Protein 5HMN (pdb70)

Structure (mmCIF, N/CA/C/O backbone):
data_5HMN
#
_entry.id   5HMN
#
_cell.length_a   58.270
_cell.length_b   62.756
_cell.length_c   253.612
_cell.angle_alpha   90.00
_cell.angle_beta   90.00
_cell.angle_gamma   90.00
#
_symmetry.space_group_name_H-M   'P 21 21 21'
#
loop_
_entity.id
_entity.type
_entity.pdbx_description
1 polymer AAC3-I
2 non-polymer 'COENZYME A'
3 non-polymer 'TETRAETHYLENE GLYCOL'
4 water water
#
loop_
_atom_site.group_PDB
_atom_site.id
_atom_site.type_symbol
_atom_site.label_atom_id
_atom_site.label_alt_id
_atom_site.label_comp_id
_atom_site.label_asym_id
_atom_site.label_entity_id
_atom_site.label_seq_id
_atom_site.pdbx_PDB_ins_code
_atom_site.Cartn_x
_atom_site.Cartn_y
_atom_site.Cartn_z
_atom_site.occupancy
_atom_site.B_iso_or_equiv
_atom_site.auth_seq_id
_atom_site.auth_comp_id
_atom_site.auth_asym_id
_atom_site.auth_atom_id
_atom_site.pdbx_PDB_model_num
ATOM 1 N N . SER A 1 4 ? 16.051 15.993 -75.027 1.00 68.80 2 SER A N 1
ATOM 2 C CA . SER A 1 4 ? 15.601 14.624 -74.801 1.00 74.58 2 SER A CA 1
ATOM 3 C C . SER A 1 4 ? 14.155 14.617 -74.291 1.00 59.82 2 SER A C 1
ATOM 4 O O . SER A 1 4 ? 13.291 15.249 -74.897 1.00 73.57 2 SER A O 1
ATOM 7 N N . LEU A 1 5 ? 13.887 13.927 -73.186 1.00 61.72 3 LEU A N 1
ATOM 8 C CA . LEU A 1 5 ? 12.500 13.745 -72.742 1.00 48.86 3 LEU A CA 1
ATOM 9 C C . LEU A 1 5 ? 12.021 14.864 -71.813 1.00 51.88 3 LEU A C 1
ATOM 10 O O . LEU A 1 5 ? 12.685 15.216 -70.841 1.00 62.47 3 LEU A O 1
ATOM 15 N N . ASP A 1 6 ? 10.853 15.417 -72.128 1.00 38.37 4 ASP A N 1
ATOM 16 C CA . ASP A 1 6 ? 10.240 16.452 -71.307 1.00 41.77 4 ASP A CA 1
ATOM 17 C C . ASP A 1 6 ? 8.745 16.203 -71.158 1.00 30.36 4 ASP A C 1
ATOM 18 O O . ASP A 1 6 ? 8.006 16.235 -72.142 1.00 34.29 4 ASP A O 1
ATOM 23 N N . VAL A 1 7 ? 8.306 15.944 -69.929 1.00 30.49 5 VAL A N 1
ATOM 24 C CA . VAL A 1 7 ? 6.883 15.786 -69.641 1.00 28.37 5 VAL A CA 1
ATOM 25 C C . VAL A 1 7 ? 6.317 17.124 -69.196 1.00 38.41 5 VAL A C 1
ATOM 26 O O . VAL A 1 7 ? 6.730 17.674 -68.178 1.00 35.28 5 VAL A O 1
ATOM 30 N N . HIS A 1 8 ? 5.369 17.643 -69.964 1.00 25.85 6 HIS A N 1
ATOM 31 C CA . HIS A 1 8 ? 4.908 19.013 -69.789 1.00 29.59 6 HIS A CA 1
ATOM 32 C C . HIS A 1 8 ? 3.389 19.090 -69.609 1.00 38.18 6 HIS A C 1
ATOM 33 O O . HIS A 1 8 ? 2.633 18.632 -70.459 1.00 28.56 6 HIS A O 1
ATOM 40 N N . GLN A 1 9 ? 2.937 19.667 -68.498 1.00 25.68 7 GLN A N 1
ATOM 41 C CA . GLN A 1 9 ? 1.504 19.866 -68.308 1.00 28.92 7 GLN A CA 1
ATOM 42 C C . GLN A 1 9 ? 1.022 21.040 -69.154 1.00 30.94 7 GLN A C 1
ATOM 43 O O . GLN A 1 9 ? 1.586 22.131 -69.091 1.00 30.77 7 GLN A O 1
ATOM 49 N N . LEU A 1 10 ? -0.021 20.815 -69.944 1.00 24.04 8 LEU A N 1
ATOM 50 C CA . LEU A 1 10 ? -0.526 21.850 -70.836 1.00 25.46 8 LEU A CA 1
ATOM 51 C C . LEU A 1 10 ? -1.320 22.915 -70.076 1.00 35.65 8 LEU A C 1
ATOM 52 O O . LEU A 1 10 ? -2.158 22.601 -69.232 1.00 31.22 8 LEU A O 1
ATOM 57 N N . SER A 1 11 ? -1.037 24.175 -70.380 1.00 25.92 9 SER A N 1
ATOM 58 C CA . SER A 1 11 ? -1.766 25.298 -69.804 1.00 27.00 9 SER A CA 1
ATOM 59 C C . SER A 1 11 ? -2.846 25.742 -70.792 1.00 27.63 9 SER A C 1
ATOM 60 O O . SER A 1 11 ? -2.824 25.334 -71.956 1.00 24.50 9 SER A O 1
ATOM 63 N N . PRO A 1 12 ? -3.790 26.585 -70.342 1.00 24.60 10 PRO A N 1
ATOM 64 C CA . PRO A 1 12 ? -4.786 27.152 -71.263 1.00 25.34 10 PRO A CA 1
ATOM 65 C C . PRO A 1 12 ? -4.188 27.928 -72.439 1.00 33.32 10 PRO A C 1
ATOM 66 O O . PRO A 1 12 ? -4.888 28.161 -73.424 1.00 32.89 10 PRO A O 1
ATOM 70 N N . ASN A 1 13 ? -2.927 28.342 -72.327 1.00 27.81 11 ASN A N 1
ATOM 71 C CA . ASN A 1 13 ? -2.253 29.060 -73.402 1.00 29.78 11 ASN A CA 1
ATOM 72 C C . ASN A 1 13 ? -1.661 28.114 -74.456 1.00 33.57 11 ASN A C 1
ATOM 73 O O . ASN A 1 13 ? -1.041 28.556 -75.428 1.00 36.40 11 ASN A O 1
ATOM 78 N N . GLU A 1 14 ? -1.852 26.816 -74.262 1.00 27.43 12 GLU A N 1
ATOM 79 C CA . GLU A 1 14 ? -1.222 25.825 -75.132 1.00 25.66 12 GLU A CA 1
ATOM 80 C C . GLU A 1 14 ? -2.223 24.913 -75.816 1.00 31.59 12 GLU A C 1
ATOM 81 O O . GLU A 1 14 ? -1.970 23.718 -75.963 1.00 27.94 12 GLU A O 1
ATOM 87 N N . VAL A 1 15 ? -3.343 25.481 -76.259 1.00 29.28 13 VAL A N 1
ATOM 88 C CA . VAL A 1 15 ? -4.377 24.708 -76.950 1.00 28.73 13 VAL A CA 1
ATOM 89 C C . VAL A 1 15 ? -3.825 24.066 -78.228 1.00 34.24 13 VAL A C 1
ATOM 90 O O . VAL A 1 15 ? -4.209 22.950 -78.593 1.00 27.58 13 VAL A O 1
ATOM 94 N N . ALA A 1 16 ? -2.907 24.766 -78.892 1.00 27.92 14 ALA A N 1
ATOM 95 C CA . ALA A 1 16 ? -2.259 24.236 -80.088 1.00 28.35 14 ALA A CA 1
ATOM 96 C C . ALA A 1 16 ? -1.539 22.914 -79.812 1.00 33.76 14 ALA A C 1
ATOM 97 O O . ALA A 1 16 ? -1.517 22.021 -80.661 1.00 29.51 14 ALA A O 1
ATOM 99 N N . LEU A 1 17 ? -0.947 22.791 -78.627 1.00 25.71 15 LEU A N 1
ATOM 100 C CA . LEU A 1 17 ? -0.290 21.544 -78.225 1.00 27.02 15 LEU A CA 1
ATOM 101 C C . LEU A 1 17 ? -1.306 20.440 -77.987 1.00 32.74 15 LEU A C 1
ATOM 102 O O . LEU A 1 17 ? -1.053 19.281 -78.304 1.00 29.71 15 LEU A O 1
ATOM 107 N N . MET A 1 18 ? -2.451 20.808 -77.417 1.00 26.83 16 MET A N 1
ATOM 108 C CA . MET A 1 18 ? -3.530 19.858 -77.148 1.00 28.00 16 MET A CA 1
ATOM 109 C C . MET A 1 18 ? -4.034 19.214 -78.442 1.00 28.08 16 MET A C 1
ATOM 110 O O . MET A 1 18 ? -4.354 18.024 -78.478 1.00 28.34 16 MET A O 1
ATOM 115 N N . GLU A 1 19 ? -4.100 20.009 -79.505 1.00 28.02 17 GLU A N 1
ATOM 116 C CA . GLU A 1 19 ? -4.592 19.520 -80.787 1.00 29.85 17 GLU A CA 1
ATOM 117 C C . GLU A 1 19 ? -3.607 18.536 -81.423 1.00 33.39 17 GLU A C 1
ATOM 118 O O . GLU A 1 19 ? -4.015 17.575 -82.077 1.00 34.62 17 GLU A O 1
ATOM 124 N N . THR A 1 20 ? -2.315 18.782 -81.229 1.00 27.78 18 THR A N 1
ATOM 125 C CA . THR A 1 20 ? -1.283 17.858 -81.690 1.00 24.54 18 THR A CA 1
ATOM 126 C C . THR A 1 20 ? -1.335 16.550 -80.894 1.00 24.05 18 THR A C 1
ATOM 127 O O . THR A 1 20 ? -1.155 15.459 -81.448 1.00 28.05 18 THR A O 1
ATOM 131 N N . LEU A 1 21 ? -1.570 16.667 -79.593 1.00 23.47 19 LEU A N 1
ATOM 132 C CA . LEU A 1 21 ? -1.715 15.499 -78.727 1.00 25.91 19 LEU A CA 1
ATOM 133 C C . LEU A 1 21 ? -2.897 14.623 -79.165 1.00 34.54 19 LEU A C 1
ATOM 134 O O . LEU A 1 21 ? -2.831 13.384 -79.099 1.00 26.57 19 LEU A O 1
ATOM 139 N N . LEU A 1 22 ? -3.969 15.262 -79.619 1.00 26.24 20 LEU A N 1
ATOM 140 C CA . LEU A 1 22 ? -5.138 14.531 -80.119 1.00 29.37 20 LEU A CA 1
ATOM 141 C C . LEU A 1 22 ? -4.789 13.660 -81.322 1.00 29.87 20 LEU A C 1
ATOM 142 O O . LEU A 1 22 ? -5.306 12.546 -81.458 1.00 28.36 20 LEU A O 1
ATOM 147 N N . ALA A 1 23 ? -3.913 14.166 -82.189 1.00 26.24 21 ALA A N 1
ATOM 148 C CA . ALA A 1 23 ? -3.432 13.394 -83.334 1.00 28.16 21 ALA A CA 1
ATOM 149 C C . ALA A 1 23 ? -2.578 12.217 -82.875 1.00 43.48 21 ALA A C 1
ATOM 150 O O . ALA A 1 23 ? -2.594 11.150 -83.490 1.00 32.22 21 ALA A O 1
ATOM 152 N N . THR A 1 24 ? -1.838 12.417 -81.790 1.00 36.41 22 THR A N 1
ATOM 153 C CA . THR A 1 24 ? -1.036 11.348 -81.191 1.00 33.55 22 THR A CA 1
ATOM 154 C C . THR A 1 24 ? -1.929 10.247 -80.616 1.00 35.50 22 THR A C 1
ATOM 155 O O . THR A 1 24 ? -1.636 9.055 -80.765 1.00 32.77 22 THR A O 1
ATOM 159 N N . PHE A 1 25 ? -3.010 10.651 -79.951 1.00 23.13 23 PHE A N 1
ATOM 160 C CA . PHE A 1 25 ? -3.996 9.704 -79.429 1.00 23.03 23 PHE A CA 1
ATOM 161 C C . PHE A 1 25 ? -4.635 8.918 -80.570 1.00 30.88 23 PHE A C 1
ATOM 162 O O . PHE A 1 25 ? -4.772 7.691 -80.497 1.00 29.28 23 PHE A O 1
ATOM 170 N N . GLY A 1 26 ? -5.031 9.633 -81.616 1.00 28.90 24 GLY A N 1
ATOM 171 C CA . GLY A 1 26 ? -5.668 9.022 -82.771 1.00 31.32 24 GLY A CA 1
ATOM 172 C C . GLY A 1 26 ? -4.833 7.939 -83.417 1.00 34.38 24 GLY A C 1
ATOM 173 O O . GLY A 1 26 ? -5.344 6.878 -83.781 1.00 34.59 24 GLY A O 1
ATOM 174 N N . GLU A 1 27 ? -3.541 8.205 -83.569 1.00 33.18 25 GLU A N 1
ATOM 175 C CA . GLU A 1 27 ? -2.636 7.240 -84.181 1.00 33.93 25 GLU A CA 1
ATOM 176 C C . GLU A 1 27 ? -2.433 6.027 -83.285 1.00 44.61 25 GLU A C 1
ATOM 177 O O . GLU A 1 27 ? -2.477 4.895 -83.751 1.00 37.32 25 GLU A O 1
ATOM 183 N N . ALA A 1 28 ? -2.214 6.271 -81.994 1.00 31.32 26 ALA A N 1
ATOM 184 C CA . ALA A 1 28 ? -1.896 5.193 -81.061 1.00 38.12 26 ALA A CA 1
ATOM 185 C C . ALA A 1 28 ? -3.095 4.293 -80.799 1.00 36.86 26 ALA A C 1
ATOM 186 O O . ALA A 1 28 ? -2.937 3.109 -80.522 1.00 37.59 26 ALA A O 1
ATOM 188 N N . PHE A 1 29 ? -4.294 4.864 -80.871 1.00 25.11 27 PHE A N 1
ATOM 189 C CA . PHE A 1 29 ? -5.517 4.104 -80.648 1.00 31.24 27 PHE A CA 1
ATOM 190 C C . PHE A 1 29 ? -6.112 3.575 -81.954 1.00 43.57 27 PHE A C 1
ATOM 191 O O . PHE A 1 29 ? -7.149 2.913 -81.942 1.00 39.53 27 PHE A O 1
ATOM 199 N N . ASN A 1 30 ? -5.445 3.871 -83.069 1.00 40.79 28 ASN A N 1
ATOM 200 C CA . ASN A 1 30 ? -5.937 3.519 -84.401 1.00 32.70 28 ASN A CA 1
ATOM 201 C C . ASN A 1 30 ? -7.367 4.005 -84.619 1.00 42.62 28 ASN A C 1
ATOM 202 O O . ASN A 1 30 ? -8.219 3.273 -85.118 1.00 41.66 28 ASN A O 1
ATOM 207 N N . ASP A 1 31 ? -7.621 5.249 -84.229 1.00 36.44 29 ASP A N 1
ATOM 208 C CA . ASP A 1 31 ? -8.946 5.840 -84.367 1.00 44.94 29 ASP A CA 1
ATOM 209 C C . ASP A 1 31 ? -8.825 7.337 -84.636 1.00 40.90 29 ASP A C 1
ATOM 210 O O . ASP A 1 31 ? -9.114 8.163 -83.770 1.00 34.46 29 ASP A O 1
ATOM 215 N N . MET A 1 32 ? -8.401 7.680 -85.845 1.00 44.34 30 MET A N 1
ATOM 216 C CA . MET A 1 32 ? -8.188 9.078 -86.201 1.00 37.68 30 MET A CA 1
ATOM 217 C C . MET A 1 32 ? -9.482 9.883 -86.243 1.00 37.98 30 MET A C 1
ATOM 218 O O . MET A 1 32 ? -9.478 11.082 -85.956 1.00 38.57 30 MET A O 1
ATOM 223 N N . GLU A 1 33 ? -10.596 9.269 -86.597 1.00 38.70 31 GLU A N 1
ATOM 224 C CA . GLU A 1 33 ? -11.773 10.095 -86.777 1.00 46.44 31 GLU A CA 1
ATOM 225 C C . GLU A 1 33 ? -12.394 10.480 -85.427 1.00 44.58 31 GLU A C 1
ATOM 226 O O . GLU A 1 33 ? -12.878 11.595 -85.283 1.00 40.13 31 GLU A O 1
ATOM 232 N N . THR A 1 34 ? -12.354 9.588 -84.442 1.00 36.10 32 THR A N 1
ATOM 233 C CA . THR A 1 34 ? -12.824 9.967 -83.103 1.00 36.22 32 THR A CA 1
ATOM 234 C C . THR A 1 34 ? -12.003 11.120 -82.523 1.00 30.52 32 THR A C 1
ATOM 235 O O . THR A 1 34 ? -12.558 12.061 -81.943 1.00 32.70 32 THR A O 1
ATOM 239 N N . TYR A 1 35 ? -10.687 11.071 -82.705 1.00 29.21 33 TYR A N 1
ATOM 240 C CA . TYR A 1 35 ? -9.808 12.040 -82.055 1.00 32.94 33 TYR A CA 1
ATOM 241 C C . TYR A 1 35 ? -9.475 13.278 -82.890 1.00 34.42 33 TYR A C 1
ATOM 242 O O . TYR A 1 35 ? -9.075 14.304 -82.335 1.00 33.81 33 TYR A O 1
ATOM 251 N N . THR A 1 36 ? -9.632 13.192 -84.210 1.00 25.62 34 THR A N 1
ATOM 252 C CA . THR A 1 36 ? -9.274 14.316 -85.081 1.00 37.90 34 THR A CA 1
ATOM 253 C C . THR A 1 36 ? -10.367 14.695 -86.081 1.00 42.31 34 THR A C 1
ATOM 254 O O . THR A 1 36 ? -10.259 15.714 -86.765 1.00 41.83 34 THR A O 1
ATOM 258 N N . GLY A 1 37 ? -11.410 13.879 -86.170 1.00 35.71 35 GLY A N 1
ATOM 259 C CA . GLY A 1 37 ? -12.469 14.105 -87.139 1.00 38.50 35 GLY A CA 1
ATOM 260 C C . GLY A 1 37 ? -13.325 15.321 -86.834 1.00 53.71 35 GLY A C 1
ATOM 261 O O . GLY A 1 37 ? -13.685 16.075 -87.737 1.00 42.16 35 GLY A O 1
ATOM 262 N N . ASN A 1 38 ? -13.655 15.517 -85.560 1.00 37.87 36 ASN A N 1
ATOM 263 C CA . ASN A 1 38 ? -14.496 16.648 -85.170 1.00 34.03 36 ASN A CA 1
ATOM 264 C C . ASN A 1 38 ? -13.937 17.364 -83.950 1.00 40.49 36 ASN A C 1
ATOM 265 O O . ASN A 1 38 ? -14.542 17.355 -82.872 1.00 31.50 36 ASN A O 1
ATOM 270 N N . ARG A 1 39 ? -12.772 17.982 -84.126 1.00 31.00 37 ARG A N 1
ATOM 271 C CA . ARG A 1 39 ? -12.086 18.644 -83.028 1.00 35.97 37 ARG A CA 1
ATOM 272 C C . ARG A 1 39 ? -12.892 19.831 -82.513 1.00 26.06 37 ARG A C 1
ATOM 273 O O . ARG A 1 39 ? -13.557 20.522 -83.282 1.00 33.88 37 ARG A O 1
ATOM 281 N N . PRO A 1 40 ? -12.838 20.065 -81.197 1.00 30.18 38 PRO A N 1
ATOM 282 C CA . PRO A 1 40 ? -13.587 21.156 -80.570 1.00 31.85 38 PRO A CA 1
ATOM 283 C C . PRO A 1 40 ? -13.118 22.531 -81.034 1.00 31.20 38 PRO A C 1
ATOM 284 O O . PRO A 1 40 ? -11.992 22.666 -81.514 1.00 32.69 38 PRO A O 1
ATOM 288 N N . ARG A 1 41 ? -13.982 23.530 -80.892 1.00 32.87 39 ARG A N 1
ATOM 289 C CA . ARG A 1 41 ? -13.582 24.921 -81.036 1.00 33.65 39 ARG A CA 1
ATOM 290 C C . ARG A 1 41 ? -12.455 25.213 -80.048 1.00 35.65 39 ARG A C 1
ATOM 291 O O . ARG A 1 41 ? -12.413 24.639 -78.962 1.00 28.66 39 ARG A O 1
ATOM 299 N N . GLY A 1 42 ? -11.542 26.101 -80.419 1.00 34.77 40 GLY A N 1
ATOM 300 C CA . GLY A 1 42 ? -10.434 26.436 -79.546 1.00 41.59 40 GLY A CA 1
ATOM 301 C C . GLY A 1 42 ? -10.893 26.974 -78.205 1.00 30.80 40 GLY A C 1
ATOM 302 O O . GLY A 1 42 ? -10.261 26.722 -77.181 1.00 31.91 40 GLY A O 1
ATOM 303 N N . ALA A 1 43 ? -11.993 27.728 -78.219 1.00 32.20 41 ALA A N 1
ATOM 304 C CA . ALA A 1 43 ? -12.528 28.340 -77.009 1.00 30.71 41 ALA A CA 1
ATOM 305 C C . ALA A 1 43 ? -12.980 27.293 -76.005 1.00 27.97 41 ALA A C 1
ATOM 306 O O . ALA A 1 43 ? -12.786 27.458 -74.805 1.00 28.41 41 ALA A O 1
ATOM 308 N N . TYR A 1 44 ? -13.607 26.231 -76.507 1.00 34.31 42 TYR A N 1
ATOM 309 C CA . TYR A 1 44 ? -14.006 25.088 -75.684 1.00 24.89 42 TYR A CA 1
ATOM 310 C C . TYR A 1 44 ? -12.770 24.424 -75.072 1.00 29.56 42 TYR A C 1
ATOM 311 O O . TYR A 1 44 ? -12.763 24.057 -73.899 1.00 24.97 42 TYR A O 1
ATOM 320 N N . SER A 1 45 ? -11.730 24.259 -75.883 1.00 26.05 43 SER A N 1
ATOM 321 C CA . SER A 1 45 ? -10.509 23.594 -75.437 1.00 22.06 43 SER A CA 1
ATOM 322 C C . SER A 1 45 ? -9.774 24.412 -74.388 1.00 22.68 43 SER A C 1
ATOM 323 O O . SER A 1 45 ? -9.234 23.863 -73.432 1.00 23.41 43 SER A O 1
ATOM 326 N N . ARG A 1 46 ? -9.761 25.732 -74.567 1.00 25.84 44 ARG A N 1
ATOM 327 C CA . ARG A 1 46 ? -9.140 26.614 -73.584 1.00 25.42 44 ARG A CA 1
ATOM 328 C C . ARG A 1 46 ? -9.885 26.571 -72.247 1.00 28.35 44 ARG A C 1
ATOM 329 O O . ARG A 1 46 ? -9.256 26.546 -71.187 1.00 24.89 44 ARG A O 1
ATOM 337 N N . ARG A 1 47 ? -11.212 26.561 -72.294 1.00 25.03 45 ARG A N 1
ATOM 338 C CA A ARG A 1 47 ? -12.009 26.518 -71.067 0.50 24.57 45 ARG A CA 1
ATOM 339 C CA B ARG A 1 47 ? -12.028 26.507 -71.079 0.50 24.56 45 ARG A CA 1
ATOM 340 C C . ARG A 1 47 ? -11.850 25.194 -70.323 1.00 24.85 45 ARG A C 1
ATOM 341 O O . ARG A 1 47 ? -11.907 25.154 -69.087 1.00 24.27 45 ARG A O 1
ATOM 356 N N . LEU A 1 48 ? -11.651 24.112 -71.067 1.00 25.49 46 LEU A N 1
ATOM 357 C CA . LEU A 1 48 ? -11.405 22.814 -70.442 1.00 21.29 46 LEU A CA 1
ATOM 358 C C . LEU A 1 48 ? -10.052 22.828 -69.720 1.00 22.06 46 LEU A C 1
ATOM 359 O O . LEU A 1 48 ? -9.927 22.347 -68.585 1.00 19.04 46 LEU A O 1
ATOM 364 N N . LEU A 1 49 ? -9.039 23.382 -70.382 1.00 18.94 47 LEU A N 1
ATOM 365 C CA . LEU 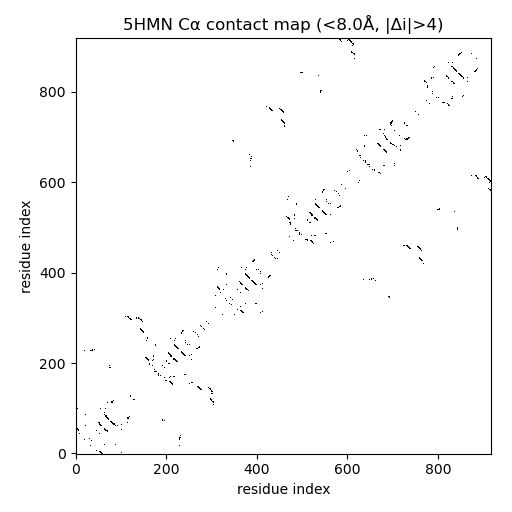A 1 49 ? -7.706 23.478 -69.791 1.00 24.03 47 LEU A CA 1
ATOM 366 C C . LEU A 1 49 ? -7.685 24.455 -68.612 1.00 21.54 47 LEU A C 1
ATOM 367 O O . LEU A 1 49 ? -6.844 24.340 -67.711 1.00 27.01 47 LEU A O 1
ATOM 372 N N . GLU A 1 50 ? -8.614 25.400 -68.619 1.00 22.90 48 GLU A N 1
ATOM 373 C CA . GLU A 1 50 ? -8.757 26.365 -67.524 1.00 25.62 48 GLU A CA 1
ATOM 374 C C . GLU A 1 50 ? -9.414 25.743 -66.297 1.00 27.02 48 GLU A C 1
ATOM 375 O O . GLU A 1 50 ? -9.276 26.248 -65.182 1.00 28.63 48 GLU A O 1
ATOM 381 N N . SER A 1 51 ? -10.143 24.646 -66.497 1.00 25.99 49 SER A N 1
ATOM 382 C CA . SER A 1 51 ? -10.929 24.071 -65.411 1.00 26.65 49 SER A CA 1
ATOM 383 C C . SER A 1 51 ? -10.037 23.461 -64.333 1.00 26.97 49 SER A C 1
ATOM 384 O O . SER A 1 51 ? -8.916 23.046 -64.603 1.00 35.01 49 SER A O 1
ATOM 387 N N . ASP A 1 52 ? -10.551 23.415 -63.109 1.00 29.00 50 ASP A N 1
ATOM 388 C CA . ASP A 1 52 ? -9.821 22.859 -61.974 1.00 42.00 50 ASP A CA 1
ATOM 389 C C . ASP A 1 52 ? -9.573 21.346 -62.046 1.00 36.31 50 ASP A C 1
ATOM 390 O O . ASP A 1 52 ? -8.606 20.854 -61.471 1.00 44.92 50 ASP A O 1
ATOM 395 N N . TYR A 1 53 ? -10.432 20.617 -62.751 1.00 31.26 51 TYR A N 1
ATOM 396 C CA . TYR A 1 53 ? -10.389 19.155 -62.692 1.00 32.80 51 TYR A CA 1
ATOM 397 C C . TYR A 1 53 ? -9.638 18.490 -63.848 1.00 33.44 51 TYR A C 1
ATOM 398 O O . TYR A 1 53 ? -9.236 17.333 -63.739 1.00 34.14 51 TYR A O 1
ATOM 407 N N . PHE A 1 54 ? -9.441 19.207 -64.953 1.00 23.36 52 PHE A N 1
ATOM 408 C CA . PHE A 1 54 ? -8.818 18.586 -66.131 1.00 19.14 52 PHE A CA 1
ATOM 409 C C . PHE A 1 54 ? -7.307 18.699 -66.098 1.00 25.67 52 PHE A C 1
ATOM 410 O O . PHE A 1 54 ? -6.750 19.750 -65.792 1.00 26.17 52 PHE A O 1
ATOM 418 N N . ILE A 1 55 ? -6.645 17.596 -66.425 1.00 24.89 53 ILE A N 1
ATOM 419 C CA . ILE A 1 55 ? -5.193 17.546 -66.466 1.00 22.01 53 ILE A CA 1
ATOM 420 C C . ILE A 1 55 ? -4.761 16.941 -67.786 1.00 27.72 53 ILE A C 1
ATOM 421 O O . ILE A 1 55 ? -5.161 15.827 -68.117 1.00 27.22 53 ILE A O 1
ATOM 426 N N . ALA A 1 56 ? -3.960 17.674 -68.548 1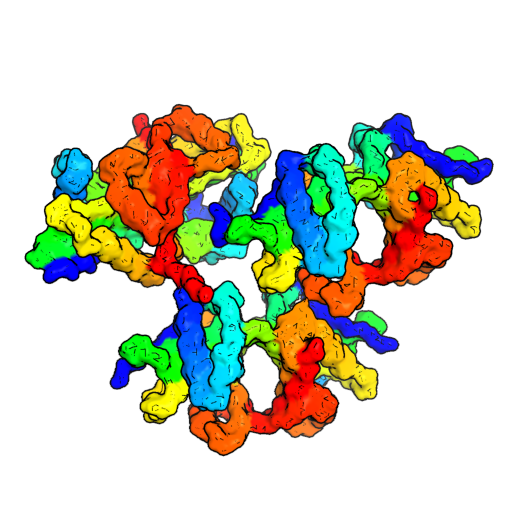.00 21.17 54 ALA A N 1
ATOM 427 C CA . ALA A 1 56 ? -3.406 17.140 -69.791 1.00 23.13 54 ALA A CA 1
ATOM 428 C C . ALA A 1 56 ? -1.891 17.212 -69.763 1.00 22.27 54 ALA A C 1
ATOM 429 O O . ALA A 1 56 ? -1.326 18.283 -69.539 1.00 26.72 54 ALA A O 1
ATOM 431 N N . LEU A 1 57 ? -1.236 16.065 -69.985 1.00 20.86 55 LEU A N 1
ATOM 432 C CA . LEU A 1 57 ? 0.217 15.989 -70.000 1.00 20.86 55 LEU A CA 1
ATOM 433 C C . LEU A 1 57 ? 0.711 15.596 -71.381 1.00 27.68 55 LEU A C 1
ATOM 434 O O . LEU A 1 57 ? 0.136 14.718 -72.025 1.00 23.89 55 LEU A O 1
ATOM 439 N N . ALA A 1 58 ? 1.786 16.238 -71.822 1.00 22.24 56 ALA A N 1
ATOM 440 C CA . ALA A 1 58 ? 2.416 15.896 -73.093 1.00 26.19 56 ALA A CA 1
ATOM 441 C C . ALA A 1 58 ? 3.884 15.530 -72.898 1.00 24.04 56 ALA A C 1
ATOM 442 O O . ALA A 1 58 ? 4.625 16.220 -72.195 1.00 37.54 56 ALA A O 1
ATOM 444 N N . ALA A 1 59 ? 4.296 14.430 -73.511 1.00 24.69 57 ALA A N 1
ATOM 445 C CA . ALA A 1 59 ? 5.701 14.039 -73.501 1.00 30.39 57 ALA A CA 1
ATOM 446 C C . ALA A 1 59 ? 6.368 14.495 -74.790 1.00 32.30 57 ALA A C 1
ATOM 447 O O . ALA A 1 59 ? 5.924 14.138 -75.884 1.00 34.57 57 ALA A O 1
ATOM 449 N N . LEU A 1 60 ? 7.432 15.281 -74.661 1.00 26.43 58 LEU A N 1
ATOM 450 C CA . LEU A 1 60 ? 8.113 15.832 -75.825 1.00 27.32 58 LEU A CA 1
ATOM 451 C C . LEU A 1 60 ? 9.551 15.346 -75.949 1.00 36.47 58 LEU A C 1
ATOM 452 O O . LEU A 1 60 ? 10.300 15.340 -74.971 1.00 38.16 58 LEU A O 1
ATOM 457 N N . GLU A 1 61 ? 9.923 14.951 -77.165 1.00 31.38 59 GLU A N 1
ATOM 458 C CA . GLU A 1 61 ? 11.303 14.617 -77.500 1.00 33.69 59 GLU A CA 1
ATOM 459 C C . GLU A 1 61 ? 11.814 15.554 -78.584 1.00 35.60 59 GLU A C 1
ATOM 460 O O . GLU A 1 61 ? 11.322 15.526 -79.712 1.00 32.19 59 GLU A O 1
ATOM 466 N N . TYR A 1 62 ? 12.792 16.385 -78.226 1.00 39.84 60 TYR A N 1
ATOM 467 C CA . TYR A 1 62 ? 13.367 17.374 -79.135 1.00 49.02 60 TYR A CA 1
ATOM 468 C C . TYR A 1 62 ? 12.308 18.269 -79.784 1.00 48.07 60 TYR A C 1
ATOM 469 O O . TYR A 1 62 ? 12.447 18.668 -80.939 1.00 50.86 60 TYR A O 1
ATOM 478 N N . GLY A 1 63 ? 11.256 18.581 -79.036 1.00 42.41 61 GLY A N 1
ATOM 479 C CA . GLY A 1 63 ? 10.212 19.464 -79.523 1.00 44.14 61 GLY A CA 1
ATOM 480 C C . GLY A 1 63 ? 9.079 18.732 -80.217 1.00 48.30 61 GLY A C 1
ATOM 481 O O . GLY A 1 63 ? 8.123 19.352 -80.687 1.00 40.89 61 GLY A O 1
ATOM 482 N N . GLU A 1 64 ? 9.187 17.410 -80.298 1.00 34.15 62 GLU A N 1
ATOM 483 C CA . GLU A 1 64 ? 8.134 16.608 -80.907 1.00 30.20 62 GLU A CA 1
ATOM 484 C C . GLU A 1 64 ? 7.288 15.903 -79.846 1.00 28.16 62 GLU A C 1
ATOM 485 O O . GLU A 1 64 ? 7.823 15.267 -78.940 1.00 30.18 62 GLU A O 1
ATOM 491 N N . ILE A 1 65 ? 5.969 16.010 -79.963 1.00 26.70 63 ILE A N 1
ATOM 492 C CA . ILE A 1 65 ? 5.071 15.299 -79.053 1.00 25.67 63 ILE A CA 1
ATOM 493 C C . ILE A 1 65 ? 5.029 13.822 -79.416 1.00 27.14 63 ILE A C 1
ATOM 494 O O . ILE A 1 65 ? 4.644 13.465 -80.528 1.00 32.28 63 ILE A O 1
ATOM 499 N N . VAL A 1 66 ? 5.439 12.967 -78.479 1.00 28.45 64 VAL A N 1
ATOM 500 C CA . VAL A 1 66 ? 5.547 11.529 -78.730 1.00 31.03 64 VAL A CA 1
ATOM 501 C C . VAL A 1 66 ? 4.671 10.722 -77.771 1.00 29.74 64 VAL A C 1
ATOM 502 O O . VAL A 1 66 ? 4.657 9.487 -77.798 1.00 29.71 64 VAL A O 1
ATOM 506 N N . GLY A 1 67 ? 3.938 11.421 -76.921 1.00 28.71 65 GLY A N 1
ATOM 507 C CA . GLY A 1 67 ? 3.063 10.752 -75.978 1.00 27.39 65 GLY A CA 1
ATOM 508 C C . GLY A 1 67 ? 2.264 11.735 -75.163 1.00 25.84 65 GLY A C 1
ATOM 509 O O . GLY A 1 67 ? 2.550 12.937 -75.162 1.00 23.42 65 GLY A O 1
ATOM 510 N N . GLY A 1 68 ? 1.261 11.231 -74.452 1.00 22.08 66 GLY A N 1
ATOM 511 C CA . GLY A 1 68 ? 0.477 12.093 -73.601 1.00 25.54 66 GLY A CA 1
ATOM 512 C C . GLY A 1 68 ? -0.511 11.389 -72.697 1.00 20.26 66 GLY A C 1
ATOM 513 O O . GLY A 1 68 ? -0.692 10.180 -72.761 1.00 20.72 66 GLY A O 1
ATOM 514 N N . LEU A 1 69 ? -1.154 12.177 -71.846 1.00 19.52 67 LEU A N 1
ATOM 515 C CA . LEU A 1 69 ? -2.072 11.664 -70.851 1.00 22.58 67 LEU A CA 1
ATOM 516 C C . LEU A 1 69 ? -3.174 12.695 -70.611 1.00 25.80 67 LEU A C 1
ATOM 517 O O . LEU A 1 69 ? -2.901 13.893 -70.492 1.00 23.59 67 LEU A O 1
ATOM 522 N N . ALA A 1 70 ? -4.415 12.232 -70.558 1.00 20.67 68 ALA A N 1
ATOM 523 C CA . ALA A 1 70 ? -5.532 13.092 -70.161 1.00 22.75 68 ALA A CA 1
ATOM 524 C C . ALA A 1 70 ? -6.200 12.493 -68.939 1.00 26.81 68 ALA A C 1
ATOM 525 O O . ALA A 1 70 ? -6.553 11.311 -68.934 1.00 24.58 68 ALA A O 1
ATOM 527 N N . ALA A 1 71 ? -6.352 13.301 -67.889 1.00 18.84 69 ALA A N 1
ATOM 528 C CA . ALA A 1 71 ? -6.947 12.809 -66.658 1.00 18.47 69 ALA A CA 1
ATOM 529 C C . ALA A 1 71 ? -7.928 13.808 -66.069 1.00 25.15 69 ALA A C 1
ATOM 530 O O . ALA A 1 71 ? -7.924 14.982 -66.421 1.00 22.37 69 ALA A O 1
ATOM 532 N N . TYR A 1 72 ? -8.774 13.318 -65.174 1.00 20.57 70 TYR A N 1
ATOM 533 C CA . TYR A 1 72 ? -9.740 14.154 -64.463 1.00 21.60 70 TYR A CA 1
ATOM 534 C C . TYR A 1 72 ? -9.568 13.984 -62.966 1.00 24.17 70 TYR A C 1
ATOM 535 O O . TYR A 1 72 ? -9.581 12.859 -62.465 1.00 24.02 70 TYR A O 1
ATOM 544 N N . GLU A 1 73 ? -9.425 15.093 -62.243 1.00 22.45 71 GLU A N 1
ATOM 545 C CA . GLU A 1 73 ? -9.425 15.024 -60.789 1.00 23.26 71 GLU A CA 1
ATOM 546 C C . GLU A 1 73 ? -10.855 14.995 -60.261 1.00 23.87 71 GLU A C 1
ATOM 547 O O . GLU A 1 73 ? -11.642 15.900 -60.542 1.00 25.61 71 GLU A O 1
ATOM 553 N N . LEU A 1 74 ? -11.201 13.950 -59.512 1.00 20.63 72 LEU A N 1
ATOM 554 C CA . LEU A 1 74 ? -12.546 13.854 -58.948 1.00 29.54 72 LEU A CA 1
ATOM 555 C C . LEU A 1 74 ? -12.531 14.184 -57.461 1.00 28.08 72 LEU A C 1
ATOM 556 O O . LEU A 1 74 ? -12.102 13.371 -56.640 1.00 24.75 72 LEU A O 1
ATOM 561 N N . LYS A 1 75 ? -13.000 15.377 -57.118 1.00 20.08 73 LYS A N 1
ATOM 562 C CA . LYS A 1 75 ? -13.128 15.772 -55.717 1.00 25.35 73 LYS A CA 1
ATOM 563 C C . LYS A 1 75 ? -14.239 14.971 -55.062 1.00 25.47 73 LYS A C 1
ATOM 564 O O . LYS A 1 75 ? -15.392 15.029 -55.506 1.00 22.67 73 LYS A O 1
ATOM 570 N N . LYS A 1 76 ? -13.898 14.249 -53.999 1.00 23.88 74 LYS A N 1
ATOM 571 C CA . LYS A 1 76 ? -14.828 13.304 -53.391 1.00 22.81 74 LYS A CA 1
ATOM 572 C C . LYS A 1 76 ? -15.817 13.995 -52.464 1.00 22.24 74 LYS A C 1
ATOM 573 O O . LYS A 1 76 ? -15.575 15.093 -51.970 1.00 23.17 74 LYS A O 1
ATOM 579 N N . PHE A 1 77 ? -16.937 13.332 -52.228 1.00 24.30 75 PHE A N 1
ATOM 580 C CA . PHE A 1 77 ? -18.037 13.930 -51.499 1.00 24.39 75 PHE A CA 1
ATOM 581 C C . PHE A 1 77 ? -18.133 13.368 -50.087 1.00 25.31 75 PHE A C 1
ATOM 582 O O . PHE A 1 77 ? -18.646 14.031 -49.181 1.00 26.15 75 PHE A O 1
ATOM 590 N N . GLU A 1 78 ? -17.619 12.156 -49.894 1.00 21.66 76 GLU A N 1
ATOM 591 C CA . GLU A 1 78 ? -17.744 11.480 -48.603 1.00 24.60 76 GLU A CA 1
ATOM 592 C C . GLU A 1 78 ? -16.708 11.987 -47.608 1.00 30.22 76 GLU A C 1
ATOM 593 O O . GLU A 1 78 ? -16.925 11.950 -46.392 1.00 27.59 76 GLU A O 1
ATOM 599 N N . GLN A 1 79 ? -15.576 12.443 -48.137 1.00 23.52 77 GLN A N 1
ATOM 600 C CA . GLN A 1 79 ? -14.479 12.975 -47.333 1.00 27.79 77 GLN A CA 1
ATOM 601 C C . GLN A 1 79 ? -13.782 14.082 -48.111 1.00 26.77 77 GLN A C 1
ATOM 602 O O . GLN A 1 79 ? -13.909 14.178 -49.337 1.00 25.35 77 GLN A O 1
ATOM 608 N N . GLU A 1 80 ? -13.031 14.917 -47.408 1.00 25.63 78 GLU A N 1
ATOM 609 C CA . GLU A 1 80 ? -12.209 15.909 -48.080 1.00 25.20 78 GLU A CA 1
ATOM 610 C C . GLU A 1 80 ? -10.989 15.237 -48.692 1.00 33.15 78 GLU A C 1
ATOM 611 O O . GLU A 1 80 ? -9.922 15.169 -48.075 1.00 31.43 78 GLU A O 1
ATOM 617 N N . ARG A 1 81 ? -11.159 14.724 -49.907 1.00 26.08 79 ARG A N 1
ATOM 618 C CA . ARG A 1 81 ? -10.088 14.037 -50.609 1.00 23.13 79 ARG A CA 1
ATOM 619 C C . ARG A 1 81 ? -10.423 13.978 -52.089 1.00 23.68 79 ARG A C 1
ATOM 620 O O . ARG A 1 81 ? -11.548 14.281 -52.489 1.00 25.45 79 ARG A O 1
ATOM 628 N N . SER A 1 82 ? -9.449 13.597 -52.913 1.00 24.11 80 SER A N 1
ATOM 629 C CA . SER A 1 82 ? -9.676 13.551 -54.349 1.00 22.73 80 SER A CA 1
ATOM 630 C C . SER A 1 82 ? -8.974 12.366 -54.990 1.00 31.51 80 SER A C 1
ATOM 631 O O . SER A 1 82 ? -7.970 11.862 -54.477 1.00 26.56 80 SER A O 1
ATOM 634 N N . GLU A 1 83 ? -9.529 11.910 -56.106 1.00 22.45 81 GLU A N 1
ATOM 635 C CA . GLU A 1 83 ? -8.976 10.788 -56.850 1.00 20.41 81 GLU A CA 1
ATOM 636 C C . GLU A 1 83 ? -8.751 11.216 -58.292 1.00 26.12 81 GLU A C 1
ATOM 637 O O . GLU A 1 83 ? -9.569 11.933 -58.869 1.00 29.31 81 GLU A O 1
ATOM 643 N N . ILE A 1 84 ? -7.647 10.778 -58.882 1.00 21.99 82 ILE A N 1
ATOM 644 C CA . ILE A 1 84 ? -7.351 11.175 -60.261 1.00 20.54 82 ILE A CA 1
ATOM 645 C C . ILE A 1 84 ? -7.645 10.020 -61.206 1.00 25.97 82 ILE A C 1
ATOM 646 O O . ILE A 1 84 ? -7.082 8.933 -61.080 1.00 24.94 82 ILE A O 1
ATOM 651 N N . TYR A 1 85 ? -8.538 10.260 -62.161 1.00 19.14 83 TYR A N 1
ATOM 652 C CA . TYR A 1 85 ? -8.891 9.245 -63.138 1.00 27.52 83 TYR A CA 1
ATOM 653 C C . TYR A 1 85 ? -8.196 9.506 -64.467 1.00 25.89 83 TYR A C 1
ATOM 654 O O . TYR A 1 85 ? -8.480 10.490 -65.141 1.00 25.14 83 TYR A O 1
ATOM 663 N N . ILE A 1 86 ? -7.271 8.624 -64.831 1.00 22.10 84 ILE A N 1
ATOM 664 C CA . ILE A 1 86 ? -6.662 8.667 -66.155 1.00 21.26 84 ILE A CA 1
ATOM 665 C C . ILE A 1 86 ? -7.660 8.170 -67.186 1.00 20.85 84 ILE A C 1
ATOM 666 O O . ILE A 1 86 ? -8.107 7.024 -67.122 1.00 24.40 84 ILE A O 1
ATOM 671 N N . TYR A 1 87 ? -8.023 9.033 -68.130 1.00 21.08 85 TYR A N 1
ATOM 672 C CA . TYR A 1 87 ? -8.979 8.643 -69.151 1.00 23.78 85 TYR A CA 1
ATOM 673 C C . TYR A 1 87 ? -8.244 8.046 -70.335 1.00 28.98 85 TYR A C 1
ATOM 674 O O . TYR A 1 87 ? -8.539 6.941 -70.739 1.00 26.95 85 TYR A O 1
ATOM 683 N N . ASP A 1 88 ? -7.280 8.775 -70.885 1.00 26.62 86 ASP A N 1
ATOM 684 C CA . ASP A 1 88 ? -6.501 8.283 -72.024 1.00 23.80 86 ASP A CA 1
ATOM 685 C C . ASP A 1 88 ? -5.009 8.413 -71.759 1.00 31.50 86 ASP A C 1
ATOM 686 O O . ASP A 1 88 ? -4.560 9.418 -71.217 1.00 24.47 86 ASP A O 1
ATOM 691 N N . LEU A 1 89 ? -4.248 7.403 -72.164 1.00 21.88 87 LEU A N 1
ATOM 692 C CA . LEU A 1 89 ? -2.792 7.436 -72.071 1.00 27.70 87 LEU A CA 1
ATOM 693 C C . LEU A 1 89 ? -2.202 6.721 -73.276 1.00 29.98 87 LEU A C 1
ATOM 694 O O . LEU A 1 89 ? -2.540 5.564 -73.544 1.00 25.38 87 LEU A O 1
ATOM 699 N N . ALA A 1 90 ? -1.322 7.398 -74.002 1.00 23.12 88 ALA A N 1
ATOM 700 C CA . ALA A 1 90 ? -0.746 6.816 -75.216 1.00 30.50 88 ALA A CA 1
ATOM 701 C C . ALA A 1 90 ? 0.679 7.281 -75.470 1.00 29.41 88 ALA A C 1
ATOM 702 O O . ALA A 1 90 ? 1.042 8.411 -75.156 1.00 26.36 88 ALA A O 1
ATOM 704 N N . VAL A 1 91 ? 1.477 6.394 -76.052 1.00 29.28 89 VAL A N 1
ATOM 705 C CA . VAL A 1 91 ? 2.831 6.713 -76.483 1.00 24.65 89 VAL A CA 1
ATOM 706 C C . VAL A 1 91 ? 2.996 6.294 -77.944 1.00 39.24 89 VAL A C 1
ATOM 707 O O . VAL A 1 91 ? 2.539 5.213 -78.342 1.00 25.36 89 VAL A O 1
ATOM 711 N N . ALA A 1 92 ? 3.626 7.159 -78.737 1.00 26.11 90 ALA A N 1
ATOM 712 C CA . ALA A 1 92 ? 3.861 6.888 -80.149 1.00 27.99 90 ALA A CA 1
ATOM 713 C C . ALA A 1 92 ? 4.598 5.568 -80.323 1.00 27.51 90 ALA A C 1
ATOM 714 O O . ALA A 1 92 ? 5.553 5.276 -79.607 1.00 35.44 90 ALA A O 1
ATOM 716 N N . LYS A 1 93 ? 4.122 4.782 -81.275 1.00 36.73 91 LYS A N 1
ATOM 717 C CA . LYS A 1 93 ? 4.628 3.439 -81.537 1.00 39.33 91 LYS A CA 1
ATOM 718 C C . LYS A 1 93 ? 6.146 3.360 -81.633 1.00 38.10 91 LYS A C 1
ATOM 719 O O . LYS A 1 93 ? 6.767 2.497 -81.017 1.00 35.74 91 LYS A O 1
ATOM 725 N N . ALA A 1 94 ? 6.746 4.272 -82.391 1.00 33.55 92 ALA A N 1
ATOM 726 C CA . ALA A 1 94 ? 8.190 4.259 -82.591 1.00 33.99 92 ALA A CA 1
ATOM 727 C C . ALA A 1 94 ? 8.966 4.653 -81.338 1.00 43.99 92 ALA A C 1
ATOM 728 O O . ALA A 1 94 ? 10.187 4.500 -81.290 1.00 38.50 92 ALA A O 1
ATOM 730 N N . HIS A 1 95 ? 8.264 5.162 -80.327 1.00 30.78 93 HIS A N 1
ATOM 731 C CA . HIS A 1 95 ? 8.924 5.663 -79.121 1.00 34.71 93 HIS A CA 1
ATOM 732 C C . HIS A 1 95 ? 8.569 4.850 -77.874 1.00 40.88 93 HIS A C 1
ATOM 733 O O . HIS A 1 95 ? 8.749 5.312 -76.751 1.00 33.76 93 HIS A O 1
ATOM 740 N N . ARG A 1 96 ? 8.077 3.633 -78.072 1.00 40.58 94 ARG A N 1
ATOM 741 C CA . ARG A 1 96 ? 7.660 2.809 -76.942 1.00 47.62 94 ARG A CA 1
ATOM 742 C C . ARG A 1 96 ? 8.834 2.028 -76.349 1.00 40.77 94 ARG A C 1
ATOM 743 O O . ARG A 1 96 ? 9.883 1.918 -76.975 1.00 36.34 94 ARG A O 1
ATOM 751 N N . ARG A 1 97 ? 8.641 1.511 -75.135 1.00 35.95 95 ARG A N 1
ATOM 752 C CA . ARG A 1 97 ? 9.663 0.774 -74.390 1.00 34.09 95 ARG A CA 1
ATOM 753 C C . ARG A 1 97 ? 10.896 1.632 -74.112 1.00 41.91 95 ARG A C 1
ATOM 754 O O . ARG A 1 97 ? 12.023 1.147 -74.155 1.00 43.04 95 ARG A O 1
ATOM 762 N N . ARG A 1 98 ? 10.676 2.911 -73.831 1.00 29.90 96 ARG A N 1
ATOM 763 C CA . ARG A 1 98 ? 11.765 3.811 -73.466 1.00 37.35 96 ARG A CA 1
ATOM 764 C C . ARG A 1 98 ? 11.457 4.562 -72.172 1.00 30.92 96 ARG A C 1
ATOM 765 O O . ARG A 1 98 ? 12.157 5.508 -71.815 1.00 40.11 96 ARG A O 1
ATOM 773 N N . GLY A 1 99 ? 10.400 4.144 -71.482 1.00 32.86 97 GLY A N 1
ATOM 774 C CA . GLY A 1 99 ? 10.057 4.715 -70.189 1.00 35.91 97 GLY A CA 1
ATOM 775 C C . GLY A 1 99 ? 9.202 5.969 -70.241 1.00 36.22 97 GLY A C 1
ATOM 776 O O . GLY A 1 99 ? 9.033 6.652 -69.227 1.00 30.25 97 GLY A O 1
ATOM 777 N N . ILE A 1 100 ? 8.654 6.273 -71.414 1.00 31.11 98 ILE A N 1
ATOM 778 C CA . ILE A 1 100 ? 7.857 7.485 -71.588 1.00 29.91 98 ILE A CA 1
ATOM 779 C C . ILE A 1 100 ? 6.550 7.423 -70.801 1.00 24.81 98 ILE A C 1
ATOM 780 O O . ILE A 1 100 ? 6.205 8.368 -70.089 1.00 29.82 98 ILE A O 1
ATOM 785 N N . ALA A 1 101 ? 5.825 6.311 -70.913 1.00 25.51 99 ALA A N 1
ATOM 786 C CA . ALA A 1 101 ? 4.564 6.169 -70.191 1.00 30.73 99 ALA A CA 1
ATOM 787 C C . ALA A 1 101 ? 4.804 6.217 -68.689 1.00 33.21 99 ALA A C 1
ATOM 788 O O . ALA A 1 101 ? 4.028 6.807 -67.945 1.00 26.26 99 ALA A O 1
ATOM 790 N N . THR A 1 102 ? 5.883 5.583 -68.242 1.00 26.88 100 THR A N 1
ATOM 791 C CA . THR A 1 102 ? 6.237 5.609 -66.828 1.00 26.46 100 THR A CA 1
ATOM 792 C C . THR A 1 102 ? 6.517 7.042 -66.375 1.00 39.82 100 THR A C 1
ATOM 793 O O . THR A 1 102 ? 6.155 7.431 -65.267 1.00 29.86 100 THR A O 1
ATOM 797 N N . ALA A 1 103 ? 7.158 7.824 -67.240 1.00 28.44 101 ALA A N 1
ATOM 798 C CA . ALA A 1 103 ? 7.469 9.217 -66.923 1.00 25.95 101 ALA A CA 1
ATOM 799 C C . ALA A 1 103 ? 6.207 10.068 -66.832 1.00 24.64 101 ALA A C 1
ATOM 800 O O . ALA A 1 103 ? 6.134 11.015 -66.040 1.00 26.88 101 ALA A O 1
ATOM 802 N N . LEU A 1 104 ? 5.205 9.734 -67.643 1.00 25.03 102 LEU A N 1
ATOM 803 C CA . LEU A 1 104 ? 3.940 10.468 -67.627 1.00 26.52 102 LEU A CA 1
ATOM 804 C C . LEU A 1 104 ? 3.186 10.203 -66.324 1.00 21.74 102 LEU A C 1
ATOM 805 O O . LEU A 1 104 ? 2.604 11.102 -65.725 1.00 22.43 102 LEU A O 1
ATOM 810 N N . ILE A 1 105 ? 3.201 8.951 -65.888 1.00 23.16 103 ILE A N 1
ATOM 811 C CA A ILE A 1 105 ? 2.510 8.588 -64.661 0.50 24.77 103 ILE A CA 1
ATOM 812 C CA B ILE A 1 105 ? 2.539 8.550 -64.650 0.50 24.13 103 ILE A CA 1
ATOM 813 C C . ILE A 1 105 ? 3.244 9.131 -63.431 1.00 28.23 103 ILE A C 1
ATOM 814 O O . ILE A 1 105 ? 2.608 9.557 -62.463 1.00 27.82 103 ILE A O 1
ATOM 823 N N . GLU A 1 106 ? 4.573 9.139 -63.477 1.00 30.07 104 GLU A N 1
ATOM 824 C CA . GLU A 1 106 ? 5.359 9.705 -62.385 1.00 29.27 104 GLU A CA 1
ATOM 825 C C . GLU A 1 106 ? 5.086 11.200 -62.242 1.00 30.42 104 GLU A C 1
ATOM 826 O O . GLU A 1 106 ? 5.000 11.725 -61.135 1.00 28.09 104 GLU A O 1
ATOM 832 N N . LYS A 1 107 ? 4.956 11.884 -63.372 1.00 26.93 105 LYS A N 1
ATOM 833 C CA . LYS A 1 107 ? 4.618 13.301 -63.367 1.00 27.33 105 LYS A CA 1
ATOM 834 C C . LYS A 1 107 ? 3.226 13.525 -62.767 1.00 25.22 105 LYS A C 1
ATOM 835 O O . LYS A 1 107 ? 3.004 14.466 -62.001 1.00 25.97 105 LYS A O 1
ATOM 841 N N . LEU A 1 108 ? 2.288 12.644 -63.112 1.00 26.21 106 LEU A N 1
ATOM 842 C CA . LEU A 1 108 ? 0.923 12.749 -62.611 1.00 26.53 106 LEU A CA 1
ATOM 843 C C . LEU A 1 108 ? 0.879 12.500 -61.102 1.00 24.43 106 LEU A C 1
ATOM 844 O O . LEU A 1 108 ? 0.051 13.079 -60.391 1.00 28.66 106 LEU A O 1
ATOM 849 N N . LYS A 1 109 ? 1.764 11.636 -60.622 1.00 25.72 107 LYS A N 1
ATOM 850 C CA . LYS A 1 109 ? 1.891 11.387 -59.185 1.00 25.86 107 LYS A CA 1
ATOM 851 C C . LYS A 1 109 ? 2.345 12.642 -58.445 1.00 27.70 107 LYS A C 1
ATOM 852 O O . LYS A 1 109 ? 1.867 12.933 -57.351 1.00 28.92 107 LYS A O 1
ATOM 858 N N . GLU A 1 110 ? 3.291 13.367 -59.036 1.00 31.73 108 GLU A N 1
ATOM 859 C CA . GLU A 1 110 ? 3.759 14.620 -58.451 1.00 30.84 108 GLU A CA 1
ATOM 860 C C . GLU A 1 110 ? 2.645 15.656 -58.409 1.00 29.78 108 GLU A C 1
ATOM 861 O O . GLU A 1 110 ? 2.448 16.316 -57.389 1.00 32.51 108 GLU A O 1
ATOM 867 N N . LEU A 1 111 ? 1.925 15.800 -59.518 1.00 28.52 109 LEU A N 1
ATOM 868 C CA . LEU A 1 111 ? 0.799 16.736 -59.584 1.00 30.24 109 LEU A CA 1
ATOM 869 C C . LEU A 1 111 ? -0.298 16.342 -58.604 1.00 30.29 109 LEU A C 1
ATOM 870 O O . LEU A 1 111 ? -0.922 17.200 -57.974 1.00 35.49 109 LEU A O 1
ATOM 875 N N . GLY A 1 112 ? -0.532 15.040 -58.483 1.00 27.17 110 GLY A N 1
ATOM 876 C CA . GLY A 1 112 ? -1.516 14.525 -57.550 1.00 26.71 110 GLY A CA 1
ATOM 877 C C . GLY A 1 112 ? -1.172 14.835 -56.102 1.00 29.25 110 GLY A C 1
ATOM 878 O O . GLY A 1 112 ? -2.028 15.287 -55.336 1.00 34.24 110 GLY A O 1
ATOM 879 N N . ALA A 1 113 ? 0.081 14.594 -55.727 1.00 28.98 111 ALA A N 1
ATOM 880 C CA . ALA A 1 113 ? 0.533 14.878 -54.366 1.00 34.16 111 ALA A CA 1
ATOM 881 C C . ALA A 1 113 ? 0.380 16.361 -54.048 1.00 41.09 111 ALA A C 1
ATOM 882 O O . ALA A 1 113 ? 0.001 16.734 -52.939 1.00 36.10 111 ALA A O 1
ATOM 884 N N . ALA A 1 114 ? 0.671 17.200 -55.035 1.00 35.87 112 ALA A N 1
ATOM 885 C CA . ALA A 1 114 ? 0.540 18.642 -54.882 1.00 41.78 112 ALA A CA 1
ATOM 886 C C . ALA A 1 114 ? -0.918 19.040 -54.686 1.00 34.20 112 ALA A C 1
ATOM 887 O O . ALA A 1 114 ? -1.231 19.903 -53.869 1.00 38.56 112 ALA A O 1
ATOM 889 N N . ARG A 1 115 ? -1.809 18.393 -55.430 1.00 33.85 113 ARG A N 1
ATOM 890 C CA . ARG A 1 115 ? -3.240 18.678 -55.346 1.00 50.70 113 ARG A CA 1
ATOM 891 C C . ARG A 1 115 ? -3.874 18.046 -54.114 1.00 39.12 113 ARG A C 1
ATOM 892 O O . ARG A 1 115 ? -4.993 18.390 -53.733 1.00 47.59 113 ARG A O 1
ATOM 900 N N . GLY A 1 116 ? -3.161 17.114 -53.497 1.00 47.74 114 GLY A N 1
ATOM 901 C CA . GLY A 1 116 ? -3.676 16.442 -52.319 1.00 41.72 114 GLY A CA 1
ATOM 902 C C . GLY A 1 116 ? -4.442 15.172 -52.627 1.00 40.46 114 GLY A C 1
ATOM 903 O O . GLY A 1 116 ? -5.036 14.576 -51.730 1.00 40.79 114 GLY A O 1
ATOM 904 N N . ALA A 1 117 ? -4.432 14.757 -53.896 1.00 31.97 115 ALA A N 1
ATOM 905 C CA . ALA A 1 117 ? -5.054 13.492 -54.293 1.00 25.66 115 ALA A CA 1
ATOM 906 C C . ALA A 1 117 ? -4.324 12.316 -53.655 1.00 28.87 115 ALA A C 1
ATOM 907 O O . ALA A 1 117 ? -3.110 12.372 -53.466 1.00 39.27 115 ALA A O 1
ATOM 909 N N . TYR A 1 118 ? -5.047 11.241 -53.343 1.00 25.15 116 TYR A N 1
ATOM 910 C CA . TYR A 1 118 ? -4.425 10.128 -52.627 1.00 35.61 116 TYR A CA 1
ATOM 911 C C . TYR A 1 118 ? -4.256 8.895 -53.516 1.00 36.46 116 TYR A C 1
ATOM 912 O O . TYR A 1 118 ? -3.480 7.996 -53.208 1.00 30.97 116 TYR A O 1
ATOM 921 N N . VAL A 1 119 ? -4.963 8.865 -54.633 1.00 27.11 117 VAL A N 1
ATOM 922 C CA . VAL A 1 119 ? -4.884 7.716 -55.519 1.00 27.44 117 VAL A CA 1
ATOM 923 C C . VAL A 1 119 ? -5.117 8.126 -56.971 1.00 37.07 117 VAL A C 1
ATOM 924 O O . VAL A 1 119 ? -5.826 9.095 -57.261 1.00 26.69 117 VAL A O 1
ATOM 928 N N . ILE A 1 120 ? -4.472 7.400 -57.873 1.00 24.00 118 ILE A N 1
ATOM 929 C CA . ILE A 1 120 ? -4.714 7.513 -59.301 1.00 21.37 118 ILE A CA 1
ATOM 930 C C . ILE A 1 120 ? -5.270 6.188 -59.785 1.00 28.91 118 ILE A C 1
ATOM 931 O O . ILE A 1 120 ? -4.731 5.128 -59.451 1.00 31.86 118 ILE A O 1
ATOM 936 N N . PHE A 1 121 ? -6.356 6.219 -60.557 1.00 27.19 119 PHE A N 1
ATOM 937 C CA . PHE A 1 121 ? -6.848 4.966 -61.115 1.00 32.90 119 PHE A CA 1
ATOM 938 C C . PHE A 1 121 ? -7.095 5.054 -62.622 1.00 31.77 119 PHE A C 1
ATOM 939 O O . PHE A 1 121 ? -7.259 6.138 -63.189 1.00 22.25 119 PHE A O 1
ATOM 947 N N . VAL A 1 122 ? -7.052 3.895 -63.271 1.00 25.48 120 VAL A N 1
ATOM 948 C CA . VAL A 1 122 ? -7.141 3.819 -64.722 1.00 25.69 120 VAL A CA 1
ATOM 949 C C . VAL A 1 122 ? -7.752 2.473 -65.112 1.00 39.78 120 VAL A C 1
ATOM 950 O O . VAL A 1 122 ? -7.590 1.483 -64.394 1.00 31.35 120 VAL A O 1
ATOM 954 N N . GLN A 1 123 ? -8.651 2.433 -66.057 1.00 38.40 121 GLN A N 1
ATOM 955 C CA A GLN A 1 123 ? -9.077 1.231 -66.746 0.50 37.69 121 GLN A CA 1
ATOM 956 C CA B GLN A 1 123 ? -9.065 1.169 -66.692 0.50 35.55 121 GLN A CA 1
ATOM 957 C C . GLN A 1 123 ? -8.188 0.600 -67.918 1.00 41.51 121 GLN A C 1
ATOM 958 O O . GLN A 1 123 ? -7.573 1.255 -68.823 1.00 38.20 121 GLN A O 1
ATOM 969 N N . ALA A 1 124 ? -8.297 -0.676 -68.010 1.00 34.45 122 ALA A N 1
ATOM 970 C CA . ALA A 1 124 ? -7.647 -1.359 -69.115 1.00 34.78 122 ALA A CA 1
ATOM 971 C C . ALA A 1 124 ? -8.573 -2.439 -69.652 1.00 34.18 122 ALA A C 1
ATOM 972 O O . ALA A 1 124 ? -9.275 -3.091 -68.883 1.00 34.48 122 ALA A O 1
ATOM 974 N N . ASP A 1 125 ? -8.579 -2.624 -70.969 1.00 45.51 123 ASP A N 1
ATOM 975 C CA . ASP A 1 125 ? -9.419 -3.648 -71.584 1.00 52.07 123 ASP A CA 1
ATOM 976 C C . ASP A 1 125 ? -8.770 -5.024 -71.456 1.00 49.62 123 ASP A C 1
ATOM 977 O O . ASP A 1 125 ? -7.586 -5.127 -71.137 1.00 53.96 123 ASP A O 1
ATOM 982 N N . THR A 1 126 ? -9.455 -6.082 -71.772 1.00 45.03 124 THR A N 1
ATOM 983 C CA . THR A 1 126 ? -8.811 -7.372 -71.629 1.00 56.91 124 THR A CA 1
ATOM 984 C C . THR A 1 126 ? -8.157 -7.972 -72.876 1.00 75.26 124 THR A C 1
ATOM 985 O O . THR A 1 126 ? -7.506 -8.996 -72.802 1.00 61.95 124 THR A O 1
ATOM 989 N N . ALA A 1 127 ? -8.293 -7.286 -73.992 1.00 56.25 125 ALA A N 1
ATOM 990 C CA . ALA A 1 127 ? -7.809 -7.734 -75.276 1.00 68.92 125 ALA A CA 1
ATOM 991 C C . ALA A 1 127 ? -6.321 -7.851 -75.356 1.00 65.93 125 ALA A C 1
ATOM 992 O O . ALA A 1 127 ? -5.588 -7.350 -74.541 1.00 60.66 125 ALA A O 1
ATOM 994 N N . ILE A 1 128 ? -5.888 -8.569 -76.359 1.00 66.22 126 ILE A N 1
ATOM 995 C CA . ILE A 1 128 ? -4.497 -8.841 -76.582 1.00 62.41 126 ILE A CA 1
ATOM 996 C C . ILE A 1 128 ? -3.729 -7.589 -76.835 1.00 71.99 126 ILE A C 1
ATOM 997 O O . ILE A 1 128 ? -2.593 -7.519 -76.508 1.00 57.96 126 ILE A O 1
ATOM 1002 N N . GLU A 1 129 ? -4.339 -6.598 -77.455 1.00 74.39 127 GLU A N 1
ATOM 1003 C CA . GLU A 1 129 ? -3.536 -5.406 -77.743 1.00 77.58 127 GLU A CA 1
ATOM 1004 C C . GLU A 1 129 ? -3.238 -4.538 -76.536 1.00 68.37 127 GLU A C 1
ATOM 1005 O O . GLU A 1 129 ? -2.453 -3.585 -76.623 1.00 64.80 127 GLU A O 1
ATOM 1011 N N . ASP A 1 130 ? -3.839 -4.889 -75.411 1.00 64.83 128 ASP A N 1
ATOM 1012 C CA . ASP A 1 130 ? -3.769 -4.052 -74.231 1.00 59.83 128 ASP A CA 1
ATOM 1013 C C . ASP A 1 130 ? -2.766 -4.596 -73.236 1.00 40.78 128 ASP A C 1
ATOM 1014 O O . ASP A 1 130 ? -2.575 -4.023 -72.165 1.00 37.67 128 ASP A O 1
ATOM 1019 N N . GLU A 1 131 ? -2.123 -5.703 -73.605 1.00 47.29 129 GLU A N 1
ATOM 1020 C CA . GLU A 1 131 ? -1.142 -6.361 -72.740 1.00 46.51 129 GLU A CA 1
ATOM 1021 C C . GLU A 1 131 ? 0.028 -5.467 -72.309 1.00 40.53 129 GLU A C 1
ATOM 1022 O O . GLU A 1 131 ? 0.417 -5.495 -71.145 1.00 38.63 129 GLU A O 1
ATOM 1028 N N . PRO A 1 132 ? 0.597 -4.666 -73.230 1.00 44.57 130 PRO A N 1
ATOM 1029 C CA . PRO A 1 132 ? 1.624 -3.733 -72.761 1.00 40.40 130 PRO A CA 1
ATOM 1030 C C . PRO A 1 132 ? 1.106 -2.756 -71.709 1.00 37.93 130 PRO A C 1
ATOM 1031 O O . PRO A 1 132 ? 1.837 -2.445 -70.768 1.00 35.78 130 PRO A O 1
ATOM 1035 N N . ALA A 1 133 ? -0.136 -2.296 -71.860 1.00 35.86 131 ALA A N 1
ATOM 1036 C CA . ALA A 1 133 ? -0.747 -1.397 -70.883 1.00 39.09 131 ALA A CA 1
ATOM 1037 C C . ALA A 1 133 ? -1.000 -2.121 -69.562 1.00 31.20 131 ALA A C 1
ATOM 1038 O O . ALA A 1 133 ? -0.708 -1.599 -68.487 1.00 32.81 131 ALA A O 1
ATOM 1040 N N . ILE A 1 134 ? -1.561 -3.316 -69.653 1.00 32.39 132 ILE A N 1
ATOM 1041 C CA . ILE A 1 134 ? -1.787 -4.145 -68.476 1.00 31.68 132 ILE A CA 1
ATOM 1042 C C . ILE A 1 134 ? -0.477 -4.419 -67.742 1.00 31.78 132 ILE A C 1
ATOM 1043 O O . ILE A 1 134 ? -0.419 -4.322 -66.520 1.00 33.47 132 ILE A O 1
ATOM 1048 N N . ALA A 1 135 ? 0.576 -4.731 -68.492 1.00 33.80 133 ALA A N 1
ATOM 1049 C CA . ALA A 1 135 ? 1.889 -4.980 -67.897 1.00 44.41 133 ALA A CA 1
ATOM 1050 C C . ALA A 1 135 ? 2.418 -3.738 -67.175 1.00 33.09 133 ALA A C 1
ATOM 1051 O O . ALA A 1 135 ? 3.023 -3.836 -66.107 1.00 39.42 133 ALA A O 1
ATOM 1053 N N . LEU A 1 136 ? 2.184 -2.575 -67.767 1.00 32.07 134 LEU A N 1
ATOM 1054 C CA . LEU A 1 136 ? 2.594 -1.303 -67.176 1.00 30.87 134 LEU A CA 1
ATOM 1055 C C . LEU A 1 136 ? 1.857 -1.013 -65.872 1.00 28.70 134 LEU A C 1
ATOM 1056 O O . LEU A 1 136 ? 2.476 -0.740 -64.840 1.00 33.31 134 LEU A O 1
ATOM 1061 N N . TYR A 1 137 ? 0.531 -1.084 -65.924 1.00 30.05 135 TYR A N 1
ATOM 1062 C CA . TYR A 1 137 ? -0.304 -0.746 -64.779 1.00 28.86 135 TYR A CA 1
ATOM 1063 C C . TYR A 1 137 ? -0.141 -1.742 -63.634 1.00 32.67 135 TYR A C 1
ATOM 1064 O O . TYR A 1 137 ? -0.252 -1.373 -62.472 1.00 33.79 135 TYR A O 1
ATOM 1073 N N . SER A 1 138 ? 0.126 -3.004 -63.966 1.00 28.01 136 SER A N 1
ATOM 1074 C CA . SER A 1 138 ? 0.235 -4.052 -62.955 1.00 29.10 136 SER A CA 1
ATOM 1075 C C . SER A 1 138 ? 1.415 -3.841 -62.006 1.00 41.26 136 SER A C 1
ATOM 1076 O O . SER A 1 138 ? 1.376 -4.272 -60.849 1.00 42.76 136 SER A O 1
ATOM 1079 N N . LYS A 1 139 ? 2.464 -3.186 -62.488 1.00 30.72 137 LYS A N 1
ATOM 1080 C CA . LYS A 1 139 ? 3.612 -2.907 -61.638 1.00 32.44 137 LYS A CA 1
ATOM 1081 C C . LYS A 1 139 ? 3.427 -1.626 -60.823 1.00 31.04 137 LYS A C 1
ATOM 1082 O O . LYS A 1 139 ? 4.107 -1.416 -59.819 1.00 34.30 137 LYS A O 1
ATOM 1088 N N . LEU A 1 140 ? 2.505 -0.774 -61.252 1.00 29.47 138 LEU A N 1
ATOM 1089 C CA . LEU A 1 140 ? 2.322 0.518 -60.607 1.00 31.07 138 LEU A CA 1
ATOM 1090 C C . LEU A 1 140 ? 1.149 0.526 -59.632 1.00 39.09 138 LEU A C 1
ATOM 1091 O O . LEU A 1 140 ? 1.128 1.309 -58.684 1.00 31.93 138 LEU A O 1
ATOM 1096 N N . GLY A 1 141 ? 0.172 -0.342 -59.860 1.00 26.38 139 GLY A N 1
ATOM 1097 C CA . GLY A 1 141 ? -1.034 -0.318 -59.049 1.00 33.11 139 GLY A CA 1
ATOM 1098 C C . GLY A 1 141 ? -1.607 -1.682 -58.731 1.00 35.70 139 GLY A C 1
ATOM 1099 O O . GLY A 1 141 ? -1.106 -2.704 -59.202 1.00 35.47 139 GLY A O 1
ATOM 1100 N N . VAL A 1 142 ? -2.663 -1.694 -57.920 1.00 30.61 140 VAL A N 1
ATOM 1101 C CA . VAL A 1 142 ? -3.336 -2.937 -57.543 1.00 27.78 140 VAL A CA 1
ATOM 1102 C C . VAL A 1 142 ? -4.413 -3.266 -58.566 1.00 35.33 140 VAL A C 1
ATOM 1103 O O . VAL A 1 142 ? -5.242 -2.417 -58.890 1.00 27.94 140 VAL A O 1
ATOM 1107 N N . ARG A 1 143 ? -4.398 -4.498 -59.062 1.00 30.57 141 ARG A N 1
ATOM 1108 C CA . ARG A 1 143 ? -5.274 -4.921 -60.153 1.00 33.87 141 ARG A CA 1
ATOM 1109 C C . ARG A 1 143 ? -6.609 -5.450 -59.640 1.00 48.60 141 ARG A C 1
ATOM 1110 O O . ARG A 1 143 ? -6.666 -6.176 -58.645 1.00 37.58 141 ARG A O 1
ATOM 1118 N N . GLU A 1 144 ? -7.683 -5.082 -60.329 1.00 41.70 142 GLU A N 1
ATOM 1119 C CA . GLU A 1 144 ? -9.020 -5.527 -59.960 1.00 43.99 142 GLU A CA 1
ATOM 1120 C C . GLU A 1 144 ? -9.886 -5.761 -61.196 1.00 45.06 142 GLU A C 1
ATOM 1121 O O . GLU A 1 144 ? -9.925 -4.929 -62.102 1.00 38.69 142 GLU A O 1
ATOM 1127 N N . GLU A 1 145 ? -10.588 -6.891 -61.230 1.00 37.69 143 GLU A N 1
ATOM 1128 C CA . GLU A 1 145 ? -11.491 -7.181 -62.342 1.00 36.77 143 GLU A CA 1
ATOM 1129 C C . GLU A 1 145 ? -12.855 -6.525 -62.126 1.00 33.90 143 GLU A C 1
ATOM 1130 O O . GLU A 1 145 ? -13.488 -6.707 -61.086 1.00 41.77 143 GLU A O 1
ATOM 1136 N N . VAL A 1 146 ? -13.299 -5.763 -63.120 1.00 34.75 144 VAL A N 1
ATOM 1137 C CA . VAL A 1 146 ? -14.464 -4.897 -62.983 1.00 32.87 144 VAL A CA 1
ATOM 1138 C C . VAL A 1 146 ? -15.393 -5.039 -64.184 1.00 33.81 144 VAL A C 1
ATOM 1139 O O . VAL A 1 146 ? -14.943 -5.308 -65.303 1.00 34.05 144 VAL A O 1
ATOM 1143 N N . LEU A 1 147 ? -16.694 -4.888 -63.949 1.00 36.40 145 LEU A N 1
ATOM 1144 C CA . LEU A 1 147 ? -17.652 -4.820 -65.043 1.00 30.84 145 LEU A CA 1
ATOM 1145 C C . LEU A 1 147 ? -17.995 -3.374 -65.334 1.00 39.94 145 LEU A C 1
ATOM 1146 O O . LEU A 1 147 ? -18.364 -2.618 -64.442 1.00 30.68 145 LEU A O 1
ATOM 1151 N N . HIS A 1 148 ? -17.883 -2.963 -66.571 1.00 31.70 146 HIS A N 1
ATOM 1152 C CA . HIS A 1 148 ? -18.156 -1.617 -66.986 1.00 32.10 146 HIS A CA 1
ATOM 1153 C C . HIS A 1 148 ? -19.380 -1.560 -67.894 1.00 38.39 146 HIS A C 1
ATOM 1154 O O . HIS A 1 148 ? -19.468 -2.318 -68.825 1.00 34.81 146 HIS A O 1
ATOM 1161 N N . PHE A 1 149 ? -20.305 -0.658 -67.606 1.00 30.54 147 PHE A N 1
ATOM 1162 C CA . PHE A 1 149 ? -21.569 -0.561 -68.339 1.00 29.77 147 PHE A CA 1
ATOM 1163 C C . PHE A 1 149 ? -21.776 0.793 -69.022 1.00 38.70 147 PHE A C 1
ATOM 1164 O O . PHE A 1 149 ? -21.721 1.839 -68.377 1.00 33.80 147 PHE A O 1
ATOM 1172 N N . ASP A 1 150 ? -22.029 0.764 -70.326 1.00 30.71 148 ASP A N 1
ATOM 1173 C CA . ASP A 1 150 ? -22.375 1.970 -71.076 1.00 31.48 148 ASP A CA 1
ATOM 1174 C C . ASP A 1 150 ? -23.871 2.131 -71.228 1.00 42.19 148 ASP A C 1
ATOM 1175 O O . ASP A 1 150 ? -24.510 1.332 -71.900 1.00 33.97 148 ASP A O 1
ATOM 1180 N N . ILE A 1 151 ? -24.422 3.166 -70.642 1.00 30.81 149 ILE A N 1
ATOM 1181 C CA . ILE A 1 151 ? -25.823 3.450 -70.702 1.00 30.22 149 ILE A CA 1
ATOM 1182 C C . ILE A 1 151 ? -26.080 4.678 -71.581 1.00 29.15 149 ILE A C 1
ATOM 1183 O O . ILE A 1 151 ? -25.646 5.752 -71.303 1.00 29.69 149 ILE A O 1
ATOM 1188 N N . PRO A 1 152 ? -26.835 4.420 -72.711 1.00 31.91 150 PRO A N 1
ATOM 1189 C CA . PRO A 1 152 ? -27.098 5.570 -73.575 1.00 28.89 150 PRO A CA 1
ATOM 1190 C C . PRO A 1 152 ? -28.066 6.620 -73.033 1.00 40.69 150 PRO A C 1
ATOM 1191 O O . PRO A 1 152 ? -28.962 6.336 -72.329 1.00 40.83 150 PRO A O 1
ATOM 1195 N N . VAL A 1 153 ? -27.810 7.863 -73.374 1.00 40.10 151 VAL A N 1
ATOM 1196 C CA . VAL A 1 153 ? -28.595 8.983 -72.912 1.00 44.31 151 VAL A CA 1
ATOM 1197 C C . VAL A 1 153 ? -29.855 9.182 -73.732 1.00 59.21 151 VAL A C 1
ATOM 1198 O O . VAL A 1 153 ? -30.924 9.345 -73.180 1.00 68.06 151 VAL A O 1
ATOM 1202 N N . SER A 1 154 ? -29.735 9.187 -75.042 1.00 66.04 152 SER A N 1
ATOM 1203 C CA . SER A 1 154 ? -30.916 9.365 -75.872 1.00 81.75 152 SER A CA 1
ATOM 1204 C C . SER A 1 154 ? -31.122 8.237 -76.865 1.00 86.83 152 SER A C 1
ATOM 1205 O O . SER A 1 154 ? -31.216 7.075 -76.497 1.00 85.45 152 SER A O 1
ATOM 1208 N N . GLN B 1 1 ? -47.037 15.063 -53.130 1.00 90.35 -1 GLN B N 1
ATOM 1209 C CA . GLN B 1 1 ? -45.831 14.554 -53.748 1.00 90.68 -1 GLN B CA 1
ATOM 1210 C C . GLN B 1 1 ? -44.969 13.727 -52.793 1.00 79.89 -1 GLN B C 1
ATOM 1211 O O . GLN B 1 1 ? -44.071 13.053 -53.226 1.00 71.17 -1 GLN B O 1
ATOM 1217 N N . SER B 1 2 ? -45.254 13.757 -51.507 1.00 68.87 0 SER B N 1
ATOM 1218 C CA . SER B 1 2 ? -44.419 12.969 -50.605 1.00 52.23 0 SER B CA 1
ATOM 1219 C C . SER B 1 2 ? -44.926 11.534 -50.606 1.00 45.06 0 SER B C 1
ATOM 1220 O O . SER B 1 2 ? -44.225 10.624 -50.170 1.00 62.33 0 SER B O 1
ATOM 1223 N N . MET B 1 3 ? -46.135 11.337 -51.113 1.00 44.13 1 MET B N 1
ATOM 1224 C CA . MET B 1 3 ? -46.764 10.022 -51.133 1.00 47.62 1 MET B CA 1
ATOM 1225 C C . MET B 1 3 ? -46.394 9.230 -52.386 1.00 45.18 1 MET B C 1
ATOM 1226 O O . MET B 1 3 ? -47.005 8.204 -52.692 1.00 59.71 1 MET B O 1
ATOM 1231 N N . SER B 1 4 ? -45.386 9.713 -53.100 1.00 41.42 2 SER B N 1
ATOM 1232 C CA . SER B 1 4 ? -44.906 9.053 -54.306 1.00 54.65 2 SER B CA 1
ATOM 1233 C C . SER B 1 4 ? -43.408 9.288 -54.474 1.00 49.85 2 SER B C 1
ATOM 1234 O O . SER B 1 4 ? -42.885 10.322 -54.057 1.00 55.12 2 SER B O 1
ATOM 1237 N N . LEU B 1 5 ? -42.723 8.321 -55.078 1.00 47.34 3 LEU B N 1
ATOM 1238 C CA . LEU B 1 5 ? -41.277 8.401 -55.265 1.00 43.29 3 LEU B CA 1
ATOM 1239 C C . LEU B 1 5 ? -40.897 9.591 -56.139 1.00 36.63 3 LEU B C 1
ATOM 1240 O O . LEU B 1 5 ? -41.464 9.794 -57.213 1.00 34.31 3 LEU B O 1
ATOM 1245 N N . ASP B 1 6 ? -39.944 10.384 -55.664 1.00 32.78 4 ASP B N 1
ATOM 1246 C CA . ASP B 1 6 ? -39.466 11.530 -56.422 1.00 36.98 4 ASP B CA 1
ATOM 1247 C C . ASP B 1 6 ? -37.950 11.667 -56.327 1.00 31.44 4 ASP B C 1
ATOM 1248 O O . ASP B 1 6 ? -37.360 11.488 -55.261 1.00 31.91 4 ASP B O 1
ATOM 1253 N N . VAL B 1 7 ? -37.322 11.979 -57.456 1.00 26.17 5 VAL B N 1
ATOM 1254 C CA . VAL B 1 7 ? -35.880 12.175 -57.502 1.00 27.00 5 VAL B CA 1
ATOM 1255 C C . VAL B 1 7 ? -35.571 13.616 -57.897 1.00 25.52 5 VAL B C 1
ATOM 1256 O O . VAL B 1 7 ? -36.142 14.138 -58.854 1.00 28.19 5 VAL B O 1
ATOM 1260 N N . HIS B 1 8 ? -34.679 14.266 -57.158 1.00 22.32 6 HIS B N 1
ATOM 1261 C CA . HIS B 1 8 ? -34.269 15.614 -57.530 1.00 25.08 6 HIS B CA 1
ATOM 1262 C C . HIS B 1 8 ? -32.776 15.793 -57.323 1.00 26.30 6 HIS B C 1
ATOM 1263 O O . HIS B 1 8 ? -32.142 15.059 -56.555 1.00 22.10 6 HIS B O 1
ATOM 1270 N N . GLN B 1 9 ? -32.213 16.764 -58.031 1.00 27.70 7 GLN B N 1
ATOM 1271 C CA . GLN B 1 9 ? -30.808 17.094 -57.894 1.00 24.35 7 GLN B CA 1
ATOM 1272 C C . GLN B 1 9 ? -30.612 18.085 -56.758 1.00 23.63 7 GLN B C 1
ATOM 1273 O O . GLN B 1 9 ? -31.334 19.089 -56.658 1.00 23.54 7 GLN B O 1
ATOM 1279 N N . LEU B 1 10 ? -29.632 17.800 -55.907 1.00 19.93 8 LEU B N 1
ATOM 1280 C CA . LEU B 1 10 ? -29.340 18.637 -54.751 1.00 22.04 8 LEU B CA 1
ATOM 1281 C C . LEU B 1 10 ? -28.739 19.967 -55.186 1.00 26.10 8 LEU B C 1
ATOM 1282 O O . LEU B 1 10 ? -27.824 20.005 -56.012 1.00 25.71 8 LEU B O 1
ATOM 1287 N N . SER B 1 11 ? -29.268 21.050 -54.627 1.00 26.57 9 SER B N 1
ATOM 1288 C CA . SER B 1 11 ? -28.736 22.392 -54.858 1.00 29.28 9 SER B CA 1
ATOM 1289 C C . SER B 1 11 ? -27.659 22.685 -53.805 1.00 28.20 9 SER B C 1
ATOM 1290 O O . SER B 1 11 ? -27.539 21.942 -52.828 1.00 27.52 9 SER B O 1
ATOM 1293 N N . PRO B 1 12 ? -26.867 23.758 -53.996 1.00 27.56 10 PRO B N 1
ATOM 1294 C CA . PRO B 1 12 ? -25.848 24.116 -52.999 1.00 22.75 10 PRO B CA 1
ATOM 1295 C C . PRO B 1 12 ? -26.420 24.400 -51.604 1.00 29.47 10 PRO B C 1
ATOM 1296 O O . PRO B 1 12 ? -25.689 24.339 -50.614 1.00 32.23 10 PRO B O 1
ATOM 1300 N N . ASN B 1 13 ? -27.706 24.714 -51.527 1.00 28.25 11 ASN B N 1
ATOM 1301 C CA . ASN B 1 13 ? -28.350 24.972 -50.242 1.00 26.48 11 ASN B CA 1
ATOM 1302 C C . ASN B 1 13 ? -28.774 23.685 -49.527 1.00 29.21 11 ASN B C 1
ATOM 1303 O O . ASN B 1 13 ? -29.346 23.728 -48.444 1.00 29.32 11 ASN B O 1
ATOM 1308 N N . GLU B 1 14 ? -28.493 22.538 -50.130 1.00 22.03 12 GLU B N 1
ATOM 1309 C CA . GLU B 1 14 ? -28.942 21.268 -49.552 1.00 29.23 12 GLU B CA 1
ATOM 1310 C C . GLU B 1 14 ? -27.787 20.433 -49.005 1.00 30.19 12 GLU B C 1
ATOM 1311 O O . GLU B 1 14 ? -27.715 19.228 -49.247 1.00 27.75 12 GLU B O 1
ATOM 1317 N N . VAL B 1 15 ? -26.886 21.070 -48.260 1.00 29.50 13 VAL B N 1
ATOM 1318 C CA . VAL B 1 15 ? -25.756 20.354 -47.664 1.00 29.79 13 VAL B CA 1
ATOM 1319 C C . VAL B 1 15 ? -26.242 19.375 -46.595 1.00 39.25 13 VAL B C 1
ATOM 1320 O O . VAL B 1 15 ? -25.702 18.275 -46.451 1.00 27.94 13 VAL B O 1
ATOM 1324 N N . ALA B 1 16 ? -27.281 19.770 -45.859 1.00 27.60 14 ALA B N 1
ATOM 1325 C CA . ALA B 1 16 ? -27.847 18.904 -44.829 1.00 28.26 14 ALA B CA 1
ATOM 1326 C C . ALA B 1 16 ? -28.385 17.611 -45.442 1.00 30.12 14 ALA B C 1
ATOM 1327 O O . ALA B 1 16 ? -28.212 16.530 -44.882 1.00 28.30 14 ALA B O 1
ATOM 1329 N N . LEU B 1 17 ? -29.037 17.720 -46.595 1.00 26.05 15 LEU B N 1
ATOM 1330 C CA . LEU B 1 17 ? -29.533 16.535 -47.289 1.00 24.75 15 LEU B CA 1
ATOM 1331 C C . LEU B 1 17 ? -28.365 15.691 -47.804 1.00 25.88 15 LEU B C 1
ATOM 1332 O O . LEU B 1 17 ? -28.427 14.461 -47.809 1.00 26.77 15 LEU B O 1
ATOM 1337 N N . MET B 1 18 ? -27.295 16.358 -48.220 1.00 25.76 16 MET B N 1
ATOM 1338 C CA . MET B 1 18 ? -26.107 15.670 -48.714 1.00 29.22 16 MET B CA 1
ATOM 1339 C C . MET B 1 18 ? -25.497 14.790 -47.624 1.00 33.01 16 MET B C 1
ATOM 1340 O O . MET B 1 18 ? -25.061 13.669 -47.888 1.00 30.85 16 MET B O 1
ATOM 1345 N N . GLU B 1 19 ? -25.479 15.297 -46.394 1.00 29.29 17 GLU B N 1
ATOM 1346 C CA . GLU B 1 19 ? -24.891 14.552 -45.284 1.00 28.03 17 GLU B CA 1
ATOM 1347 C C . GLU B 1 19 ? -25.749 13.352 -44.912 1.00 30.62 17 GLU B C 1
ATOM 1348 O O . GLU B 1 19 ? -25.231 12.292 -44.546 1.00 31.28 17 GLU B O 1
ATOM 1354 N N . THR B 1 20 ? -27.065 13.515 -45.018 1.00 25.82 18 THR B N 1
ATOM 1355 C CA . THR B 1 20 ? -27.985 12.411 -44.776 1.00 29.25 18 THR B CA 1
ATOM 1356 C C . THR B 1 20 ? -27.807 11.363 -45.867 1.00 29.22 18 THR B C 1
ATOM 1357 O O . THR B 1 20 ? -27.901 10.160 -45.619 1.00 38.32 18 THR B O 1
ATOM 1361 N N . LEU B 1 21 ? -27.545 11.831 -47.078 1.00 27.83 19 LEU B N 1
ATOM 1362 C CA . LEU B 1 21 ? -27.289 10.946 -48.208 1.00 24.85 19 LEU B CA 1
ATOM 1363 C C . LEU B 1 21 ? -26.019 10.109 -47.998 1.00 34.80 19 LEU B C 1
ATOM 1364 O O . LEU B 1 21 ? -25.954 8.951 -48.417 1.00 33.36 19 LEU B O 1
ATOM 1369 N N . LEU B 1 22 ? -25.019 10.692 -47.344 1.00 29.21 20 LEU B N 1
ATOM 1370 C CA . LEU B 1 22 ? -23.789 9.968 -47.020 1.00 24.28 20 LEU B CA 1
ATOM 1371 C C . LEU B 1 22 ? -24.065 8.782 -46.095 1.00 28.26 20 LEU B C 1
ATOM 1372 O O . LEU B 1 22 ? -23.428 7.730 -46.205 1.00 30.12 20 LEU B O 1
ATOM 1377 N N . ALA B 1 23 ? -25.009 8.960 -45.181 1.00 30.46 21 ALA B N 1
ATOM 1378 C CA . ALA B 1 23 ? -25.423 7.883 -44.285 1.00 38.30 21 ALA B CA 1
ATOM 1379 C C . ALA B 1 23 ? -26.131 6.774 -45.056 1.00 44.43 21 ALA B C 1
ATOM 1380 O O . ALA B 1 23 ? -26.035 5.595 -44.705 1.00 34.67 21 ALA B O 1
ATOM 1382 N N . THR B 1 24 ? -26.857 7.164 -46.101 1.00 25.55 22 THR B N 1
ATOM 1383 C CA . THR B 1 24 ? -27.520 6.211 -46.985 1.00 41.01 22 THR B CA 1
ATOM 1384 C C . THR B 1 24 ? -26.502 5.360 -47.744 1.00 27.64 22 THR B C 1
ATOM 1385 O O . THR B 1 24 ? -26.660 4.144 -47.861 1.00 34.04 22 THR B O 1
ATOM 1389 N N . PHE B 1 25 ? -25.466 6.009 -48.266 1.00 27.88 23 PHE B N 1
ATOM 1390 C CA . PHE B 1 25 ? -24.367 5.318 -48.938 1.00 28.98 23 PHE B CA 1
ATOM 1391 C C . PHE B 1 25 ? -23.670 4.348 -47.992 1.00 28.37 23 PHE B C 1
ATOM 1392 O O . PHE B 1 25 ? -23.427 3.191 -48.338 1.00 31.86 23 PHE B O 1
ATOM 1400 N N . GLY B 1 26 ? -23.348 4.832 -46.797 1.00 32.71 24 GLY B N 1
ATOM 1401 C CA . GLY B 1 26 ? -22.670 4.024 -45.790 1.00 29.33 24 GLY B CA 1
ATOM 1402 C C . GLY B 1 26 ? -23.395 2.744 -45.431 1.00 33.44 24 GLY B C 1
ATOM 1403 O O . GLY B 1 26 ? -22.782 1.677 -45.336 1.00 40.44 24 GLY B O 1
ATOM 1404 N N . GLU B 1 27 ? -24.706 2.841 -45.228 1.00 33.15 25 GLU B N 1
ATOM 1405 C CA . GLU B 1 27 ? -25.501 1.677 -44.849 1.00 36.85 25 GLU B CA 1
ATOM 1406 C C . GLU B 1 27 ? -25.675 0.711 -46.017 1.00 39.82 25 GLU B C 1
ATOM 1407 O O . GLU B 1 27 ? -25.586 -0.502 -45.847 1.00 39.03 25 GLU B O 1
ATOM 1413 N N . ALA B 1 28 ? -25.921 1.256 -47.204 1.00 33.46 26 ALA B N 1
ATOM 1414 C CA . ALA B 1 28 ? -26.138 0.433 -48.391 1.00 50.13 26 ALA B CA 1
ATOM 1415 C C . ALA B 1 28 ? -24.873 -0.309 -48.814 1.00 34.62 26 ALA B C 1
ATOM 1416 O O . ALA B 1 28 ? -24.939 -1.425 -49.323 1.00 38.41 26 ALA B O 1
ATOM 1418 N N . PHE B 1 29 ? -23.718 0.317 -48.607 1.00 33.06 27 PHE B N 1
ATOM 1419 C CA . PHE B 1 29 ? -22.453 -0.270 -49.023 1.00 40.65 27 PHE B CA 1
ATOM 1420 C C . PHE B 1 29 ? -21.801 -1.018 -47.867 1.00 47.84 27 PHE B C 1
ATOM 1421 O O . PHE B 1 29 ? -20.712 -1.569 -48.015 1.00 54.74 27 PHE B O 1
ATOM 1429 N N . ASN B 1 30 ? -22.479 -1.026 -46.722 1.00 41.13 28 ASN B N 1
ATOM 1430 C CA . ASN B 1 30 ? -21.953 -1.611 -45.494 1.00 41.72 28 ASN B CA 1
ATOM 1431 C C . ASN B 1 30 ? -20.573 -1.057 -45.153 1.00 52.85 28 ASN B C 1
ATOM 1432 O O . ASN B 1 30 ? -19.635 -1.811 -44.901 1.00 51.63 28 ASN B O 1
ATOM 1437 N N . ASP B 1 31 ? -20.457 0.268 -45.158 1.00 47.03 29 ASP B N 1
ATOM 1438 C CA . ASP B 1 31 ? -19.190 0.929 -44.875 1.00 46.51 29 ASP B CA 1
ATOM 1439 C C . ASP B 1 31 ? -19.435 2.313 -44.298 1.00 46.00 29 ASP B C 1
ATOM 1440 O O . ASP B 1 31 ? -19.225 3.326 -44.968 1.00 38.89 29 ASP B O 1
ATOM 1445 N N . MET B 1 32 ? -19.872 2.348 -43.044 1.00 36.76 30 MET B N 1
ATOM 1446 C CA . MET B 1 32 ? -20.278 3.592 -42.398 1.00 34.96 30 MET B CA 1
ATOM 1447 C C . MET B 1 32 ? -19.108 4.517 -42.088 1.00 38.71 30 MET B C 1
ATOM 1448 O O . MET B 1 32 ? -19.266 5.734 -42.052 1.00 36.41 30 MET B O 1
ATOM 1453 N N . GLU B 1 33 ? -17.931 3.949 -41.857 1.00 37.91 31 GLU B N 1
ATOM 1454 C CA . GLU B 1 33 ? -16.792 4.771 -41.458 1.00 49.07 31 GLU B CA 1
ATOM 1455 C C . GLU B 1 33 ? -16.200 5.531 -42.646 1.00 47.12 31 GLU B C 1
ATOM 1456 O O . GLU B 1 33 ? -15.670 6.626 -42.489 1.00 42.65 31 GLU B O 1
ATOM 1462 N N . THR B 1 34 ? -16.296 4.951 -43.835 1.00 39.94 32 THR B N 1
ATOM 1463 C CA . THR B 1 34 ? -15.830 5.629 -45.040 1.00 43.46 32 THR B CA 1
ATOM 1464 C C . THR B 1 34 ? -16.713 6.831 -45.372 1.00 36.09 32 THR B C 1
ATOM 1465 O O . THR B 1 34 ? -16.220 7.916 -45.688 1.00 35.44 32 THR B O 1
ATOM 1469 N N . TYR B 1 35 ? -18.024 6.639 -45.282 1.00 28.97 33 TYR B N 1
ATOM 1470 C CA . TYR B 1 35 ? -18.961 7.664 -45.733 1.00 28.56 33 TYR B CA 1
ATOM 1471 C C . TYR B 1 35 ? -19.428 8.609 -44.627 1.00 37.86 33 TYR B C 1
ATOM 1472 O O . TYR B 1 35 ? -19.919 9.702 -44.910 1.00 32.12 33 TYR B O 1
ATOM 1481 N N . THR B 1 36 ? -19.267 8.211 -43.367 1.00 30.82 34 THR B N 1
ATOM 1482 C CA . THR B 1 36 ? -19.728 9.071 -42.272 1.00 41.94 34 THR B CA 1
ATOM 1483 C C . THR B 1 36 ? -18.672 9.304 -41.197 1.00 41.06 34 THR B C 1
ATOM 1484 O O . THR B 1 36 ? -18.848 10.160 -40.329 1.00 41.77 34 THR B O 1
ATOM 1488 N N . GLY B 1 37 ? -17.582 8.546 -41.258 1.00 38.82 35 GLY B N 1
ATOM 1489 C CA . GLY B 1 37 ? -16.555 8.607 -40.233 1.00 41.96 35 GLY B CA 1
ATOM 1490 C C . GLY B 1 37 ? -15.720 9.871 -40.275 1.00 50.84 35 GLY B C 1
ATOM 1491 O O . GLY B 1 37 ? -15.174 10.293 -39.254 1.00 42.14 35 GLY B O 1
ATOM 1492 N N . ASN B 1 38 ? -15.611 10.472 -41.457 1.00 36.16 36 ASN B N 1
ATOM 1493 C CA . ASN B 1 38 ? -14.846 11.708 -41.620 1.00 29.93 36 ASN B CA 1
ATOM 1494 C C . ASN B 1 38 ? -15.498 12.647 -42.631 1.00 31.13 36 ASN B C 1
ATOM 1495 O O . ASN B 1 38 ? -14.921 12.957 -43.679 1.00 32.89 36 ASN B O 1
ATOM 1500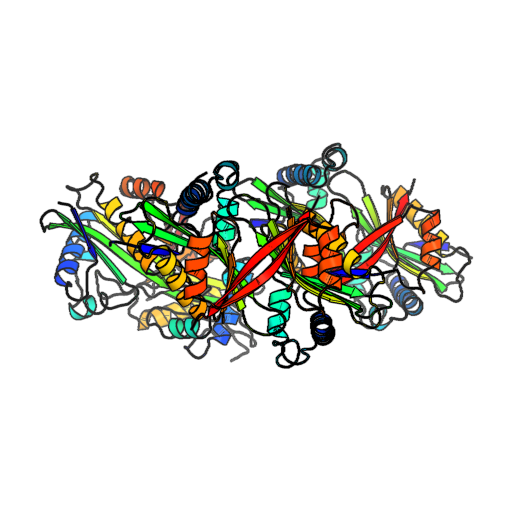 N N . ARG B 1 39 ? -16.704 13.099 -42.312 1.00 32.48 37 ARG B N 1
ATOM 1501 C CA . ARG B 1 39 ? -17.455 13.974 -43.204 1.00 34.17 37 ARG B CA 1
ATOM 1502 C C . ARG B 1 39 ? -16.755 15.317 -43.402 1.00 30.83 37 ARG B C 1
ATOM 1503 O O . ARG B 1 39 ? -16.183 15.872 -42.468 1.00 35.13 37 ARG B O 1
ATOM 1511 N N . PRO B 1 40 ? -16.811 15.848 -44.625 1.00 30.51 38 PRO B N 1
ATOM 1512 C CA . PRO B 1 40 ? -16.210 17.148 -44.933 1.00 37.51 38 PRO B CA 1
ATOM 1513 C C . PRO B 1 40 ? -16.923 18.292 -44.224 1.00 30.99 38 PRO B C 1
ATOM 1514 O O . PRO B 1 40 ? -18.073 18.136 -43.817 1.00 27.42 38 PRO B O 1
ATOM 1518 N N . ARG B 1 41 ? -16.246 19.424 -44.089 1.00 28.38 39 ARG B N 1
ATOM 1519 C CA . ARG B 1 41 ? -16.863 20.621 -43.541 1.00 43.08 39 ARG B CA 1
ATOM 1520 C C . ARG B 1 41 ? -17.986 21.077 -44.456 1.00 30.58 39 ARG B C 1
ATOM 1521 O O . ARG B 1 41 ? -18.012 20.720 -45.636 1.00 33.79 39 ARG B O 1
ATOM 1529 N N . GLY B 1 42 ? -18.907 21.862 -43.913 1.00 31.93 40 GLY B N 1
ATOM 1530 C CA . GLY B 1 42 ? -20.043 22.344 -44.677 1.00 47.77 40 GLY B CA 1
ATOM 1531 C C . GLY B 1 42 ? -19.632 23.158 -45.886 1.00 38.30 40 GLY B C 1
ATOM 1532 O O . GLY B 1 42 ? -20.275 23.081 -46.932 1.00 31.38 40 GLY B O 1
ATOM 1533 N N . ALA B 1 43 ? -18.554 23.925 -45.745 1.00 33.21 41 ALA B N 1
ATOM 1534 C CA . ALA B 1 43 ? -18.088 24.809 -46.808 1.00 38.01 41 ALA B CA 1
ATOM 1535 C C . ALA B 1 43 ? -17.533 24.019 -47.989 1.00 38.13 41 ALA B C 1
ATOM 1536 O O . ALA B 1 43 ? -17.671 24.433 -49.139 1.00 32.02 41 ALA B O 1
ATOM 1538 N N . TYR B 1 44 ? -16.896 22.891 -47.696 1.00 28.82 42 TYR B N 1
ATOM 1539 C CA . TYR B 1 44 ? -16.370 22.007 -48.733 1.00 27.65 42 TYR B CA 1
ATOM 1540 C C . TYR B 1 44 ? -17.517 21.389 -49.529 1.00 29.43 42 TYR B C 1
ATOM 1541 O O . TYR B 1 44 ? -17.470 21.329 -50.761 1.00 29.05 42 TYR B O 1
ATOM 1550 N N . SER B 1 45 ? -18.540 20.925 -48.816 1.00 30.35 43 SER B N 1
ATOM 1551 C CA . SER B 1 45 ? -19.694 20.288 -49.445 1.00 27.06 43 SER B CA 1
ATOM 1552 C C . SER B 1 45 ? -20.468 21.263 -50.331 1.00 28.99 43 SER B C 1
ATOM 1553 O O . SER B 1 45 ? -20.920 20.902 -51.410 1.00 28.69 43 SER B O 1
ATOM 1556 N N . ARG B 1 46 ? -20.628 22.498 -49.865 1.00 23.43 44 ARG B N 1
ATOM 1557 C CA . ARG B 1 46 ? -21.326 23.505 -50.655 1.00 24.27 44 ARG B CA 1
ATOM 1558 C C . ARG B 1 46 ? -20.549 23.830 -51.931 1.00 26.60 44 ARG B C 1
ATOM 1559 O O . ARG B 1 46 ? -21.139 23.975 -53.008 1.00 29.59 44 ARG B O 1
ATOM 1567 N N . ARG B 1 47 ? -19.226 23.931 -51.810 1.00 25.59 45 ARG B N 1
ATOM 1568 C CA . ARG B 1 47 ? -18.365 24.209 -52.960 1.00 27.61 45 ARG B CA 1
ATOM 1569 C C . ARG B 1 47 ? -18.459 23.109 -54.020 1.00 27.50 45 ARG B C 1
ATOM 1570 O O . ARG B 1 47 ? -18.442 23.372 -55.229 1.00 24.39 45 ARG B O 1
ATOM 1578 N N . LEU B 1 48 ? -18.551 21.869 -53.565 1.00 27.65 46 LEU B N 1
ATOM 1579 C CA . LEU B 1 48 ? -18.687 20.746 -54.483 1.00 21.38 46 LEU B CA 1
ATOM 1580 C C . LEU B 1 48 ? -20.040 20.799 -55.188 1.00 27.14 46 LEU B C 1
ATOM 1581 O O . LEU B 1 48 ? -20.138 20.579 -56.399 1.00 25.90 46 LEU B O 1
ATOM 1586 N N . LEU B 1 49 ? -21.084 21.112 -54.429 1.00 23.04 47 LEU B N 1
ATOM 1587 C CA . LEU B 1 49 ? -22.422 21.222 -54.993 1.00 24.55 47 LEU B CA 1
ATOM 1588 C C . LEU B 1 49 ? -22.537 22.402 -55.951 1.00 23.05 47 LEU B C 1
ATOM 1589 O O . LEU B 1 49 ? -23.374 22.389 -56.864 1.00 27.70 47 LEU B O 1
ATOM 1594 N N . GLU B 1 50 ? -21.699 23.414 -55.738 1.00 23.19 48 GLU B N 1
ATOM 1595 C CA . GLU B 1 50 ? -21.652 24.586 -56.610 1.00 25.43 48 GLU B CA 1
ATOM 1596 C C . GLU B 1 50 ? -20.917 24.304 -57.914 1.00 39.45 48 GLU B C 1
ATOM 1597 O O . GLU B 1 50 ? -21.089 25.030 -58.886 1.00 30.70 48 GLU B O 1
ATOM 1603 N N . SER B 1 51 ? -20.105 23.248 -57.931 1.00 26.43 49 SER B N 1
ATOM 1604 C CA . SER B 1 51 ? -19.230 22.986 -59.069 1.00 33.20 49 SER B CA 1
ATOM 1605 C C . SER B 1 51 ? -20.029 22.602 -60.304 1.00 27.27 49 SER B C 1
ATOM 1606 O O . SER B 1 51 ? -21.176 22.161 -60.208 1.00 38.19 49 SER B O 1
ATOM 1609 N N . ASP B 1 52 ? -19.404 22.744 -61.465 1.00 31.83 50 ASP B N 1
ATOM 1610 C CA . ASP B 1 52 ? -20.056 22.460 -62.735 1.00 31.55 50 ASP B CA 1
ATOM 1611 C C . ASP B 1 52 ? -20.234 20.976 -63.048 1.00 30.22 50 ASP B C 1
ATOM 1612 O O . ASP B 1 52 ? -21.200 20.596 -63.712 1.00 41.00 50 ASP B O 1
ATOM 1617 N N . TYR B 1 53 ? -19.259 20.156 -62.671 1.00 29.30 51 TYR B N 1
ATOM 1618 C CA . TYR B 1 53 ? -19.291 18.739 -63.030 1.00 28.68 51 TYR B CA 1
ATOM 1619 C C . TYR B 1 53 ? -19.838 17.754 -62.012 1.00 27.81 51 TYR B C 1
ATOM 1620 O O . TYR B 1 53 ? -20.039 16.583 -62.335 1.00 26.14 51 TYR B O 1
ATOM 1629 N N . PHE B 1 54 ? -20.080 18.202 -60.790 1.00 20.57 52 PHE B N 1
ATOM 1630 C CA . PHE B 1 54 ? -20.598 17.268 -59.787 1.00 24.04 52 PHE B CA 1
ATOM 1631 C C . PHE B 1 54 ? -22.119 17.230 -59.796 1.00 26.97 52 PHE B C 1
ATOM 1632 O O . PHE B 1 54 ? -22.774 18.268 -59.880 1.00 22.94 52 PHE B O 1
ATOM 1640 N N . ILE B 1 55 ? -22.665 16.022 -59.703 1.00 24.73 53 ILE B N 1
ATOM 1641 C CA . ILE B 1 55 ? -24.105 15.786 -59.710 1.00 20.14 53 ILE B CA 1
ATOM 1642 C C . ILE B 1 55 ? -24.505 14.869 -58.557 1.00 26.14 53 ILE B C 1
ATOM 1643 O O . ILE B 1 55 ? -24.054 13.727 -58.481 1.00 22.29 53 ILE B O 1
ATOM 1648 N N . ALA B 1 56 ? -25.343 15.376 -57.661 1.00 21.72 54 ALA B N 1
ATOM 1649 C CA . ALA B 1 56 ? -25.873 14.578 -56.557 1.00 20.92 54 ALA B CA 1
ATOM 1650 C C . ALA B 1 56 ? -27.388 14.473 -56.659 1.00 24.72 54 ALA B C 1
ATOM 1651 O O . ALA B 1 56 ? -28.091 15.486 -56.705 1.00 24.19 54 ALA B O 1
ATOM 1653 N N . LEU B 1 57 ? -27.883 13.235 -56.694 1.00 21.63 55 LEU B N 1
ATOM 1654 C CA A LEU B 1 57 ? -29.309 12.961 -56.786 0.50 19.36 55 LEU B CA 1
ATOM 1655 C CA B LEU B 1 57 ? -29.309 12.963 -56.787 0.50 19.29 55 LEU B CA 1
ATOM 1656 C C . LEU B 1 57 ? -29.799 12.254 -55.533 1.00 30.10 55 LEU B C 1
ATOM 1657 O O . LEU B 1 57 ? -29.104 11.397 -54.992 1.00 23.77 55 LEU B O 1
ATOM 1666 N N . ALA B 1 58 ? -30.996 12.621 -55.074 1.00 25.54 56 ALA B N 1
ATOM 1667 C CA . ALA B 1 58 ? -31.634 11.932 -53.953 1.00 24.87 56 ALA B CA 1
ATOM 1668 C C . ALA B 1 58 ? -33.018 11.422 -54.339 1.00 28.79 56 ALA B C 1
ATOM 1669 O O . ALA B 1 58 ? -33.803 12.135 -54.963 1.00 25.50 56 ALA B O 1
ATOM 1671 N N . AL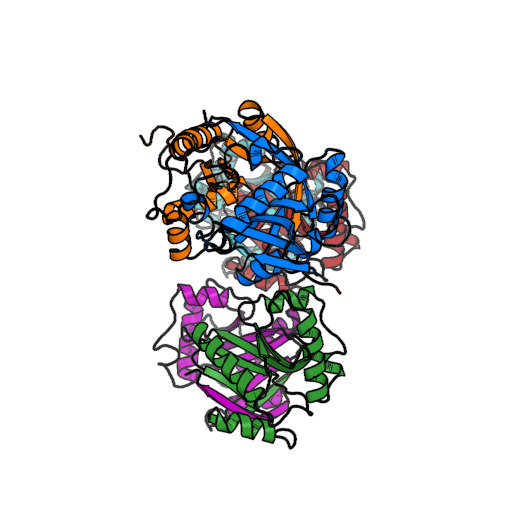A B 1 59 ? -33.312 10.185 -53.954 1.00 23.11 57 ALA B N 1
ATOM 1672 C CA . ALA B 1 59 ? -34.632 9.609 -54.152 1.00 21.92 57 ALA B CA 1
ATOM 1673 C C . ALA B 1 59 ? -35.407 9.695 -52.847 1.00 29.99 57 ALA B C 1
ATOM 1674 O O . ALA B 1 59 ? -34.964 9.182 -51.823 1.00 26.35 57 ALA B O 1
ATOM 1676 N N . LEU B 1 60 ? -36.560 10.349 -52.881 1.00 22.27 58 LEU B N 1
ATOM 1677 C CA A LEU B 1 60 ? -37.357 10.532 -51.672 0.50 25.27 58 LEU B CA 1
ATOM 1678 C CA B LEU B 1 60 ? -37.360 10.537 -51.674 0.50 25.27 58 LEU B CA 1
ATOM 1679 C C . LEU B 1 60 ? -38.757 9.957 -51.818 1.00 30.26 58 LEU B C 1
ATOM 1680 O O . LEU B 1 60 ? -39.368 10.035 -52.884 1.00 30.91 58 LEU B O 1
ATOM 1689 N N . GLU B 1 61 ? -39.257 9.385 -50.730 1.00 28.19 59 GLU B N 1
ATOM 1690 C CA . GLU B 1 61 ? -40.609 8.859 -50.685 1.00 28.24 59 GLU B CA 1
ATOM 1691 C C . GLU B 1 61 ? -41.094 8.804 -49.245 1.00 28.50 59 GLU B C 1
ATOM 1692 O O . GLU B 1 61 ? -40.366 8.350 -48.358 1.00 32.78 59 GLU B O 1
ATOM 1698 N N . TYR B 1 62 ? -42.314 9.276 -49.026 1.00 30.67 60 TYR B N 1
ATOM 1699 C CA . TYR B 1 62 ? -42.915 9.325 -47.691 1.00 34.58 60 TYR B CA 1
ATOM 1700 C C . TYR B 1 62 ? -42.080 10.186 -46.735 1.00 34.95 60 TYR B C 1
ATOM 1701 O O . TYR B 1 62 ? -42.074 9.960 -45.526 1.00 34.18 60 TYR B O 1
ATOM 1710 N N . GLY B 1 63 ? -41.374 11.168 -47.287 1.00 28.93 61 GLY B N 1
ATOM 1711 C CA . GLY B 1 63 ? -40.593 12.099 -46.482 1.00 34.01 61 GLY B CA 1
ATOM 1712 C C . GLY B 1 63 ? -39.214 11.593 -46.088 1.00 41.63 61 GLY B C 1
ATOM 1713 O O . GLY B 1 63 ? -38.492 12.240 -45.324 1.00 29.59 61 GLY B O 1
ATOM 1714 N N . GLU B 1 64 ? -38.841 10.435 -46.620 1.00 31.18 62 GLU B N 1
ATOM 1715 C CA . GLU B 1 64 ? -37.570 9.804 -46.278 1.00 30.17 62 GLU B CA 1
ATOM 1716 C C . GLU B 1 64 ? -36.686 9.549 -47.509 1.00 25.48 62 GLU B C 1
ATOM 1717 O O . GLU B 1 64 ? -37.186 9.248 -48.592 1.00 26.13 62 GLU B O 1
ATOM 1723 N N . ILE B 1 65 ? -35.372 9.668 -47.342 1.00 24.31 63 ILE B N 1
ATOM 1724 C CA . ILE B 1 65 ? -34.438 9.283 -48.396 1.00 23.31 63 ILE B CA 1
ATOM 1725 C C . ILE B 1 65 ? -34.386 7.770 -48.534 1.00 33.57 63 ILE B C 1
ATOM 1726 O O . ILE B 1 65 ? -34.108 7.067 -47.566 1.00 30.56 63 ILE B O 1
ATOM 1731 N N . VAL B 1 66 ? -34.655 7.269 -49.739 1.00 27.27 64 VAL B N 1
ATOM 1732 C CA . VAL B 1 66 ? -34.664 5.833 -49.979 1.00 25.90 64 VAL B CA 1
ATOM 1733 C C . VAL B 1 66 ? -33.580 5.439 -50.988 1.00 30.18 64 VAL B C 1
ATOM 1734 O O . VAL B 1 66 ? -33.394 4.259 -51.287 1.00 28.99 64 VAL B O 1
ATOM 1738 N N . GLY B 1 67 ? -32.864 6.429 -51.507 1.00 26.19 65 GLY B N 1
ATOM 1739 C CA . GLY B 1 67 ? -31.805 6.166 -52.466 1.00 30.93 65 GLY B CA 1
ATOM 1740 C C . GLY B 1 67 ? -31.036 7.406 -52.868 1.00 28.40 65 GLY B C 1
ATOM 1741 O O . GLY B 1 67 ? -31.454 8.533 -52.591 1.00 26.29 65 GLY B O 1
ATOM 1742 N N . GLY B 1 68 ? -29.906 7.209 -53.537 1.00 24.42 66 GLY B N 1
ATOM 1743 C CA . GLY B 1 68 ? -29.096 8.336 -53.956 1.00 23.99 66 GLY B CA 1
ATOM 1744 C C . GLY B 1 68 ? -28.058 7.977 -54.993 1.00 21.51 66 GLY B C 1
ATOM 1745 O O . GLY B 1 68 ? -27.714 6.808 -55.177 1.00 21.69 66 GLY B O 1
ATOM 1746 N N . LEU B 1 69 ? -27.546 8.999 -55.664 1.00 21.24 67 LEU B N 1
ATOM 1747 C CA . LEU B 1 69 ? -26.575 8.809 -56.726 1.00 21.46 67 LEU B CA 1
ATOM 1748 C C . LEU B 1 69 ? -25.591 9.976 -56.740 1.00 27.09 67 LEU B C 1
ATOM 1749 O O . LEU B 1 69 ? -25.984 11.135 -56.568 1.00 27.99 67 LEU B O 1
ATOM 1754 N N . ALA B 1 70 ? -24.314 9.668 -56.928 1.00 17.04 68 ALA B N 1
ATOM 1755 C CA . ALA B 1 70 ? -23.307 10.706 -57.110 1.00 19.42 68 ALA B CA 1
ATOM 1756 C C . ALA B 1 70 ? -22.563 10.466 -58.417 1.00 24.85 68 ALA B C 1
ATOM 1757 O O . ALA B 1 70 ? -22.089 9.364 -58.682 1.00 27.50 68 ALA B O 1
ATOM 1759 N N . ALA B 1 71 ? -22.476 11.498 -59.241 1.00 18.53 69 ALA B N 1
ATOM 1760 C CA . ALA B 1 71 ? -21.885 11.346 -60.559 1.00 18.83 69 ALA B CA 1
ATOM 1761 C C . ALA B 1 71 ? -21.029 12.543 -60.913 1.00 20.59 69 ALA B C 1
ATOM 1762 O O . ALA B 1 71 ? -21.157 13.609 -60.305 1.00 18.35 69 ALA B O 1
ATOM 1764 N N . TYR B 1 72 ? -20.143 12.355 -61.892 1.00 20.10 70 TYR B N 1
ATOM 1765 C CA . TYR B 1 72 ? -19.270 13.430 -62.373 1.00 20.68 70 TYR B CA 1
ATOM 1766 C C . TYR B 1 72 ? -19.430 13.574 -63.878 1.00 25.58 70 TYR B C 1
ATOM 1767 O O . TYR B 1 72 ? -19.356 12.586 -64.622 1.00 22.91 70 TYR B O 1
ATOM 1776 N N . GLU B 1 73 ? -19.658 14.801 -64.333 1.00 20.37 71 GLU B N 1
ATOM 1777 C CA . GLU B 1 73 ? -19.686 15.066 -65.761 1.00 17.51 71 GLU B CA 1
ATOM 1778 C C . GLU B 1 73 ? -18.269 15.231 -66.289 1.00 27.47 71 GLU B C 1
ATOM 1779 O O . GLU B 1 73 ? -17.543 16.121 -65.852 1.00 25.66 71 GLU B O 1
ATOM 1785 N N . LEU B 1 74 ? -17.871 14.365 -67.216 1.00 22.47 72 LEU B N 1
ATOM 1786 C CA . LEU B 1 74 ? -16.551 14.461 -67.828 1.00 23.57 72 LEU B CA 1
ATOM 1787 C C . LEU B 1 74 ? -16.658 15.128 -69.191 1.00 26.29 72 LEU B C 1
ATOM 1788 O O . LEU B 1 74 ? -17.052 14.495 -70.172 1.00 24.58 72 LEU B O 1
ATOM 1793 N N . LYS B 1 75 ? -16.307 16.410 -69.252 1.00 21.15 73 LYS B N 1
ATOM 1794 C CA . LYS B 1 75 ? -16.278 17.120 -70.529 1.00 21.37 73 LYS B CA 1
ATOM 1795 C C . LYS B 1 75 ? -15.095 16.652 -71.354 1.00 24.54 73 LYS B C 1
ATOM 1796 O O . LYS B 1 75 ? -13.949 16.753 -70.917 1.00 22.55 73 LYS B O 1
ATOM 1802 N N . LYS B 1 76 ? -15.368 16.132 -72.550 1.00 20.63 74 LYS B N 1
ATOM 1803 C CA . LYS B 1 76 ? -14.326 15.459 -73.321 1.00 20.39 74 LYS B CA 1
ATOM 1804 C C . LYS B 1 76 ? -13.436 16.443 -74.070 1.00 26.26 74 LYS B C 1
ATOM 1805 O O . LYS B 1 76 ? -13.841 17.570 -74.373 1.00 25.32 74 LYS B O 1
ATOM 1811 N N . PHE B 1 77 ? -12.225 15.996 -74.380 1.00 21.09 75 PHE B N 1
ATOM 1812 C CA . PHE B 1 77 ? -11.217 16.847 -74.999 1.00 22.66 75 PHE B CA 1
ATOM 1813 C C . PHE B 1 77 ? -11.091 16.593 -76.500 1.00 29.91 75 PHE B C 1
ATOM 1814 O O . PHE B 1 77 ? -10.601 17.447 -77.237 1.00 27.08 75 PHE B O 1
ATOM 1822 N N . GLU B 1 78 ? -11.523 15.413 -76.950 1.00 19.66 76 GLU B N 1
ATOM 1823 C CA . GLU B 1 78 ? -11.381 15.044 -78.362 1.00 19.50 76 GLU B CA 1
ATOM 1824 C C . GLU B 1 78 ? -12.513 15.611 -79.225 1.00 27.74 76 GLU B C 1
ATOM 1825 O O . GLU B 1 78 ? -12.333 15.820 -80.426 1.00 29.01 76 GLU B O 1
ATOM 1831 N N . GLN B 1 79 ? -13.667 15.842 -78.607 1.00 25.73 77 GLN B N 1
ATOM 1832 C CA . GLN B 1 79 ? -14.847 16.411 -79.260 1.00 26.06 77 GLN B CA 1
ATOM 1833 C C . GLN B 1 79 ? -15.635 17.231 -78.254 1.00 27.45 77 GLN B C 1
ATOM 1834 O O . GLN B 1 79 ? -15.483 17.048 -77.046 1.00 24.96 77 GLN B O 1
ATOM 1840 N N . GLU B 1 80 ? -16.494 18.125 -78.740 1.00 26.16 78 GLU B N 1
ATOM 1841 C CA . GLU B 1 80 ? -17.386 18.853 -77.838 1.00 23.34 78 GLU B CA 1
ATOM 1842 C C . GLU B 1 80 ? -18.536 17.964 -77.392 1.00 37.75 78 GLU B C 1
ATOM 1843 O O . GLU B 1 80 ? -19.634 18.011 -77.939 1.00 32.81 78 GLU B O 1
ATOM 1849 N N . ARG B 1 81 ? -18.267 17.144 -76.386 1.00 28.79 79 ARG B N 1
ATOM 1850 C CA . ARG B 1 81 ? -19.256 16.230 -75.854 1.00 23.63 79 ARG B CA 1
ATOM 1851 C C . ARG B 1 81 ? -18.873 15.893 -74.423 1.00 30.48 79 ARG B C 1
ATOM 1852 O O . ARG B 1 81 ? -17.760 16.194 -73.983 1.00 24.29 79 ARG B O 1
ATOM 1860 N N . SER B 1 82 ? -19.794 15.273 -73.703 1.00 20.50 80 SER B N 1
ATOM 1861 C CA . SER B 1 82 ? -19.568 14.919 -72.306 1.00 24.19 80 SER B CA 1
ATOM 1862 C C . SER B 1 82 ? -19.975 13.480 -72.013 1.00 27.47 80 SER B C 1
ATOM 1863 O O . SER B 1 82 ? -20.816 12.909 -72.701 1.00 27.71 80 SER B O 1
ATOM 1866 N N . GLU B 1 83 ? -19.350 12.903 -70.994 1.00 23.10 81 GLU B N 1
ATOM 1867 C CA . GLU B 1 83 ? -19.706 11.579 -70.498 1.00 26.61 81 GLU B CA 1
ATOM 1868 C C . GLU B 1 83 ? -19.974 11.671 -69.002 1.00 28.10 81 GLU B C 1
ATOM 1869 O O . GLU B 1 83 ? -19.214 12.301 -68.264 1.00 31.64 81 GLU B O 1
ATOM 1875 N N . ILE B 1 84 ? -21.062 11.062 -68.546 1.00 25.15 82 ILE B N 1
ATOM 1876 C CA A ILE B 1 84 ? -21.390 11.122 -67.128 0.50 18.76 82 ILE B CA 1
ATOM 1877 C CA B ILE B 1 84 ? -21.410 11.115 -67.131 0.50 20.61 82 ILE B CA 1
ATOM 1878 C C . ILE B 1 84 ? -20.932 9.853 -66.421 1.00 22.51 82 ILE B C 1
ATOM 1879 O O . ILE B 1 84 ? -21.367 8.756 -66.749 1.00 25.25 82 ILE B O 1
ATOM 1888 N N . TYR B 1 85 ? -20.037 10.022 -65.457 1.00 19.84 83 TYR B N 1
ATOM 1889 C CA . TYR B 1 85 ? -19.517 8.910 -64.670 1.00 23.19 83 TYR B CA 1
ATOM 1890 C C . TYR B 1 85 ? -20.276 8.780 -63.362 1.00 26.09 83 TYR B C 1
ATOM 1891 O O . TYR B 1 85 ? -20.130 9.615 -62.484 1.00 22.37 83 TYR B O 1
ATOM 1900 N N . ILE B 1 86 ? -21.085 7.729 -63.231 1.00 22.10 84 ILE B N 1
ATOM 1901 C CA . ILE B 1 86 ? -21.700 7.405 -61.952 1.00 18.75 84 ILE B CA 1
ATOM 1902 C C . ILE B 1 86 ? -20.642 6.808 -61.040 1.00 21.73 84 ILE B C 1
ATOM 1903 O O . ILE B 1 86 ? -20.099 5.729 -61.322 1.00 22.71 84 ILE B O 1
ATOM 1908 N N . TYR B 1 87 ? -20.340 7.501 -59.951 1.00 19.03 85 TYR B N 1
ATOM 1909 C CA . TYR B 1 87 ? -19.341 7.008 -59.017 1.00 27.11 85 TYR B CA 1
ATOM 1910 C C . TYR B 1 87 ? -19.977 6.062 -58.008 1.00 36.40 85 TYR B C 1
ATOM 1911 O O . TYR B 1 87 ? -19.472 4.965 -57.768 1.00 30.97 85 TYR B O 1
ATOM 1920 N N . ASP B 1 88 ? -21.086 6.501 -57.421 1.00 25.65 86 ASP B N 1
ATOM 1921 C CA . ASP B 1 88 ? -21.825 5.707 -56.438 1.00 28.40 86 ASP B CA 1
ATOM 1922 C C . ASP B 1 88 ? -23.330 5.767 -56.677 1.00 29.19 86 ASP B C 1
ATOM 1923 O O . ASP B 1 88 ? -23.887 6.842 -56.905 1.00 23.83 86 ASP B O 1
ATOM 1928 N N . LEU B 1 89 ? -23.977 4.608 -56.624 1.00 24.62 87 LEU B N 1
ATOM 1929 C CA . LEU B 1 89 ? -25.437 4.525 -56.687 1.00 28.41 87 LEU B CA 1
ATOM 1930 C C . LEU B 1 89 ? -25.893 3.595 -55.571 1.00 29.76 87 LEU B C 1
ATOM 1931 O O . LEU B 1 89 ? -25.510 2.432 -55.537 1.00 27.42 87 LEU B O 1
ATOM 1936 N N . ALA B 1 90 ? -26.698 4.111 -54.647 1.00 26.76 88 ALA B N 1
ATOM 1937 C CA . ALA B 1 90 ? -27.162 3.297 -53.530 1.00 30.11 88 ALA B CA 1
ATOM 1938 C C . ALA B 1 90 ? -28.676 3.346 -53.352 1.00 29.19 88 ALA B C 1
ATOM 1939 O O . ALA B 1 90 ? -29.312 4.381 -53.548 1.00 26.50 88 ALA B O 1
ATOM 1941 N N . VAL B 1 91 ? -29.246 2.203 -52.986 1.00 27.46 89 VAL B N 1
ATOM 1942 C CA . VAL B 1 91 ? -30.653 2.118 -52.622 1.00 29.45 89 VAL B CA 1
ATOM 1943 C C . VAL B 1 91 ? -30.745 1.444 -51.259 1.00 40.80 89 VAL B C 1
ATOM 1944 O O . VAL B 1 91 ? -30.057 0.451 -51.009 1.00 32.02 89 VAL B O 1
ATOM 1948 N N . ALA B 1 92 ? -31.567 2.004 -50.375 1.00 38.67 90 ALA B N 1
ATOM 1949 C CA . ALA B 1 92 ? -31.746 1.453 -49.032 1.00 37.09 90 ALA B CA 1
ATOM 1950 C C . ALA B 1 92 ? -32.122 -0.025 -49.092 1.00 37.99 90 ALA B C 1
ATOM 1951 O O . ALA B 1 92 ? -32.866 -0.443 -49.977 1.00 42.47 90 ALA B O 1
ATOM 1953 N N . LYS B 1 93 ? -31.594 -0.806 -48.152 1.00 43.26 91 LYS B N 1
ATOM 1954 C CA . LYS B 1 93 ? -31.749 -2.260 -48.166 1.00 55.98 91 LYS B CA 1
ATOM 1955 C C . LYS B 1 93 ? -33.208 -2.714 -48.098 1.00 52.88 91 LYS B C 1
ATOM 1956 O O . LYS B 1 93 ? -33.572 -3.732 -48.686 1.00 59.49 91 LYS B O 1
ATOM 1962 N N . ALA B 1 94 ? -34.045 -1.958 -47.395 1.00 49.24 92 ALA B N 1
ATOM 1963 C CA . ALA B 1 94 ? -35.454 -2.309 -47.264 1.00 53.33 92 ALA B CA 1
ATOM 1964 C C . ALA B 1 94 ? -36.262 -1.912 -48.496 1.00 45.27 92 ALA B C 1
ATOM 1965 O O . ALA B 1 94 ? -37.453 -2.203 -48.581 1.00 45.83 92 ALA B O 1
ATOM 1967 N N . HIS B 1 95 ? -35.611 -1.253 -49.452 1.00 41.24 93 HIS B N 1
ATOM 1968 C CA . HIS B 1 95 ? -36.313 -0.727 -50.618 1.00 39.92 93 HIS B CA 1
ATOM 1969 C C . HIS B 1 95 ? -35.704 -1.202 -51.941 1.00 38.00 93 HIS B C 1
ATOM 1970 O O . HIS B 1 95 ? -35.749 -0.491 -52.945 1.00 42.34 93 HIS B O 1
ATOM 1977 N N . ARG B 1 96 ? -35.145 -2.406 -51.934 1.00 45.58 94 ARG B N 1
ATOM 1978 C CA . ARG B 1 96 ? -34.556 -2.995 -53.134 1.00 41.88 94 ARG B CA 1
ATOM 1979 C C . ARG B 1 96 ? -35.624 -3.549 -54.075 1.00 46.06 94 ARG B C 1
ATOM 1980 O O . ARG B 1 96 ? -36.773 -3.745 -53.671 1.00 44.09 94 ARG B O 1
ATOM 1988 N N . ARG B 1 97 ? -35.219 -3.812 -55.315 1.00 47.44 95 ARG B N 1
ATOM 1989 C CA . ARG B 1 97 ? -36.048 -4.488 -56.316 1.00 51.47 95 ARG B CA 1
ATOM 1990 C C . ARG B 1 97 ? -37.396 -3.829 -56.491 1.00 56.01 95 ARG B C 1
ATOM 1991 O O . ARG B 1 97 ? -38.436 -4.456 -56.272 1.00 62.13 95 ARG B O 1
ATOM 1999 N N . ARG B 1 98 ? -37.391 -2.538 -56.685 1.00 46.61 96 ARG B N 1
ATOM 2000 C CA . ARG B 1 98 ? -38.605 -1.801 -56.783 1.00 48.24 96 ARG B CA 1
ATOM 2001 C C . ARG B 1 98 ? -38.569 -0.518 -57.595 1.00 45.04 96 ARG B C 1
ATOM 2002 O O . ARG B 1 98 ? -39.461 0.269 -57.516 1.00 49.87 96 ARG B O 1
ATOM 2010 N N . GLY B 1 99 ? -37.529 -0.341 -58.386 1.00 39.65 97 GLY B N 1
ATOM 2011 C CA . GLY B 1 99 ? -37.517 0.707 -59.380 1.00 35.85 97 GLY B CA 1
ATOM 2012 C C . GLY B 1 99 ? -36.826 1.990 -58.966 1.00 29.82 97 GLY B C 1
ATOM 2013 O O . GLY B 1 99 ? -36.785 2.941 -59.745 1.00 38.86 97 GLY B O 1
ATOM 2014 N N . ILE B 1 100 ? -36.287 2.023 -57.750 1.00 31.97 98 ILE B N 1
ATOM 2015 C CA . ILE B 1 100 ? -35.625 3.226 -57.242 1.00 36.88 98 ILE B CA 1
ATOM 2016 C C . ILE B 1 100 ? -34.343 3.544 -58.016 1.00 35.06 98 ILE B C 1
ATOM 2017 O O . ILE B 1 100 ? -34.101 4.690 -58.400 1.00 26.92 98 ILE B O 1
ATOM 2022 N N . ALA B 1 101 ? -33.518 2.526 -58.248 1.00 30.16 99 ALA B N 1
ATOM 2023 C CA . ALA B 1 101 ? -32.285 2.724 -59.003 1.00 45.68 99 ALA B CA 1
ATOM 2024 C C . ALA B 1 101 ? -32.597 3.161 -60.433 1.00 36.99 99 ALA B C 1
ATOM 2025 O O . ALA B 1 101 ? -31.882 3.985 -61.014 1.00 26.80 99 ALA B O 1
ATOM 2027 N N . THR B 1 102 ? -33.671 2.611 -60.993 1.00 30.13 100 THR B N 1
ATOM 2028 C CA . THR B 1 102 ? -34.109 2.986 -62.337 1.00 32.92 100 THR B CA 1
ATOM 2029 C C . THR B 1 102 ? -34.548 4.447 -62.392 1.00 32.38 100 THR B C 1
ATOM 2030 O O . THR B 1 102 ? -34.235 5.165 -63.349 1.00 27.32 100 THR B O 1
ATOM 2034 N N . ALA B 1 103 ? -35.266 4.887 -61.363 1.00 30.40 101 ALA B N 1
ATOM 2035 C CA . ALA B 1 103 ? -35.732 6.273 -61.292 1.00 29.94 101 ALA B CA 1
ATOM 2036 C C . ALA B 1 103 ? -34.555 7.244 -61.205 1.00 31.84 101 ALA B C 1
ATOM 2037 O O . ALA B 1 103 ? -34.568 8.317 -61.815 1.00 33.48 101 ALA B O 1
ATOM 2039 N N . LEU B 1 104 ? -33.541 6.867 -60.438 1.00 26.46 102 LEU B N 1
ATOM 2040 C CA . LEU B 1 104 ? -32.333 7.678 -60.326 1.00 20.69 102 LEU B CA 1
ATOM 2041 C C . LEU B 1 104 ? -31.611 7.810 -61.667 1.00 25.11 102 LEU B C 1
ATOM 2042 O O . LEU B 1 104 ? -31.171 8.897 -62.048 1.00 23.89 102 LEU B O 1
ATOM 2047 N N . ILE B 1 105 ? -31.486 6.699 -62.376 1.00 23.10 103 ILE B N 1
ATOM 2048 C CA . ILE B 1 105 ? -30.783 6.697 -63.654 1.00 29.32 103 ILE B CA 1
ATOM 2049 C C . ILE B 1 105 ? -31.584 7.450 -64.718 1.00 23.40 103 ILE B C 1
ATOM 2050 O O . ILE B 1 105 ? -31.012 8.153 -65.548 1.00 34.14 103 ILE B O 1
ATOM 2055 N N . GLU B 1 106 ? -32.908 7.314 -64.682 1.00 31.17 104 GLU B N 1
ATOM 2056 C CA . GLU B 1 106 ? -33.777 8.045 -65.607 1.00 25.36 104 GLU B CA 1
ATOM 2057 C C . GLU B 1 106 ? -33.663 9.554 -65.406 1.00 30.99 104 GLU B C 1
ATOM 2058 O O . GLU B 1 106 ? -33.666 10.316 -66.366 1.00 30.29 104 GLU B O 1
ATOM 2064 N N . LYS B 1 107 ? -33.567 9.986 -64.154 1.00 25.47 105 LYS B N 1
ATOM 2065 C CA . LYS B 1 107 ? -33.364 11.398 -63.853 1.00 23.96 105 LYS B CA 1
ATOM 2066 C C . LYS B 1 107 ? -32.002 11.878 -64.373 1.00 29.31 105 LYS B C 1
ATOM 2067 O O . LYS B 1 107 ? -31.875 12.986 -64.904 1.00 26.83 105 LYS B O 1
ATOM 2073 N N . LEU B 1 108 ? -30.986 11.037 -64.217 1.00 24.67 106 LEU B N 1
ATOM 2074 C CA . LEU B 1 108 ? -29.638 11.371 -64.680 1.00 26.50 106 LEU B CA 1
ATOM 2075 C C . LEU B 1 108 ? -29.597 11.505 -66.202 1.00 30.38 106 LEU B C 1
ATOM 2076 O O . LEU B 1 108 ? -28.883 12.358 -66.737 1.00 29.47 106 LEU B O 1
ATOM 2081 N N . LYS B 1 109 ? -30.373 10.669 -66.888 1.00 29.62 107 LYS B N 1
ATOM 2082 C CA . LYS B 1 109 ? -30.511 10.747 -68.341 1.00 32.12 107 LYS B CA 1
ATOM 2083 C C . LYS B 1 109 ? -31.073 12.096 -68.783 1.00 33.34 107 LYS B C 1
ATOM 2084 O O . LYS B 1 109 ? -30.597 12.679 -69.758 1.00 37.68 107 LYS B O 1
ATOM 2090 N N . GLU B 1 110 ? -32.090 12.578 -68.073 1.00 28.71 108 GLU B N 1
ATOM 2091 C CA . GLU B 1 110 ? -32.696 13.877 -68.367 1.00 44.48 108 GLU B CA 1
ATOM 2092 C C . GLU B 1 110 ? -31.696 15.007 -68.168 1.00 45.94 108 GLU B C 1
ATOM 2093 O O . GLU B 1 110 ? -31.592 15.909 -68.997 1.00 41.38 108 GLU B O 1
ATOM 2099 N N . LEU B 1 111 ? -30.967 14.958 -67.058 1.00 33.39 109 LEU B N 1
ATOM 2100 C CA . LEU B 1 111 ? -29.940 15.953 -66.779 1.00 28.25 109 LEU B CA 1
ATOM 2101 C C . LEU B 1 111 ? -28.806 15.847 -67.789 1.00 30.13 109 LEU B C 1
ATOM 2102 O O . LEU B 1 111 ? -28.216 16.853 -68.188 1.00 36.14 109 LEU B O 1
ATOM 2107 N N . GLY B 1 112 ? -28.511 14.623 -68.202 1.00 28.49 110 GLY B N 1
ATOM 2108 C CA . GLY B 1 112 ? -27.432 14.370 -69.139 1.00 38.84 110 GLY B CA 1
ATOM 2109 C C . GLY B 1 112 ? -27.700 14.939 -70.517 1.00 39.49 110 GLY B C 1
ATOM 2110 O O . GLY B 1 112 ? -26.816 15.540 -71.133 1.00 37.20 110 GLY B O 1
ATOM 2111 N N . ALA B 1 113 ? -28.924 14.748 -71.000 1.00 35.92 111 ALA B N 1
ATOM 2112 C CA . ALA B 1 113 ? -29.323 15.251 -72.308 1.00 52.84 111 ALA B CA 1
ATOM 2113 C C . ALA B 1 113 ? -29.191 16.771 -72.373 1.00 47.79 111 ALA B C 1
ATOM 2114 O O . ALA B 1 113 ? -28.804 17.330 -73.400 1.00 58.81 111 ALA B O 1
ATOM 2116 N N . ALA B 1 114 ? -29.504 17.431 -71.263 1.00 44.21 112 ALA B N 1
ATOM 2117 C CA . ALA B 1 114 ? -29.410 18.885 -71.187 1.00 44.69 112 ALA B CA 1
ATOM 2118 C C . ALA B 1 114 ? -27.955 19.342 -71.151 1.00 61.18 112 ALA B C 1
ATOM 2119 O O . ALA B 1 114 ? -27.650 20.491 -71.468 1.00 56.52 112 ALA B O 1
ATOM 2121 N N . ARG B 1 115 ? -27.062 18.434 -70.769 1.00 48.97 113 ARG B N 1
ATOM 2122 C CA . ARG B 1 115 ? -25.641 18.741 -70.653 1.00 39.78 113 ARG B CA 1
ATOM 2123 C C . ARG B 1 115 ? -24.854 18.355 -71.906 1.00 46.98 113 ARG B C 1
ATOM 2124 O O . ARG B 1 115 ? -23.628 18.490 -71.943 1.00 50.34 113 ARG B O 1
ATOM 2132 N N . GLY B 1 116 ? -25.552 17.865 -72.923 1.00 43.37 114 GLY B N 1
ATOM 2133 C CA . GLY B 1 116 ? -24.890 17.413 -74.140 1.00 37.30 114 GLY B CA 1
ATOM 2134 C C . GLY B 1 116 ? -24.107 16.125 -73.947 1.00 49.13 114 GLY B C 1
ATOM 2135 O O . GLY B 1 116 ? -23.207 15.800 -74.723 1.00 49.55 114 GLY B O 1
ATOM 2136 N N . ALA B 1 117 ? -24.441 15.384 -72.894 1.00 29.56 115 ALA B N 1
ATOM 2137 C CA . ALA B 1 117 ? -23.801 14.101 -72.655 1.00 31.56 115 ALA B CA 1
ATOM 2138 C C . ALA B 1 117 ? -24.414 13.041 -73.562 1.00 32.46 115 ALA B C 1
ATOM 2139 O O . ALA B 1 117 ? -25.629 13.006 -73.747 1.00 35.73 115 ALA B O 1
ATOM 2141 N N . TYR B 1 118 ? -23.576 12.179 -74.131 1.00 31.61 116 TYR B N 1
ATOM 2142 C CA . TYR B 1 118 ? -24.065 11.152 -75.048 1.00 42.01 116 TYR B CA 1
ATOM 2143 C C . TYR B 1 118 ? -24.082 9.769 -74.406 1.00 41.53 116 TYR B C 1
ATOM 2144 O O . TYR B 1 118 ? -24.660 8.831 -74.947 1.00 35.95 116 TYR B O 1
ATOM 2153 N N . VAL B 1 119 ? -23.445 9.635 -73.250 1.00 34.69 117 VAL B N 1
ATOM 2154 C CA . VAL B 1 119 ? -23.396 8.337 -72.589 1.00 36.17 117 VAL B CA 1
ATOM 2155 C C . VAL B 1 119 ? -23.236 8.482 -71.077 1.00 36.99 117 VAL B C 1
ATOM 2156 O O . VAL B 1 119 ? -22.614 9.429 -70.586 1.00 24.34 117 VAL B O 1
ATOM 2160 N N . ILE B 1 120 ? -23.853 7.560 -70.346 1.00 27.60 118 ILE B N 1
ATOM 2161 C CA . ILE B 1 120 ? -23.638 7.425 -68.911 1.00 25.27 118 ILE B CA 1
ATOM 2162 C C . ILE B 1 120 ? -22.929 6.100 -68.665 1.00 30.49 118 ILE B C 1
ATOM 2163 O O . ILE B 1 120 ? -23.332 5.067 -69.203 1.00 29.84 118 ILE B O 1
ATOM 2168 N N . PHE B 1 121 ? -21.861 6.106 -67.874 1.00 27.75 119 PHE B N 1
ATOM 2169 C CA . PHE B 1 121 ? -21.240 4.825 -67.569 1.00 24.48 119 PHE B CA 1
ATOM 2170 C C . PHE B 1 121 ? -21.060 4.622 -66.071 1.00 32.09 119 PHE B C 1
ATOM 2171 O O . PHE B 1 121 ? -20.977 5.571 -65.290 1.00 24.30 119 PHE B O 1
ATOM 2179 N N . VAL B 1 122 ? -21.068 3.358 -65.676 1.00 29.68 120 VAL B N 1
ATOM 2180 C CA . VAL B 1 122 ? -20.990 2.984 -64.274 1.00 33.88 120 VAL B CA 1
ATOM 2181 C C . VAL B 1 122 ? -20.267 1.652 -64.192 1.00 34.52 120 VAL B C 1
ATOM 2182 O O . VAL B 1 122 ? -20.293 0.861 -65.139 1.00 34.05 120 VAL B O 1
ATOM 2186 N N . GLN B 1 123 ? -19.591 1.417 -63.078 1.00 32.34 121 GLN B N 1
ATOM 2187 C CA . GLN B 1 123 ? -18.845 0.180 -62.903 1.00 43.72 121 GLN B CA 1
ATOM 2188 C C . GLN B 1 123 ? -19.417 -0.656 -61.772 1.00 44.02 121 GLN B C 1
ATOM 2189 O O . GLN B 1 123 ? -19.966 -0.136 -60.805 1.00 39.36 121 GLN B O 1
ATOM 2195 N N . ALA B 1 124 ? -19.300 -1.965 -61.909 1.00 31.09 122 ALA B N 1
ATOM 2196 C CA . ALA B 1 124 ? -19.646 -2.884 -60.844 1.00 37.32 122 ALA B CA 1
ATOM 2197 C C . ALA B 1 124 ? -18.490 -3.839 -60.771 1.00 50.87 122 ALA B C 1
ATOM 2198 O O . ALA B 1 124 ? -18.022 -4.288 -61.807 1.00 53.90 122 ALA B O 1
ATOM 2200 N N . ASP B 1 125 ? -18.084 -4.145 -59.532 1.00 43.83 123 ASP B N 1
ATOM 2201 C CA . ASP B 1 125 ? -17.012 -5.079 -59.163 1.00 52.68 123 ASP B CA 1
ATOM 2202 C C . ASP B 1 125 ? -17.572 -6.480 -59.355 1.00 61.18 123 ASP B C 1
ATOM 2203 O O . ASP B 1 125 ? -18.771 -6.611 -59.601 1.00 48.08 123 ASP B O 1
ATOM 2208 N N . THR B 1 126 ? -16.791 -7.509 -59.246 1.00 57.10 124 THR B N 1
ATOM 2209 C CA . THR B 1 126 ? -17.334 -8.805 -59.510 1.00 70.14 124 THR B CA 1
ATOM 2210 C C . THR B 1 126 ? -17.654 -9.665 -58.326 1.00 74.40 124 THR B C 1
ATOM 2211 O O . THR B 1 126 ? -17.932 -10.818 -58.476 1.00 81.89 124 THR B O 1
ATOM 2215 N N . ALA B 1 127 ? -17.645 -9.085 -57.158 1.00 76.25 125 ALA B N 1
ATOM 2216 C CA . ALA B 1 127 ? -17.905 -9.813 -55.957 1.00 78.40 125 ALA B CA 1
ATOM 2217 C C . ALA B 1 127 ? -19.336 -10.259 -55.886 1.00 80.51 125 ALA B C 1
ATOM 2218 O O . ALA B 1 127 ? -20.161 -9.880 -56.684 1.00 75.09 125 ALA B O 1
ATOM 2220 N N . ILE B 1 128 ? -19.608 -11.143 -54.948 1.00 79.39 126 ILE B N 1
ATOM 2221 C CA . ILE B 1 128 ? -20.946 -11.667 -54.753 1.00 78.63 126 ILE B CA 1
ATOM 2222 C C . ILE B 1 128 ? -21.891 -10.535 -54.368 1.00 72.44 126 ILE B C 1
ATOM 2223 O O . ILE B 1 128 ? -23.052 -10.563 -54.717 1.00 63.69 126 ILE B O 1
ATOM 2228 N N . GLU B 1 129 ? -21.377 -9.548 -53.651 1.00 72.42 127 GLU B N 1
ATOM 2229 C CA . GLU B 1 129 ? -22.183 -8.438 -53.149 1.00 77.35 127 GLU B CA 1
ATOM 2230 C C . GLU B 1 129 ? -22.911 -7.618 -54.218 1.00 72.70 127 GLU B C 1
ATOM 2231 O O . GLU B 1 129 ? -23.903 -6.948 -53.934 1.00 68.69 127 GLU B O 1
ATOM 2237 N N . ASP B 1 130 ? -22.397 -7.672 -55.447 1.00 58.38 128 ASP B N 1
ATOM 2238 C CA . ASP B 1 130 ? -22.703 -6.676 -56.482 1.00 52.86 128 ASP B CA 1
ATOM 2239 C C . ASP B 1 130 ? -23.529 -7.233 -57.641 1.00 49.48 128 ASP B C 1
ATOM 2240 O O . ASP B 1 130 ? -23.865 -6.489 -58.561 1.00 51.20 128 ASP B O 1
ATOM 2245 N N . GLU B 1 131 ? -23.823 -8.524 -57.616 1.00 55.09 129 GLU B N 1
ATOM 2246 C CA . GLU B 1 131 ? -24.656 -9.132 -58.657 1.00 54.76 129 GLU B CA 1
ATOM 2247 C C . GLU B 1 131 ? -26.059 -8.506 -58.775 1.00 53.96 129 GLU B C 1
ATOM 2248 O O . GLU B 1 131 ? -26.607 -8.439 -59.877 1.00 58.63 129 GLU B O 1
ATOM 2254 N N . PRO B 1 132 ? -26.654 -8.055 -57.652 1.00 53.15 130 PRO B N 1
ATOM 2255 C CA . PRO B 1 132 ? -27.892 -7.287 -57.832 1.00 53.81 130 PRO B CA 1
ATOM 2256 C C . PRO B 1 132 ? -27.697 -5.994 -58.635 1.00 63.70 130 PRO B C 1
ATOM 2257 O O . PRO B 1 132 ? -28.627 -5.535 -59.297 1.00 51.70 130 PRO B O 1
ATOM 2261 N N . ALA B 1 133 ? -26.501 -5.417 -58.587 1.00 53.29 131 ALA B N 1
ATOM 2262 C CA . ALA B 1 133 ? -26.214 -4.224 -59.378 1.00 44.11 131 ALA B CA 1
ATOM 2263 C C . ALA B 1 133 ? -25.984 -4.590 -60.837 1.00 35.48 131 ALA B C 1
ATOM 2264 O O . ALA B 1 133 ? -26.427 -3.884 -61.745 1.00 37.90 131 ALA B O 1
ATOM 2266 N N . ILE B 1 134 ? -25.282 -5.697 -61.045 1.00 38.76 132 ILE B N 1
ATOM 2267 C CA . ILE B 1 134 ? -24.968 -6.177 -62.383 1.00 45.06 132 ILE B CA 1
ATOM 2268 C C . ILE B 1 134 ? -26.235 -6.467 -63.180 1.00 49.68 132 ILE B C 1
ATOM 2269 O O . ILE B 1 134 ? -26.308 -6.157 -64.371 1.00 43.31 132 ILE B O 1
ATOM 2274 N N . ALA B 1 135 ? -27.232 -7.055 -62.521 1.00 38.81 133 ALA B N 1
ATOM 2275 C CA . ALA B 1 135 ? -28.485 -7.402 -63.187 1.00 40.62 133 ALA B CA 1
ATOM 2276 C C . ALA B 1 135 ? -29.224 -6.150 -63.645 1.00 40.01 133 ALA B C 1
ATOM 2277 O O . ALA B 1 135 ? -29.820 -6.122 -64.721 1.00 47.08 133 ALA B O 1
ATOM 2279 N N . LEU B 1 136 ? -29.175 -5.111 -62.818 1.00 41.30 134 LEU B N 1
ATOM 2280 C CA . LEU B 1 136 ? -29.790 -3.832 -63.148 1.00 42.36 134 LEU B CA 1
ATOM 2281 C C . LEU B 1 136 ? -29.127 -3.196 -64.362 1.00 45.38 134 LEU B C 1
ATOM 2282 O O . LEU B 1 136 ? -29.791 -2.870 -65.350 1.00 42.01 134 LEU B O 1
ATOM 2287 N N . TYR B 1 137 ? -27.811 -3.032 -64.278 1.00 37.54 135 TYR B N 1
ATOM 2288 C CA . TYR B 1 137 ? -27.049 -2.358 -65.320 1.00 31.32 135 TYR B CA 1
ATOM 2289 C C . TYR B 1 137 ? -27.090 -3.104 -66.644 1.00 30.07 135 TYR B C 1
ATOM 2290 O O . TYR B 1 137 ? -27.054 -2.487 -67.707 1.00 35.47 135 TYR B O 1
ATOM 2299 N N . SER B 1 138 ? -27.149 -4.435 -66.575 1.00 31.74 136 SER B N 1
ATOM 2300 C CA . SER B 1 138 ? -27.164 -5.267 -67.775 1.00 35.33 136 SER B CA 1
ATOM 2301 C C . SER B 1 138 ? -28.401 -5.011 -68.630 1.00 44.85 136 SER B C 1
ATOM 2302 O O . SER B 1 138 ? -28.346 -5.107 -69.859 1.00 43.84 136 SER B O 1
ATOM 2305 N N . LYS B 1 139 ? -29.512 -4.684 -67.980 1.00 34.84 137 LYS B N 1
ATOM 2306 C CA . LYS B 1 139 ? -30.752 -4.415 -68.701 1.00 48.58 137 LYS B CA 1
ATOM 2307 C C . LYS B 1 139 ? -30.813 -2.988 -69.248 1.00 49.92 137 LYS B C 1
ATOM 2308 O O . LYS B 1 139 ? -31.516 -2.720 -70.223 1.00 58.06 137 LYS B O 1
ATOM 2314 N N . LEU B 1 140 ? -30.078 -2.079 -68.619 1.00 36.15 138 LEU B N 1
ATOM 2315 C CA . LEU B 1 140 ? -30.099 -0.674 -69.017 1.00 42.24 138 LEU B CA 1
ATOM 2316 C C . LEU B 1 140 ? -28.969 -0.328 -69.983 1.00 60.87 138 LEU B C 1
ATOM 2317 O O . LEU B 1 140 ? -29.152 0.453 -70.916 1.00 53.20 138 LEU B O 1
ATOM 2322 N N . GLY B 1 141 ? -27.798 -0.908 -69.754 1.00 42.71 139 GLY B N 1
ATOM 2323 C CA . GLY B 1 141 ? -26.640 -0.605 -70.573 1.00 40.56 139 GLY B CA 1
ATOM 2324 C C . GLY B 1 141 ? -26.020 -1.851 -71.167 1.00 60.72 139 GLY B C 1
ATOM 2325 O O . GLY B 1 141 ? -26.592 -2.938 -71.088 1.00 49.26 139 GLY B O 1
ATOM 2326 N N . VAL B 1 142 ? -24.847 -1.699 -71.773 1.00 33.03 140 VAL B N 1
ATOM 2327 C CA . VAL B 1 142 ? -24.147 -2.852 -72.320 1.00 49.30 140 VAL B CA 1
ATOM 2328 C C . VAL B 1 142 ? -22.880 -3.118 -71.505 1.00 29.13 140 VAL B C 1
ATOM 2329 O O . VAL B 1 142 ? -22.155 -2.186 -71.116 1.00 29.45 140 VAL B O 1
ATOM 2333 N N . ARG B 1 143 ? -22.659 -4.395 -71.221 1.00 31.20 141 ARG B N 1
ATOM 2334 C CA . ARG B 1 143 ? -21.625 -4.840 -70.299 1.00 38.69 141 ARG B CA 1
ATOM 2335 C C . ARG B 1 143 ? -20.281 -5.011 -70.982 1.00 37.50 141 ARG B C 1
ATOM 2336 O O . ARG B 1 143 ? -20.201 -5.569 -72.076 1.00 45.43 141 ARG B O 1
ATOM 2344 N N . GLU B 1 144 ? -19.220 -4.545 -70.338 1.00 31.78 142 GLU B N 1
ATOM 2345 C CA . GLU B 1 144 ? -17.888 -4.915 -70.783 1.00 35.17 142 GLU B CA 1
ATOM 2346 C C . GLU B 1 144 ? -16.983 -5.232 -69.605 1.00 42.98 142 GLU B C 1
ATOM 2347 O O . GLU B 1 144 ? -17.037 -4.585 -68.557 1.00 41.25 142 GLU B O 1
ATOM 2353 N N . GLU B 1 145 ? -16.158 -6.253 -69.794 1.00 34.47 143 GLU B N 1
ATOM 2354 C CA . GLU B 1 145 ? -15.205 -6.688 -68.792 1.00 46.41 143 GLU B CA 1
ATOM 2355 C C . GLU B 1 145 ? -13.953 -5.836 -68.916 1.00 42.65 143 GLU B C 1
ATOM 2356 O O . GLU B 1 145 ? -13.393 -5.707 -70.002 1.00 42.37 143 GLU B O 1
ATOM 2362 N N . VAL B 1 146 ? -13.529 -5.230 -67.813 1.00 31.51 144 VAL B N 1
ATOM 2363 C CA . VAL B 1 146 ? -12.343 -4.384 -67.836 1.00 39.57 144 VAL B CA 1
ATOM 2364 C C . VAL B 1 146 ? -11.458 -4.664 -66.635 1.00 32.84 144 VAL B C 1
ATOM 2365 O O . VAL B 1 146 ? -11.872 -5.331 -65.685 1.00 30.83 144 VAL B O 1
ATOM 2369 N N . LEU B 1 147 ? -10.237 -4.151 -66.688 1.00 27.93 145 LEU B N 1
ATOM 2370 C CA . LEU B 1 147 ? -9.307 -4.259 -65.573 1.00 30.33 145 LEU B CA 1
ATOM 2371 C C . LEU B 1 147 ? -9.135 -2.893 -64.919 1.00 33.10 145 LEU B C 1
ATOM 2372 O O . LEU B 1 147 ? -8.861 -1.904 -65.595 1.00 31.32 145 LEU B O 1
ATOM 2377 N N . HIS B 1 148 ? -9.319 -2.844 -63.605 1.00 28.24 146 HIS B N 1
ATOM 2378 C CA . HIS B 1 148 ? -9.182 -1.608 -62.853 1.00 32.28 146 HIS B CA 1
ATOM 2379 C C . HIS B 1 148 ? -7.878 -1.607 -62.064 1.00 28.94 146 HIS B C 1
ATOM 2380 O O . HIS B 1 148 ? -7.540 -2.597 -61.414 1.00 32.43 146 HIS B O 1
ATOM 2387 N N . PHE B 1 149 ? -7.143 -0.500 -62.126 1.00 27.10 147 PHE B N 1
ATOM 2388 C CA . PHE B 1 149 ? -5.874 -0.389 -61.411 1.00 27.50 147 PHE B CA 1
ATOM 2389 C C . PHE B 1 149 ? -5.849 0.820 -60.477 1.00 27.97 147 PHE B C 1
ATOM 2390 O O . PHE B 1 149 ? -6.018 1.949 -60.921 1.00 29.65 147 PHE B O 1
ATOM 2398 N N . ASP B 1 150 ? -5.627 0.581 -59.189 1.00 29.14 148 ASP B N 1
ATOM 2399 C CA . ASP B 1 150 ? -5.494 1.669 -58.219 1.00 30.58 148 ASP B CA 1
ATOM 2400 C C . ASP B 1 150 ? -4.019 1.945 -57.954 1.00 33.66 148 ASP B C 1
ATOM 2401 O O . ASP B 1 150 ? -3.321 1.120 -57.361 1.00 29.80 148 ASP B O 1
ATOM 2406 N N . ILE B 1 151 ? -3.557 3.105 -58.403 1.00 27.62 149 ILE B N 1
ATOM 2407 C CA . ILE B 1 151 ? -2.163 3.495 -58.259 1.00 27.61 149 ILE B CA 1
ATOM 2408 C C . ILE B 1 151 ? -2.003 4.542 -57.163 1.00 27.74 149 ILE B C 1
ATOM 2409 O O . ILE B 1 151 ? -2.538 5.647 -57.265 1.00 27.33 149 ILE B O 1
ATOM 2414 N N . PRO B 1 152 ? -1.272 4.193 -56.098 1.00 30.82 150 PRO B N 1
ATOM 2415 C CA . PRO B 1 152 ? -1.054 5.126 -54.987 1.00 41.49 150 PRO B CA 1
ATOM 2416 C C . PRO B 1 152 ? -0.178 6.306 -55.396 1.00 36.31 150 PRO B C 1
ATOM 2417 O O . PRO B 1 152 ? 0.848 6.110 -56.043 1.00 35.27 150 PRO B O 1
ATOM 2421 N N . VAL B 1 153 ? -0.586 7.522 -55.045 1.00 34.69 151 VAL B N 1
ATOM 2422 C CA A VAL B 1 153 ? 0.217 8.692 -55.376 0.50 36.96 151 VAL B CA 1
ATOM 2423 C CA B VAL B 1 153 ? 0.197 8.712 -55.350 0.50 34.99 151 VAL B CA 1
ATOM 2424 C C . VAL B 1 153 ? 1.470 8.709 -54.506 1.00 47.01 151 VAL B C 1
ATOM 2425 O O . VAL B 1 153 ? 2.517 9.212 -54.910 1.00 56.15 151 VAL B O 1
ATOM 2432 N N . SER B 1 154 ? 1.361 8.131 -53.322 1.00 44.73 152 SER B N 1
ATOM 2433 C CA . SER B 1 154 ? 2.472 8.078 -52.395 1.00 61.92 152 SER B CA 1
ATOM 2434 C C . SER B 1 154 ? 2.518 6.722 -51.787 1.00 61.00 152 SER B C 1
ATOM 2435 O O . SER B 1 154 ? 1.599 6.331 -51.061 1.00 69.18 152 SER B O 1
ATOM 2438 N N . GLN B 1 155 ? 3.556 5.958 -52.031 1.00 122.94 153 GLN B N 1
ATOM 2439 C CA . GLN B 1 155 ? 3.500 4.611 -51.518 1.00 119.81 153 GLN B CA 1
ATOM 2440 C C . GLN B 1 155 ? 3.844 4.464 -50.075 1.00 114.51 153 GLN B C 1
ATOM 2441 O O . GLN B 1 155 ? 4.792 5.080 -49.552 1.00 109.63 153 GLN B O 1
ATOM 2447 N N . ASN B 1 156 ? 2.995 3.695 -49.451 1.00 119.40 154 ASN B N 1
ATOM 2448 C CA . ASN B 1 156 ? 3.170 3.174 -48.140 1.00 122.74 154 ASN B CA 1
ATOM 2449 C C . ASN B 1 156 ? 4.363 2.225 -48.133 1.00 120.88 154 ASN B C 1
ATOM 2450 O O . ASN B 1 156 ? 4.277 1.137 -48.736 1.00 117.95 154 ASN B O 1
ATOM 2455 N N . ASN B 1 157 ? 5.413 2.599 -47.433 1.00 121.26 155 ASN B N 1
ATOM 2456 C CA . ASN B 1 157 ? 6.649 1.895 -47.734 1.00 122.59 155 ASN B CA 1
ATOM 2457 C C . ASN B 1 157 ? 7.005 0.724 -46.855 1.00 125.10 155 ASN B C 1
ATOM 2458 O O . ASN B 1 157 ? 6.212 0.235 -46.051 1.00 118.55 155 ASN B O 1
ATOM 2463 N N . VAL B 1 158 ? 8.241 0.301 -47.040 1.00 132.94 156 VAL B N 1
ATOM 2464 C CA . VAL B 1 158 ? 8.690 -1.041 -46.723 1.00 135.07 156 VAL B CA 1
ATOM 2465 C C . VAL B 1 158 ? 9.398 -1.158 -45.383 1.00 132.84 156 VAL B C 1
ATOM 2466 O O . VAL B 1 158 ? 9.897 -0.173 -44.839 1.00 139.23 156 VAL B O 1
ATOM 2470 N N . ASP B 1 159 ? 9.434 -2.381 -44.862 1.00 122.92 157 ASP B N 1
ATOM 2471 C CA . ASP B 1 159 ? 10.110 -2.677 -43.607 1.00 118.71 157 ASP B CA 1
ATOM 2472 C C . ASP B 1 159 ? 10.671 -4.094 -43.617 1.00 112.67 157 ASP B C 1
ATOM 2473 O O . ASP B 1 159 ? 11.871 -4.294 -43.444 1.00 113.94 157 ASP B O 1
ATOM 2478 N N . MET C 1 3 ? 22.425 29.897 -48.327 1.00 107.02 1 MET C N 1
ATOM 2479 C CA . MET C 1 3 ? 21.891 28.703 -47.681 1.00 105.81 1 MET C CA 1
ATOM 2480 C C . MET C 1 3 ? 20.706 28.132 -48.455 1.00 101.04 1 MET C C 1
ATOM 2481 O O . MET C 1 3 ? 19.762 28.856 -48.771 1.00 104.67 1 MET C O 1
ATOM 2486 N N . SER C 1 4 ? 20.752 26.841 -48.761 1.00 85.67 2 SER C N 1
ATOM 2487 C CA . SER C 1 4 ? 19.598 26.175 -49.358 1.00 82.46 2 SER C CA 1
ATOM 2488 C C . SER C 1 4 ? 18.946 25.247 -48.340 1.00 72.94 2 SER C C 1
ATOM 2489 O O . SER C 1 4 ? 19.116 24.030 -48.396 1.00 73.31 2 SER C O 1
ATOM 2492 N N . LEU C 1 5 ? 18.201 25.831 -47.406 1.00 56.58 3 LEU C N 1
ATOM 2493 C CA . LEU C 1 5 ? 17.562 25.057 -46.348 1.00 51.37 3 LEU C CA 1
ATOM 2494 C C . LEU C 1 5 ? 16.092 24.801 -46.650 1.00 50.62 3 LEU C C 1
ATOM 2495 O O . LEU C 1 5 ? 15.373 25.694 -47.096 1.00 58.28 3 LEU C O 1
ATOM 2500 N N . ASP C 1 6 ? 15.656 23.572 -46.406 1.00 48.86 4 ASP C N 1
ATOM 2501 C CA . ASP C 1 6 ? 14.260 23.201 -46.571 1.00 46.41 4 ASP C CA 1
ATOM 2502 C C . ASP C 1 6 ? 13.715 22.573 -45.289 1.00 45.48 4 ASP C C 1
ATOM 2503 O O . ASP C 1 6 ? 14.110 21.467 -44.917 1.00 39.78 4 ASP C O 1
ATOM 2508 N N . VAL C 1 7 ? 12.821 23.289 -44.610 1.00 42.82 5 VAL C N 1
ATOM 2509 C CA . VAL C 1 7 ? 12.169 22.761 -43.414 1.00 40.02 5 VAL C CA 1
ATOM 2510 C C . VAL C 1 7 ? 10.836 22.127 -43.794 1.00 42.27 5 VAL C C 1
ATOM 2511 O O . VAL C 1 7 ? 9.949 22.791 -44.330 1.00 47.38 5 VAL C O 1
ATOM 2515 N N . HIS C 1 8 ? 10.701 20.839 -43.505 1.00 41.40 6 HIS C N 1
ATOM 2516 C CA . HIS C 1 8 ? 9.612 20.037 -44.048 1.00 56.34 6 HIS C CA 1
ATOM 2517 C C . HIS C 1 8 ? 8.886 19.226 -42.967 1.00 46.45 6 HIS C C 1
ATOM 2518 O O . HIS C 1 8 ? 9.513 18.517 -42.184 1.00 44.73 6 HIS C O 1
ATOM 2525 N N . GLN C 1 9 ? 7.562 19.338 -42.918 1.00 50.81 7 GLN C N 1
ATOM 2526 C CA . GLN C 1 9 ? 6.781 18.515 -41.996 1.00 40.48 7 GLN C CA 1
ATOM 2527 C C . GLN C 1 9 ? 6.588 17.119 -42.574 1.00 40.51 7 GLN C C 1
ATOM 2528 O O . GLN C 1 9 ? 6.096 16.963 -43.694 1.00 47.56 7 GLN C O 1
ATOM 2534 N N . LEU C 1 10 ? 6.986 16.105 -41.815 1.00 39.38 8 LEU C N 1
ATOM 2535 C CA . LEU C 1 10 ? 6.882 14.727 -42.285 1.00 40.22 8 LEU C CA 1
ATOM 2536 C C . LEU C 1 10 ? 5.421 14.285 -42.388 1.00 41.53 8 LEU C C 1
ATOM 2537 O O . LEU C 1 10 ? 4.624 14.538 -41.488 1.00 42.54 8 LEU C O 1
ATOM 2542 N N . SER C 1 11 ? 5.083 13.633 -43.497 1.00 43.57 9 SER C N 1
ATOM 2543 C CA . SER C 1 11 ? 3.733 13.125 -43.718 1.00 47.91 9 SER C CA 1
ATOM 2544 C C . SER C 1 11 ? 3.684 11.642 -43.358 1.00 48.03 9 SER C C 1
ATOM 2545 O O . SER C 1 11 ? 4.731 11.027 -43.148 1.00 56.67 9 SER C O 1
ATOM 2548 N N . PRO C 1 12 ? 2.474 11.058 -43.276 1.00 51.83 10 PRO C N 1
ATOM 2549 C CA . PRO C 1 12 ? 2.375 9.607 -43.080 1.00 53.63 10 PRO C CA 1
ATOM 2550 C C . PRO C 1 12 ? 3.062 8.822 -44.191 1.00 57.00 10 PRO C C 1
ATOM 2551 O O . PRO C 1 12 ? 3.424 7.665 -43.984 1.00 54.08 10 PRO C O 1
ATOM 2555 N N . ASN C 1 13 ? 3.237 9.458 -45.348 1.00 59.50 11 ASN C N 1
ATOM 2556 C CA . ASN C 1 13 ? 3.880 8.835 -46.500 1.00 56.21 11 ASN C CA 1
ATOM 2557 C C . ASN C 1 13 ? 5.404 8.886 -46.429 1.00 59.43 11 ASN C C 1
ATOM 2558 O O . ASN C 1 13 ? 6.084 8.591 -47.411 1.00 63.18 11 ASN C O 1
ATOM 2563 N N . GLU C 1 14 ? 5.941 9.255 -45.271 1.00 48.01 12 GLU C N 1
ATOM 2564 C CA . GLU C 1 14 ? 7.375 9.504 -45.157 1.00 46.27 12 GLU C CA 1
ATOM 2565 C C . GLU C 1 14 ? 8.006 8.903 -43.909 1.00 52.86 12 GLU C C 1
ATOM 2566 O O . GLU C 1 14 ? 8.797 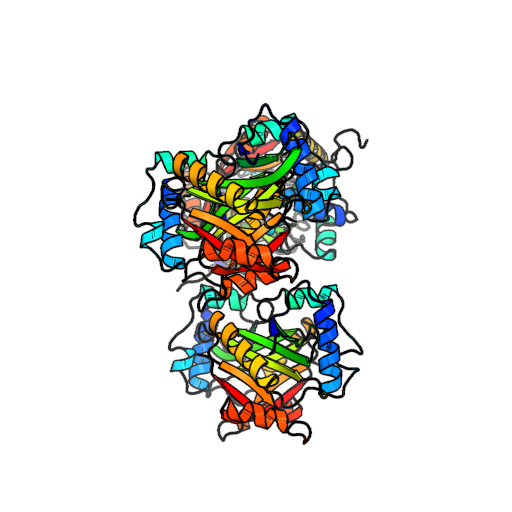9.560 -43.231 1.00 45.97 12 GLU C O 1
ATOM 2572 N N . VAL C 1 15 ? 7.666 7.650 -43.620 1.00 46.13 13 VAL C N 1
ATOM 2573 C CA . VAL C 1 15 ? 8.260 6.929 -42.498 1.00 50.17 13 VAL C CA 1
ATOM 2574 C C . VAL C 1 15 ? 9.764 6.761 -42.712 1.00 48.92 13 VAL C C 1
ATOM 2575 O O . VAL C 1 15 ? 10.549 6.799 -41.760 1.00 47.52 13 VAL C O 1
ATOM 2579 N N . ALA C 1 16 ? 10.156 6.590 -43.971 1.00 41.90 14 ALA C N 1
ATOM 2580 C CA . ALA C 1 16 ? 11.564 6.466 -44.332 1.00 43.13 14 ALA C CA 1
ATOM 2581 C C . ALA C 1 16 ? 12.371 7.681 -43.876 1.00 36.09 14 ALA C C 1
ATOM 2582 O O . ALA C 1 16 ? 13.484 7.540 -43.378 1.00 44.56 14 ALA C O 1
ATOM 2584 N N . LEU C 1 17 ? 11.805 8.870 -44.048 1.00 43.76 15 LEU C N 1
ATOM 2585 C CA . LEU C 1 17 ? 12.451 10.104 -43.601 1.00 34.77 15 LEU C CA 1
ATOM 2586 C C . LEU C 1 17 ? 12.564 10.141 -42.081 1.00 44.02 15 LEU C C 1
ATOM 2587 O O . LEU C 1 17 ? 13.546 10.634 -41.531 1.00 31.93 15 LEU C O 1
ATOM 2592 N N . MET C 1 18 ? 11.549 9.614 -41.405 1.00 37.01 16 MET C N 1
ATOM 2593 C CA . MET C 1 18 ? 11.539 9.569 -39.949 1.00 41.17 16 MET C CA 1
ATOM 2594 C C . MET C 1 18 ? 12.688 8.710 -39.431 1.00 36.15 16 MET C C 1
ATOM 2595 O O . MET C 1 18 ? 13.334 9.054 -38.442 1.00 41.43 16 MET C O 1
ATOM 2600 N N . GLU C 1 19 ? 12.950 7.599 -40.123 1.00 38.41 17 GLU C N 1
ATOM 2601 C CA . GLU C 1 19 ? 14.025 6.678 -39.750 1.00 35.29 17 GLU C CA 1
ATOM 2602 C C . GLU C 1 19 ? 15.397 7.323 -39.833 1.00 36.95 17 GLU C C 1
ATOM 2603 O O . GLU C 1 19 ? 16.266 7.080 -38.994 1.00 35.81 17 GLU C O 1
ATOM 2609 N N . THR C 1 20 ? 15.598 8.130 -40.868 1.00 36.55 18 THR C N 1
ATOM 2610 C CA . THR C 1 20 ? 16.850 8.847 -41.043 1.00 31.49 18 THR C CA 1
ATOM 2611 C C . THR C 1 20 ? 16.973 9.938 -39.984 1.00 30.57 18 THR C C 1
ATOM 2612 O O . THR C 1 20 ? 18.052 10.183 -39.447 1.00 34.97 18 THR C O 1
ATOM 2616 N N . LEU C 1 21 ? 15.850 10.577 -39.676 1.00 29.84 19 LEU C N 1
ATOM 2617 C CA . LEU C 1 21 ? 15.817 11.615 -38.655 1.00 27.61 19 LEU C CA 1
ATOM 2618 C C . LEU C 1 21 ? 16.216 11.044 -37.295 1.00 30.26 19 LEU C C 1
ATOM 2619 O O . LEU C 1 21 ? 16.903 11.704 -36.517 1.00 33.03 19 LEU C O 1
ATOM 2624 N N . LEU C 1 22 ? 15.798 9.809 -37.024 1.00 32.13 20 LEU C N 1
ATOM 2625 C CA . LEU C 1 22 ? 16.180 9.130 -35.788 1.00 31.66 20 LEU C CA 1
ATOM 2626 C C . LEU C 1 22 ? 17.697 8.994 -35.679 1.00 28.23 20 LEU C C 1
ATOM 2627 O O . LEU C 1 22 ? 18.261 9.132 -34.598 1.00 36.99 20 LEU C O 1
ATOM 2632 N N . ALA C 1 23 ? 18.356 8.737 -36.806 1.00 36.20 21 ALA C N 1
ATOM 2633 C CA . ALA C 1 23 ? 19.814 8.639 -36.839 1.00 45.40 21 ALA C CA 1
ATOM 2634 C C . ALA C 1 23 ? 20.469 9.995 -36.573 1.00 36.37 21 ALA C C 1
ATOM 2635 O O . ALA C 1 23 ? 21.535 10.074 -35.960 1.00 44.39 21 ALA C O 1
ATOM 2637 N N . THR C 1 24 ? 19.830 11.061 -37.041 1.00 35.81 22 THR C N 1
ATOM 2638 C CA . THR C 1 24 ? 20.296 12.419 -36.767 1.00 32.76 22 THR C CA 1
ATOM 2639 C C . THR C 1 24 ? 20.198 12.750 -35.278 1.00 33.14 22 THR C C 1
ATOM 2640 O O . THR C 1 24 ? 21.112 13.357 -34.704 1.00 37.02 22 THR C O 1
ATOM 2644 N N . PHE C 1 25 ? 19.087 12.355 -34.660 1.00 30.55 23 PHE C N 1
ATOM 2645 C CA . PHE C 1 25 ? 18.901 12.526 -33.222 1.00 28.00 23 PHE C CA 1
ATOM 2646 C C . PHE C 1 25 ? 19.966 11.758 -32.441 1.00 36.15 23 PHE C C 1
ATOM 2647 O O . PHE C 1 25 ? 20.578 12.297 -31.518 1.00 33.65 23 PHE C O 1
ATOM 2655 N N . GLY C 1 26 ? 20.179 10.502 -32.823 1.00 33.51 24 GLY C N 1
ATOM 2656 C CA . GLY C 1 26 ? 21.124 9.631 -32.144 1.00 38.24 24 GLY C CA 1
ATOM 2657 C C . GLY C 1 26 ? 22.537 10.173 -32.091 1.00 40.01 24 GLY C C 1
ATOM 2658 O O . GLY C 1 26 ? 23.190 10.128 -31.048 1.00 41.74 24 GLY C O 1
ATOM 2659 N N . GLU C 1 27 ? 23.012 10.687 -33.220 1.00 36.56 25 GLU C N 1
ATOM 2660 C CA . GLU C 1 27 ? 24.340 11.279 -33.296 1.00 37.55 25 GLU C CA 1
ATOM 2661 C C . GLU C 1 27 ? 24.422 12.580 -32.499 1.00 42.66 25 GLU C C 1
ATOM 2662 O O . GLU C 1 27 ? 25.396 12.823 -31.784 1.00 46.97 25 GLU C O 1
ATOM 2668 N N . ALA C 1 28 ? 23.395 13.418 -32.625 1.00 36.95 26 ALA C N 1
ATOM 2669 C CA . ALA C 1 28 ? 23.379 14.710 -31.947 1.00 35.30 26 ALA C CA 1
ATOM 2670 C C . ALA C 1 28 ? 23.298 14.554 -30.428 1.00 43.19 26 ALA C C 1
ATOM 2671 O O . ALA C 1 28 ? 23.900 15.330 -29.683 1.00 48.11 26 ALA C O 1
ATOM 2673 N N . PHE C 1 29 ? 22.554 13.550 -29.973 1.00 38.59 27 PHE C N 1
ATOM 2674 C CA . PHE C 1 29 ? 22.374 13.313 -28.545 1.00 42.18 27 PHE C CA 1
ATOM 2675 C C . PHE C 1 29 ? 23.409 12.322 -28.017 1.00 40.11 27 PHE C C 1
ATOM 2676 O O . PHE C 1 29 ? 23.398 11.974 -26.838 1.00 42.84 27 PHE C O 1
ATOM 2684 N N . ASN C 1 30 ? 24.295 11.876 -28.901 1.00 42.24 28 ASN C N 1
ATOM 2685 C CA . ASN C 1 30 ? 25.293 10.860 -28.567 1.00 45.41 28 ASN C CA 1
ATOM 2686 C C . ASN C 1 30 ? 24.664 9.620 -27.940 1.00 54.27 28 ASN C C 1
ATOM 2687 O O . ASN C 1 30 ? 25.230 9.014 -27.029 1.00 54.07 28 ASN C O 1
ATOM 2692 N N . ASP C 1 31 ? 23.488 9.250 -28.439 1.00 49.93 29 ASP C N 1
ATOM 2693 C CA . ASP C 1 31 ? 22.753 8.105 -27.923 1.00 43.08 29 ASP C CA 1
ATOM 2694 C C . ASP C 1 31 ? 22.122 7.318 -29.072 1.00 46.07 29 ASP C C 1
ATOM 2695 O O . ASP C 1 31 ? 20.899 7.203 -29.162 1.00 42.54 29 ASP C O 1
ATOM 2700 N N . MET C 1 32 ? 22.969 6.777 -29.943 1.00 42.53 30 MET C N 1
ATOM 2701 C CA . MET C 1 32 ? 22.513 6.059 -31.129 1.00 51.53 30 MET C CA 1
ATOM 2702 C C . MET C 1 32 ? 21.707 4.819 -30.775 1.00 56.63 30 MET C C 1
ATOM 2703 O O . MET C 1 32 ? 20.783 4.439 -31.494 1.00 53.62 30 MET C O 1
ATOM 2708 N N . GLU C 1 33 ? 22.063 4.193 -29.658 1.00 54.43 31 GLU C N 1
ATOM 2709 C CA . GLU C 1 33 ? 21.410 2.965 -29.226 1.00 63.50 31 GLU C CA 1
ATOM 2710 C C . GLU C 1 33 ? 19.927 3.179 -28.925 1.00 44.77 31 GLU C C 1
ATOM 2711 O O . GLU C 1 33 ? 19.093 2.344 -29.257 1.00 52.61 31 GLU C O 1
ATOM 2717 N N . THR C 1 34 ? 19.603 4.303 -28.299 1.00 48.48 32 THR C N 1
ATOM 2718 C CA . THR C 1 34 ? 18.224 4.599 -27.932 1.00 42.67 32 THR C CA 1
ATOM 2719 C C . THR C 1 34 ? 17.362 4.933 -29.152 1.00 44.08 32 THR C C 1
ATOM 2720 O O . THR C 1 34 ? 16.199 4.536 -29.225 1.00 40.61 32 THR C O 1
ATOM 2724 N N . TYR C 1 35 ? 17.942 5.645 -30.115 1.00 42.02 33 TYR C N 1
ATOM 2725 C CA . TYR C 1 35 ? 17.168 6.177 -31.236 1.00 42.05 33 TYR C CA 1
ATOM 2726 C C . TYR C 1 35 ? 17.169 5.288 -32.475 1.00 36.73 33 TYR C C 1
ATOM 2727 O O . TYR C 1 35 ? 16.277 5.399 -33.314 1.00 41.76 33 TYR C O 1
ATOM 2736 N N . THR C 1 36 ? 18.158 4.407 -32.593 1.00 35.58 34 THR C N 1
ATOM 2737 C CA . THR C 1 36 ? 18.251 3.541 -33.762 1.00 42.67 34 THR C CA 1
ATOM 2738 C C . THR C 1 36 ? 18.415 2.062 -33.404 1.00 46.54 34 THR C C 1
ATOM 2739 O O . THR C 1 36 ? 18.341 1.200 -34.279 1.00 52.86 34 THR C O 1
ATOM 2743 N N . GLY C 1 37 ? 18.637 1.773 -32.125 1.00 54.59 35 GLY C N 1
ATOM 2744 C CA . GLY C 1 37 ? 18.904 0.411 -31.690 1.00 48.83 35 GLY C CA 1
ATOM 2745 C C . GLY C 1 37 ? 17.691 -0.499 -31.679 1.00 48.37 35 GLY C C 1
ATOM 2746 O O . GLY C 1 37 ? 17.823 -1.722 -31.724 1.00 56.43 35 GLY C O 1
ATOM 2747 N N . ASN C 1 38 ? 16.505 0.095 -31.612 1.00 50.24 36 ASN C N 1
ATOM 2748 C CA . ASN C 1 38 ? 15.268 -0.676 -31.614 1.00 54.23 36 ASN C CA 1
ATOM 2749 C C . ASN C 1 38 ? 14.135 0.107 -32.262 1.00 48.14 36 ASN C C 1
ATOM 2750 O O . ASN C 1 38 ? 13.131 0.413 -31.617 1.00 49.10 36 ASN C O 1
ATOM 2755 N N . ARG C 1 39 ? 14.309 0.425 -33.540 1.00 55.22 37 ARG C N 1
ATOM 2756 C CA . ARG C 1 39 ? 13.347 1.223 -34.293 1.00 57.61 37 ARG C CA 1
ATOM 2757 C C . ARG C 1 39 ? 11.986 0.536 -34.380 1.00 54.27 37 ARG C C 1
ATOM 2758 O O . ARG C 1 39 ? 11.907 -0.689 -34.463 1.00 65.99 37 ARG C O 1
ATOM 2766 N N . PRO C 1 40 ? 10.906 1.330 -34.353 1.00 46.34 38 PRO C N 1
ATOM 2767 C CA . PRO C 1 40 ? 9.539 0.815 -34.476 1.00 52.05 38 PRO C CA 1
ATOM 2768 C C . PRO C 1 40 ? 9.258 0.230 -35.853 1.00 58.33 38 PRO C C 1
ATOM 2769 O O . PRO C 1 40 ? 10.049 0.426 -36.771 1.00 54.19 38 PRO C O 1
ATOM 2773 N N . ARG C 1 41 ? 8.139 -0.477 -35.993 1.00 47.57 39 ARG C N 1
ATOM 2774 C CA . ARG C 1 41 ? 7.715 -0.967 -37.298 1.00 57.91 39 ARG C CA 1
ATOM 2775 C C . ARG C 1 41 ? 7.139 0.183 -38.102 1.00 58.92 39 ARG C C 1
ATOM 2776 O O . ARG C 1 41 ? 6.722 1.187 -37.532 1.00 60.59 39 ARG C O 1
ATOM 2784 N N . GLY C 1 42 ? 7.110 0.032 -39.423 1.00 56.43 40 GLY C N 1
ATOM 2785 C CA . GLY C 1 42 ? 6.579 1.062 -40.297 1.00 60.61 40 GLY C CA 1
ATOM 2786 C C . GLY C 1 42 ? 5.133 1.383 -39.982 1.00 67.37 40 GLY C C 1
ATOM 2787 O O . GLY C 1 42 ? 4.703 2.529 -40.108 1.00 48.13 40 GLY C O 1
ATOM 2788 N N . ALA C 1 43 ? 4.386 0.365 -39.561 1.00 55.10 41 ALA C N 1
ATOM 2789 C CA . ALA C 1 43 ? 2.980 0.531 -39.222 1.00 65.28 41 ALA C CA 1
ATOM 2790 C C . ALA C 1 43 ? 2.813 1.434 -38.005 1.00 48.78 41 ALA C C 1
ATOM 2791 O O . ALA C 1 43 ? 1.986 2.345 -38.012 1.00 59.75 41 ALA C O 1
ATOM 2793 N N . TYR C 1 44 ? 3.600 1.174 -36.965 1.00 51.67 42 TYR C N 1
ATOM 2794 C CA . TYR C 1 44 ? 3.566 1.980 -35.746 1.00 50.22 42 TYR C CA 1
ATOM 2795 C C . TYR C 1 44 ? 3.970 3.420 -36.037 1.00 41.46 42 TYR C C 1
ATOM 2796 O O . TYR C 1 44 ? 3.299 4.367 -35.617 1.00 46.63 42 TYR C O 1
ATOM 2805 N N . SER C 1 45 ? 5.074 3.581 -36.758 1.00 47.47 43 SER C N 1
ATOM 2806 C CA . SER C 1 45 ? 5.573 4.907 -37.103 1.00 49.36 43 SER C CA 1
ATOM 2807 C C . SER C 1 45 ? 4.561 5.656 -37.959 1.00 42.25 43 SER C C 1
ATOM 2808 O O . SER C 1 45 ? 4.385 6.859 -37.825 1.00 41.06 43 SER C O 1
ATOM 2811 N N . ARG C 1 46 ? 3.875 4.934 -38.838 1.00 51.89 44 ARG C N 1
ATOM 2812 C CA . ARG C 1 46 ? 2.909 5.582 -39.710 1.0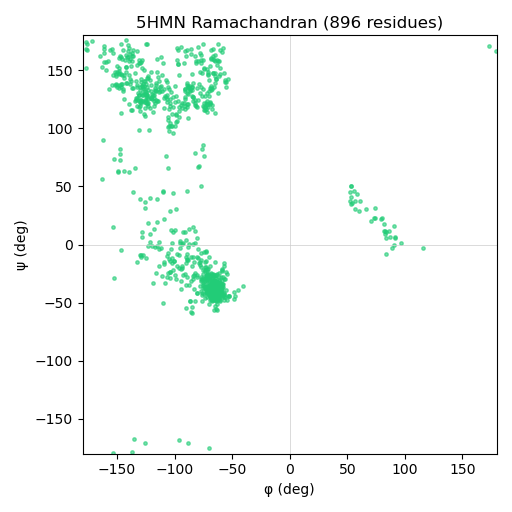0 41.34 44 ARG C CA 1
ATOM 2813 C C . ARG C 1 46 ? 1.690 6.132 -38.968 1.00 41.43 44 ARG C C 1
ATOM 2814 O O . ARG C 1 46 ? 1.285 7.276 -39.181 1.00 62.45 44 ARG C O 1
ATOM 2822 N N . ARG C 1 47 ? 1.095 5.308 -38.118 1.00 46.78 45 ARG C N 1
ATOM 2823 C CA . ARG C 1 47 ? -0.088 5.722 -37.366 1.00 43.96 45 ARG C CA 1
ATOM 2824 C C . ARG C 1 47 ? 0.227 6.908 -36.459 1.00 41.55 45 ARG C C 1
ATOM 2825 O O . ARG C 1 47 ? -0.632 7.750 -36.193 1.00 46.20 45 ARG C O 1
ATOM 2833 N N . LEU C 1 48 ? 1.469 6.977 -35.999 1.00 40.92 46 LEU C N 1
ATOM 2834 C CA . LEU C 1 48 ? 1.910 8.104 -35.185 1.00 41.85 46 LEU C CA 1
ATOM 2835 C C . LEU C 1 48 ? 1.946 9.386 -36.015 1.00 46.81 46 LEU C C 1
ATOM 2836 O O . LEU C 1 48 ? 1.569 10.458 -35.541 1.00 42.14 46 LEU C O 1
ATOM 2841 N N . LEU C 1 49 ? 2.384 9.264 -37.265 1.00 37.16 47 LEU C N 1
ATOM 2842 C CA . LEU C 1 49 ? 2.487 10.407 -38.165 1.00 47.36 47 LEU C CA 1
ATOM 2843 C C . LEU C 1 49 ? 1.128 10.930 -38.637 1.00 36.59 47 LEU C C 1
ATOM 2844 O O . LEU C 1 49 ? 0.992 12.104 -38.988 1.00 55.67 47 LEU C O 1
ATOM 2849 N N . GLU C 1 50 ? 0.121 10.066 -38.645 1.00 43.03 48 GLU C N 1
ATOM 2850 C CA . GLU C 1 50 ? -1.213 10.493 -39.054 1.00 47.65 48 GLU C CA 1
ATOM 2851 C C . GLU C 1 50 ? -2.114 10.764 -37.851 1.00 41.99 48 GLU C C 1
ATOM 2852 O O . GLU C 1 50 ? -3.321 10.922 -37.995 1.00 49.90 48 GLU C O 1
ATOM 2858 N N . SER C 1 51 ? -1.517 10.829 -36.669 1.00 45.95 49 SER C N 1
ATOM 2859 C CA . SER C 1 51 ? -2.266 11.173 -35.466 1.00 43.73 49 SER C CA 1
ATOM 2860 C C . SER C 1 51 ? -2.519 12.674 -35.413 1.00 46.21 49 SER C C 1
ATOM 2861 O O . SER C 1 51 ? -1.861 13.452 -36.108 1.00 47.17 49 SER C O 1
ATOM 2864 N N . ASP C 1 52 ? -3.473 13.070 -34.575 1.00 47.71 50 ASP C N 1
ATOM 2865 C CA . ASP C 1 52 ? -3.898 14.461 -34.462 1.00 56.51 50 ASP C CA 1
ATOM 2866 C C . ASP C 1 52 ? -2.879 15.365 -33.773 1.00 58.30 50 ASP C C 1
ATOM 2867 O O . ASP C 1 52 ? -2.854 16.575 -34.010 1.00 59.28 50 ASP C O 1
ATOM 2872 N N . TYR C 1 53 ? -2.053 14.782 -32.913 1.00 38.28 51 TYR C N 1
ATOM 2873 C CA . TYR C 1 53 ? -1.251 15.577 -31.991 1.00 36.56 51 TYR C CA 1
ATOM 2874 C C . TYR C 1 53 ? 0.258 15.524 -32.235 1.00 42.73 51 TYR C C 1
ATOM 2875 O O . TYR C 1 53 ? 0.996 16.385 -31.755 1.00 45.91 51 TYR C O 1
ATOM 2884 N N . PHE C 1 54 ? 0.725 14.520 -32.973 1.00 36.53 52 PHE C N 1
ATOM 2885 C CA . PHE C 1 54 ? 2.167 14.385 -33.194 1.00 32.46 52 PHE C CA 1
ATOM 2886 C C . PHE C 1 54 ? 2.643 15.232 -34.370 1.00 34.54 52 PHE C C 1
ATOM 2887 O O . PHE C 1 54 ? 2.005 15.268 -35.420 1.00 37.54 52 PHE C O 1
ATOM 2895 N N . ILE C 1 55 ? 3.770 15.918 -34.177 1.00 33.66 53 ILE C N 1
ATOM 2896 C CA . ILE C 1 55 ? 4.364 16.750 -35.218 1.00 32.36 53 ILE C CA 1
ATOM 2897 C C . ILE C 1 55 ? 5.849 16.426 -35.385 1.00 33.08 53 ILE C C 1
ATOM 2898 O O . ILE C 1 55 ? 6.621 16.477 -34.426 1.00 30.31 53 ILE C O 1
ATOM 2903 N N . ALA C 1 56 ? 6.243 16.090 -36.607 1.00 31.02 54 ALA C N 1
ATOM 2904 C CA . ALA C 1 56 ? 7.643 15.806 -36.905 1.00 30.13 54 ALA C CA 1
ATOM 2905 C C . ALA C 1 56 ? 8.140 16.703 -38.027 1.00 25.50 54 ALA C C 1
ATOM 2906 O O . ALA C 1 56 ? 7.587 16.693 -39.123 1.00 27.03 54 ALA C O 1
ATOM 2908 N N . LEU C 1 57 ? 9.176 17.488 -37.746 1.00 29.24 55 LEU C N 1
ATOM 2909 C CA . LEU C 1 57 ? 9.754 18.381 -38.745 1.00 30.31 55 LEU C CA 1
ATOM 2910 C C . LEU C 1 57 ? 11.169 17.942 -39.096 1.00 36.34 55 LEU C C 1
ATOM 2911 O O . LEU C 1 57 ? 11.936 17.530 -38.226 1.00 29.21 55 LEU C O 1
ATOM 2916 N N . ALA C 1 58 ? 11.514 18.043 -40.374 1.00 26.77 56 ALA C N 1
ATOM 2917 C CA . ALA C 1 58 ? 12.860 17.712 -40.824 1.00 28.33 56 ALA C CA 1
ATOM 2918 C C . ALA C 1 58 ? 13.470 18.864 -41.607 1.00 31.86 56 ALA C C 1
ATOM 2919 O O . ALA C 1 58 ? 12.809 19.479 -42.440 1.00 33.41 56 ALA C O 1
ATOM 2921 N N . ALA C 1 59 ? 14.736 19.149 -41.331 1.00 26.13 57 ALA C N 1
ATOM 2922 C CA . ALA C 1 59 ? 15.478 20.162 -42.059 1.00 29.06 57 ALA C CA 1
ATOM 2923 C C . ALA C 1 59 ? 16.387 19.486 -43.074 1.00 29.04 57 ALA C C 1
ATOM 2924 O O . ALA C 1 59 ? 17.162 18.603 -42.719 1.00 25.63 57 ALA C O 1
ATOM 2926 N N . LEU C 1 60 ? 16.290 19.891 -44.335 1.00 27.47 58 LEU C N 1
ATOM 2927 C CA . LEU C 1 60 ? 17.077 19.258 -45.384 1.00 33.57 58 LEU C CA 1
ATOM 2928 C C . LEU C 1 60 ? 17.931 20.248 -46.163 1.00 41.60 58 LEU C C 1
ATOM 2929 O O . LEU C 1 60 ? 17.521 21.378 -46.417 1.00 39.82 58 LEU C O 1
ATOM 2934 N N . GLU C 1 61 ? 19.125 19.801 -46.535 1.00 27.43 59 GLU C N 1
ATOM 2935 C CA . GLU C 1 61 ? 20.006 20.560 -47.415 1.00 30.76 59 GLU C CA 1
ATOM 2936 C C . GLU C 1 61 ? 20.429 19.701 -48.593 1.00 44.65 59 GLU C C 1
ATOM 2937 O O . GLU C 1 61 ? 21.154 18.727 -48.413 1.00 31.80 59 GLU C O 1
ATOM 2943 N N . TYR C 1 62 ? 19.960 20.055 -49.788 1.00 41.55 60 TYR C N 1
ATOM 2944 C CA . TYR C 1 62 ? 20.264 19.301 -51.002 1.00 36.37 60 TYR C CA 1
ATOM 2945 C C . TYR C 1 62 ? 19.932 17.814 -50.859 1.00 37.98 60 TYR C C 1
ATOM 2946 O O . TYR C 1 62 ? 20.688 16.950 -51.310 1.00 37.26 60 TYR C O 1
ATOM 2955 N N . GLY C 1 63 ? 18.799 17.531 -50.230 1.00 34.57 61 GLY C N 1
ATOM 2956 C CA . GLY C 1 63 ? 18.318 16.167 -50.096 1.00 47.47 61 GLY C CA 1
ATOM 2957 C C . GLY C 1 63 ? 18.818 15.443 -48.860 1.00 31.60 61 GLY C C 1
ATOM 2958 O O . GLY C 1 63 ? 18.436 14.297 -48.617 1.00 38.11 61 GLY C O 1
ATOM 2959 N N . GLU C 1 64 ? 19.672 16.098 -48.084 1.00 27.85 62 GLU C N 1
ATOM 2960 C CA . GLU C 1 64 ? 20.212 15.501 -46.863 1.00 29.96 62 GLU C CA 1
ATOM 2961 C C . GLU C 1 64 ? 19.565 16.066 -45.601 1.00 26.16 62 GLU C C 1
ATOM 2962 O O . GLU C 1 64 ? 19.559 17.274 -45.388 1.00 33.76 62 GLU C O 1
ATOM 2968 N N . ILE C 1 65 ? 19.025 15.183 -44.767 1.00 27.81 63 ILE C N 1
ATOM 2969 C CA . ILE C 1 65 ? 18.495 15.587 -43.468 1.00 31.52 63 ILE C CA 1
ATOM 2970 C C . ILE C 1 65 ? 19.647 15.997 -42.559 1.00 32.52 63 ILE C C 1
ATOM 2971 O O . ILE C 1 65 ? 20.554 15.206 -42.305 1.00 32.07 63 ILE C O 1
ATOM 2976 N N . VAL C 1 66 ? 19.618 17.241 -42.088 1.00 31.24 64 VAL C N 1
ATOM 2977 C CA . VAL C 1 66 ? 20.692 17.777 -41.250 1.00 31.53 64 VAL C CA 1
ATOM 2978 C C . VAL C 1 66 ? 20.174 18.203 -39.874 1.00 39.40 64 VAL C C 1
ATOM 2979 O O . VAL C 1 66 ? 20.936 18.654 -39.018 1.00 29.94 64 VAL C O 1
ATOM 2983 N N . GLY C 1 67 ? 18.875 18.055 -39.664 1.00 30.21 65 GLY C N 1
ATOM 2984 C CA . GLY C 1 67 ? 18.280 18.414 -38.389 1.00 25.11 65 GLY C CA 1
ATOM 2985 C C . GLY C 1 67 ? 16.809 18.078 -38.351 1.00 25.34 65 GLY C C 1
ATOM 2986 O O . GLY C 1 67 ? 16.223 17.711 -39.368 1.00 25.73 65 GLY C O 1
ATOM 2987 N N . GLY C 1 68 ? 16.195 18.226 -37.180 1.00 24.57 66 GLY C N 1
ATOM 2988 C CA . GLY C 1 68 ? 14.784 17.943 -37.058 1.00 19.77 66 GLY C CA 1
ATOM 2989 C C . GLY C 1 68 ? 14.189 18.221 -35.693 1.00 24.16 66 GLY C C 1
ATOM 2990 O O . GLY C 1 68 ? 14.896 18.537 -34.733 1.00 24.46 66 GLY C O 1
ATOM 2991 N N . LEU C 1 69 ? 12.870 18.079 -35.617 1.00 25.84 67 LEU C N 1
ATOM 2992 C CA . LEU C 1 69 ? 12.107 18.415 -34.427 1.00 25.49 67 LEU C CA 1
ATOM 2993 C C . LEU C 1 69 ? 10.923 17.465 -34.279 1.00 33.32 67 LEU C C 1
ATOM 2994 O O . LEU C 1 69 ? 10.230 17.169 -35.256 1.00 34.18 67 LEU C O 1
ATOM 2999 N N . ALA C 1 70 ? 10.710 16.978 -33.059 1.00 25.21 68 ALA C N 1
ATOM 3000 C CA . ALA C 1 70 ? 9.529 16.183 -32.733 1.00 30.38 68 ALA C CA 1
ATOM 3001 C C . ALA C 1 70 ? 8.732 1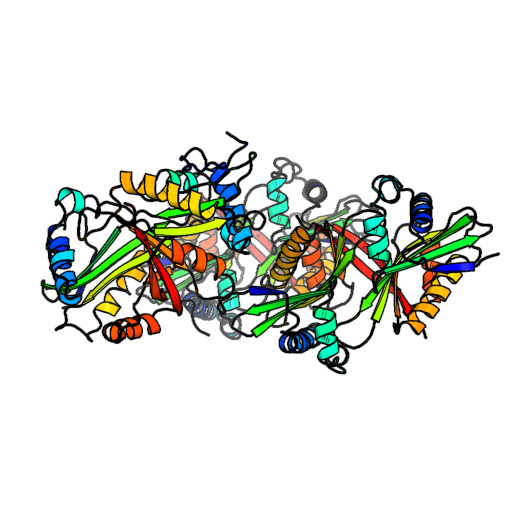6.879 -31.634 1.00 34.28 68 ALA C C 1
ATOM 3002 O O . ALA C 1 70 ? 9.292 17.266 -30.606 1.00 29.21 68 ALA C O 1
ATOM 3004 N N . ALA C 1 71 ? 7.429 17.040 -31.848 1.00 33.55 69 ALA C N 1
ATOM 3005 C CA . ALA C 1 71 ? 6.600 17.774 -30.898 1.00 28.79 69 ALA C CA 1
ATOM 3006 C C . ALA C 1 71 ? 5.210 17.159 -30.751 1.00 28.22 69 ALA C C 1
ATOM 3007 O O . ALA C 1 71 ? 4.739 16.442 -31.634 1.00 26.43 69 ALA C O 1
ATOM 3009 N N . TYR C 1 72 ? 4.563 17.460 -29.633 1.00 27.11 70 TYR C N 1
ATOM 3010 C CA . TYR C 1 72 ? 3.223 16.954 -29.346 1.00 27.34 70 TYR C CA 1
ATOM 3011 C C . TYR C 1 72 ? 2.281 18.113 -29.065 1.00 29.94 70 TYR C C 1
ATOM 3012 O O . TYR C 1 72 ? 2.582 18.978 -28.242 1.00 33.83 70 TYR C O 1
ATOM 3021 N N . GLU C 1 73 ? 1.144 18.144 -29.754 1.00 27.88 71 GLU C N 1
ATOM 3022 C CA . GLU C 1 73 ? 0.126 19.139 -29.448 1.00 28.41 71 GLU C CA 1
ATOM 3023 C C . GLU C 1 73 ? -0.747 18.670 -28.291 1.00 43.04 71 GLU C C 1
ATOM 3024 O O . GLU C 1 73 ? -1.350 17.597 -28.348 1.00 36.60 71 GLU C O 1
ATOM 3030 N N . LEU C 1 74 ? -0.813 19.480 -27.241 1.00 31.66 72 LEU C N 1
ATOM 3031 C CA . LEU C 1 74 ? -1.592 19.127 -26.060 1.00 27.29 72 LEU C CA 1
ATOM 3032 C C . LEU C 1 74 ? -2.875 19.943 -25.992 1.00 35.18 72 LEU C C 1
ATOM 3033 O O . LEU C 1 74 ? -2.857 21.110 -25.598 1.00 36.59 72 LEU C O 1
ATOM 3038 N N . LYS C 1 75 ? -3.988 19.332 -26.385 1.00 36.57 73 LYS C N 1
ATOM 3039 C CA . LYS C 1 75 ? -5.279 19.998 -26.286 1.00 47.31 73 LYS C CA 1
ATOM 3040 C C . LYS C 1 75 ? -5.730 20.028 -24.825 1.00 41.51 73 LYS C C 1
ATOM 3041 O O . LYS C 1 75 ? -5.864 18.988 -24.179 1.00 38.24 73 LYS C O 1
ATOM 3047 N N . LYS C 1 76 ? -5.952 21.226 -24.303 1.00 34.24 74 LYS C N 1
ATOM 3048 C CA . LYS C 1 76 ? -6.156 21.402 -22.868 1.00 32.45 74 LYS C CA 1
ATOM 3049 C C . LYS C 1 76 ? -7.590 21.115 -22.417 1.00 37.42 74 LYS C C 1
ATOM 3050 O O . LYS C 1 76 ? -8.520 21.094 -23.223 1.00 47.60 74 LYS C O 1
ATOM 3056 N N . PHE C 1 77 ? -7.739 20.904 -21.114 1.00 53.31 75 PHE C N 1
ATOM 3057 C CA . PHE C 1 77 ? -8.993 20.468 -20.503 1.00 52.35 75 PHE C CA 1
ATOM 3058 C C . PHE C 1 77 ? -9.686 21.587 -19.735 1.00 48.90 75 PHE C C 1
ATOM 3059 O O . PHE C 1 77 ? -10.910 21.590 -19.593 1.00 61.39 75 PHE C O 1
ATOM 3067 N N . GLU C 1 78 ? -8.895 22.531 -19.230 1.00 40.61 76 GLU C N 1
ATOM 3068 C CA . GLU C 1 78 ? -9.435 23.637 -18.446 1.00 48.14 76 GLU C CA 1
ATOM 3069 C C . GLU C 1 78 ? -10.084 24.687 -19.351 1.00 44.40 76 GLU C C 1
ATOM 3070 O O . GLU C 1 78 ? -11.031 25.365 -18.947 1.00 63.94 76 GLU C O 1
ATOM 3076 N N . GLN C 1 79 ? -9.574 24.808 -20.572 1.00 43.53 77 GLN C N 1
ATOM 3077 C CA . GLN C 1 79 ? -10.099 25.752 -21.555 1.00 48.08 77 GLN C CA 1
ATOM 3078 C C . GLN C 1 79 ? -10.013 25.169 -22.959 1.00 59.40 77 GLN C C 1
ATOM 3079 O O . GLN C 1 79 ? -9.341 24.161 -23.182 1.00 50.85 77 GLN C O 1
ATOM 3085 N N . GLU C 1 80 ? -10.686 25.815 -23.906 1.00 47.41 78 GLU C N 1
ATOM 3086 C CA . GLU C 1 80 ? -10.576 25.435 -25.307 1.00 46.73 78 GLU C CA 1
ATOM 3087 C C . GLU C 1 80 ? -9.332 26.055 -25.914 1.00 52.81 78 GLU C C 1
ATOM 3088 O O . GLU C 1 80 ? -9.405 27.068 -26.608 1.00 58.22 78 GLU C O 1
ATOM 3094 N N . ARG C 1 81 ? -8.187 25.443 -25.636 1.00 54.46 79 ARG C N 1
ATOM 3095 C CA . ARG C 1 81 ? -6.911 25.926 -26.140 1.00 50.13 79 ARG C CA 1
ATOM 3096 C C . ARG C 1 81 ? -5.930 24.768 -26.219 1.00 46.62 79 ARG C C 1
ATOM 3097 O O . ARG C 1 81 ? -6.189 23.691 -25.687 1.00 43.68 79 ARG C O 1
ATOM 3105 N N . SER C 1 82 ? -4.803 24.985 -26.882 1.00 42.59 80 SER C N 1
ATOM 3106 C CA . SER C 1 82 ? -3.805 23.934 -26.994 1.00 43.90 80 SER C CA 1
ATOM 3107 C C . SER C 1 82 ? -2.395 24.501 -26.910 1.00 42.75 80 SER C C 1
ATOM 3108 O O . SER C 1 82 ? -2.155 25.663 -27.241 1.00 45.75 80 SER C O 1
ATOM 3111 N N . GLU C 1 83 ? -1.467 23.673 -26.447 1.00 30.86 81 GLU C N 1
ATOM 3112 C CA . GLU C 1 83 ? -0.056 24.025 -26.423 1.00 33.41 81 GLU C CA 1
ATOM 3113 C C . GLU C 1 83 ? 0.761 22.950 -27.120 1.00 37.69 81 GLU C C 1
ATOM 3114 O O . GLU C 1 83 ? 0.386 21.775 -27.113 1.00 38.05 81 GLU C O 1
ATOM 3120 N N . ILE C 1 84 ? 1.881 23.354 -27.705 1.00 32.19 82 ILE C N 1
ATOM 3121 C CA . ILE C 1 84 ? 2.755 22.411 -28.393 1.00 27.20 82 ILE C CA 1
ATOM 3122 C C . ILE C 1 84 ? 4.004 22.163 -27.555 1.00 32.87 82 ILE C C 1
ATOM 3123 O O . ILE C 1 84 ? 4.725 23.093 -27.190 1.00 34.27 82 ILE C O 1
ATOM 3128 N N . TYR C 1 85 ? 4.234 20.899 -27.229 1.00 24.74 83 TYR C N 1
ATOM 3129 C CA . TYR C 1 85 ? 5.403 20.510 -26.457 1.00 30.35 83 TYR C CA 1
ATOM 3130 C C . TYR C 1 85 ? 6.509 19.983 -27.369 1.00 29.37 83 TYR C C 1
ATOM 3131 O O . TYR C 1 85 ? 6.371 18.926 -27.978 1.00 26.91 83 TYR C O 1
ATOM 3140 N N . ILE C 1 86 ? 7.602 20.729 -27.465 1.00 29.20 84 ILE C N 1
ATOM 3141 C CA . ILE C 1 86 ? 8.787 20.240 -28.156 1.00 32.42 84 ILE C CA 1
ATOM 3142 C C . ILE C 1 86 ? 9.457 19.154 -27.321 1.00 32.78 84 ILE C C 1
ATOM 3143 O O . ILE C 1 86 ? 9.955 19.417 -26.223 1.00 31.76 84 ILE C O 1
ATOM 3148 N N . TYR C 1 87 ? 9.455 17.927 -27.830 1.00 30.20 85 TYR C N 1
ATOM 3149 C CA . TYR C 1 87 ? 10.097 16.841 -27.113 1.00 29.75 85 TYR C CA 1
ATOM 3150 C C . TYR C 1 87 ? 11.585 16.778 -27.434 1.00 36.90 85 TYR C C 1
ATOM 3151 O O . TYR C 1 87 ? 12.409 16.859 -26.531 1.00 34.20 85 TYR C O 1
ATOM 3160 N N . ASP C 1 88 ? 11.917 16.621 -28.715 1.00 34.56 86 ASP C N 1
ATOM 3161 C CA . ASP C 1 88 ? 13.307 16.534 -29.163 1.00 41.59 86 ASP C CA 1
ATOM 3162 C C . ASP C 1 88 ? 13.586 17.550 -30.273 1.00 27.49 86 ASP C C 1
ATOM 3163 O O . ASP C 1 88 ? 12.755 17.762 -31.151 1.00 27.70 86 ASP C O 1
ATOM 3168 N N . LEU C 1 89 ? 14.764 18.160 -30.223 1.00 28.53 87 LEU C N 1
ATOM 3169 C CA A LEU C 1 89 ? 15.198 19.116 -31.236 0.50 25.70 87 LEU C CA 1
ATOM 3170 C CA B LEU C 1 89 ? 15.193 19.119 -31.234 0.50 25.79 87 LEU C CA 1
ATOM 3171 C C . LEU C 1 89 ? 16.703 18.990 -31.420 1.00 32.27 87 LEU C C 1
ATOM 3172 O O . LEU C 1 89 ? 17.461 19.094 -30.457 1.00 27.39 87 LEU C O 1
ATOM 3181 N N . ALA C 1 90 ? 17.141 18.762 -32.655 1.00 25.56 88 ALA C N 1
ATOM 3182 C CA . ALA C 1 90 ? 18.565 18.554 -32.907 1.00 30.19 88 ALA C CA 1
ATOM 3183 C C . ALA C 1 90 ? 19.002 18.990 -34.296 1.00 27.46 88 ALA C C 1
ATOM 3184 O O . ALA C 1 90 ? 18.253 18.877 -35.266 1.00 26.11 88 ALA C O 1
ATOM 3186 N N . VAL C 1 91 ? 20.233 19.478 -34.369 1.00 27.19 89 VAL C N 1
ATOM 3187 C CA . VAL C 1 91 ? 20.876 19.837 -35.622 1.00 28.73 89 VAL C CA 1
ATOM 3188 C C . VAL C 1 91 ? 22.245 19.158 -35.684 1.00 28.84 89 VAL C C 1
ATOM 3189 O O . VAL C 1 91 ? 22.980 19.138 -34.689 1.00 28.87 89 VAL C O 1
ATOM 3193 N N . ALA C 1 92 ? 22.577 18.593 -36.841 1.00 28.34 90 ALA C N 1
ATOM 3194 C CA . ALA C 1 92 ? 23.861 17.923 -37.034 1.00 40.19 90 ALA C CA 1
ATOM 3195 C C . ALA C 1 92 ? 25.021 18.859 -36.725 1.00 32.30 90 ALA C C 1
ATOM 3196 O O . ALA C 1 92 ? 24.988 20.044 -37.066 1.00 38.82 90 ALA C O 1
ATOM 3198 N N . LYS C 1 93 ? 26.045 18.314 -36.081 1.00 33.99 91 LYS C N 1
ATOM 3199 C CA . LYS C 1 93 ? 27.173 19.102 -35.601 1.00 36.43 91 LYS C CA 1
ATOM 3200 C C . LYS C 1 93 ? 27.811 19.984 -36.692 1.00 59.32 91 LYS C C 1
ATOM 3201 O O . LYS C 1 93 ? 28.072 21.164 -36.455 1.00 40.57 91 LYS C O 1
ATOM 3207 N N . ALA C 1 94 ? 28.015 19.442 -37.895 1.00 38.50 92 ALA C N 1
ATOM 3208 C CA . ALA C 1 94 ? 28.711 20.191 -38.937 1.00 53.84 92 ALA C CA 1
ATOM 3209 C C . ALA C 1 94 ? 27.830 21.303 -39.482 1.00 43.20 92 ALA C C 1
ATOM 3210 O O . ALA C 1 94 ? 28.274 22.114 -40.302 1.00 44.93 92 ALA C O 1
ATOM 3212 N N . HIS C 1 95 ? 26.584 21.342 -39.024 1.00 36.25 93 HIS C N 1
ATOM 3213 C CA . HIS C 1 95 ? 25.613 22.279 -39.558 1.00 43.29 93 HIS C CA 1
ATOM 3214 C C . HIS C 1 95 ? 25.056 23.282 -38.560 1.00 35.02 93 HIS C C 1
ATOM 3215 O O . HIS C 1 95 ? 24.094 23.993 -38.855 1.00 43.72 93 HIS C O 1
ATOM 3222 N N . ARG C 1 96 ? 25.694 23.380 -37.397 1.00 45.93 94 ARG C N 1
ATOM 3223 C CA . ARG C 1 96 ? 25.189 24.232 -36.326 1.00 42.20 94 ARG C CA 1
ATOM 3224 C C . ARG C 1 96 ? 25.650 25.680 -36.464 1.00 42.92 94 ARG C C 1
ATOM 3225 O O . ARG C 1 96 ? 26.528 25.989 -37.271 1.00 41.64 94 ARG C O 1
ATOM 3233 N N . ARG C 1 97 ? 25.040 26.555 -35.667 1.00 41.00 95 ARG C N 1
ATOM 3234 C CA . ARG C 1 97 ? 25.288 27.997 -35.707 1.00 46.66 95 ARG C CA 1
ATOM 3235 C C . ARG C 1 97 ? 25.025 28.568 -37.092 1.00 46.81 95 ARG C C 1
ATOM 3236 O O . ARG C 1 97 ? 25.786 29.394 -37.585 1.00 50.83 95 ARG C O 1
ATOM 3244 N N . ARG C 1 98 ? 24.005 28.052 -37.743 1.00 46.08 96 ARG C N 1
ATOM 3245 C CA . ARG C 1 98 ? 23.588 28.459 -39.058 1.00 47.91 96 ARG C CA 1
ATOM 3246 C C . ARG C 1 98 ? 22.099 28.820 -39.183 1.00 49.57 96 ARG C C 1
ATOM 3247 O O . ARG C 1 98 ? 21.653 29.068 -40.266 1.00 46.92 96 ARG C O 1
ATOM 3255 N N . GLY C 1 99 ? 21.366 28.856 -38.079 1.00 37.71 97 GLY C N 1
ATOM 3256 C CA . GLY C 1 99 ? 19.965 29.227 -38.070 1.00 36.25 97 GLY C CA 1
ATOM 3257 C C . GLY C 1 99 ? 18.983 28.121 -38.416 1.00 37.31 97 GLY C C 1
ATOM 3258 O O . GLY C 1 99 ? 17.805 28.396 -38.637 1.00 46.10 97 GLY C O 1
ATOM 3259 N N . ILE C 1 100 ? 19.454 26.878 -38.457 1.00 36.38 98 ILE C N 1
ATOM 3260 C CA . ILE C 1 100 ? 18.589 25.740 -38.776 1.00 28.13 98 ILE C CA 1
ATOM 3261 C C . ILE C 1 100 ? 17.585 25.457 -37.653 1.00 25.91 98 ILE C C 1
ATOM 3262 O O . ILE C 1 100 ? 16.393 25.289 -37.906 1.00 31.40 98 ILE C O 1
ATOM 3267 N N . ALA C 1 101 ? 18.064 25.403 -36.414 1.00 28.15 99 ALA C N 1
ATOM 3268 C CA . ALA C 1 101 ? 17.170 25.197 -35.273 1.00 30.45 99 ALA C CA 1
ATOM 3269 C C . ALA C 1 101 ? 16.133 26.310 -35.162 1.00 34.98 99 ALA C C 1
ATOM 3270 O O . ALA C 1 101 ? 14.972 26.063 -34.842 1.00 27.89 99 ALA C O 1
ATOM 3272 N N . THR C 1 102 ? 16.558 27.541 -35.419 1.00 31.06 100 THR C N 1
ATOM 3273 C CA . THR C 1 102 ? 15.645 28.676 -35.399 1.00 36.27 100 THR C CA 1
ATOM 3274 C C . THR C 1 102 ? 14.575 28.523 -36.478 1.00 37.66 100 THR C C 1
ATOM 3275 O O . THR C 1 102 ? 13.395 28.800 -36.241 1.00 32.86 100 THR C O 1
ATOM 3279 N N . ALA C 1 103 ? 14.993 28.065 -37.652 1.00 32.91 101 ALA C N 1
ATOM 3280 C CA . ALA C 1 103 ? 14.080 27.858 -38.774 1.00 43.48 101 ALA C CA 1
ATOM 3281 C C . ALA C 1 103 ? 13.061 26.770 -38.463 1.00 37.11 101 ALA C C 1
ATOM 3282 O O . ALA C 1 103 ? 11.896 26.867 -38.849 1.00 35.19 101 ALA C O 1
ATOM 3284 N N . LEU C 1 104 ? 13.500 25.730 -37.762 1.00 29.70 102 LEU C N 1
ATOM 3285 C CA . LEU C 1 104 ? 12.602 24.656 -37.356 1.00 29.75 102 LEU C CA 1
ATOM 3286 C C . LEU C 1 104 ? 11.518 25.167 -36.401 1.00 32.52 102 LEU C C 1
ATOM 3287 O O . LEU C 1 104 ? 10.347 24.821 -36.528 1.00 30.38 102 LEU C O 1
ATOM 3292 N N . ILE C 1 105 ? 11.920 25.994 -35.448 1.00 32.58 103 ILE C N 1
ATOM 3293 C CA . ILE C 1 105 ? 10.986 26.522 -34.459 1.00 32.83 103 ILE C CA 1
ATOM 3294 C C . ILE C 1 105 ? 10.053 27.542 -35.100 1.00 27.88 103 ILE C C 1
ATOM 3295 O O . ILE C 1 105 ? 8.869 27.609 -34.773 1.00 36.62 103 ILE C O 1
ATOM 3300 N N . GLU C 1 106 ? 10.587 28.322 -36.037 1.00 30.29 104 GLU C N 1
ATOM 3301 C CA . GLU C 1 106 ? 9.777 29.286 -36.771 1.00 31.48 104 GLU C CA 1
ATOM 3302 C C . GLU C 1 106 ? 8.679 28.568 -37.552 1.00 46.35 104 GLU C C 1
ATOM 3303 O O . GLU C 1 106 ? 7.550 29.052 -37.647 1.00 48.40 104 GLU C O 1
ATOM 3309 N N . LYS C 1 107 ? 9.020 27.405 -38.096 1.00 34.21 105 LYS C N 1
ATOM 3310 C CA . LYS C 1 107 ? 8.064 26.569 -38.810 1.00 36.96 105 LYS C CA 1
ATOM 3311 C C . LYS C 1 107 ? 7.008 26.020 -37.860 1.00 29.24 105 LYS C C 1
ATOM 3312 O O . LYS C 1 107 ? 5.830 25.935 -38.208 1.00 38.88 105 LYS C O 1
ATOM 3318 N N . LEU C 1 108 ? 7.434 25.648 -36.658 1.00 29.75 106 LEU C N 1
ATOM 3319 C CA . LEU C 1 108 ? 6.514 25.101 -35.667 1.00 33.03 106 LEU C CA 1
ATOM 3320 C C . LEU C 1 108 ? 5.526 26.171 -35.203 1.00 32.72 106 LEU C C 1
ATOM 3321 O O . LEU C 1 108 ? 4.376 25.869 -34.890 1.00 42.86 106 LEU C O 1
ATOM 3326 N N . LYS C 1 109 ? 5.983 27.420 -35.170 1.00 32.56 107 LYS C N 1
ATOM 3327 C CA . LYS C 1 109 ? 5.128 28.549 -34.809 1.00 38.71 107 LYS C CA 1
ATOM 3328 C C . LYS C 1 109 ? 3.987 28.736 -35.802 1.00 42.59 107 LYS C C 1
ATOM 3329 O O . LYS C 1 109 ? 2.825 28.835 -35.412 1.00 36.68 107 LYS C O 1
ATOM 3335 N N . GLU C 1 110 ? 4.319 28.795 -37.091 1.00 44.77 108 GLU C N 1
ATOM 3336 C CA . GLU C 1 110 ? 3.295 28.996 -38.114 1.00 58.34 108 GLU C CA 1
ATOM 3337 C C . GLU C 1 110 ? 2.392 27.769 -38.229 1.00 41.52 108 GLU C C 1
ATOM 3338 O O . GLU C 1 110 ? 1.241 27.872 -38.645 1.00 45.74 108 GLU C O 1
ATOM 3344 N N . LEU C 1 111 ? 2.912 26.608 -37.841 1.00 44.98 109 LEU C N 1
ATOM 3345 C CA . LEU C 1 111 ? 2.090 25.406 -37.764 1.00 42.42 109 LEU C CA 1
ATOM 3346 C C . LEU C 1 111 ? 1.165 25.476 -36.554 1.00 47.36 109 LEU C C 1
ATOM 3347 O O . LEU C 1 111 ? 0.021 25.022 -36.604 1.00 46.45 109 LEU C O 1
ATOM 3352 N N . GLY C 1 112 ? 1.668 26.054 -35.470 1.00 39.09 110 GLY C N 1
ATOM 3353 C CA . GLY C 1 112 ? 0.896 26.183 -34.247 1.00 51.52 110 GLY C CA 1
ATOM 3354 C C . GLY C 1 112 ? -0.241 27.177 -34.380 1.00 47.77 110 GLY C C 1
ATOM 3355 O O . GLY C 1 112 ? -1.359 26.919 -33.928 1.00 45.63 110 GLY C O 1
ATOM 3356 N N . ALA C 1 113 ? 0.049 28.316 -35.001 1.00 42.48 111 ALA C N 1
ATOM 3357 C CA . ALA C 1 113 ? -0.955 29.354 -35.220 1.00 55.59 111 ALA C CA 1
ATOM 3358 C C . ALA C 1 113 ? -2.091 28.846 -36.103 1.00 58.98 111 ALA C C 1
ATOM 3359 O O . ALA C 1 113 ? -3.245 29.232 -35.926 1.00 59.42 111 ALA C O 1
ATOM 3361 N N . ALA C 1 114 ? -1.752 27.979 -37.054 1.00 54.01 112 ALA C N 1
ATOM 3362 C CA . ALA C 1 114 ? -2.746 27.371 -37.927 1.00 62.19 112 ALA C CA 1
ATOM 3363 C C . ALA C 1 114 ? -3.583 26.346 -37.166 1.00 69.74 112 ALA C C 1
ATOM 3364 O O . ALA C 1 114 ? -4.730 26.081 -37.528 1.00 64.51 112 ALA C O 1
ATOM 3366 N N . ARG C 1 115 ? -3.004 25.776 -36.112 1.00 62.77 113 ARG C N 1
ATOM 3367 C CA . ARG C 1 115 ? -3.705 24.803 -35.274 1.00 49.32 113 ARG C CA 1
ATOM 3368 C C . ARG C 1 115 ? -4.466 25.484 -34.145 1.00 59.54 113 ARG C C 1
ATOM 3369 O O . ARG C 1 115 ? -5.309 24.867 -33.493 1.00 66.13 113 ARG C O 1
ATOM 3377 N N . GLY C 1 116 ? -4.166 26.758 -33.916 1.00 60.64 114 GLY C N 1
ATOM 3378 C CA . GLY C 1 116 ? -4.844 27.521 -32.884 1.00 52.46 114 GLY C CA 1
ATOM 3379 C C . GLY C 1 116 ? -4.142 27.465 -31.538 1.00 50.82 114 GLY C C 1
ATOM 3380 O O . GLY C 1 116 ? -4.659 27.972 -30.543 1.00 50.74 114 GLY C O 1
ATOM 3381 N N . ALA C 1 117 ? -2.968 26.843 -31.507 1.00 40.00 115 ALA C N 1
ATOM 3382 C CA . ALA C 1 117 ? -2.168 26.776 -30.288 1.00 39.51 115 ALA C CA 1
ATOM 3383 C C . ALA C 1 117 ? -1.726 28.174 -29.879 1.00 41.47 115 ALA C C 1
ATOM 3384 O O . ALA C 1 117 ? -1.409 28.999 -30.733 1.00 50.96 115 ALA C O 1
ATOM 3386 N N . TYR C 1 118 ? -1.707 28.441 -28.576 1.00 42.03 116 TYR C N 1
ATOM 3387 C CA . TYR C 1 118 ? -1.395 29.781 -28.092 1.00 47.86 116 TYR C CA 1
ATOM 3388 C C . TYR C 1 118 ? 0.037 29.877 -27.575 1.00 44.63 116 TYR C C 1
ATOM 3389 O O . TYR C 1 118 ? 0.539 30.973 -27.334 1.00 51.97 116 TYR C O 1
ATOM 3398 N N . VAL C 1 119 ? 0.699 28.733 -27.417 1.00 36.60 117 VAL C N 1
ATOM 3399 C CA . VAL C 1 119 ? 2.062 28.734 -26.896 1.00 30.23 117 VAL C CA 1
ATOM 3400 C C . VAL C 1 119 ? 2.814 27.446 -27.240 1.00 38.93 117 VAL C C 1
ATOM 3401 O O . VAL C 1 119 ? 2.225 26.377 -27.414 1.00 30.79 117 VAL C O 1
ATOM 3405 N N . ILE C 1 120 ? 4.127 27.573 -27.372 1.00 33.72 118 ILE C N 1
ATOM 3406 C CA . ILE C 1 120 ? 5.002 26.426 -27.528 1.00 28.51 118 ILE C CA 1
ATOM 3407 C C . ILE C 1 120 ? 5.937 26.378 -26.329 1.00 34.92 118 ILE C C 1
ATOM 3408 O O . ILE C 1 120 ? 6.506 27.399 -25.946 1.00 35.54 118 ILE C O 1
ATOM 3413 N N . PHE C 1 121 ? 6.088 25.210 -25.715 1.00 32.74 119 PHE C N 1
ATOM 3414 C CA . PHE C 1 121 ? 7.018 25.108 -24.598 1.00 31.43 119 PHE C CA 1
ATOM 3415 C C . PHE C 1 121 ? 7.962 23.920 -24.755 1.00 34.73 119 PHE C C 1
ATOM 3416 O O . PHE C 1 121 ? 7.679 22.956 -25.475 1.00 33.08 119 PHE C O 1
ATOM 3424 N N . VAL C 1 122 ? 9.111 24.021 -24.103 1.00 33.31 120 VAL C N 1
ATOM 3425 C CA . VAL C 1 122 ? 10.147 23.009 -24.223 1.00 36.42 120 VAL C CA 1
ATOM 3426 C C . VAL C 1 122 ? 11.014 23.013 -22.969 1.00 42.56 120 VAL C C 1
ATOM 3427 O O . VAL C 1 122 ? 11.351 24.072 -22.436 1.00 43.89 120 VAL C O 1
ATOM 3431 N N . GLN C 1 123 ? 11.339 21.824 -22.477 1.00 41.33 121 GLN C N 1
ATOM 3432 C CA . GLN C 1 123 ? 12.229 21.693 -21.334 1.00 48.29 121 GLN C CA 1
ATOM 3433 C C . GLN C 1 123 ? 13.672 21.667 -21.805 1.00 55.44 121 GLN C C 1
ATOM 3434 O O . GLN C 1 123 ? 14.020 20.950 -22.740 1.00 51.92 121 GLN C O 1
ATOM 3440 N N . ALA C 1 124 ? 14.512 22.460 -21.157 1.00 51.35 122 ALA C N 1
ATOM 3441 C CA . ALA C 1 124 ? 15.932 22.447 -21.458 1.00 48.79 122 ALA C CA 1
ATOM 3442 C C . ALA C 1 124 ? 16.695 21.810 -20.310 1.00 67.93 122 ALA C C 1
ATOM 3443 O O . ALA C 1 124 ? 16.561 22.222 -19.157 1.00 58.04 122 ALA C O 1
ATOM 3445 N N . ASP C 1 125 ? 17.489 20.795 -20.631 1.00 75.51 123 ASP C N 1
ATOM 3446 C CA . ASP C 1 125 ? 18.386 20.187 -19.659 1.00 86.16 123 ASP C CA 1
ATOM 3447 C C . ASP C 1 125 ? 19.363 21.274 -19.209 1.00 83.96 123 ASP C C 1
ATOM 3448 O O . ASP C 1 125 ? 19.510 22.288 -19.890 1.00 74.77 123 ASP C O 1
ATOM 3453 N N . THR C 1 126 ? 19.970 21.122 -18.031 1.00 81.72 124 THR C N 1
ATOM 3454 C CA . THR C 1 126 ? 20.859 22.171 -17.499 1.00 89.71 124 THR C CA 1
ATOM 3455 C C . THR C 1 126 ? 22.389 22.014 -17.538 1.00 103.20 124 THR C C 1
ATOM 3456 O O . THR C 1 126 ? 23.110 22.999 -17.379 1.00 102.31 124 THR C O 1
ATOM 3460 N N . ALA C 1 127 ? 22.832 20.787 -17.789 1.00 108.67 125 ALA C N 1
ATOM 3461 C CA . ALA C 1 127 ? 24.246 20.436 -17.869 1.00 104.71 125 ALA C CA 1
ATOM 3462 C C . ALA C 1 127 ? 25.004 21.245 -18.934 1.00 97.57 125 ALA C C 1
ATOM 3463 O O . ALA C 1 127 ? 24.428 21.950 -19.762 1.00 100.09 125 ALA C O 1
ATOM 3465 N N . ILE C 1 128 ? 26.320 21.094 -18.862 1.00 102.89 126 ILE C N 1
ATOM 3466 C CA . ILE C 1 128 ? 27.350 21.489 -19.789 1.00 95.52 126 ILE C CA 1
ATOM 3467 C C . ILE C 1 128 ? 26.991 21.267 -21.243 1.00 87.85 126 ILE C C 1
ATOM 3468 O O . ILE C 1 128 ? 27.402 22.061 -22.089 1.00 78.12 126 ILE C O 1
ATOM 3473 N N . GLU C 1 129 ? 26.263 20.207 -21.581 1.00 95.02 127 GLU C N 1
ATOM 3474 C CA . GLU C 1 129 ? 26.036 20.065 -23.016 1.00 95.83 127 GLU C CA 1
ATOM 3475 C C . GLU C 1 129 ? 24.952 21.031 -23.533 1.00 91.20 127 GLU C C 1
ATOM 3476 O O . GLU C 1 129 ? 24.756 21.187 -24.741 1.00 89.18 127 GLU C O 1
ATOM 3482 N N . ASP C 1 130 ? 24.293 21.722 -22.611 1.00 78.67 128 ASP C N 1
ATOM 3483 C CA . ASP C 1 130 ? 23.002 22.342 -22.882 1.00 71.71 128 ASP C CA 1
ATOM 3484 C C . ASP C 1 130 ? 22.979 23.805 -23.323 1.00 66.14 128 ASP C C 1
ATOM 3485 O O . ASP C 1 130 ? 22.078 24.198 -24.058 1.00 72.56 128 ASP C O 1
ATOM 3490 N N . GLU C 1 131 ? 23.933 24.616 -22.871 1.00 66.39 129 GLU C N 1
ATOM 3491 C CA . GLU C 1 131 ? 23.808 26.069 -23.047 1.00 68.62 129 GLU C CA 1
ATOM 3492 C C . GLU C 1 131 ? 23.637 26.543 -24.500 1.00 55.91 129 GLU C C 1
ATOM 3493 O O . GLU C 1 131 ? 23.007 27.576 -24.726 1.00 65.29 129 GLU C O 1
ATOM 3499 N N . PRO C 1 132 ? 24.192 25.808 -25.488 1.00 59.13 130 PRO C N 1
ATOM 3500 C CA . PRO C 1 132 ? 23.768 26.133 -26.856 1.00 55.80 130 PRO C CA 1
ATOM 3501 C C . PRO C 1 132 ? 22.247 26.116 -27.020 1.00 49.38 130 PRO C C 1
ATOM 3502 O O . PRO C 1 132 ? 21.690 27.026 -27.637 1.00 55.51 130 PRO C O 1
ATOM 3506 N N . ALA C 1 133 ? 21.592 25.100 -26.467 1.00 48.27 131 ALA C N 1
ATOM 3507 C CA . ALA C 1 133 ? 20.136 25.018 -26.501 1.00 44.39 131 ALA C CA 1
ATOM 3508 C C . ALA C 1 133 ? 19.508 26.076 -25.591 1.00 48.24 131 ALA C C 1
ATOM 3509 O O . ALA C 1 133 ? 18.497 26.682 -25.936 1.00 40.91 131 ALA C O 1
ATOM 3511 N N . ILE C 1 134 ? 20.113 26.293 -24.430 1.00 46.20 132 ILE C N 1
ATOM 3512 C CA . ILE C 1 134 ? 19.607 27.286 -23.488 1.00 59.56 132 ILE C CA 1
ATOM 3513 C C . ILE C 1 134 ? 19.727 28.699 -24.056 1.00 46.49 132 ILE C C 1
ATOM 3514 O O . ILE C 1 134 ? 18.824 29.516 -23.887 1.00 52.29 132 ILE C O 1
ATOM 3519 N N . ALA C 1 135 ? 20.835 28.981 -24.736 1.00 47.94 133 ALA C N 1
ATOM 3520 C CA . ALA C 1 135 ? 21.003 30.269 -25.404 1.00 57.85 133 ALA C CA 1
ATOM 3521 C C . ALA C 1 135 ? 19.961 30.422 -26.505 1.00 53.54 133 ALA C C 1
ATOM 3522 O O . ALA C 1 135 ? 19.448 31.516 -26.743 1.00 61.65 133 ALA C O 1
ATOM 3524 N N . LEU C 1 136 ? 19.657 29.311 -27.170 1.00 52.30 134 LEU C N 1
ATOM 3525 C CA . LEU C 1 136 ? 18.633 29.273 -28.206 1.00 52.56 134 LEU C CA 1
ATOM 3526 C C . LEU C 1 136 ? 17.245 29.522 -27.631 1.00 47.92 134 LEU C C 1
ATOM 3527 O O . LEU C 1 136 ? 16.463 30.290 -28.177 1.00 54.26 134 LEU C O 1
ATOM 3532 N N . TYR C 1 137 ? 16.929 28.852 -26.533 1.00 43.71 135 TYR C N 1
ATOM 3533 C CA . TYR C 1 137 ? 15.599 28.961 -25.957 1.00 41.39 135 TYR C CA 1
ATOM 3534 C C . TYR C 1 137 ? 15.390 30.294 -25.233 1.00 38.53 135 TYR C C 1
ATOM 3535 O O . TYR C 1 137 ? 14.270 30.802 -25.176 1.00 50.28 135 TYR C O 1
ATOM 3544 N N . SER C 1 138 ? 16.465 30.858 -24.689 1.00 39.53 136 SER C N 1
ATOM 3545 C CA . SER C 1 138 ? 16.363 32.112 -23.935 1.00 44.86 136 SER C CA 1
ATOM 3546 C C . SER C 1 138 ? 16.024 33.293 -24.844 1.00 50.53 136 SER C C 1
ATOM 3547 O O . SER C 1 138 ? 15.397 34.263 -24.410 1.00 53.39 136 SER C O 1
ATOM 3550 N N . LYS C 1 139 ? 16.438 33.202 -26.103 1.00 42.84 137 LYS C N 1
ATOM 3551 C CA . LYS C 1 139 ? 16.173 34.250 -27.080 1.00 47.01 137 LYS C CA 1
ATOM 3552 C C . LYS C 1 139 ? 14.726 34.209 -27.578 1.00 51.72 137 LYS C C 1
ATOM 3553 O O . LYS C 1 139 ? 14.166 35.236 -27.962 1.00 46.46 137 LYS C O 1
ATOM 3559 N N . LEU C 1 140 ? 14.119 33.024 -27.565 1.00 52.93 138 LEU C N 1
ATOM 3560 C CA . LEU C 1 140 ? 12.794 32.845 -28.154 1.00 45.96 138 LEU C CA 1
ATOM 3561 C C . LEU C 1 140 ? 11.674 32.886 -27.127 1.00 45.77 138 LEU C C 1
ATOM 3562 O O . LEU C 1 140 ? 10.556 33.294 -27.439 1.00 51.21 138 LEU C O 1
ATOM 3567 N N . GLY C 1 141 ? 11.969 32.468 -25.902 1.00 40.61 139 GLY C N 1
ATOM 3568 C CA . GLY C 1 141 ? 10.938 32.385 -24.888 1.00 40.44 139 GLY C CA 1
ATOM 3569 C C . GLY C 1 141 ? 11.341 32.932 -23.537 1.00 48.64 139 GLY C C 1
ATOM 3570 O O . GLY C 1 141 ? 12.357 33.609 -23.404 1.00 57.42 139 GLY C O 1
ATOM 3571 N N . VAL C 1 142 ? 10.528 32.634 -22.530 1.00 41.37 140 VAL C N 1
ATOM 3572 C CA . VAL C 1 142 ? 10.782 33.077 -21.168 1.00 42.83 140 VAL C CA 1
ATOM 3573 C C . VAL C 1 142 ? 11.223 31.897 -20.307 1.00 57.66 140 VAL C C 1
ATOM 3574 O O . VAL C 1 142 ? 10.544 30.871 -20.255 1.00 44.57 140 VAL C O 1
ATOM 3578 N N . ARG C 1 143 ? 12.363 32.050 -19.639 1.00 45.85 141 ARG C N 1
ATOM 3579 C CA . ARG C 1 143 ? 12.937 30.979 -18.833 1.00 43.16 141 ARG C CA 1
ATOM 3580 C C . ARG C 1 143 ? 12.361 30.932 -17.424 1.00 47.73 141 ARG C C 1
ATOM 3581 O O . ARG C 1 143 ? 12.201 31.964 -16.767 1.00 52.54 141 ARG C O 1
ATOM 3589 N N . GLU C 1 144 ? 12.044 29.726 -16.968 1.00 42.11 142 GLU C N 1
ATOM 3590 C CA . GLU C 1 144 ? 11.681 29.515 -15.574 1.00 59.25 142 GLU C CA 1
ATOM 3591 C C . GLU C 1 144 ? 12.251 28.187 -15.094 1.00 48.07 142 GLU C C 1
ATOM 3592 O O . GLU C 1 144 ? 12.240 27.198 -15.822 1.00 45.90 142 GLU C O 1
ATOM 3598 N N . GLU C 1 145 ? 12.767 28.182 -13.871 1.00 50.34 143 GLU C N 1
ATOM 3599 C CA . GLU C 1 145 ? 13.415 27.002 -13.307 1.00 46.33 143 GLU C CA 1
ATOM 3600 C C . GLU C 1 145 ? 12.414 26.107 -12.588 1.00 46.36 143 GLU C C 1
ATOM 3601 O O . GLU C 1 145 ? 11.791 26.516 -11.607 1.00 49.43 143 GLU C O 1
ATOM 3607 N N . VAL C 1 146 ? 12.267 24.883 -13.081 1.00 44.67 144 VAL C N 1
ATOM 3608 C CA . VAL C 1 146 ? 11.317 23.936 -12.513 1.00 51.26 144 VAL C CA 1
ATOM 3609 C C . VAL C 1 146 ? 12.013 22.635 -12.125 1.00 62.96 144 VAL C C 1
ATOM 3610 O O . VAL C 1 146 ? 13.189 22.431 -12.431 1.00 46.31 144 VAL C O 1
ATOM 3614 N N . LEU C 1 147 ? 11.275 21.755 -11.459 1.00 49.52 145 LEU C N 1
ATOM 3615 C CA . LEU C 1 147 ? 11.800 20.457 -11.062 1.00 54.03 145 LEU C CA 1
ATOM 3616 C C . LEU C 1 147 ? 11.166 19.334 -11.875 1.00 46.19 145 LEU C C 1
ATOM 3617 O O . LEU C 1 147 ? 9.955 19.316 -12.083 1.00 53.72 145 LEU C O 1
ATOM 3622 N N . HIS C 1 148 ? 11.970 18.407 -12.367 1.00 46.36 146 HIS C N 1
ATOM 3623 C CA . HIS C 1 148 ? 11.508 17.299 -13.171 1.00 44.92 146 HIS C CA 1
ATOM 3624 C C . HIS C 1 148 ? 11.725 15.967 -12.465 1.00 53.69 146 HIS C C 1
ATOM 3625 O O . HIS C 1 148 ? 12.760 15.738 -11.931 1.00 56.07 146 HIS C O 1
ATOM 3632 N N . PHE C 1 149 ? 10.722 15.105 -12.458 1.00 48.62 147 PHE C N 1
ATOM 3633 C CA . PHE C 1 149 ? 10.770 13.821 -11.762 1.00 55.08 147 PHE C CA 1
ATOM 3634 C C . PHE C 1 149 ? 10.400 12.677 -12.696 1.00 52.59 147 PHE C C 1
ATOM 3635 O O . PHE C 1 149 ? 9.367 12.731 -13.360 1.00 47.09 147 PHE C O 1
ATOM 3643 N N . ASP C 1 150 ? 11.239 11.645 -12.741 1.00 51.85 148 ASP C N 1
ATOM 3644 C CA . ASP C 1 150 ? 10.958 10.458 -13.546 1.00 51.74 148 ASP C CA 1
ATOM 3645 C C . ASP C 1 150 ? 10.483 9.302 -12.674 1.00 55.11 148 ASP C C 1
ATOM 3646 O O . ASP C 1 150 ? 11.282 8.637 -12.017 1.00 71.07 148 ASP C O 1
ATOM 3651 N N . ILE C 1 151 ? 9.174 9.073 -12.674 1.00 54.10 149 ILE C N 1
ATOM 3652 C CA . ILE C 1 151 ? 8.572 8.000 -11.896 1.00 57.24 149 ILE C CA 1
ATOM 3653 C C . ILE C 1 151 ? 8.483 6.727 -12.735 1.00 59.78 149 ILE C C 1
ATOM 3654 O O . ILE C 1 151 ? 7.913 6.735 -13.823 1.00 61.20 149 ILE C O 1
ATOM 3659 N N . PRO C 1 152 ? 9.050 5.623 -12.225 1.00 77.17 150 PRO C N 1
ATOM 3660 C CA . PRO C 1 152 ? 9.169 4.377 -12.992 1.00 73.68 150 PRO C CA 1
ATOM 3661 C C . PRO C 1 152 ? 7.858 3.602 -13.110 1.00 73.99 150 PRO C C 1
ATOM 3662 O O . PRO C 1 152 ? 7.027 3.640 -12.200 1.00 68.04 150 PRO C O 1
ATOM 3666 N N . VAL C 1 153 ? 7.690 2.906 -14.231 1.00 66.23 151 VAL C N 1
ATOM 3667 C CA . VAL C 1 153 ? 6.551 2.020 -14.437 1.00 76.44 151 VAL C CA 1
ATOM 3668 C C . VAL C 1 153 ? 7.035 0.597 -14.696 1.00 80.45 151 VAL C C 1
ATOM 3669 O O . VAL C 1 153 ? 7.855 0.368 -15.585 1.00 76.48 151 VAL C O 1
ATOM 3673 N N . SER C 1 154 ? 6.525 -0.352 -13.917 1.00 106.81 152 SER C N 1
ATOM 3674 C CA . SER C 1 154 ? 6.916 -1.752 -14.055 1.00 121.54 152 SER C CA 1
ATOM 3675 C C . SER C 1 154 ? 6.428 -2.341 -15.374 1.00 123.52 152 SER C C 1
ATOM 3676 O O . SER C 1 154 ? 5.357 -2.943 -15.437 1.00 127.21 152 SER C O 1
ATOM 3679 N N . GLN D 1 1 ? -9.377 -6.062 -51.345 1.00 81.41 -1 GLN D N 1
ATOM 3680 C CA . GLN D 1 1 ? -9.709 -5.416 -50.080 1.00 76.46 -1 GLN D CA 1
ATOM 3681 C C . GLN D 1 1 ? -8.861 -5.959 -48.935 1.00 55.77 -1 GLN D C 1
ATOM 3682 O O . GLN D 1 1 ? -9.080 -5.614 -47.773 1.00 45.30 -1 GLN D O 1
ATOM 3688 N N . SER D 1 2 ? -7.882 -6.789 -49.273 1.00 64.58 0 SER D N 1
ATOM 3689 C CA . SER D 1 2 ? -7.042 -7.416 -48.269 1.00 45.51 0 SER D CA 1
ATOM 3690 C C . SER D 1 2 ? -6.053 -6.448 -47.648 1.00 47.07 0 SER D C 1
ATOM 3691 O O . SER D 1 2 ? -5.528 -6.697 -46.565 1.00 50.65 0 SER D O 1
ATOM 3692 N N . MET D 1 3 ? -5.807 -5.334 -48.329 1.00 47.39 1 MET D N 1
ATOM 3693 C CA . MET D 1 3 ? -4.847 -4.342 -47.853 1.00 47.47 1 MET D CA 1
ATOM 3694 C C . MET D 1 3 ? -5.463 -3.375 -46.844 1.00 52.53 1 MET D C 1
ATOM 3695 O O . MET D 1 3 ? -4.892 -2.323 -46.551 1.00 55.60 1 MET D O 1
ATOM 3700 N N . SER D 1 4 ? -6.630 -3.733 -46.318 1.00 47.59 2 SER D N 1
ATOM 3701 C CA . SER D 1 4 ? -7.295 -2.921 -45.307 1.00 51.55 2 SER D CA 1
ATOM 3702 C C . SER D 1 4 ? -7.883 -3.793 -44.214 1.00 48.01 2 SER D C 1
ATOM 3703 O O . SER D 1 4 ? -8.198 -4.959 -44.443 1.00 55.18 2 SER D O 1
ATOM 3706 N N . LEU D 1 5 ? -8.024 -3.228 -43.019 1.00 37.94 3 LEU D N 1
ATOM 3707 C CA . LEU D 1 5 ? -8.676 -3.940 -41.930 1.00 35.47 3 LEU D CA 1
ATOM 3708 C C . LEU D 1 5 ? -10.159 -4.085 -42.234 1.00 48.28 3 LEU D C 1
ATOM 3709 O O . LEU D 1 5 ? -10.850 -3.093 -42.443 1.00 43.22 3 LEU D O 1
ATOM 3714 N N . ASP D 1 6 ? -10.647 -5.320 -42.266 1.00 40.48 4 ASP D N 1
ATOM 3715 C CA . ASP D 1 6 ? -12.056 -5.560 -42.553 1.00 35.77 4 ASP D CA 1
ATOM 3716 C C . ASP D 1 6 ? -12.662 -6.564 -41.578 1.00 38.19 4 ASP D C 1
ATOM 3717 O O . ASP D 1 6 ? -12.024 -7.546 -41.206 1.00 36.38 4 ASP D O 1
ATOM 3722 N N . VAL D 1 7 ? -13.897 -6.304 -41.165 1.00 35.29 5 VAL D N 1
ATOM 3723 C CA . VAL D 1 7 ? -14.599 -7.185 -40.239 1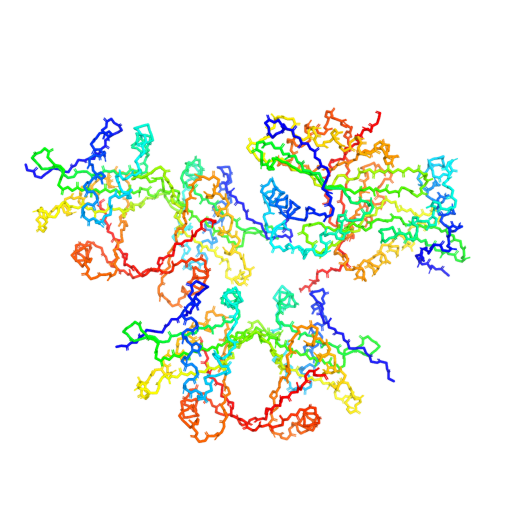.00 38.62 5 VAL D CA 1
ATOM 3724 C C . VAL D 1 7 ? -15.840 -7.748 -40.916 1.00 47.25 5 VAL D C 1
ATOM 3725 O O . VAL D 1 7 ? -16.636 -6.999 -41.483 1.00 50.76 5 VAL D O 1
ATOM 3729 N N . HIS D 1 8 ? -15.997 -9.066 -40.875 1.00 39.27 6 HIS D N 1
ATOM 3730 C CA . HIS D 1 8 ? -17.184 -9.692 -41.445 1.00 48.12 6 HIS D CA 1
ATOM 3731 C C . HIS D 1 8 ? -17.702 -10.825 -40.556 1.00 50.27 6 HIS D C 1
ATOM 3732 O O . HIS D 1 8 ? -16.970 -11.358 -39.716 1.00 35.77 6 HIS D O 1
ATOM 3739 N N . GLN D 1 9 ? -18.969 -11.178 -40.746 1.00 37.08 7 GLN D N 1
ATOM 3740 C CA . GLN D 1 9 ? -19.610 -12.230 -39.963 1.00 38.43 7 GLN D CA 1
ATOM 3741 C C . GLN D 1 9 ? -19.461 -13.579 -40.651 1.00 36.22 7 GLN D C 1
ATOM 3742 O O . GLN D 1 9 ? -19.672 -13.691 -41.860 1.00 38.94 7 GLN D O 1
ATOM 3748 N N . LEU D 1 10 ? -19.089 -14.598 -39.882 1.00 35.12 8 LEU D N 1
ATOM 3749 C CA . LEU D 1 10 ? -18.886 -15.935 -40.428 1.00 33.30 8 LEU D CA 1
ATOM 3750 C C . LEU D 1 10 ? -20.193 -16.577 -40.873 1.00 43.34 8 LEU D C 1
ATOM 3751 O O . LEU D 1 10 ? -21.195 -16.523 -40.158 1.00 42.17 8 LEU D O 1
ATOM 3756 N N . SER D 1 11 ? -20.167 -17.183 -42.055 1.00 44.32 9 SER D N 1
ATOM 3757 C CA . SER D 1 11 ? -21.288 -17.965 -42.562 1.00 46.25 9 SER D CA 1
ATOM 3758 C C . SER D 1 11 ? -21.126 -19.415 -42.109 1.00 47.67 9 SER D C 1
ATOM 3759 O O . SER D 1 11 ? -20.033 -19.816 -41.714 1.00 41.88 9 SER D O 1
ATOM 3762 N N . PRO D 1 12 ? -22.215 -20.205 -42.155 1.00 56.47 10 PRO D N 1
ATOM 3763 C CA . PRO D 1 12 ? -22.145 -21.624 -41.785 1.00 49.70 10 PRO D CA 1
ATOM 3764 C C . PRO D 1 12 ? -21.081 -22.421 -42.548 1.00 48.95 10 PRO D C 1
ATOM 3765 O O . PRO D 1 12 ? -20.602 -23.431 -42.032 1.00 58.73 10 PRO D O 1
ATOM 3769 N N . ASN D 1 13 ? -20.711 -21.983 -43.744 1.00 52.08 11 ASN D N 1
ATOM 3770 C CA . ASN D 1 13 ? -19.719 -22.717 -44.520 1.00 57.55 11 ASN D CA 1
ATOM 3771 C C . ASN D 1 13 ? -18.296 -22.312 -44.158 1.00 66.71 11 ASN D C 1
ATOM 3772 O O . ASN D 1 13 ? -17.335 -22.967 -44.561 1.00 66.40 11 ASN D O 1
ATOM 3777 N N . GLU D 1 14 ? -18.160 -21.237 -43.384 1.00 47.05 12 GLU D N 1
ATOM 3778 C CA . GLU D 1 14 ? -16.840 -20.778 -42.966 1.00 45.16 12 GLU D CA 1
ATOM 3779 C C . GLU D 1 14 ? -16.404 -21.445 -41.665 1.00 41.51 12 GLU D C 1
ATOM 3780 O O . GLU D 1 14 ? -15.922 -20.782 -40.748 1.00 42.04 12 GLU D O 1
ATOM 3786 N N . VAL D 1 15 ? -16.573 -22.760 -41.584 1.00 44.91 13 VAL D N 1
ATOM 3787 C CA . VAL D 1 15 ? -16.184 -23.488 -40.381 1.00 50.62 13 VAL D CA 1
ATOM 3788 C C . VAL D 1 15 ? -14.666 -23.465 -40.202 1.00 40.49 13 VAL D C 1
ATOM 3789 O O . VAL D 1 15 ? -14.172 -23.339 -39.084 1.00 48.63 13 VAL D O 1
ATOM 3793 N N . ALA D 1 16 ? -13.934 -23.566 -41.308 1.00 44.11 14 ALA D N 1
ATOM 3794 C CA . ALA D 1 16 ? -12.474 -23.552 -41.269 1.00 52.39 14 ALA D CA 1
ATOM 3795 C C . ALA D 1 16 ? -11.950 -22.248 -40.677 1.00 49.44 14 ALA D C 1
ATOM 3796 O O . ALA D 1 16 ? -10.976 -22.243 -39.926 1.00 44.24 14 ALA D O 1
ATOM 3798 N N . LEU D 1 17 ? -12.609 -21.143 -41.012 1.00 42.84 15 LEU D N 1
ATOM 3799 C CA . LEU D 1 17 ? -12.224 -19.838 -40.496 1.00 39.34 15 LEU D CA 1
ATOM 3800 C C . LEU D 1 17 ? -12.527 -19.746 -39.000 1.00 37.40 15 LEU D C 1
ATOM 3801 O O . LEU D 1 17 ? -11.803 -19.094 -38.246 1.00 41.04 15 LEU D O 1
ATOM 3806 N N . MET D 1 18 ? -13.584 -20.392 -38.576 1.00 37.94 16 MET D N 1
ATOM 3807 C CA . MET D 1 18 ? -13.963 -20.408 -37.195 1.00 40.88 16 MET D CA 1
ATOM 3808 C C . MET D 1 18 ? -12.946 -21.147 -36.355 1.00 44.18 16 MET D C 1
ATOM 3809 O O . MET D 1 18 ? -12.581 -20.714 -35.343 1.00 42.25 16 MET D O 1
ATOM 3814 N N . GLU D 1 19 ? -12.494 -22.278 -36.843 1.00 40.94 17 GLU D N 1
ATOM 3815 C CA . GLU D 1 19 ? -11.504 -23.103 -36.156 1.00 44.40 17 GLU D CA 1
ATOM 3816 C C . GLU D 1 19 ? -10.170 -22.382 -36.073 1.00 43.77 17 GLU D C 1
ATOM 3817 O O . GLU D 1 19 ? -9.401 -22.566 -35.130 1.00 44.57 17 GLU D O 1
ATOM 3823 N N . THR D 1 20 ? -9.904 -21.545 -37.069 1.00 42.21 18 THR D N 1
ATOM 3824 C CA . THR D 1 20 ? -8.711 -20.718 -37.077 1.00 42.70 18 THR D CA 1
ATOM 3825 C C . THR D 1 20 ? -8.900 -19.566 -36.092 1.00 36.49 18 THR D C 1
ATOM 3826 O O . THR D 1 20 ? -7.960 -19.134 -35.426 1.00 40.71 18 THR D O 1
ATOM 3830 N N . LEU D 1 21 ? -10.136 -19.091 -35.991 1.00 39.95 19 LEU D N 1
ATOM 3831 C CA . LEU D 1 21 ? -10.472 -18.013 -35.070 1.00 42.53 19 LEU D CA 1
ATOM 3832 C C . LEU D 1 21 ? -10.332 -18.476 -33.616 1.00 54.32 19 LEU D C 1
ATOM 3833 O O . LEU D 1 21 ? -10.044 -17.675 -32.725 1.00 42.50 19 LEU D O 1
ATOM 3838 N N . LEU D 1 22 ? -10.535 -19.770 -33.384 1.00 40.48 20 LEU D N 1
ATOM 3839 C CA . LEU D 1 22 ? -10.370 -20.343 -32.052 1.00 39.87 20 LEU D CA 1
ATOM 3840 C C . LEU D 1 22 ? -8.916 -20.267 -31.597 1.00 53.46 20 LEU D C 1
ATOM 3841 O O . LEU D 1 22 ? -8.636 -20.059 -30.416 1.00 40.20 20 LEU D O 1
ATOM 3846 N N . ALA D 1 23 ? -7.995 -20.441 -32.541 1.00 43.30 21 ALA D N 1
ATOM 3847 C CA . ALA D 1 23 ? -6.569 -20.350 -32.248 1.00 42.87 21 ALA D CA 1
ATOM 3848 C C . ALA D 1 23 ? -6.197 -18.923 -31.866 1.00 51.18 21 ALA D C 1
ATOM 3849 O O . ALA D 1 23 ? -5.329 -18.701 -31.021 1.00 47.26 21 ALA D O 1
ATOM 3851 N N . THR D 1 24 ? -6.863 -17.960 -32.497 1.00 48.45 22 THR D N 1
ATOM 3852 C CA . THR D 1 24 ? -6.684 -16.550 -32.172 1.00 54.86 22 THR D CA 1
ATOM 3853 C C . THR D 1 24 ? -7.155 -16.274 -30.746 1.00 53.61 22 THR D C 1
ATOM 3854 O O . THR D 1 24 ? -6.507 -15.540 -29.999 1.00 49.61 22 THR D O 1
ATOM 3858 N N . PHE D 1 25 ? -8.287 -16.870 -30.380 1.00 50.38 23 PHE D N 1
ATOM 3859 C CA . PHE D 1 25 ? -8.809 -16.780 -29.021 1.00 47.17 23 PHE D CA 1
ATOM 3860 C C . PHE D 1 25 ? -7.824 -17.365 -28.014 1.00 51.01 23 PHE D C 1
ATOM 3861 O O . PHE D 1 25 ? -7.529 -16.751 -26.987 1.00 55.46 23 PHE D O 1
ATOM 3869 N N . GLY D 1 26 ? -7.323 -18.559 -28.315 1.00 50.82 24 GLY D N 1
ATOM 3870 C CA . GLY D 1 26 ? -6.402 -19.255 -27.434 1.00 61.08 24 GLY D CA 1
ATOM 3871 C C . GLY D 1 26 ? -5.146 -18.469 -27.112 1.00 56.91 24 GLY D C 1
ATOM 3872 O O . GLY D 1 26 ? -4.759 -18.355 -25.950 1.00 59.66 24 GLY D O 1
ATOM 3873 N N . GLU D 1 27 ? -4.514 -17.918 -28.147 1.00 57.31 25 GLU D N 1
ATOM 3874 C CA . GLU D 1 27 ? -3.289 -17.146 -27.979 1.00 59.96 25 GLU D CA 1
ATOM 3875 C C . GLU D 1 27 ? -3.497 -15.879 -27.167 1.00 72.59 25 GLU D C 1
ATOM 3876 O O . GLU D 1 27 ? -2.727 -15.575 -26.252 1.00 68.75 25 GLU D O 1
ATOM 3882 N N . ALA D 1 28 ? -4.532 -15.132 -27.532 1.00 59.42 26 ALA D N 1
ATOM 3883 C CA . ALA D 1 28 ? -4.826 -13.854 -26.903 1.00 69.66 26 ALA D CA 1
ATOM 3884 C C . ALA D 1 28 ? -5.211 -14.027 -25.437 1.00 63.41 26 ALA D C 1
ATOM 3885 O O . ALA D 1 28 ? -4.864 -13.200 -24.597 1.00 76.04 26 ALA D O 1
ATOM 3887 N N . PHE D 1 29 ? -5.925 -15.108 -25.136 1.00 76.11 27 PHE D N 1
ATOM 3888 C CA . PHE D 1 29 ? -6.378 -15.367 -23.772 1.00 67.31 27 PHE D CA 1
ATOM 3889 C C . PHE D 1 29 ? -5.360 -16.185 -22.983 1.00 77.83 27 PHE D C 1
ATOM 3890 O O . PHE D 1 29 ? -5.610 -16.550 -21.832 1.00 79.03 27 PHE D O 1
ATOM 3898 N N . ASN D 1 30 ? -4.219 -16.463 -23.611 1.00 76.83 28 ASN D N 1
ATOM 3899 C CA . ASN D 1 30 ? -3.146 -17.257 -23.007 1.00 81.12 28 ASN D CA 1
ATOM 3900 C C . ASN D 1 30 ? -3.617 -18.612 -22.492 1.00 79.36 28 ASN D C 1
ATOM 3901 O O . ASN D 1 30 ? -3.127 -19.106 -21.478 1.00 90.63 28 ASN D O 1
ATOM 3906 N N . ASP D 1 31 ? -4.563 -19.209 -23.205 1.00 73.13 29 ASP D N 1
ATOM 3907 C CA . ASP D 1 31 ? -5.149 -20.476 -22.796 1.00 80.66 29 ASP D CA 1
ATOM 3908 C C . ASP D 1 31 ? -5.526 -21.259 -24.053 1.00 63.74 29 ASP D C 1
ATOM 3909 O O . ASP D 1 31 ? -6.675 -21.253 -24.485 1.00 66.37 29 ASP D O 1
ATOM 3914 N N . MET D 1 32 ? -4.532 -21.927 -24.632 1.00 66.99 30 MET D N 1
ATOM 3915 C CA . MET D 1 32 ? -4.682 -22.648 -25.897 1.00 66.77 30 MET D CA 1
ATOM 3916 C C . MET D 1 32 ? -5.457 -23.972 -25.732 1.00 76.26 30 MET D C 1
ATOM 3917 O O . MET D 1 32 ? -6.088 -24.454 -26.661 1.00 72.95 30 MET D O 1
ATOM 3922 N N . GLU D 1 33 ? -5.408 -24.520 -24.525 1.00 76.91 31 GLU D N 1
ATOM 3923 C CA . GLU D 1 33 ? -5.945 -25.832 -24.159 1.00 72.27 31 GLU D CA 1
ATOM 3924 C C . GLU D 1 33 ? -7.453 -25.814 -24.134 1.00 68.40 31 GLU D C 1
ATOM 3925 O O . GLU D 1 33 ? -8.095 -26.817 -24.418 1.00 72.94 31 GLU D O 1
ATOM 3931 N N . THR D 1 34 ? -8.024 -24.667 -23.800 1.00 69.07 32 THR D N 1
ATOM 3932 C CA . THR D 1 34 ? -9.470 -24.548 -23.707 1.00 64.97 32 THR D CA 1
ATOM 3933 C C . THR D 1 34 ? -10.101 -24.358 -25.083 1.00 68.75 32 THR D C 1
ATOM 3934 O O . THR D 1 34 ? -11.129 -24.956 -25.394 1.00 64.95 32 THR D O 1
ATOM 3938 N N . TYR D 1 35 ? -9.467 -23.537 -25.911 1.00 56.88 33 TYR D N 1
ATOM 3939 C CA . TYR D 1 35 ? -10.068 -23.127 -27.173 1.00 65.88 33 TYR D CA 1
ATOM 3940 C C . TYR D 1 35 ? -9.706 -24.031 -28.348 1.00 57.02 33 TYR D C 1
ATOM 3941 O O . TYR D 1 35 ? -10.456 -24.115 -29.322 1.00 61.49 33 TYR D O 1
ATOM 3950 N N . THR D 1 36 ? -8.566 -24.711 -28.263 1.00 61.59 34 THR D N 1
ATOM 3951 C CA . THR D 1 36 ? -8.128 -25.570 -29.359 1.00 63.28 34 THR D CA 1
ATOM 3952 C C . THR D 1 36 ? -7.849 -27.004 -28.910 1.00 80.29 34 THR D C 1
ATOM 3953 O O . THR D 1 36 ? -7.682 -27.899 -29.740 1.00 71.65 34 THR D O 1
ATOM 3957 N N . GLY D 1 37 ? -7.799 -27.217 -27.599 1.00 76.48 35 GLY D N 1
ATOM 3958 C CA . GLY D 1 37 ? -7.492 -28.525 -27.050 1.00 85.99 35 GLY D CA 1
ATOM 3959 C C . GLY D 1 37 ? -8.516 -29.590 -27.394 1.00 75.46 35 GLY D C 1
ATOM 3960 O O . GLY D 1 37 ? -8.175 -30.763 -27.547 1.00 79.63 35 GLY D O 1
ATOM 3961 N N . ASN D 1 38 ? -9.776 -29.183 -27.515 1.00 68.16 36 ASN D N 1
ATOM 3962 C CA . ASN D 1 38 ? -10.847 -30.113 -27.853 1.00 68.29 36 ASN D CA 1
ATOM 3963 C C . ASN D 1 38 ? -11.926 -29.431 -28.685 1.00 69.78 36 ASN D C 1
ATOM 3964 O O . ASN D 1 38 ? -12.988 -29.077 -28.177 1.00 61.75 36 ASN D O 1
ATOM 3969 N N . ARG D 1 39 ? -11.641 -29.257 -29.971 1.00 75.19 37 ARG D N 1
ATOM 3970 C CA . ARG D 1 39 ? -12.545 -28.570 -30.887 1.00 71.43 37 ARG D CA 1
ATOM 3971 C C . ARG D 1 39 ? -13.785 -29.397 -31.219 1.00 59.82 37 ARG D C 1
ATOM 3972 O O . ARG D 1 39 ? -13.740 -30.625 -31.194 1.00 71.74 37 ARG D O 1
ATOM 3980 N N . PRO D 1 40 ? -14.902 -28.717 -31.526 1.00 56.82 38 PRO D N 1
ATOM 3981 C CA . PRO D 1 40 ? -16.134 -29.365 -31.990 1.00 65.58 38 PRO D CA 1
ATOM 3982 C C . PRO D 1 40 ? -15.937 -30.141 -33.289 1.00 62.89 38 PRO D C 1
ATOM 3983 O O . PRO D 1 40 ? -14.892 -30.019 -33.927 1.00 66.42 38 PRO D O 1
ATOM 3987 N N . ARG D 1 41 ? -16.901 -30.961 -33.637 1.00 69.75 39 ARG D N 1
ATOM 3988 C CA . ARG D 1 41 ? -16.871 -31.650 -34.874 1.00 65.24 39 ARG D CA 1
ATOM 3989 C C . ARG D 1 41 ? -17.341 -30.521 -35.741 1.00 75.26 39 ARG D C 1
ATOM 3990 O O . ARG D 1 41 ? -17.955 -29.605 -35.246 1.00 63.17 39 ARG D O 1
ATOM 3998 N N . GLY D 1 42 ? -17.054 -30.567 -37.022 1.00 74.70 40 GLY D N 1
ATOM 3999 C CA . GLY D 1 42 ? -17.434 -29.526 -37.941 1.00 66.47 40 GLY D CA 1
ATOM 4000 C C . GLY D 1 42 ? -18.924 -29.333 -38.071 1.00 60.07 40 GLY D C 1
ATOM 4001 O O . GLY D 1 42 ? -19.391 -28.246 -38.287 1.00 56.04 40 GLY D O 1
ATOM 4002 N N . ALA D 1 43 ? -19.666 -30.427 -37.989 1.00 59.14 41 ALA D N 1
ATOM 4003 C CA . ALA D 1 43 ? -21.118 -30.360 -38.118 1.00 58.93 41 ALA D CA 1
ATOM 4004 C C . ALA D 1 43 ? -21.727 -29.571 -36.965 1.00 58.24 41 ALA D C 1
ATOM 4005 O O . ALA D 1 43 ? -22.692 -28.829 -37.149 1.00 59.38 41 ALA D O 1
ATOM 4007 N N . TYR D 1 44 ? -21.152 -29.738 -35.777 1.00 56.32 42 TYR D N 1
ATOM 4008 C CA . TYR D 1 44 ? -21.570 -28.975 -34.607 1.00 57.10 42 TYR D CA 1
ATOM 4009 C C . TYR D 1 44 ? -21.312 -27.492 -34.829 1.00 51.21 42 TYR D C 1
ATOM 4010 O O . TYR D 1 44 ? -22.132 -26.651 -34.478 1.00 49.77 42 TYR D O 1
ATOM 4019 N N . SER D 1 45 ? -20.163 -27.181 -35.420 1.00 67.32 43 SER D N 1
ATOM 4020 C CA . SER D 1 45 ? -19.787 -25.794 -35.672 1.00 55.95 43 SER D CA 1
ATOM 4021 C C . SER D 1 45 ? -20.715 -25.137 -36.684 1.00 47.19 43 SER D C 1
ATOM 4022 O O . SER D 1 45 ? -21.101 -23.979 -36.520 1.00 45.74 43 SER D O 1
ATOM 4025 N N . ARG D 1 46 ? -21.074 -25.874 -37.731 1.00 49.22 44 ARG D N 1
ATOM 4026 C CA . ARG D 1 46 ? -22.018 -25.358 -38.714 1.00 53.03 44 ARG D CA 1
ATOM 4027 C C . ARG D 1 46 ? -23.397 -25.183 -38.084 1.00 50.99 44 ARG D C 1
ATOM 4028 O O . ARG D 1 46 ? -24.076 -24.187 -38.332 1.00 58.16 44 ARG D O 1
ATOM 4036 N N . ARG D 1 47 ? -23.798 -26.157 -37.268 1.00 66.66 45 ARG D N 1
ATOM 4037 C CA . ARG D 1 47 ? -25.064 -26.100 -36.541 1.00 53.78 45 ARG D CA 1
ATOM 4038 C C . ARG D 1 47 ? -25.182 -24.836 -35.696 1.00 45.63 45 ARG D C 1
ATOM 4039 O O . ARG D 1 47 ? -26.253 -24.237 -35.604 1.00 62.48 45 ARG D O 1
ATOM 4047 N N . LEU D 1 48 ? -24.076 -24.437 -35.076 1.00 38.58 46 LEU D N 1
ATOM 4048 C CA . LEU D 1 48 ? -24.068 -23.246 -34.239 1.00 46.38 46 LEU D CA 1
ATOM 4049 C C . LEU D 1 48 ? -24.111 -21.990 -35.099 1.00 45.28 46 LEU D C 1
ATOM 4050 O O . LEU D 1 48 ? -24.778 -21.016 -34.757 1.00 38.96 46 LEU D O 1
ATOM 4055 N N . LEU D 1 49 ? -23.406 -22.024 -36.225 1.00 41.87 47 LEU D N 1
ATOM 4056 C CA . LEU D 1 49 ? -23.362 -20.881 -37.130 1.00 43.28 47 LEU D CA 1
ATOM 4057 C C . LEU D 1 49 ? -24.693 -20.695 -37.851 1.00 38.26 47 LEU D C 1
ATOM 4058 O O . LEU D 1 49 ? -25.027 -19.586 -38.270 1.00 44.73 47 LEU D O 1
ATOM 4063 N N . GLU D 1 50 ? -25.451 -21.780 -37.986 1.00 42.13 48 GLU D N 1
ATOM 4064 C CA . GLU D 1 50 ? -26.771 -21.723 -38.609 1.00 41.41 48 GLU D CA 1
ATOM 4065 C C . GLU D 1 50 ? -27.828 -21.192 -37.644 1.00 46.43 48 GLU D C 1
ATOM 4066 O O . GLU D 1 50 ? -28.917 -20.802 -38.063 1.00 51.53 48 GLU D O 1
ATOM 4072 N N . SER D 1 51 ? -27.503 -21.176 -36.354 1.00 47.28 49 SER D N 1
ATOM 4073 C CA . SER D 1 51 ? -28.462 -20.755 -35.333 1.00 46.06 49 SER D CA 1
ATOM 4074 C C . SER D 1 51 ? -28.807 -19.274 -35.469 1.00 49.95 49 SER D C 1
ATOM 4075 O O . SER D 1 51 ? -28.089 -18.512 -36.113 1.00 48.85 49 SER D O 1
ATOM 4078 N N . ASP D 1 52 ? -29.909 -18.871 -34.848 1.00 43.19 50 ASP D N 1
ATOM 4079 C CA . ASP D 1 52 ? -30.404 -17.509 -34.991 1.00 56.26 50 ASP D CA 1
ATOM 4080 C C . ASP D 1 52 ? -29.844 -16.536 -33.957 1.00 52.23 50 ASP D C 1
ATOM 4081 O O . ASP D 1 52 ? -30.002 -15.323 -34.102 1.00 66.37 50 ASP D O 1
ATOM 4086 N N . TYR D 1 53 ? -29.191 -17.051 -32.919 1.00 36.52 51 TYR D N 1
ATOM 4087 C CA A TYR D 1 53 ? -28.744 -16.216 -31.808 0.50 40.69 51 TYR D CA 1
ATOM 4088 C CA B TYR D 1 53 ? -28.743 -16.174 -31.843 0.50 40.92 51 TYR D CA 1
ATOM 4089 C C . TYR D 1 53 ? -27.223 -16.077 -31.726 1.00 36.82 51 TYR D C 1
ATOM 4090 O O . TYR D 1 53 ? -26.712 -15.171 -31.069 1.00 42.00 51 TYR D O 1
ATOM 4107 N N . PHE D 1 54 ? -26.494 -16.983 -32.376 1.00 34.33 52 PHE D N 1
ATOM 4108 C CA . PHE D 1 54 ? -25.033 -16.933 -32.286 1.00 29.36 52 PHE D CA 1
ATOM 4109 C C . PHE D 1 54 ? -24.428 -16.023 -33.344 1.00 40.27 52 PHE D C 1
ATOM 4110 O O . PHE D 1 54 ? -24.807 -16.074 -34.516 1.00 38.86 52 PHE D O 1
ATOM 4118 N N . ILE D 1 55 ? -23.483 -15.190 -32.920 1.00 31.90 53 ILE D N 1
ATOM 4119 C CA . ILE D 1 55 ? -22.802 -14.268 -33.823 1.00 35.04 53 ILE D CA 1
ATOM 4120 C C . ILE D 1 55 ? -21.288 -14.405 -33.695 1.00 40.17 53 ILE D C 1
ATOM 4121 O O . ILE D 1 55 ? -20.735 -14.257 -32.610 1.00 30.72 53 ILE D O 1
ATOM 4126 N N . ALA D 1 56 ? -20.618 -14.693 -34.806 1.00 32.31 54 ALA D N 1
ATOM 4127 C CA . ALA D 1 56 ? -19.160 -14.803 -34.804 1.00 34.34 54 ALA D CA 1
ATOM 4128 C C . ALA D 1 56 ? -18.547 -13.837 -35.810 1.00 29.71 54 ALA D C 1
ATOM 4129 O O . ALA D 1 56 ? -18.854 -13.886 -36.999 1.00 37.68 54 ALA D O 1
ATOM 4131 N N . LEU D 1 57 ? -17.679 -12.955 -35.322 1.00 34.00 55 LEU D N 1
ATOM 4132 C CA . LEU D 1 57 ? -17.037 -11.962 -36.177 1.00 30.82 55 LEU D CA 1
ATOM 4133 C C . LEU D 1 57 ? -15.535 -12.203 -36.270 1.00 35.32 55 LEU D C 1
ATOM 4134 O O . LEU D 1 57 ? -14.902 -12.610 -35.302 1.00 30.13 55 LEU D O 1
ATOM 4139 N N . ALA D 1 58 ? -14.967 -11.946 -37.445 1.00 32.94 56 ALA D N 1
ATOM 4140 C CA . ALA D 1 58 ? -13.537 -12.103 -37.641 1.00 37.31 56 ALA D CA 1
ATOM 4141 C C . ALA D 1 58 ? -12.946 -10.836 -38.235 1.00 40.11 56 ALA D C 1
ATOM 4142 O O . ALA D 1 58 ? -13.463 -10.307 -39.216 1.00 30.93 56 ALA D O 1
ATOM 4144 N N . ALA D 1 59 ? -11.872 -10.347 -37.623 1.00 31.49 57 ALA D N 1
ATOM 4145 C CA . ALA D 1 59 ? -11.138 -9.201 -38.152 1.00 30.78 57 ALA D CA 1
ATOM 4146 C C . ALA D 1 59 ? -9.982 -9.680 -39.021 1.00 35.35 57 ALA D C 1
ATOM 4147 O O . ALA D 1 59 ? -9.116 -10.426 -38.560 1.00 33.04 57 ALA D O 1
ATOM 4149 N N . LEU D 1 60 ? -9.974 -9.254 -40.282 1.00 29.62 58 LEU D N 1
ATOM 4150 C CA . LEU D 1 60 ? -8.955 -9.689 -41.230 1.00 27.20 58 LEU D CA 1
ATOM 4151 C C . LEU D 1 60 ? -8.161 -8.512 -41.778 1.00 29.60 58 LEU D C 1
ATOM 4152 O O . LEU D 1 60 ? -8.723 -7.471 -42.110 1.00 34.25 58 LEU D O 1
ATOM 4157 N N . GLU D 1 61 ? -6.845 -8.684 -41.866 1.00 32.89 59 GLU D N 1
ATOM 4158 C CA . GLU D 1 61 ? -5.984 -7.693 -42.494 1.00 27.40 59 GLU D CA 1
ATOM 4159 C C . GLU D 1 61 ? -4.768 -8.363 -43.124 1.00 33.18 59 GLU D C 1
ATOM 4160 O O . GLU D 1 61 ? -4.152 -9.245 -42.518 1.00 33.13 59 GLU D O 1
ATOM 4166 N N . TYR D 1 62 ? -4.434 -7.944 -44.341 1.00 32.94 60 TYR D N 1
ATOM 4167 C CA . TYR D 1 62 ? -3.303 -8.502 -45.084 1.00 32.02 60 TYR D CA 1
ATOM 4168 C C . TYR D 1 62 ? -3.432 -10.019 -45.264 1.00 30.63 60 TYR D C 1
ATOM 4169 O O . TYR D 1 62 ? -2.434 -10.735 -45.325 1.00 32.63 60 TYR D O 1
ATOM 4178 N N . GLY D 1 63 ? -4.667 -10.498 -45.343 1.00 29.50 61 GLY D N 1
ATOM 4179 C CA . GLY D 1 63 ? -4.928 -11.902 -45.613 1.00 31.42 61 GLY D CA 1
ATOM 4180 C C . GLY D 1 63 ? -4.876 -12.817 -44.404 1.00 34.01 61 GLY D C 1
ATOM 4181 O O . GLY D 1 63 ? -4.886 -14.041 -44.546 1.00 31.50 61 GLY D O 1
ATOM 4182 N N . GLU D 1 64 ? -4.820 -12.243 -43.206 1.00 30.46 62 GLU D N 1
ATOM 4183 C CA . GLU D 1 64 ? -4.795 -13.065 -42.000 1.00 39.91 62 GLU D CA 1
ATOM 4184 C C . GLU D 1 64 ? -5.706 -12.516 -40.907 1.00 29.29 62 GLU D C 1
ATOM 4185 O O . GLU D 1 64 ? -6.042 -11.333 -40.903 1.00 27.77 62 GLU D O 1
ATOM 4191 N N . ILE D 1 65 ? -6.107 -13.390 -39.983 1.00 32.73 63 ILE D N 1
ATOM 4192 C CA . ILE D 1 65 ? -6.947 -12.992 -38.854 1.00 32.22 63 ILE D CA 1
ATOM 4193 C C . ILE D 1 65 ? -6.153 -12.201 -37.825 1.00 46.17 63 ILE D C 1
ATOM 4194 O O . ILE D 1 65 ? -5.109 -12.652 -37.367 1.00 43.26 63 ILE D O 1
ATOM 4199 N N . VAL D 1 66 ? -6.655 -11.025 -37.460 1.00 37.62 64 VAL D N 1
ATOM 4200 C CA . VAL D 1 66 ? -5.983 -10.176 -36.484 1.00 35.02 64 VAL D CA 1
ATOM 4201 C C . VAL D 1 66 ? -6.832 -10.016 -35.225 1.00 34.87 64 VAL D C 1
ATOM 4202 O O . VAL D 1 66 ? -6.423 -9.358 -34.271 1.00 38.38 64 VAL D O 1
ATOM 4206 N N . GLY D 1 67 ? -8.011 -10.630 -35.223 1.00 33.29 65 GLY D N 1
ATOM 4207 C CA . GLY D 1 67 ? -8.902 -10.544 -34.081 1.00 33.08 65 GLY D CA 1
ATOM 4208 C C . GLY D 1 67 ? -10.257 -11.163 -34.348 1.00 35.43 65 GLY D C 1
ATOM 4209 O O . GLY D 1 67 ? -10.573 -11.519 -35.479 1.00 34.63 65 GLY D O 1
ATOM 4210 N N . GLY D 1 68 ? -11.069 -11.291 -33.302 1.00 32.40 66 GLY D N 1
ATOM 4211 C CA . GLY D 1 68 ? -12.385 -11.880 -33.452 1.00 29.88 66 GLY D CA 1
ATOM 4212 C C . GLY D 1 68 ? -13.329 -11.562 -32.311 1.00 35.60 66 GLY D C 1
ATOM 4213 O O . GLY D 1 68 ? -12.935 -11.000 -31.286 1.00 31.31 66 GLY D O 1
ATOM 4214 N N . LEU D 1 69 ? -14.592 -11.925 -32.494 1.00 31.89 67 LEU D N 1
ATOM 4215 C CA . LEU D 1 69 ? -15.613 -11.668 -31.494 1.00 38.30 67 LEU D CA 1
ATOM 4216 C C . LEU D 1 69 ? -16.688 -12.743 -31.576 1.00 34.70 67 LEU D C 1
ATOM 4217 O O . LEU D 1 69 ? -17.096 -13.133 -32.667 1.00 33.54 67 LEU D O 1
ATOM 4222 N N . ALA D 1 70 ? -17.127 -13.229 -30.419 1.00 34.69 68 ALA D N 1
ATOM 4223 C CA . ALA D 1 70 ? -18.220 -14.195 -30.351 1.00 45.04 68 ALA D CA 1
ATOM 4224 C C . ALA D 1 70 ? -19.308 -13.658 -29.433 1.00 39.39 68 ALA D C 1
ATOM 4225 O O . ALA D 1 70 ? -19.041 -13.317 -28.284 1.00 37.73 68 ALA D O 1
ATOM 4227 N N . ALA D 1 71 ? -20.533 -13.572 -29.947 1.00 35.16 69 ALA D N 1
ATOM 4228 C CA . ALA D 1 71 ? -21.632 -12.994 -29.184 1.00 43.61 69 ALA D CA 1
ATOM 4229 C C . ALA D 1 71 ? -22.904 -13.821 -29.299 1.00 40.82 69 ALA D C 1
ATOM 4230 O O . ALA D 1 71 ? -23.044 -14.648 -30.202 1.00 34.11 69 ALA D O 1
ATOM 4232 N N . TYR D 1 72 ? -23.826 -13.588 -28.372 1.00 36.50 70 TYR D N 1
ATOM 4233 C CA . TYR D 1 72 ? -25.125 -14.251 -28.384 1.00 27.88 70 TYR D CA 1
ATOM 4234 C C . TYR D 1 72 ? -26.237 -13.217 -28.374 1.00 36.18 70 TYR D C 1
ATOM 4235 O O . TYR D 1 72 ? -26.219 -12.277 -27.578 1.00 36.40 70 TYR D O 1
ATOM 4244 N N . GLU D 1 73 ? -27.204 -13.378 -29.268 1.00 33.21 71 GLU D N 1
ATOM 4245 C CA . GLU D 1 73 ? -28.370 -12.517 -29.250 1.00 31.81 71 GLU D CA 1
ATOM 4246 C C . GLU D 1 73 ? -29.355 -13.037 -28.216 1.00 45.30 71 GLU D C 1
ATOM 4247 O O . GLU D 1 73 ? -29.764 -14.199 -28.269 1.00 40.64 71 GLU D O 1
ATOM 4253 N N . LEU D 1 74 ? -29.725 -12.176 -27.274 1.00 43.20 72 LEU D N 1
ATOM 4254 C CA . LEU D 1 74 ? -30.678 -12.541 -26.229 1.00 45.58 72 LEU D CA 1
ATOM 4255 C C . LEU D 1 74 ? -32.043 -11.919 -26.492 1.00 43.71 72 LEU D C 1
ATOM 4256 O O . LEU D 1 74 ? -32.271 -10.746 -26.176 1.00 37.24 72 LEU D O 1
ATOM 4261 N N . LYS D 1 75 ? -32.948 -12.705 -27.076 1.00 33.32 73 LYS D N 1
ATOM 4262 C CA . LYS D 1 75 ? -34.314 -12.254 -27.297 1.00 35.10 73 LYS D CA 1
ATOM 4263 C C . LYS D 1 75 ? -35.045 -12.211 -25.963 1.00 41.40 73 LYS D C 1
ATOM 4264 O O . LYS D 1 75 ? -35.234 -13.240 -25.313 1.00 43.14 73 LYS D O 1
ATOM 4270 N N . LYS D 1 76 ? -35.462 -11.016 -25.562 1.00 37.32 74 LYS D N 1
ATOM 4271 C CA . LYS D 1 76 ? -36.033 -10.820 -24.237 1.00 41.70 74 LYS D CA 1
ATOM 4272 C C . LYS D 1 76 ? -37.474 -11.305 -24.112 1.00 48.76 74 LYS D C 1
ATOM 4273 O O . LYS D 1 76 ? -38.199 -11.444 -25.097 1.00 40.96 74 LYS D O 1
ATOM 4279 N N . PHE D 1 77 ? -37.875 -11.550 -22.871 1.00 38.91 75 PHE D N 1
ATOM 4280 C CA . PHE D 1 77 ? -39.172 -12.133 -22.569 1.00 42.61 75 PHE D CA 1
ATOM 4281 C C . PHE D 1 77 ? -40.153 -11.093 -22.044 1.00 45.19 75 PHE D C 1
ATOM 4282 O O . PHE D 1 77 ? -41.364 -11.233 -22.215 1.00 47.27 75 PHE D O 1
ATOM 4290 N N . GLU D 1 78 ? -39.627 -10.055 -21.397 1.00 41.82 76 GLU D N 1
ATOM 4291 C CA . GLU D 1 78 ? -40.477 -9.027 -20.801 1.00 53.63 76 GLU D CA 1
ATOM 4292 C C . GLU D 1 78 ? -41.020 -8.083 -21.869 1.00 49.80 76 GLU D C 1
ATOM 4293 O O . GLU D 1 78 ? -42.124 -7.556 -21.738 1.00 58.44 76 GLU D O 1
ATOM 4299 N N . GLN D 1 79 ? -40.239 -7.879 -22.926 1.00 52.88 77 GLN D N 1
ATOM 4300 C CA . GLN D 1 79 ? -40.629 -7.006 -24.031 1.00 61.26 77 GLN D CA 1
ATOM 4301 C C . GLN D 1 79 ? -40.158 -7.584 -25.360 1.00 51.07 77 GLN D C 1
ATOM 4302 O O . GLN D 1 79 ? -39.287 -8.458 -25.398 1.00 44.04 77 GLN D O 1
ATOM 4308 N N . GLU D 1 80 ? -40.726 -7.090 -26.456 1.00 56.46 78 GLU D N 1
ATOM 4309 C CA . GLU D 1 80 ? -40.269 -7.495 -27.779 1.00 48.19 78 GLU D CA 1
ATOM 4310 C C . GLU D 1 80 ? -39.007 -6.745 -28.163 1.00 63.14 78 GLU D C 1
ATOM 4311 O O . GLU D 1 80 ? -39.010 -5.935 -29.090 1.00 63.51 78 GLU D O 1
ATOM 4317 N N . ARG D 1 81 ? -37.929 -7.020 -27.440 1.00 55.23 79 ARG D N 1
ATOM 4318 C CA . ARG D 1 81 ? -36.643 -6.406 -27.722 1.00 50.09 79 ARG D CA 1
ATOM 4319 C C . ARG D 1 81 ? -35.556 -7.459 -27.631 1.00 60.48 79 ARG D C 1
ATOM 4320 O O . ARG D 1 81 ? -35.838 -8.633 -27.374 1.00 39.69 79 ARG D O 1
ATOM 4328 N N . SER D 1 82 ? -34.317 -7.032 -27.829 1.00 39.76 80 SER D N 1
ATOM 4329 C CA . SER D 1 82 ? -33.191 -7.949 -27.859 1.00 37.26 80 SER D CA 1
ATOM 4330 C C . SER D 1 82 ? -31.911 -7.302 -27.337 1.00 46.89 80 SER D C 1
ATOM 4331 O O . SER D 1 82 ? -31.698 -6.100 -27.501 1.00 51.23 80 SER D O 1
ATOM 4334 N N . GLU D 1 83 ? -31.067 -8.113 -26.705 1.00 40.91 81 GLU D N 1
ATOM 4335 C CA . GLU D 1 83 ? -29.772 -7.660 -26.206 1.00 39.79 81 GLU D CA 1
ATOM 4336 C C . GLU D 1 83 ? -28.653 -8.549 -26.742 1.00 43.42 81 GLU D C 1
ATOM 4337 O O . GLU D 1 83 ? -28.744 -9.778 -26.693 1.00 42.47 81 GLU D O 1
ATOM 4343 N N . ILE D 1 84 ? -27.597 -7.925 -27.251 1.00 44.02 82 ILE D N 1
ATOM 4344 C CA . ILE D 1 84 ? -26.446 -8.669 -27.746 1.00 42.83 82 ILE D CA 1
ATOM 4345 C C . ILE D 1 84 ? -25.403 -8.841 -26.645 1.00 46.82 82 ILE D C 1
ATOM 4346 O O . ILE D 1 84 ? -24.905 -7.865 -26.083 1.00 47.90 82 ILE D O 1
ATOM 4351 N N . TYR D 1 85 ? -25.080 -10.091 -26.339 1.00 42.23 83 TYR D N 1
ATOM 4352 C CA . TYR D 1 85 ? -24.120 -10.399 -25.291 1.00 35.32 83 TYR D CA 1
ATOM 4353 C C . TYR D 1 85 ? -22.778 -10.847 -25.868 1.00 36.71 83 TYR D C 1
ATOM 4354 O O . TYR D 1 85 ? -22.626 -11.986 -26.304 1.00 34.68 83 TYR D O 1
ATOM 4363 N N . ILE D 1 86 ? -21.804 -9.942 -25.865 1.00 40.44 84 ILE D N 1
ATOM 4364 C CA . ILE D 1 86 ? -20.447 -10.293 -26.267 1.00 41.63 84 ILE D CA 1
ATOM 4365 C C . ILE D 1 86 ? -19.850 -11.251 -25.251 1.00 59.96 84 ILE D C 1
ATOM 4366 O O . ILE D 1 86 ? -19.669 -10.895 -24.083 1.00 45.57 84 ILE D O 1
ATOM 4371 N N . TYR D 1 87 ? -19.546 -12.470 -25.683 1.00 37.33 85 TYR D N 1
ATOM 4372 C CA . TYR D 1 87 ? -18.933 -13.423 -24.775 1.00 48.96 85 TYR D CA 1
ATOM 4373 C C . TYR D 1 87 ? -17.423 -13.233 -24.738 1.00 54.98 85 TYR D C 1
ATOM 4374 O O . TYR D 1 87 ? -16.851 -12.976 -23.677 1.00 46.82 85 TYR D O 1
ATOM 4383 N N . ASP D 1 88 ? -16.783 -13.369 -25.895 1.00 43.94 86 ASP D N 1
ATOM 4384 C CA . ASP D 1 88 ? -15.337 -13.216 -25.989 1.00 48.24 86 ASP D CA 1
ATOM 4385 C C . ASP D 1 88 ? -14.936 -12.258 -27.108 1.00 42.64 86 ASP D C 1
ATOM 4386 O O . ASP D 1 88 ? -15.467 -12.326 -28.213 1.00 48.22 86 ASP D O 1
ATOM 4391 N N . LEU D 1 89 ? -13.999 -11.366 -26.798 1.00 46.24 87 LEU D N 1
ATOM 4392 C CA . LEU D 1 89 ? -13.428 -10.455 -27.780 1.00 39.60 87 LEU D CA 1
ATOM 4393 C C . LEU D 1 89 ? -11.908 -10.525 -27.685 1.00 41.60 87 LEU D C 1
ATOM 4394 O O . LEU D 1 89 ? -11.328 -10.155 -26.665 1.00 44.28 87 LEU D O 1
ATOM 4399 N N . ALA D 1 90 ? -11.262 -11.001 -28.744 1.00 41.77 88 ALA D N 1
ATOM 4400 C CA . ALA D 1 90 ? -9.812 -11.154 -28.724 1.00 46.76 88 ALA D CA 1
ATOM 4401 C C . ALA D 1 90 ? -9.137 -10.391 -29.850 1.00 42.96 88 ALA D C 1
ATOM 4402 O O . ALA D 1 90 ? -9.652 -10.305 -30.953 1.00 40.98 88 ALA D O 1
ATOM 4404 N N . VAL D 1 91 ? -7.975 -9.833 -29.550 1.00 44.30 89 VAL D N 1
ATOM 4405 C CA . VAL D 1 91 ? -7.139 -9.197 -30.555 1.00 41.28 89 VAL D CA 1
ATOM 4406 C C . VAL D 1 91 ? -5.733 -9.753 -30.405 1.00 46.78 89 VAL D C 1
ATOM 4407 O O . VAL D 1 91 ? -5.227 -9.849 -29.287 1.00 54.59 89 VAL D O 1
ATOM 4411 N N . ALA D 1 92 ? -5.117 -10.139 -31.520 1.00 41.18 90 ALA D N 1
ATOM 4412 C CA . ALA D 1 92 ? -3.761 -10.682 -31.501 1.00 43.70 90 ALA D CA 1
ATOM 4413 C C . ALA D 1 92 ? -2.792 -9.719 -30.819 1.00 48.62 90 ALA D C 1
ATOM 4414 O O . ALA D 1 92 ? -2.876 -8.504 -31.009 1.00 52.83 90 ALA D O 1
ATOM 4416 N N . LYS D 1 93 ? -1.881 -10.285 -30.024 1.00 59.69 91 LYS D N 1
ATOM 4417 C CA . LYS D 1 93 ? -0.945 -9.509 -29.200 1.00 58.70 91 LYS D CA 1
ATOM 4418 C C . LYS D 1 93 ? -0.080 -8.553 -30.009 1.00 65.21 91 LYS D C 1
ATOM 4419 O O . LYS D 1 93 ? 0.346 -7.511 -29.508 1.00 78.04 91 LYS D O 1
ATOM 4425 N N . ALA D 1 94 ? 0.160 -8.900 -31.269 1.00 59.19 92 ALA D N 1
ATOM 4426 C CA . ALA D 1 94 ? 1.020 -8.112 -32.132 1.00 66.20 92 ALA D CA 1
ATOM 4427 C C . ALA D 1 94 ? 0.247 -6.964 -32.761 1.00 61.78 92 ALA D C 1
ATOM 4428 O O . ALA D 1 94 ? 0.834 -6.066 -33.363 1.00 59.79 92 ALA D O 1
ATOM 4430 N N . HIS D 1 95 ? -1.074 -7.000 -32.614 1.00 49.91 93 HIS D N 1
ATOM 4431 C CA . HIS D 1 95 ? -1.940 -6.031 -33.273 1.00 59.35 93 HIS D CA 1
ATOM 4432 C C . HIS D 1 95 ? -2.853 -5.315 -32.281 1.00 46.32 93 HIS D C 1
ATOM 4433 O O . HIS D 1 95 ? -4.005 -5.012 -32.589 1.00 56.16 93 HIS D O 1
ATOM 4440 N N . ARG D 1 96 ? -2.322 -5.051 -31.092 1.00 52.47 94 ARG D N 1
ATOM 4441 C CA . ARG D 1 96 ? -3.025 -4.267 -30.080 1.00 67.05 94 ARG D CA 1
ATOM 4442 C C . ARG D 1 96 ? -2.809 -2.778 -30.286 1.00 58.61 94 ARG D C 1
ATOM 4443 O O . ARG D 1 96 ? -1.714 -2.359 -30.658 1.00 59.77 94 ARG D O 1
ATOM 4451 N N . ARG D 1 97 ? -3.806 -2.000 -29.955 1.00 60.28 95 ARG D N 1
ATOM 4452 C CA . ARG D 1 97 ? -3.801 -0.559 -30.036 1.00 68.80 95 ARG D CA 1
ATOM 4453 C C . ARG D 1 97 ? -4.012 0.102 -31.348 1.00 69.83 95 ARG D C 1
ATOM 4454 O O . ARG D 1 97 ? -3.631 1.213 -31.520 1.00 73.88 95 ARG D O 1
ATOM 4462 N N . ARG D 1 98 ? -4.621 -0.591 -32.273 1.00 70.77 96 ARG D N 1
ATOM 4463 C CA . ARG D 1 98 ? -4.923 0.003 -33.542 1.00 61.82 96 ARG D CA 1
ATOM 4464 C C . ARG D 1 98 ? -6.336 0.045 -34.064 1.00 54.15 96 ARG D C 1
ATOM 4465 O O . ARG D 1 98 ? -6.508 0.226 -35.235 1.00 63.54 96 ARG D O 1
ATOM 4473 N N . GLY D 1 99 ? -7.328 -0.136 -33.195 1.00 48.83 97 GLY D N 1
ATOM 4474 C CA . GLY D 1 99 ? -8.726 0.055 -33.529 1.00 49.39 97 GLY D CA 1
ATOM 4475 C C . GLY D 1 99 ? -9.405 -1.200 -34.035 1.00 44.68 97 GLY D C 1
ATOM 4476 O O . GLY D 1 99 ? -10.478 -1.134 -34.633 1.00 48.77 97 GLY D O 1
ATOM 4477 N N . ILE D 1 100 ? -8.776 -2.348 -33.800 1.00 42.81 98 ILE D N 1
ATOM 4478 C CA . ILE D 1 100 ? -9.336 -3.625 -34.229 1.00 45.65 98 ILE D CA 1
ATOM 4479 C C . ILE D 1 100 ? -10.560 -3.981 -33.398 1.00 46.73 98 ILE D C 1
ATOM 4480 O O . ILE D 1 100 ? -11.621 -4.295 -33.938 1.00 40.61 98 ILE D O 1
ATOM 4485 N N . ALA D 1 101 ? -10.409 -3.921 -32.079 1.00 48.03 99 ALA D N 1
ATOM 4486 C CA . ALA D 1 101 ? -11.519 -4.208 -31.178 1.00 53.58 99 ALA D CA 1
ATOM 4487 C C . ALA D 1 101 ? -12.648 -3.203 -31.391 1.00 31.62 99 ALA D C 1
ATOM 4488 O O . ALA D 1 101 ? -13.826 -3.547 -31.309 1.00 41.77 99 ALA D O 1
ATOM 4490 N N . THR D 1 102 ? -12.275 -1.962 -31.675 1.00 36.23 100 THR D N 1
ATOM 4491 C CA . THR D 1 102 ? -13.242 -0.922 -31.996 1.00 54.33 100 THR D CA 1
ATOM 4492 C C . THR D 1 102 ? -13.974 -1.251 -33.294 1.00 56.48 100 THR D C 1
ATOM 4493 O O . THR D 1 102 ? -15.178 -1.029 -33.413 1.00 43.47 100 THR D O 1
ATOM 4497 N N . ALA D 1 103 ? -13.242 -1.785 -34.266 1.00 46.42 101 ALA D N 1
ATOM 4498 C CA . ALA D 1 103 ? -13.838 -2.174 -35.541 1.00 50.72 101 ALA D CA 1
ATOM 4499 C C . ALA D 1 103 ? -14.786 -3.358 -35.371 1.00 45.65 101 ALA D C 1
ATOM 4500 O O . ALA D 1 103 ? -15.822 -3.445 -36.037 1.00 47.86 101 ALA D O 1
ATOM 4502 N N . LEU D 1 104 ? -14.421 -4.274 -34.483 1.00 33.44 102 LEU D N 1
ATOM 4503 C CA . LEU D 1 104 ? -15.251 -5.439 -34.203 1.00 36.44 102 LEU D CA 1
ATOM 4504 C C . LEU D 1 104 ? -16.587 -5.027 -33.573 1.00 34.80 102 LEU D C 1
ATOM 4505 O O . LEU D 1 104 ? -17.657 -5.471 -33.993 1.00 36.60 102 LEU D O 1
ATOM 4510 N N . ILE D 1 105 ? -16.520 -4.167 -32.569 1.00 38.73 103 ILE D N 1
ATOM 4511 C CA . ILE D 1 105 ? -17.723 -3.751 -31.858 1.00 51.42 103 ILE D CA 1
ATOM 4512 C C . ILE D 1 105 ? -18.619 -2.890 -32.750 1.00 46.99 103 ILE D C 1
ATOM 4513 O O . ILE D 1 105 ? -19.846 -2.998 -32.704 1.00 43.30 103 ILE D O 1
ATOM 4518 N N . GLU D 1 106 ? -18.002 -2.052 -33.580 1.00 46.24 104 GLU D N 1
ATOM 4519 C CA . GLU D 1 106 ? -18.763 -1.195 -34.483 1.00 43.93 104 GLU D CA 1
ATOM 4520 C C . GLU D 1 106 ? -19.481 -2.020 -35.550 1.00 55.77 104 GLU D C 1
ATOM 4521 O O . GLU D 1 106 ? -20.548 -1.640 -36.030 1.00 45.80 104 GLU D O 1
ATOM 4527 N N . LYS D 1 107 ? -18.889 -3.151 -35.925 1.00 40.91 105 LYS D N 1
ATOM 4528 C CA . LYS D 1 107 ? -19.539 -4.067 -36.854 1.00 34.35 105 LYS D CA 1
ATOM 4529 C C . LYS D 1 107 ? -20.718 -4.745 -36.160 1.00 41.96 105 LYS D C 1
ATOM 4530 O O . LYS D 1 107 ? -21.773 -4.969 -36.756 1.00 52.72 105 LYS D O 1
ATOM 4536 N N . LEU D 1 108 ? -20.530 -5.061 -34.887 1.00 44.00 106 LEU D N 1
ATOM 4537 C CA . LEU D 1 108 ? -21.567 -5.706 -34.097 1.00 41.83 106 LEU D CA 1
ATOM 4538 C C . LEU D 1 108 ? -22.767 -4.785 -33.907 1.00 39.21 106 LEU D C 1
ATOM 4539 O O . LEU D 1 108 ? -23.908 -5.239 -33.857 1.00 48.70 106 LEU D O 1
ATOM 4544 N N . LYS D 1 109 ? -22.501 -3.488 -33.800 1.00 40.02 107 LYS D N 1
ATOM 4545 C CA . LYS D 1 109 ? -23.567 -2.505 -33.658 1.00 44.88 107 LYS D CA 1
ATOM 4546 C C . LYS D 1 109 ? -24.452 -2.473 -34.899 1.00 52.98 107 LYS D C 1
ATOM 4547 O O . LYS D 1 109 ? -25.674 -2.365 -34.797 1.00 56.10 107 LYS D O 1
ATOM 4553 N N . GLU D 1 110 ? -23.826 -2.561 -36.069 1.00 49.44 108 GLU D N 1
ATOM 4554 C CA . GLU D 1 110 ? -24.553 -2.554 -37.332 1.00 54.16 108 GLU D CA 1
ATOM 4555 C C . GLU D 1 110 ? -25.445 -3.786 -37.441 1.00 51.89 108 GLU D C 1
ATOM 4556 O O . GLU D 1 110 ? -26.584 -3.702 -37.909 1.00 46.45 108 GLU D O 1
ATOM 4562 N N . LEU D 1 111 ? -24.924 -4.926 -36.995 1.00 40.55 109 LEU D N 1
ATOM 4563 C CA . LEU D 1 111 ? -25.694 -6.164 -36.979 1.00 47.25 109 LEU D CA 1
ATOM 4564 C C . LEU D 1 111 ? -26.816 -6.089 -35.951 1.00 53.48 109 LEU D C 1
ATOM 4565 O O . LEU D 1 111 ? -27.938 -6.528 -36.208 1.00 53.48 109 LEU D O 1
ATOM 4570 N N . GLY D 1 112 ? -26.504 -5.526 -34.787 1.00 46.38 110 GLY D N 1
ATOM 4571 C CA . GLY D 1 112 ? -27.475 -5.385 -33.718 1.00 43.22 110 GLY D CA 1
ATOM 4572 C C . GLY D 1 112 ? -28.604 -4.442 -34.082 1.00 55.21 110 GLY D C 1
ATOM 4573 O O . GLY D 1 112 ? -29.755 -4.671 -33.715 1.00 57.20 110 GLY D O 1
ATOM 4574 N N . ALA D 1 113 ? -28.270 -3.379 -34.808 1.00 46.26 111 ALA D N 1
ATOM 4575 C CA . ALA D 1 113 ? -29.260 -2.403 -35.245 1.00 54.86 111 ALA D CA 1
ATOM 4576 C C . ALA D 1 113 ? -30.230 -3.023 -36.245 1.00 64.25 111 ALA D C 1
ATOM 4577 O O . ALA D 1 113 ? -31.427 -2.739 -36.224 1.00 71.10 111 ALA D O 1
ATOM 4579 N N . ALA D 1 114 ? -29.704 -3.878 -37.115 1.00 66.82 112 ALA D N 1
ATOM 4580 C CA . ALA D 1 114 ? -30.519 -4.537 -38.127 1.00 74.78 112 ALA D CA 1
ATOM 4581 C C . ALA D 1 114 ? -31.334 -5.684 -37.532 1.00 77.46 112 ALA D C 1
ATOM 4582 O O . ALA D 1 114 ? -32.256 -6.196 -38.169 1.00 79.18 112 ALA D O 1
ATOM 4584 N N . ARG D 1 115 ? -30.992 -6.081 -36.310 1.00 75.98 113 ARG D N 1
ATOM 4585 C CA . ARG D 1 115 ? -31.704 -7.157 -35.626 1.00 57.20 113 ARG D CA 1
ATOM 4586 C C . ARG D 1 115 ? -32.747 -6.626 -34.650 1.00 62.90 113 ARG D C 1
ATOM 4587 O O . ARG D 1 115 ? -33.528 -7.394 -34.090 1.00 69.89 113 ARG D O 1
ATOM 4595 N N . GLY D 1 116 ? -32.749 -5.314 -34.442 1.00 67.63 114 GLY D N 1
ATOM 4596 C CA . GLY D 1 116 ? -33.684 -4.697 -33.519 1.00 71.47 114 GLY D CA 1
ATOM 4597 C C . GLY D 1 116 ? -33.161 -4.676 -32.097 1.00 62.58 114 GLY D C 1
ATOM 4598 O O . GLY D 1 116 ? -33.876 -4.297 -31.168 1.00 74.61 114 GLY D O 1
ATOM 4599 N N . ALA D 1 117 ? -31.910 -5.094 -31.923 1.00 42.22 115 ALA D N 1
ATOM 4600 C CA . ALA D 1 117 ? -31.271 -5.054 -30.612 1.00 54.37 115 ALA D CA 1
ATOM 4601 C C . ALA D 1 117 ? -31.031 -3.609 -30.195 1.00 56.79 115 ALA D C 1
ATOM 4602 O O . ALA D 1 117 ? -30.589 -2.791 -31.003 1.00 54.35 115 ALA D O 1
ATOM 4604 N N . TYR D 1 118 ? -31.323 -3.299 -28.936 1.00 50.39 116 TYR D N 1
ATOM 4605 C CA . TYR D 1 118 ? -31.241 -1.925 -28.454 1.00 65.29 116 TYR D CA 1
ATOM 4606 C C . TYR D 1 118 ? -29.982 -1.679 -27.629 1.00 64.36 116 TYR D C 1
ATOM 4607 O O . TYR D 1 118 ? -29.604 -0.533 -27.390 1.00 76.52 116 TYR D O 1
ATOM 4616 N N . VAL D 1 119 ? -29.330 -2.753 -27.198 1.00 55.56 117 VAL D N 1
ATOM 4617 C CA . VAL D 1 119 ? -28.147 -2.615 -26.358 1.00 48.31 117 VAL D CA 1
ATOM 4618 C C . VAL D 1 119 ? -27.181 -3.792 -26.520 1.00 47.36 117 VAL D C 1
ATOM 4619 O O . VAL D 1 119 ? -27.585 -4.922 -26.802 1.00 43.83 117 VAL D O 1
ATOM 4623 N N . ILE D 1 120 ? -25.894 -3.502 -26.365 1.00 40.74 118 ILE D N 1
ATOM 4624 C CA . ILE D 1 120 ? -24.857 -4.521 -26.336 1.00 35.58 118 ILE D CA 1
ATOM 4625 C C . ILE D 1 120 ? -24.145 -4.471 -24.991 1.00 44.61 118 ILE D C 1
ATOM 4626 O O . ILE D 1 120 ? -23.705 -3.405 -24.563 1.00 56.69 118 ILE D O 1
ATOM 4631 N N . PHE D 1 121 ? -24.031 -5.606 -24.311 1.00 48.79 119 PHE D N 1
ATOM 4632 C CA . PHE D 1 121 ? -23.297 -5.610 -23.052 1.00 51.80 119 PHE D CA 1
ATOM 4633 C C . PHE D 1 121 ? -22.181 -6.649 -23.035 1.00 52.07 119 PHE D C 1
ATOM 4634 O O . PHE D 1 121 ? -22.340 -7.774 -23.507 1.00 50.88 119 PHE D O 1
ATOM 4642 N N . VAL D 1 122 ? -21.040 -6.233 -22.497 1.00 52.63 120 VAL D N 1
ATOM 4643 C CA . VAL D 1 122 ? -19.826 -7.038 -22.462 1.00 63.30 120 VAL D CA 1
ATOM 4644 C C . VAL D 1 122 ? -19.248 -6.979 -21.051 1.00 79.41 120 VAL D C 1
ATOM 4645 O O . VAL D 1 122 ? -19.656 -6.137 -20.248 1.00 63.65 120 VAL D O 1
ATOM 4649 N N . GLN D 1 123 ? -18.302 -7.863 -20.746 1.00 79.61 121 GLN D N 1
ATOM 4650 C CA . GLN D 1 123 ? -17.778 -7.967 -19.391 1.00 75.88 121 GLN D CA 1
ATOM 4651 C C . GLN D 1 123 ? -16.291 -8.316 -19.323 1.00 76.40 121 GLN D C 1
ATOM 4652 O O . GLN D 1 123 ? -15.775 -9.060 -20.156 1.00 71.87 121 GLN D O 1
ATOM 4658 N N . ALA D 1 124 ? -15.612 -7.771 -18.315 1.00 78.24 122 ALA D N 1
ATOM 4659 C CA . ALA D 1 124 ? -14.169 -7.940 -18.176 1.00 70.14 122 ALA D CA 1
ATOM 4660 C C . ALA D 1 124 ? -13.751 -8.151 -16.723 1.00 79.11 122 ALA D C 1
ATOM 4661 O O . ALA D 1 124 ? -14.553 -7.997 -15.805 1.00 70.59 122 ALA D O 1
ATOM 4663 N N . ASP D 1 125 ? -12.481 -8.491 -16.527 1.00 93.58 123 ASP D N 1
ATOM 4664 C CA . ASP D 1 125 ? -11.959 -8.811 -15.203 1.00 104.59 123 ASP D CA 1
ATOM 4665 C C . ASP D 1 125 ? -11.451 -7.600 -14.432 1.00 107.27 123 ASP D C 1
ATOM 4666 O O . ASP D 1 125 ? -11.646 -6.452 -14.832 1.00 115.45 123 ASP D O 1
ATOM 4671 N N . THR D 1 126 ? -10.798 -7.889 -13.312 1.00 118.11 124 THR D N 1
ATOM 4672 C CA . THR D 1 126 ? -10.091 -6.893 -12.523 1.00 118.04 124 THR D CA 1
ATOM 4673 C C . THR D 1 126 ? -8.631 -7.314 -12.422 1.00 122.83 124 THR D C 1
ATOM 4674 O O . THR D 1 126 ? -7.847 -6.729 -11.673 1.00 136.00 124 THR D O 1
ATOM 4678 N N . ALA D 1 127 ? -8.278 -8.335 -13.198 1.00 111.20 125 ALA D N 1
ATOM 4679 C CA . ALA D 1 127 ? -6.990 -9.006 -13.077 1.00 116.69 125 ALA D CA 1
ATOM 4680 C C . ALA D 1 127 ? -5.803 -8.162 -13.540 1.00 125.30 125 ALA D C 1
ATOM 4681 O O . ALA D 1 127 ? -5.942 -6.990 -13.888 1.00 123.23 125 ALA D O 1
ATOM 4683 N N . ILE D 1 128 ? -4.637 -8.807 -13.538 1.00 134.44 126 ILE D N 1
ATOM 4684 C CA . ILE D 1 128 ? -3.345 -8.183 -13.834 1.00 145.35 126 ILE D CA 1
ATOM 4685 C C . ILE D 1 128 ? -3.185 -7.791 -15.300 1.00 141.48 126 ILE D C 1
ATOM 4686 O O . ILE D 1 128 ? -2.565 -6.777 -15.624 1.00 142.89 126 ILE D O 1
ATOM 4691 N N . GLU D 1 129 ? -3.763 -8.598 -16.182 1.00 132.66 127 GLU D N 1
ATOM 4692 C CA . GLU D 1 129 ? -3.483 -8.524 -17.608 1.00 129.94 127 GLU D CA 1
ATOM 4693 C C . GLU D 1 129 ? -4.711 -8.069 -18.397 1.00 114.92 127 GLU D C 1
ATOM 4694 O O . GLU D 1 129 ? -4.647 -7.844 -19.606 1.00 111.87 127 GLU D O 1
ATOM 4700 N N . ASP D 1 130 ? -5.829 -7.904 -17.700 1.00 108.67 128 ASP D N 1
ATOM 4701 C CA . ASP D 1 130 ? -7.091 -7.600 -18.365 1.00 97.56 128 ASP D CA 1
ATOM 4702 C C . ASP D 1 130 ? -7.446 -6.114 -18.352 1.00 92.47 128 ASP D C 1
ATOM 4703 O O . ASP D 1 130 ? -8.622 -5.755 -18.353 1.00 87.31 128 ASP D O 1
ATOM 4708 N N . GLU D 1 131 ? -6.430 -5.256 -18.357 1.00 103.89 129 GLU D N 1
ATOM 4709 C CA . GLU D 1 131 ? -6.643 -3.808 -18.332 1.00 102.72 129 GLU D CA 1
ATOM 4710 C C . GLU D 1 131 ? -6.938 -3.144 -19.693 1.00 98.18 129 GLU D C 1
ATOM 4711 O O . GLU D 1 131 ? -7.752 -2.221 -19.747 1.00 89.29 129 GLU D O 1
ATOM 4717 N N . PRO D 1 132 ? -6.276 -3.583 -20.788 1.00 87.93 130 PRO D N 1
ATOM 4718 C CA . PRO D 1 132 ? -6.585 -2.947 -22.078 1.00 85.06 130 PRO D CA 1
ATOM 4719 C C . PRO D 1 132 ? -8.060 -2.996 -22.484 1.00 83.17 130 PRO D C 1
ATOM 4720 O O . PRO D 1 132 ? -8.528 -2.094 -23.179 1.00 93.02 130 PRO D O 1
ATOM 4724 N N . ALA D 1 133 ? -8.779 -4.027 -22.054 1.00 76.10 131 ALA D N 1
ATOM 4725 C CA . ALA D 1 133 ? -10.181 -4.183 -22.430 1.00 72.84 131 ALA D CA 1
ATOM 4726 C C . ALA D 1 133 ? -11.086 -3.206 -21.684 1.00 69.62 131 ALA D C 1
ATOM 4727 O O . ALA D 1 133 ? -12.081 -2.729 -22.231 1.00 65.90 131 ALA D O 1
ATOM 4729 N N . ILE D 1 134 ? -10.736 -2.911 -20.437 1.00 72.58 132 ILE D N 1
ATOM 4730 C CA . ILE D 1 134 ? -11.565 -2.065 -19.584 1.00 72.32 132 ILE D CA 1
ATOM 4731 C C . ILE D 1 134 ? -11.650 -0.627 -20.092 1.00 79.72 132 ILE D C 1
ATOM 4732 O O . ILE D 1 134 ? -12.716 -0.009 -20.054 1.00 83.35 132 ILE D O 1
ATOM 4737 N N . ALA D 1 135 ? -10.527 -0.099 -20.568 1.00 75.76 133 ALA D N 1
ATOM 4738 C CA . ALA D 1 135 ? -10.481 1.270 -21.067 1.00 88.44 133 ALA D CA 1
ATOM 4739 C C . ALA D 1 135 ? -11.323 1.421 -22.327 1.00 70.84 133 ALA D C 1
ATOM 4740 O O . ALA D 1 135 ? -12.016 2.420 -22.500 1.00 83.68 133 ALA D O 1
ATOM 4742 N N . LEU D 1 136 ? -11.264 0.425 -23.203 1.00 74.35 134 LEU D N 1
ATOM 4743 C CA . LEU D 1 136 ? -12.051 0.447 -24.428 1.00 71.20 134 LEU D CA 1
ATOM 4744 C C . LEU D 1 136 ? -13.540 0.411 -24.108 1.00 67.86 134 LEU D C 1
ATOM 4745 O O . LEU D 1 136 ? -14.316 1.207 -24.632 1.00 65.28 134 LEU D O 1
ATOM 4750 N N . TYR D 1 137 ? -13.931 -0.520 -23.245 1.00 66.85 135 TYR D N 1
ATOM 4751 C CA . TYR D 1 137 ? -15.326 -0.662 -22.849 1.00 58.93 135 TYR D CA 1
ATOM 4752 C C . TYR D 1 137 ? -15.825 0.567 -22.093 1.00 61.05 135 TYR D C 1
ATOM 4753 O O . TYR D 1 137 ? -17.020 0.865 -22.097 1.00 72.92 135 TYR D O 1
ATOM 4762 N N . SER D 1 138 ? -14.905 1.276 -21.445 1.00 68.36 136 SER D N 1
ATOM 4763 C CA . SER D 1 138 ? -15.246 2.479 -20.693 1.00 68.57 136 SER D CA 1
ATOM 4764 C C . SER D 1 138 ? -15.604 3.638 -21.618 1.00 77.65 136 SER D C 1
ATOM 4765 O O . SER D 1 138 ? -16.549 4.383 -21.357 1.00 82.19 136 SER D O 1
ATOM 4768 N N . LYS D 1 139 ? -14.845 3.785 -22.701 1.00 69.55 137 LYS D N 1
ATOM 4769 C CA . LYS D 1 139 ? -15.119 4.820 -23.690 1.00 76.45 137 LYS D CA 1
ATOM 4770 C C . LYS D 1 139 ? -16.355 4.470 -24.510 1.00 75.73 137 LYS D C 1
ATOM 4771 O O . LYS D 1 139 ? -16.954 5.333 -25.152 1.00 76.18 137 LYS D O 1
ATOM 4777 N N . LEU D 1 140 ? -16.738 3.220 -24.511 1.00 71.02 138 LEU D N 1
ATOM 4778 C CA . LEU D 1 140 ? -17.901 2.857 -25.290 1.00 78.28 138 LEU D CA 1
ATOM 4779 C C . LEU D 1 140 ? -19.279 2.902 -24.631 1.00 76.39 138 LEU D C 1
ATOM 4780 O O . LEU D 1 140 ? -20.272 3.241 -25.273 1.00 92.19 138 LEU D O 1
ATOM 4785 N N . GLY D 1 141 ? -19.341 2.581 -23.368 1.00 71.34 139 GLY D N 1
ATOM 4786 C CA . GLY D 1 141 ? -20.613 2.569 -22.690 1.00 80.90 139 GLY D CA 1
ATOM 4787 C C . GLY D 1 141 ? -20.529 2.796 -21.222 1.00 78.37 139 GLY D C 1
ATOM 4788 O O . GLY D 1 141 ? -19.453 3.012 -20.716 1.00 80.11 139 GLY D O 1
ATOM 4789 N N . VAL D 1 142 ? -21.676 2.773 -20.551 1.00 69.00 140 VAL D N 1
ATOM 4790 C CA . VAL D 1 142 ? -21.667 2.995 -19.109 1.00 80.73 140 VAL D CA 1
ATOM 4791 C C . VAL D 1 142 ? -21.078 1.811 -18.340 1.00 73.71 140 VAL D C 1
ATOM 4792 O O . VAL D 1 142 ? -21.451 0.658 -18.556 1.00 82.36 140 VAL D O 1
ATOM 4796 N N . ARG D 1 143 ? -20.149 2.122 -17.443 1.00 80.91 141 ARG D N 1
ATOM 4797 C CA . ARG D 1 143 ? -19.489 1.138 -16.595 1.00 69.27 141 ARG D CA 1
ATOM 4798 C C . ARG D 1 143 ? -20.326 0.850 -15.350 1.00 84.59 141 ARG D C 1
ATOM 4799 O O . ARG D 1 143 ? -20.734 1.771 -14.643 1.00 89.54 141 ARG D O 1
ATOM 4807 N N . GLU D 1 144 ? -20.587 -0.426 -15.085 1.00 67.93 142 GLU D N 1
ATOM 4808 C CA . GLU D 1 144 ? -21.401 -0.803 -13.934 1.00 89.35 142 GLU D CA 1
ATOM 4809 C C . GLU D 1 144 ? -20.759 -1.937 -13.139 1.00 75.30 142 GLU D C 1
ATOM 4810 O O . GLU D 1 144 ? -20.459 -2.999 -13.680 1.00 71.17 142 GLU D O 1
ATOM 4816 N N . GLU D 1 145 ? -20.553 -1.702 -11.849 1.00 81.38 143 GLU D N 1
ATOM 4817 C CA . GLU D 1 145 ? -19.942 -2.700 -10.978 1.00 90.01 143 GLU D CA 1
ATOM 4818 C C . GLU D 1 145 ? -20.945 -3.793 -10.605 1.00 91.56 143 GLU D C 1
ATOM 4819 O O . GLU D 1 145 ? -22.112 -3.517 -10.322 1.00 90.22 143 GLU D O 1
ATOM 4825 N N . VAL D 1 146 ? -20.488 -5.034 -10.671 1.00 91.67 144 VAL D N 1
ATOM 4826 C CA . VAL D 1 146 ? -21.326 -6.205 -10.485 1.00 84.22 144 VAL D CA 1
ATOM 4827 C C . VAL D 1 146 ? -20.516 -7.375 -9.982 1.00 86.47 144 VAL D C 1
ATOM 4828 O O . VAL D 1 146 ? -19.329 -7.329 -10.056 1.00 90.36 144 VAL D O 1
ATOM 4832 N N . LEU D 1 147 ? -21.176 -8.414 -9.478 1.00 83.83 145 LEU D N 1
ATOM 4833 C CA . LEU D 1 147 ? -20.536 -9.625 -8.976 1.00 77.96 145 LEU D CA 1
ATOM 4834 C C . LEU D 1 147 ? -21.111 -10.765 -9.816 1.00 81.88 145 LEU D C 1
ATOM 4835 O O . LEU D 1 147 ? -22.311 -10.845 -10.028 1.00 74.72 145 LEU D O 1
ATOM 4840 N N . HIS D 1 148 ? -20.255 -11.745 -10.170 1.00 84.46 146 HIS D N 1
ATOM 4841 C CA . HIS D 1 148 ? -20.508 -13.001 -10.980 1.00 84.80 146 HIS D CA 1
ATOM 4842 C C . HIS D 1 148 ? -20.251 -14.362 -10.211 1.00 75.07 146 HIS D C 1
ATOM 4843 O O . HIS D 1 148 ? -19.187 -14.556 -9.703 1.00 80.03 146 HIS D O 1
ATOM 4850 N N . PHE D 1 149 ? -21.232 -15.274 -10.168 1.00 61.57 147 PHE D N 1
ATOM 4851 C CA . PHE D 1 149 ? -21.225 -16.592 -9.492 1.00 61.67 147 PHE D CA 1
ATOM 4852 C C . PHE D 1 149 ? -21.264 -17.703 -10.589 1.00 62.90 147 PHE D C 1
ATOM 4853 O O . PHE D 1 149 ? -22.008 -17.619 -11.552 1.00 57.74 147 PHE D O 1
ATOM 4861 N N . ASP D 1 150 ? -20.454 -18.738 -10.455 1.00 64.28 148 ASP D N 1
ATOM 4862 C CA . ASP D 1 150 ? -20.387 -19.856 -11.393 1.00 67.23 148 ASP D CA 1
ATOM 4863 C C . ASP D 1 150 ? -20.810 -21.146 -10.586 1.00 89.46 148 ASP D C 1
ATOM 4864 O O . ASP D 1 150 ? -20.125 -21.488 -9.664 1.00 97.76 148 ASP D O 1
ATOM 4869 N N . ILE D 1 151 ? -21.873 -21.885 -10.923 1.00 84.38 149 ILE D N 1
ATOM 4870 C CA . ILE D 1 151 ? -22.325 -23.066 -10.223 1.00 79.27 149 ILE D CA 1
ATOM 4871 C C . ILE D 1 151 ? -22.295 -24.341 -11.022 1.00 80.92 149 ILE D C 1
ATOM 4872 O O . ILE D 1 151 ? -22.948 -24.398 -12.025 1.00 79.54 149 ILE D O 1
ATOM 4877 N N . PRO D 1 152 ? -21.579 -25.370 -10.566 1.00 82.71 150 PRO D N 1
ATOM 4878 C CA . PRO D 1 152 ? -21.490 -26.673 -11.239 1.00 88.25 150 PRO D CA 1
ATOM 4879 C C . PRO D 1 152 ? -22.835 -27.402 -11.215 1.00 91.71 150 PRO D C 1
ATOM 4880 O O . PRO D 1 152 ? -23.587 -27.247 -10.253 1.00 91.28 150 PRO D O 1
ATOM 4884 N N . VAL D 1 153 ? -23.133 -28.183 -12.250 1.00 85.61 151 VAL D N 1
ATOM 4885 C CA . VAL D 1 153 ? -24.457 -28.788 -12.392 1.00 85.49 151 VAL D CA 1
ATOM 4886 C C . VAL D 1 153 ? -24.496 -30.280 -12.040 1.00 102.84 151 VAL D C 1
ATOM 4887 O O . VAL D 1 153 ? -25.547 -30.810 -11.671 1.00 107.76 151 VAL D O 1
ATOM 4891 N N . SER D 1 154 ? -23.331 -30.927 -12.141 1.00 115.79 152 SER D N 1
ATOM 4892 C CA . SER D 1 154 ? -23.169 -32.386 -12.054 1.00 123.11 152 SER D CA 1
ATOM 4893 C C . SER D 1 154 ? -24.259 -33.154 -12.802 1.00 124.13 152 SER D C 1
ATOM 4894 O O . SER D 1 154 ? -24.295 -33.156 -14.032 1.00 122.30 152 SER D O 1
ATOM 4897 N N . SER E 1 4 ? -11.328 3.881 3.061 1.00 90.49 2 SER E N 1
ATOM 4898 C CA . SER E 1 4 ? -10.488 3.484 1.939 1.00 93.99 2 SER E CA 1
ATOM 4899 C C . SER E 1 4 ? -10.344 4.623 0.937 1.00 105.05 2 SER E C 1
ATOM 4900 O O . SER E 1 4 ? -10.244 5.790 1.317 1.00 111.40 2 SER E O 1
ATOM 4903 N N . LEU E 1 5 ? -10.338 4.270 -0.346 1.00 85.84 3 LEU E N 1
ATOM 4904 C CA . LEU E 1 5 ? -10.260 5.250 -1.423 1.00 85.26 3 LEU E CA 1
ATOM 4905 C C . LEU E 1 5 ? -10.681 4.624 -2.750 1.00 86.23 3 LEU E C 1
ATOM 4906 O O . LEU E 1 5 ? -10.552 3.415 -2.944 1.00 101.52 3 LEU E O 1
ATOM 4911 N N . ASP E 1 6 ? -11.186 5.452 -3.658 1.00 81.15 4 ASP E N 1
ATOM 4912 C CA . ASP E 1 6 ? -11.628 4.989 -4.969 1.00 85.52 4 ASP E CA 1
ATOM 4913 C C . ASP E 1 6 ? -11.056 5.860 -6.085 1.00 77.15 4 ASP E C 1
ATOM 4914 O O . ASP E 1 6 ? -11.581 6.933 -6.382 1.00 74.68 4 ASP E O 1
ATOM 4919 N N . VAL E 1 7 ? -9.977 5.391 -6.699 1.00 63.78 5 VAL E N 1
ATOM 4920 C CA . VAL E 1 7 ? -9.375 6.103 -7.818 1.00 55.67 5 VAL E CA 1
ATOM 4921 C C . VAL E 1 7 ? -9.719 5.403 -9.123 1.00 63.61 5 VAL E C 1
ATOM 4922 O O . VAL E 1 7 ? -9.381 4.235 -9.318 1.00 67.97 5 VAL E O 1
ATOM 4926 N N . HIS E 1 8 ? -10.399 6.115 -10.016 1.00 57.61 6 HIS E N 1
ATOM 4927 C CA . HIS E 1 8 ? -10.763 5.548 -11.308 1.00 75.61 6 HIS E CA 1
ATOM 4928 C C . HIS E 1 8 ? -10.629 6.575 -12.432 1.00 57.87 6 HIS E C 1
ATOM 4929 O O . HIS E 1 8 ? -10.585 7.782 -12.186 1.00 62.45 6 HIS E O 1
ATOM 4936 N N . GLN E 1 9 ? -10.567 6.084 -13.666 1.00 59.53 7 GLN E N 1
ATOM 4937 C CA . GLN E 1 9 ? -10.419 6.948 -14.829 1.00 62.99 7 GLN E CA 1
ATOM 4938 C C . GLN E 1 9 ? -11.767 7.483 -15.297 1.00 61.26 7 GLN E C 1
ATOM 4939 O O . GLN E 1 9 ? -12.759 6.757 -15.317 1.00 66.65 7 GLN E O 1
ATOM 4945 N N . LEU E 1 10 ? -11.795 8.758 -15.669 1.00 61.43 8 LEU E N 1
ATOM 4946 C CA . LEU E 1 10 ? -13.010 9.377 -16.184 1.00 60.15 8 LEU E CA 1
ATOM 4947 C C . LEU E 1 10 ? -13.342 8.859 -17.578 1.00 70.53 8 LEU E C 1
ATOM 4948 O O . LEU E 1 10 ? -12.449 8.533 -18.363 1.00 63.09 8 LEU E O 1
ATOM 4953 N N . SER E 1 11 ? -14.635 8.798 -17.874 1.00 65.87 9 SER E N 1
ATOM 4954 C CA . SER E 1 11 ? -15.123 8.280 -19.144 1.00 69.37 9 SER E CA 1
ATOM 4955 C C . SER E 1 11 ? -15.818 9.387 -19.932 1.00 70.03 9 SER E C 1
ATOM 4956 O O . SER E 1 11 ? -16.206 10.402 -19.352 1.00 74.08 9 SER E O 1
ATOM 4959 N N . PRO E 1 12 ? -15.956 9.206 -21.259 1.00 72.72 10 PRO E N 1
ATOM 4960 C CA . PRO E 1 12 ? -16.659 10.143 -22.143 1.00 74.18 10 PRO E CA 1
ATOM 4961 C C . PRO E 1 12 ? -17.997 10.627 -21.586 1.00 80.61 10 PRO E C 1
ATOM 4962 O O . PRO E 1 12 ? -18.319 11.799 -21.722 1.00 74.69 10 PRO E O 1
ATOM 4966 N N . ASN E 1 13 ? -18.782 9.780 -20.946 1.00 80.66 11 ASN E N 1
ATOM 4967 C CA . ASN E 1 13 ? -20.017 10.319 -20.399 1.00 91.80 11 ASN E CA 1
ATOM 4968 C C . ASN E 1 13 ? -19.932 10.581 -18.906 1.00 93.44 11 ASN E C 1
ATOM 4969 O O . ASN E 1 13 ? -20.829 10.237 -18.138 1.00 99.58 11 ASN E O 1
ATOM 4974 N N . GLU E 1 14 ? -18.813 11.171 -18.501 1.00 85.20 12 GLU E N 1
ATOM 4975 C CA . GLU E 1 14 ? -18.622 11.679 -17.156 1.00 76.02 12 GLU E CA 1
ATOM 4976 C C . GLU E 1 14 ? -18.107 13.114 -17.230 1.00 76.04 12 GLU E C 1
ATOM 4977 O O . GLU E 1 14 ? -17.233 13.514 -16.458 1.00 66.25 12 GLU E O 1
ATOM 4983 N N . VAL E 1 15 ? -18.646 13.881 -18.175 1.00 80.84 13 VAL E N 1
ATOM 4984 C CA . VAL E 1 15 ? -18.193 15.250 -18.409 1.00 81.63 13 VAL E CA 1
ATOM 4985 C C . VAL E 1 15 ? -18.644 16.183 -17.283 1.00 79.55 13 VAL E C 1
ATOM 4986 O O . VAL E 1 15 ? -17.968 17.164 -16.974 1.00 72.41 13 VAL E O 1
ATOM 4990 N N . ALA E 1 16 ? -19.775 15.864 -16.659 1.00 68.73 14 ALA E N 1
ATOM 4991 C CA . ALA E 1 16 ? -20.272 16.650 -15.538 1.00 79.92 14 ALA E CA 1
ATOM 4992 C C . ALA E 1 16 ? -19.381 16.435 -14.321 1.00 77.10 14 ALA E C 1
ATOM 4993 O O . ALA E 1 16 ? -19.358 17.249 -13.399 1.00 89.54 14 ALA E O 1
ATOM 4995 N N . LEU E 1 17 ? -18.650 15.326 -14.331 1.00 66.22 15 LEU E N 1
ATOM 4996 C CA . LEU E 1 17 ? -17.709 15.007 -13.268 1.00 69.24 15 LEU E CA 1
ATOM 4997 C C . LEU E 1 17 ? -16.351 15.641 -13.564 1.00 76.22 15 LEU E C 1
ATOM 4998 O O . LEU E 1 17 ? -15.637 16.063 -12.653 1.00 76.09 15 LEU E O 1
ATOM 5003 N N . MET E 1 18 ? -16.001 15.699 -14.846 1.00 62.83 16 MET E N 1
ATOM 5004 C CA . MET E 1 18 ? -14.768 16.350 -15.280 1.00 73.76 16 MET E CA 1
ATOM 5005 C C . MET E 1 18 ? -14.798 17.825 -14.923 1.00 72.20 16 MET E C 1
ATOM 5006 O O . MET E 1 18 ? -13.813 18.405 -14.468 1.00 63.53 16 MET E O 1
ATOM 5011 N N . GLU E 1 19 ? -15.961 18.414 -15.139 1.00 69.09 17 GLU E N 1
ATOM 5012 C CA . GLU E 1 19 ? -16.201 19.808 -14.853 1.00 76.99 17 GLU E CA 1
ATOM 5013 C C . GLU E 1 19 ? -16.153 20.105 -13.347 1.00 70.46 17 GLU E C 1
ATOM 5014 O O . GLU E 1 19 ? -15.865 21.228 -12.918 1.00 74.27 17 GLU E O 1
ATOM 5020 N N . THR E 1 20 ? -16.431 19.081 -12.549 1.00 64.91 18 THR E N 1
ATOM 5021 C CA . THR E 1 20 ? -16.285 19.167 -11.104 1.00 63.94 18 THR E CA 1
ATOM 5022 C C . THR E 1 20 ? -14.807 19.078 -10.738 1.00 63.00 18 THR E C 1
ATOM 5023 O O . THR E 1 20 ? -14.322 19.810 -9.872 1.00 72.29 18 THR E O 1
ATOM 5027 N N . LEU E 1 21 ? -14.097 18.179 -11.411 1.00 57.51 19 LEU E N 1
ATOM 5028 C CA . LEU E 1 21 ? -12.656 18.042 -11.239 1.00 63.24 19 LEU E CA 1
ATOM 5029 C C . LEU E 1 21 ? -11.941 19.337 -11.614 1.00 66.76 19 LEU E C 1
ATOM 5030 O O . LEU E 1 21 ? -10.929 19.699 -11.011 1.00 52.61 19 LEU E O 1
ATOM 5035 N N . LEU E 1 22 ? -12.483 20.030 -12.611 1.00 70.39 20 LEU E N 1
ATOM 5036 C CA . LEU E 1 22 ? -11.939 21.307 -13.055 1.00 54.36 20 LEU E CA 1
ATOM 5037 C C . LEU E 1 22 ? -11.995 22.334 -11.927 1.00 65.05 20 LEU E C 1
ATOM 5038 O O . LEU E 1 22 ? -11.121 23.189 -11.803 1.00 65.77 20 LEU E O 1
ATOM 5043 N N . ALA E 1 23 ? -13.029 22.236 -11.098 1.00 64.99 21 ALA E N 1
ATOM 5044 C CA . ALA E 1 23 ? -13.180 23.128 -9.956 1.00 72.13 21 ALA E CA 1
ATOM 5045 C C . ALA E 1 23 ? -12.217 22.746 -8.834 1.00 72.67 21 ALA E C 1
ATOM 5046 O O . ALA E 1 23 ? -11.730 23.608 -8.099 1.00 64.76 21 ALA E O 1
ATOM 5048 N N . THR E 1 24 ? -11.949 21.450 -8.709 1.00 77.49 22 THR E N 1
ATOM 5049 C CA . THR E 1 24 ? -11.022 20.949 -7.701 1.00 77.86 22 THR E CA 1
ATOM 5050 C C . THR E 1 24 ? -9.618 21.483 -7.963 1.00 66.90 22 THR E C 1
ATOM 5051 O O . THR E 1 24 ? -8.898 21.844 -7.031 1.00 60.66 22 THR E O 1
ATOM 5055 N N . PHE E 1 25 ? -9.239 21.531 -9.237 1.00 57.31 23 PHE E N 1
ATOM 5056 C CA . PHE E 1 25 ? -7.979 22.138 -9.647 1.00 52.75 23 PHE E CA 1
ATOM 5057 C C . PHE E 1 25 ? -7.933 23.605 -9.232 1.00 55.54 23 PHE E C 1
ATOM 5058 O O . PHE E 1 25 ? -6.898 24.111 -8.800 1.00 57.06 23 PHE E O 1
ATOM 5066 N N . GLY E 1 26 ? -9.068 24.278 -9.366 1.00 64.41 24 GLY E N 1
ATOM 5067 C CA . GLY E 1 26 ? -9.153 25.705 -9.109 1.00 75.40 24 GLY E CA 1
ATOM 5068 C C . GLY E 1 26 ? -8.910 26.143 -7.677 1.00 76.70 24 GLY E C 1
ATOM 5069 O O . GLY E 1 26 ? -8.686 27.325 -7.425 1.00 93.29 24 GLY E O 1
ATOM 5070 N N . GLU E 1 27 ? -8.953 25.212 -6.732 1.00 71.29 25 GLU E N 1
ATOM 5071 C CA . GLU E 1 27 ? -8.741 25.575 -5.336 1.00 71.40 25 GLU E CA 1
ATOM 5072 C C . GLU E 1 27 ? -7.388 25.086 -4.830 1.00 73.37 25 GLU E C 1
ATOM 5073 O O . GLU E 1 27 ? -6.762 25.741 -3.995 1.00 79.05 25 GLU E O 1
ATOM 5079 N N . ALA E 1 28 ? -6.937 23.940 -5.334 1.00 71.40 26 ALA E N 1
ATOM 5080 C CA . ALA E 1 28 ? -5.588 23.472 -5.033 1.00 67.30 26 ALA E CA 1
ATOM 5081 C C . ALA E 1 28 ? -4.587 24.460 -5.616 1.00 63.83 26 ALA E C 1
ATOM 5082 O O . ALA E 1 28 ? -3.658 24.895 -4.936 1.00 68.91 26 ALA E O 1
ATOM 5084 N N . PHE E 1 29 ? -4.873 24.943 -6.803 1.00 62.76 27 PHE E N 1
ATOM 5085 C CA . PHE E 1 29 ? -4.003 25.904 -7.470 1.00 64.44 27 PHE E CA 1
ATOM 5086 C C . PHE E 1 29 ? -4.252 27.368 -7.190 1.00 75.24 27 PHE E C 1
ATOM 5087 O O . PHE E 1 29 ? -3.492 28.207 -7.569 1.00 70.08 27 PHE E O 1
ATOM 5095 N N . ASN E 1 30 ? -5.344 27.683 -6.493 1.00 84.12 28 ASN E N 1
ATOM 5096 C CA . ASN E 1 30 ? -5.675 29.084 -6.174 1.00 88.48 28 ASN E CA 1
ATOM 5097 C C . ASN E 1 30 ? -5.833 30.010 -7.393 1.00 81.31 28 ASN E C 1
ATOM 5098 O O . ASN E 1 30 ? -5.335 31.136 -7.409 1.00 90.70 28 ASN E O 1
ATOM 5103 N N . ASP E 1 31 ? -6.527 29.504 -8.406 1.00 74.89 29 ASP E N 1
ATOM 5104 C CA . ASP E 1 31 ? -6.779 30.168 -9.671 1.00 80.69 29 ASP E CA 1
ATOM 5105 C C . ASP E 1 31 ? -8.123 29.677 -10.186 1.00 83.50 29 ASP E C 1
ATOM 5106 O O . ASP E 1 31 ? -8.203 29.024 -11.229 1.00 62.72 29 ASP E O 1
ATOM 5111 N N . MET E 1 32 ? -9.173 29.983 -9.428 1.00 91.82 30 MET E N 1
ATOM 5112 C CA . MET E 1 32 ? -10.541 29.634 -9.794 1.00 96.34 30 MET E CA 1
ATOM 5113 C C . MET E 1 32 ? -11.076 30.570 -10.875 1.00 97.94 30 MET E C 1
ATOM 5114 O O . MET E 1 32 ? -12.166 31.130 -10.743 1.00 102.89 30 MET E O 1
ATOM 5119 N N . GLU E 1 33 ? -10.293 30.742 -11.939 1.00 68.47 31 GLU E N 1
ATOM 5120 C CA . GLU E 1 33 ? -10.669 31.592 -13.064 1.00 74.10 31 GLU E CA 1
ATOM 5121 C C . GLU E 1 33 ? -9.988 31.110 -14.345 1.00 77.17 31 GLU E C 1
ATOM 5122 O O . GLU E 1 33 ? -10.506 31.297 -15.445 1.00 81.51 31 GLU E O 1
ATOM 5128 N N . THR E 1 34 ? -8.821 30.495 -14.201 1.00 66.30 32 THR E N 1
ATOM 5129 C CA . THR E 1 34 ? -8.160 29.863 -15.338 1.00 71.08 32 THR E CA 1
ATOM 5130 C C . THR E 1 34 ? -8.789 28.500 -15.581 1.00 53.73 32 THR E C 1
ATOM 5131 O O . THR E 1 34 ? -9.045 28.108 -16.721 1.00 64.95 32 THR E O 1
ATOM 5135 N N . TYR E 1 35 ? -9.057 27.791 -14.489 1.00 56.71 33 TYR E N 1
ATOM 5136 C CA . TYR E 1 35 ? -9.589 26.439 -14.566 1.00 65.63 33 TYR E CA 1
ATOM 5137 C C . TYR E 1 35 ? -11.112 26.405 -14.629 1.00 64.44 33 TYR E C 1
ATOM 5138 O O . TYR E 1 35 ? -11.695 25.371 -14.946 1.00 64.65 33 TYR E O 1
ATOM 5147 N N . THR E 1 36 ? -11.763 27.525 -14.334 1.00 69.41 34 THR E N 1
ATOM 5148 C CA . THR E 1 36 ? -13.218 27.516 -14.257 1.00 65.62 34 THR E CA 1
ATOM 5149 C C . THR E 1 36 ? -13.878 28.818 -14.707 1.00 67.95 34 THR E C 1
ATOM 5150 O O . THR E 1 36 ? -15.105 28.903 -14.778 1.00 69.24 34 THR E O 1
ATOM 5154 N N . GLY E 1 37 ? -13.073 29.829 -15.011 1.00 66.16 35 GLY E N 1
ATOM 5155 C CA . GLY E 1 37 ? -13.608 31.104 -15.454 1.00 81.50 35 GLY E CA 1
ATOM 5156 C C . GLY E 1 37 ? -13.819 31.156 -16.955 1.00 86.18 35 GLY E C 1
ATOM 5157 O O . GLY E 1 37 ? -14.259 32.171 -17.495 1.00 82.36 35 GLY E O 1
ATOM 5158 N N . ASN E 1 38 ? -13.497 30.056 -17.630 1.00 77.06 36 ASN E N 1
ATOM 5159 C CA . ASN E 1 38 ? -13.662 29.960 -19.075 1.00 76.02 36 ASN E CA 1
ATOM 5160 C C . ASN E 1 38 ? -13.629 28.505 -19.530 1.00 70.50 36 ASN E C 1
ATOM 5161 O O . ASN E 1 38 ? -12.821 28.123 -20.376 1.00 69.32 36 ASN E O 1
ATOM 5166 N N . ARG E 1 39 ? -14.516 27.701 -18.954 1.00 69.24 37 ARG E N 1
ATOM 5167 C CA . ARG E 1 39 ? -14.583 26.272 -19.241 1.00 69.36 37 ARG E CA 1
ATOM 5168 C C . ARG E 1 39 ? -15.019 25.997 -20.676 1.00 73.53 37 ARG E C 1
ATOM 5169 O O . ARG E 1 39 ? -15.795 26.761 -21.248 1.00 73.09 37 ARG E O 1
ATOM 5177 N N . PRO E 1 40 ? -14.516 24.900 -21.262 1.00 66.47 38 PRO E N 1
ATOM 5178 C CA . PRO E 1 40 ? -14.879 24.490 -22.623 1.00 59.69 38 PRO E CA 1
ATOM 5179 C C . PRO E 1 40 ? -16.359 24.156 -22.775 1.00 74.78 38 PRO E C 1
ATOM 5180 O O . PRO E 1 40 ? -17.083 24.096 -21.783 1.00 73.34 38 PRO E O 1
ATOM 5184 N N . ARG E 1 41 ? -16.793 23.934 -24.011 1.00 85.90 39 ARG E N 1
ATOM 5185 C CA . ARG E 1 41 ? -18.153 23.484 -24.273 1.00 88.73 39 ARG E CA 1
ATOM 5186 C C . ARG E 1 41 ? -18.336 22.060 -23.771 1.00 94.31 39 ARG E C 1
ATOM 5187 O O . ARG E 1 41 ? -17.360 21.339 -23.558 1.00 92.51 39 ARG E O 1
ATOM 5195 N N . GLY E 1 42 ? -19.588 21.662 -23.573 1.00 93.54 40 GLY E N 1
ATOM 5196 C CA . GLY E 1 42 ? -19.890 20.292 -23.208 1.00 93.35 40 GLY E CA 1
ATOM 5197 C C . GLY E 1 42 ? -19.462 19.366 -24.327 1.00 86.48 40 GLY E C 1
ATOM 5198 O O . GLY E 1 42 ? -19.036 18.236 -24.091 1.00 82.62 40 GLY E O 1
ATOM 5199 N N . ALA E 1 43 ? -19.564 19.861 -25.556 1.00 80.10 41 ALA E N 1
ATOM 5200 C CA . ALA E 1 43 ? -19.181 19.095 -26.734 1.00 74.27 41 ALA E CA 1
ATOM 5201 C C . ALA E 1 43 ? -17.682 18.836 -26.755 1.00 88.40 41 ALA E C 1
ATOM 5202 O O . ALA E 1 43 ? -17.245 17.709 -26.971 1.00 86.46 41 ALA E O 1
ATOM 5204 N N . TYR E 1 44 ? -16.905 19.887 -26.518 1.00 79.40 42 TYR E N 1
ATOM 5205 C CA . TYR E 1 44 ? -15.447 19.820 -26.585 1.00 72.53 42 TYR E CA 1
ATOM 5206 C C . TYR E 1 44 ? -14.845 18.799 -25.621 1.00 66.69 42 TYR E C 1
ATOM 5207 O O . TYR E 1 44 ? -13.960 18.032 -25.999 1.00 59.47 42 TYR E O 1
ATOM 5216 N N . SER E 1 45 ? -15.327 18.792 -24.381 1.00 57.93 43 SER E N 1
ATOM 5217 C CA . SER E 1 45 ? -14.686 18.023 -23.314 1.00 56.49 43 SER E CA 1
ATOM 5218 C C . SER E 1 45 ? -14.810 16.507 -23.476 1.00 66.23 43 SER E C 1
ATOM 5219 O O . SER E 1 45 ? -13.959 15.759 -22.994 1.00 59.17 43 SER E O 1
ATOM 5222 N N . ARG E 1 46 ? -15.865 16.055 -24.144 1.00 66.18 44 ARG E N 1
ATOM 5223 C CA . ARG E 1 46 ? -16.034 14.632 -24.405 1.00 69.61 44 ARG E CA 1
ATOM 5224 C C . ARG E 1 46 ? -15.094 14.170 -25.505 1.00 68.32 44 ARG E C 1
ATOM 5225 O O . ARG E 1 46 ? -14.562 13.063 -25.453 1.00 66.76 44 ARG E O 1
ATOM 5233 N N . ARG E 1 47 ? -14.907 15.030 -26.502 1.00 75.61 45 ARG E N 1
ATOM 5234 C CA . ARG E 1 47 ? -13.944 14.790 -27.569 1.00 80.76 45 ARG E CA 1
ATOM 5235 C C . ARG E 1 47 ? -12.585 14.478 -26.963 1.00 76.03 45 ARG E C 1
ATOM 5236 O O . ARG E 1 47 ? -11.894 13.550 -27.384 1.00 75.84 45 ARG E O 1
ATOM 5244 N N . LEU E 1 48 ? -12.226 15.266 -25.956 1.00 53.20 46 LEU E N 1
ATOM 5245 C CA . LEU E 1 48 ? -10.956 15.127 -25.263 1.00 51.58 46 LEU E CA 1
ATOM 5246 C C . LEU E 1 48 ? -10.913 13.846 -24.437 1.00 59.12 46 LEU E C 1
ATOM 5247 O O . LEU E 1 48 ? -9.887 13.172 -24.373 1.00 58.33 46 LEU E O 1
ATOM 5252 N N . LEU E 1 49 ? -12.035 13.512 -23.807 1.00 55.39 47 LEU E N 1
ATOM 5253 C CA . LEU E 1 49 ? -12.118 12.308 -22.992 1.00 52.92 47 LEU E CA 1
ATOM 5254 C C . LEU E 1 49 ? -12.176 11.061 -23.867 1.00 57.42 47 LEU E C 1
ATOM 5255 O O . LEU E 1 49 ? -11.732 9.990 -23.458 1.00 58.79 47 LEU E O 1
ATOM 5260 N N . GLU E 1 50 ? -12.723 11.207 -25.070 1.00 56.43 48 GLU E N 1
ATOM 5261 C CA . GLU E 1 50 ? -12.792 10.099 -26.017 1.00 71.21 48 GLU E CA 1
ATOM 5262 C C . GLU E 1 50 ? -11.449 9.868 -26.699 1.00 59.65 48 GLU E C 1
ATOM 5263 O O . GLU E 1 50 ? -11.216 8.804 -27.275 1.00 64.21 48 GLU E O 1
ATOM 5269 N N . SER E 1 51 ? -10.574 10.869 -26.641 1.00 55.79 49 SER E N 1
ATOM 5270 C CA . SER E 1 51 ? -9.223 10.729 -27.176 1.00 53.64 49 SER E CA 1
ATOM 5271 C C . SER E 1 51 ? -8.501 9.651 -26.387 1.00 58.51 49 SER E C 1
ATOM 5272 O O . SER E 1 51 ? -8.838 9.397 -25.231 1.00 70.28 49 SER E O 1
ATOM 5275 N N . ASP E 1 52 ? -7.514 9.007 -26.981 1.00 62.78 50 ASP E N 1
ATOM 5276 C CA . ASP E 1 52 ? -6.911 7.882 -26.295 1.00 73.70 50 ASP E CA 1
ATOM 5277 C C . ASP E 1 52 ? -5.556 8.221 -25.677 1.00 66.24 50 ASP E C 1
ATOM 5278 O O . ASP E 1 52 ? -4.964 7.389 -24.994 1.00 78.76 50 ASP E O 1
ATOM 5283 N N . TYR E 1 53 ? -5.065 9.437 -25.900 1.00 54.84 51 TYR E N 1
ATOM 5284 C CA . TYR E 1 53 ? -3.813 9.845 -25.259 1.00 47.77 51 TYR E CA 1
ATOM 5285 C C . TYR E 1 53 ? -4.038 10.736 -24.033 1.00 49.26 51 TYR E C 1
ATOM 5286 O O . TYR E 1 53 ? -3.122 10.946 -23.241 1.00 42.45 51 TYR E O 1
ATOM 5295 N N . PHE E 1 54 ? -5.249 11.255 -23.869 1.00 41.23 52 PHE E N 1
ATOM 5296 C CA . PHE E 1 54 ? -5.555 12.051 -22.681 1.00 40.85 52 PHE E CA 1
ATOM 5297 C C . PHE E 1 54 ? -6.093 11.168 -21.568 1.00 43.79 52 PHE E C 1
ATOM 5298 O O . PHE E 1 54 ? -6.987 10.352 -21.791 1.00 46.71 52 PHE E O 1
ATOM 5306 N N . ILE E 1 55 ? -5.544 11.335 -20.369 1.00 40.58 53 ILE E N 1
ATOM 5307 C CA . ILE E 1 55 ? -5.956 10.539 -19.219 1.00 41.85 53 ILE E CA 1
ATOM 5308 C C . ILE E 1 55 ? -6.433 11.427 -18.074 1.00 58.36 53 ILE E C 1
ATOM 5309 O O . ILE E 1 55 ? -5.676 12.251 -17.559 1.00 47.93 53 ILE E O 1
ATOM 5314 N N . ALA E 1 56 ? -7.691 11.256 -17.680 1.00 41.82 54 ALA E N 1
ATOM 5315 C CA . ALA E 1 56 ? -8.253 12.012 -16.569 1.00 43.91 54 ALA E CA 1
ATOM 5316 C C . ALA E 1 56 ? -8.583 11.077 -15.407 1.00 56.27 54 ALA E C 1
ATOM 5317 O O . ALA E 1 56 ? -9.333 10.114 -15.566 1.00 59.15 54 ALA E O 1
ATOM 5319 N N . LEU E 1 57 ? -8.008 11.364 -14.245 1.00 44.29 55 LEU E N 1
ATOM 5320 C CA . LEU E 1 57 ? -8.217 10.543 -13.056 1.00 46.75 55 LEU E CA 1
ATOM 5321 C C . LEU E 1 57 ? -8.824 11.359 -11.924 1.00 58.34 55 LEU E C 1
ATOM 5322 O O . LEU E 1 57 ? -8.360 12.457 -11.623 1.00 53.42 55 LEU E O 1
ATOM 5327 N N . ALA E 1 58 ? -9.864 10.817 -11.300 1.00 63.27 56 ALA E N 1
ATOM 5328 C CA . ALA E 1 58 ? -10.489 11.466 -10.154 1.00 63.08 56 ALA E CA 1
ATOM 5329 C C . ALA E 1 58 ? -10.537 10.518 -8.968 1.00 61.07 56 ALA E C 1
ATOM 5330 O O . ALA E 1 58 ? -11.066 9.409 -9.068 1.00 64.91 56 ALA E O 1
ATOM 5332 N N . ALA E 1 59 ? -9.974 10.956 -7.848 1.00 61.06 57 ALA E N 1
ATOM 5333 C CA . ALA E 1 59 ? -10.028 10.178 -6.621 1.00 69.10 57 ALA E CA 1
ATOM 5334 C C . ALA E 1 59 ? -11.273 10.536 -5.826 1.00 79.21 57 ALA E C 1
ATOM 5335 O O . ALA E 1 59 ? -11.473 11.698 -5.461 1.00 71.70 57 ALA E O 1
ATOM 5337 N N . LEU E 1 60 ? -12.111 9.534 -5.575 1.00 74.51 58 LEU E N 1
ATOM 5338 C CA . LEU E 1 60 ? -13.276 9.729 -4.742 1.00 84.19 58 LEU E CA 1
ATOM 5339 C C . LEU E 1 60 ? -13.134 9.000 -3.381 1.00 99.80 58 LEU E C 1
ATOM 5340 O O . LEU E 1 60 ? -12.430 7.998 -3.220 1.00 103.39 58 LEU E O 1
ATOM 5345 N N . GLU E 1 61 ? -13.876 9.516 -2.403 1.00 101.34 59 GLU E N 1
ATOM 5346 C CA . GLU E 1 61 ? -13.936 8.935 -1.062 1.00 105.93 59 GLU E CA 1
ATOM 5347 C C . GLU E 1 61 ? -15.399 9.255 -0.700 1.00 97.00 59 GLU E C 1
ATOM 5348 O O . GLU E 1 61 ? -15.685 10.398 -0.346 1.00 94.46 59 GLU E O 1
ATOM 5354 N N . TYR E 1 62 ? -16.276 8.284 -0.559 1.00 92.01 60 TYR E N 1
ATOM 5355 C CA . TYR E 1 62 ? -17.636 8.593 -0.124 1.00 93.24 60 TYR E CA 1
ATOM 5356 C C . TYR E 1 62 ? -18.469 9.246 -1.189 1.00 92.01 60 TYR E C 1
ATOM 5357 O O . TYR E 1 62 ? -19.321 10.043 -0.894 1.00 93.57 60 TYR E O 1
ATOM 5366 N N . GLY E 1 63 ? -18.201 8.911 -2.441 1.00 94.36 61 GLY E N 1
ATOM 5367 C CA . GLY E 1 63 ? -18.938 9.520 -3.561 1.00 98.33 61 GLY E CA 1
ATOM 5368 C C . GLY E 1 63 ? -18.700 10.982 -4.037 1.00 111.92 61 GLY E C 1
ATOM 5369 O O . GLY E 1 63 ? -19.589 11.569 -4.653 1.00 119.69 61 GLY E O 1
ATOM 5370 N N . GLU E 1 64 ? -17.527 11.563 -3.749 1.00 95.98 62 GLU E N 1
ATOM 5371 C CA . GLU E 1 64 ? -17.121 12.926 -4.053 1.00 94.54 62 GLU E CA 1
ATOM 5372 C C . GLU E 1 64 ? -15.612 13.157 -4.283 1.00 88.42 62 GLU E C 1
ATOM 5373 O O . GLU E 1 64 ? -14.808 12.411 -3.777 1.00 86.83 62 GLU E O 1
ATOM 5379 N N . ILE E 1 65 ? -15.256 14.192 -5.054 1.00 90.37 63 ILE E N 1
ATOM 5380 C CA . ILE E 1 65 ? -13.881 14.462 -5.422 1.00 71.50 63 ILE E CA 1
ATOM 5381 C C . ILE E 1 65 ? -13.009 14.948 -4.265 1.00 71.96 63 ILE E C 1
ATOM 5382 O O . ILE E 1 65 ? -13.356 15.909 -3.579 1.00 73.57 63 ILE E O 1
ATOM 5387 N N . VAL E 1 66 ? -11.870 14.290 -4.065 1.00 70.81 64 VAL E N 1
ATOM 5388 C CA . VAL E 1 66 ? -10.847 14.777 -3.138 1.00 70.92 64 VAL E CA 1
ATOM 5389 C C . VAL E 1 66 ? -9.532 15.065 -3.845 1.00 71.49 64 VAL E C 1
ATOM 5390 O O . VAL E 1 66 ? -8.788 15.962 -3.453 1.00 66.97 64 VAL E O 1
ATOM 5394 N N . GLY E 1 67 ? -9.242 14.279 -4.875 1.00 65.77 65 GLY E N 1
ATOM 5395 C CA . GLY E 1 67 ? -8.014 14.429 -5.625 1.00 62.20 65 GLY E CA 1
ATOM 5396 C C . GLY E 1 67 ? -8.309 14.272 -7.098 1.00 59.92 65 GLY E C 1
ATOM 5397 O O . GLY E 1 67 ? -9.370 13.775 -7.480 1.00 61.02 65 GLY E O 1
ATOM 5398 N N . GLY E 1 68 ? -7.372 14.699 -7.932 1.00 56.96 66 GLY E N 1
ATOM 5399 C CA . GLY E 1 68 ? -7.566 14.611 -9.360 1.00 60.17 66 GLY E CA 1
ATOM 5400 C C . GLY E 1 68 ? -6.253 14.663 -10.097 1.00 51.92 66 GLY E C 1
ATOM 5401 O O . GLY E 1 68 ? -5.255 15.175 -9.585 1.00 51.27 66 GLY E O 1
ATOM 5402 N N . LEU E 1 69 ? -6.259 14.126 -11.307 1.00 50.40 67 LEU E N 1
ATOM 5403 C CA . LEU E 1 69 ? -5.050 14.047 -12.106 1.00 48.65 67 LEU E CA 1
ATOM 5404 C C . LEU E 1 69 ? -5.395 14.171 -13.583 1.00 46.07 67 LEU E C 1
ATOM 5405 O O . LEU E 1 69 ? -6.372 13.596 -14.053 1.00 48.79 67 LEU E O 1
ATOM 5410 N N . ALA E 1 70 ? -4.593 14.938 -14.312 1.00 45.03 68 ALA E N 1
ATOM 5411 C CA . ALA E 1 70 ? -4.752 15.044 -15.753 1.00 41.98 68 ALA E CA 1
ATOM 5412 C C . ALA E 1 70 ? -3.411 14.792 -16.421 1.00 47.36 68 ALA E C 1
ATOM 5413 O O . ALA E 1 70 ? -2.421 15.458 -16.107 1.00 38.55 68 ALA E O 1
ATOM 5415 N N . ALA E 1 71 ? -3.381 13.825 -17.335 1.00 39.45 69 ALA E N 1
ATOM 5416 C CA . ALA E 1 71 ? -2.135 13.408 -17.962 1.00 43.90 69 ALA E CA 1
ATOM 5417 C C . ALA E 1 71 ? -2.279 13.197 -19.467 1.00 39.26 69 ALA E C 1
ATOM 5418 O O . ALA E 1 71 ? -3.388 13.091 -19.990 1.00 42.21 69 ALA E O 1
ATOM 5420 N N . TYR E 1 72 ? -1.141 13.131 -20.150 1.00 34.90 70 TYR E N 1
ATOM 5421 C CA . TYR E 1 72 ? -1.107 12.852 -21.583 1.00 34.02 70 TYR E CA 1
ATOM 5422 C C . TYR E 1 72 ? -0.151 11.706 -21.882 1.00 35.36 70 TYR E C 1
ATOM 5423 O O . TYR E 1 72 ? 1.004 11.724 -21.454 1.00 35.49 70 TYR E O 1
ATOM 5432 N N . GLU E 1 73 ? -0.633 10.713 -22.615 1.00 37.66 71 GLU E N 1
ATOM 5433 C CA . GLU E 1 73 ? 0.228 9.632 -23.068 1.00 35.68 71 GLU E CA 1
ATOM 5434 C C . GLU E 1 73 ? 0.997 10.084 -24.297 1.00 43.42 71 GLU E C 1
ATOM 5435 O O . GLU E 1 73 ? 0.403 10.420 -25.317 1.00 37.91 71 GLU E O 1
ATOM 5441 N N . LEU E 1 74 ? 2.317 10.106 -24.188 1.00 32.44 72 LEU E N 1
ATOM 5442 C CA . LEU E 1 74 ? 3.164 10.501 -25.309 1.00 34.62 72 LEU E CA 1
ATOM 5443 C C . LEU E 1 74 ? 3.765 9.262 -25.962 1.00 33.62 72 LEU E C 1
ATOM 5444 O O . LEU E 1 74 ? 4.706 8.670 -25.441 1.00 38.59 72 LEU E O 1
ATOM 5449 N N . LYS E 1 75 ? 3.198 8.862 -27.094 1.00 33.44 73 LYS E N 1
ATOM 5450 C CA . LYS E 1 75 ? 3.715 7.730 -27.853 1.00 35.41 73 LYS E CA 1
ATOM 5451 C C . LYS E 1 75 ? 5.042 8.086 -28.504 1.00 37.64 73 LYS E C 1
ATOM 5452 O O . LYS E 1 75 ? 5.103 8.989 -29.333 1.00 35.88 73 LYS E O 1
ATOM 5458 N N . LYS E 1 76 ? 6.101 7.373 -28.134 1.00 33.57 74 LYS E N 1
ATOM 5459 C CA . LYS E 1 76 ? 7.439 7.728 -28.595 1.00 31.10 74 LYS E CA 1
ATOM 5460 C C . LYS E 1 76 ? 7.674 7.297 -30.038 1.00 40.09 74 LYS E C 1
ATOM 5461 O O . LYS E 1 76 ? 7.030 6.378 -30.547 1.00 35.02 74 LYS E O 1
ATOM 5467 N N . PHE E 1 77 ? 8.607 7.978 -30.689 1.00 34.09 75 PHE E N 1
ATOM 5468 C CA . PHE E 1 77 ? 8.866 7.786 -32.110 1.00 30.58 75 PHE E CA 1
ATOM 5469 C C . PHE E 1 77 ? 10.129 6.973 -32.358 1.00 31.49 75 PHE E C 1
ATOM 5470 O O . PHE E 1 77 ? 10.280 6.354 -33.415 1.00 41.10 75 PHE E O 1
ATOM 5478 N N . GLU E 1 78 ? 11.037 6.975 -31.384 1.00 33.63 76 GLU E N 1
ATOM 5479 C CA . GLU E 1 78 ? 12.304 6.262 -31.533 1.00 34.60 76 GLU E CA 1
ATOM 5480 C C . GLU E 1 78 ? 12.125 4.769 -31.256 1.00 41.08 76 GLU E C 1
ATOM 5481 O O . GLU E 1 78 ? 12.874 3.944 -31.770 1.00 36.99 76 GLU E O 1
ATOM 5487 N N . GLN E 1 79 ? 11.127 4.440 -30.445 1.00 40.29 77 GLN E N 1
ATOM 5488 C CA . GLN E 1 79 ? 10.810 3.054 -30.090 1.00 49.13 77 GLN E CA 1
ATOM 5489 C C . GLN E 1 79 ? 9.309 2.903 -29.877 1.00 50.20 77 GLN E C 1
ATOM 5490 O O . GLN E 1 79 ? 8.602 3.891 -29.674 1.00 43.30 77 GLN E O 1
ATOM 5496 N N . GLU E 1 80 ? 8.822 1.666 -29.915 1.00 46.18 78 GLU E N 1
ATOM 5497 C CA . GLU E 1 80 ? 7.415 1.403 -29.637 1.00 45.12 78 GLU E CA 1
ATOM 5498 C C . GLU E 1 80 ? 7.162 1.410 -28.138 1.00 49.30 78 GLU E C 1
ATOM 5499 O O . GLU E 1 80 ? 6.870 0.375 -27.547 1.00 55.75 78 GLU E O 1
ATOM 5505 N N . ARG E 1 81 ? 7.289 2.587 -27.533 1.00 49.37 79 ARG E N 1
ATOM 5506 C CA . ARG E 1 81 ? 7.072 2.760 -26.104 1.00 42.64 79 ARG E CA 1
ATOM 5507 C C . ARG E 1 81 ? 6.341 4.070 -25.862 1.00 48.16 79 ARG E C 1
ATOM 5508 O O . ARG E 1 81 ? 6.248 4.906 -26.760 1.00 42.00 79 ARG E O 1
ATOM 5516 N N . SER E 1 82 ? 5.828 4.257 -24.652 1.00 45.73 80 SER E N 1
ATOM 5517 C CA . SER E 1 82 ? 5.090 5.475 -24.332 1.00 56.47 80 SER E CA 1
ATOM 5518 C C . SER E 1 82 ? 5.613 6.152 -23.073 1.00 54.69 80 SER E C 1
ATOM 5519 O O . SER E 1 82 ? 6.264 5.526 -22.238 1.00 53.10 80 SER E O 1
ATOM 5522 N N . GLU E 1 83 ? 5.331 7.443 -22.951 1.00 43.46 81 GLU E N 1
ATOM 5523 C CA . GLU E 1 83 ? 5.673 8.191 -21.749 1.00 46.03 81 GLU E CA 1
ATOM 5524 C C . GLU E 1 83 ? 4.468 8.986 -21.272 1.00 42.88 81 GLU E C 1
ATOM 5525 O O . GLU E 1 83 ? 3.852 9.718 -22.048 1.00 50.36 81 GLU E O 1
ATOM 5531 N N . ILE E 1 84 ? 4.129 8.838 -19.995 1.00 36.10 82 ILE E N 1
ATOM 5532 C CA . ILE E 1 84 ? 2.987 9.540 -19.433 1.00 36.30 82 ILE E CA 1
ATOM 5533 C C . ILE E 1 84 ? 3.395 10.884 -18.839 1.00 37.28 82 ILE E C 1
ATOM 5534 O O . ILE E 1 84 ? 4.164 10.945 -17.879 1.00 44.82 82 ILE E O 1
ATOM 5539 N N . TYR E 1 85 ? 2.871 11.959 -19.414 1.00 34.32 83 TYR E N 1
ATOM 5540 C CA . TYR E 1 85 ? 3.138 13.302 -18.919 1.00 32.17 83 TYR E CA 1
ATOM 5541 C C . TYR E 1 85 ? 1.996 13.784 -18.022 1.00 35.09 83 TYR E C 1
ATOM 5542 O O . TYR E 1 85 ? 0.918 14.114 -18.508 1.00 37.15 83 TYR E O 1
ATOM 5551 N N . ILE E 1 86 ? 2.237 13.819 -16.714 1.00 35.10 84 ILE E N 1
ATOM 5552 C CA . ILE E 1 86 ? 1.271 14.404 -15.788 1.00 36.24 84 ILE E CA 1
ATOM 5553 C C . ILE E 1 86 ? 1.299 15.919 -15.921 1.00 44.81 84 ILE E C 1
ATOM 5554 O O . ILE E 1 86 ? 2.318 16.553 -15.641 1.00 42.11 84 ILE E O 1
ATOM 5559 N N . TYR E 1 87 ? 0.193 16.505 -16.362 1.00 35.50 85 TYR E N 1
ATOM 5560 C CA . TYR E 1 87 ? 0.148 17.953 -16.514 1.00 41.00 85 TYR E CA 1
ATOM 5561 C C . TYR E 1 87 ? -0.256 18.625 -15.211 1.00 43.84 85 TYR E C 1
ATOM 5562 O O . TYR E 1 87 ? 0.391 19.572 -14.768 1.00 46.10 85 TYR E O 1
ATOM 5571 N N . ASP E 1 88 ? -1.329 18.133 -14.600 1.00 41.71 86 ASP E N 1
ATOM 5572 C CA . ASP E 1 88 ? -1.802 18.680 -13.334 1.00 40.34 86 ASP E CA 1
ATOM 5573 C C . ASP E 1 88 ? -2.205 17.579 -12.367 1.00 42.48 86 ASP E C 1
ATOM 5574 O O . ASP E 1 88 ? -2.885 16.626 -12.751 1.00 42.94 86 ASP E O 1
ATOM 5579 N N . LEU E 1 89 ? -1.766 17.720 -11.119 1.00 44.03 87 LEU E N 1
ATOM 5580 C CA . LEU E 1 89 ? -2.143 16.817 -10.035 1.00 46.52 87 LEU E CA 1
ATOM 5581 C C . LEU E 1 89 ? -2.576 17.652 -8.833 1.00 50.92 87 LEU E C 1
ATOM 5582 O O . LEU E 1 89 ? -1.826 18.511 -8.372 1.00 48.86 87 LEU E O 1
ATOM 5587 N N . ALA E 1 90 ? -3.786 17.412 -8.337 1.00 51.00 88 ALA E N 1
ATOM 5588 C CA . ALA E 1 90 ? -4.323 18.241 -7.260 1.00 57.89 88 ALA E CA 1
ATOM 5589 C C . ALA E 1 90 ? -5.160 17.450 -6.267 1.00 56.44 88 ALA E C 1
ATOM 5590 O O . ALA E 1 90 ? -5.843 16.495 -6.630 1.00 61.51 88 ALA E O 1
ATOM 5592 N N . VAL E 1 91 ? -5.094 17.859 -5.005 1.00 58.90 89 VAL E N 1
ATOM 5593 C CA . VAL E 1 91 ? -5.896 17.256 -3.950 1.00 67.85 89 VAL E CA 1
ATOM 5594 C C . VAL E 1 91 ? -6.547 18.356 -3.112 1.00 66.43 89 VAL E C 1
ATOM 5595 O O . VAL E 1 91 ? -5.893 19.341 -2.764 1.00 64.68 89 VAL E O 1
ATOM 5599 N N . ALA E 1 92 ? -7.833 18.191 -2.805 1.00 69.24 90 ALA E N 1
ATOM 5600 C CA . ALA E 1 92 ? -8.560 19.157 -1.986 1.00 69.61 90 ALA E CA 1
ATOM 5601 C C . ALA E 1 92 ? -7.845 19.353 -0.656 1.00 71.91 90 ALA E C 1
ATOM 5602 O O . ALA E 1 92 ? -7.309 18.402 -0.088 1.00 77.00 90 ALA E O 1
ATOM 5604 N N . LYS E 1 93 ? -7.824 20.584 -0.169 1.00 73.37 91 LYS E N 1
ATOM 5605 C CA . LYS E 1 93 ? -7.033 20.900 1.009 1.00 84.76 91 LYS E CA 1
ATOM 5606 C C . LYS E 1 93 ? -7.548 20.176 2.257 1.00 79.26 91 LYS E C 1
ATOM 5607 O O . LYS E 1 93 ? -6.753 19.639 3.030 1.00 86.46 91 LYS E O 1
ATOM 5613 N N . ALA E 1 94 ? -8.870 20.151 2.435 1.00 81.25 92 ALA E N 1
ATOM 5614 C CA . ALA E 1 94 ? -9.494 19.477 3.581 1.00 84.96 92 ALA E CA 1
ATOM 5615 C C . ALA E 1 94 ? -8.933 18.074 3.785 1.00 87.69 92 ALA E C 1
ATOM 5616 O O . ALA E 1 94 ? -8.614 17.675 4.905 1.00 96.06 92 ALA E O 1
ATOM 5618 N N . HIS E 1 95 ? -8.795 17.339 2.688 1.00 93.46 93 HIS E N 1
ATOM 5619 C CA . HIS E 1 95 ? -8.239 15.996 2.734 1.00 91.98 93 HIS E CA 1
ATOM 5620 C C . HIS E 1 95 ? -6.824 15.974 2.179 1.00 84.01 93 HIS E C 1
ATOM 5621 O O . HIS E 1 95 ? -6.578 15.378 1.134 1.00 104.35 93 HIS E O 1
ATOM 5628 N N . ARG E 1 96 ? -5.897 16.631 2.865 1.00 87.08 94 ARG E N 1
ATOM 5629 C CA . ARG E 1 96 ? -4.493 16.574 2.473 1.00 81.72 94 ARG E CA 1
ATOM 5630 C C . ARG E 1 96 ? -3.687 15.794 3.501 1.00 92.65 94 ARG E C 1
ATOM 5631 O O . ARG E 1 96 ? -4.006 15.827 4.691 1.00 87.64 94 ARG E O 1
ATOM 5639 N N . ARG E 1 97 ? -2.668 15.084 3.009 1.00 82.91 95 ARG E N 1
ATOM 5640 C CA . ARG E 1 97 ? -1.746 14.253 3.798 1.00 94.21 95 ARG E CA 1
ATOM 5641 C C . ARG E 1 97 ? -2.308 12.878 4.159 1.00 98.06 95 ARG E C 1
ATOM 5642 O O . ARG E 1 97 ? -1.850 12.264 5.123 1.00 112.15 95 ARG E O 1
ATOM 5650 N N . ARG E 1 98 ? -3.287 12.386 3.402 1.00 78.51 96 ARG E N 1
ATOM 5651 C CA . ARG E 1 98 ? -3.891 11.093 3.734 1.00 82.91 96 ARG E CA 1
ATOM 5652 C C . ARG E 1 98 ? -3.504 10.004 2.727 1.00 86.75 96 ARG E C 1
ATOM 5653 O O . ARG E 1 98 ? -4.206 9.001 2.595 1.00 84.49 96 ARG E O 1
ATOM 5661 N N . GLY E 1 99 ? -2.396 10.201 2.016 1.00 78.90 97 GLY E N 1
ATOM 5662 C CA . GLY E 1 99 ? -1.933 9.226 1.040 1.00 77.86 97 GLY E CA 1
ATOM 5663 C C . GLY E 1 99 ? -2.767 9.183 -0.231 1.00 85.02 97 GLY E C 1
ATOM 5664 O O . GLY E 1 99 ? -2.774 8.180 -0.952 1.00 79.29 97 GLY E O 1
ATOM 5665 N N . ILE E 1 100 ? -3.463 10.279 -0.517 1.00 71.62 98 ILE E N 1
ATOM 5666 C CA . ILE E 1 100 ? -4.353 10.341 -1.672 1.00 68.37 98 ILE E CA 1
ATOM 5667 C C . ILE E 1 100 ? -3.584 10.507 -2.983 1.00 85.56 98 ILE E C 1
ATOM 5668 O O . ILE E 1 100 ? -3.828 9.789 -3.955 1.00 71.12 98 ILE E O 1
ATOM 5673 N N . ALA E 1 101 ? -2.652 11.455 -3.004 1.00 62.61 99 ALA E N 1
ATOM 5674 C CA . ALA E 1 101 ? -1.854 11.713 -4.196 1.00 70.54 99 ALA E CA 1
ATOM 5675 C C . ALA E 1 101 ? -1.028 10.489 -4.579 1.00 63.53 99 ALA E C 1
ATOM 5676 O O . ALA E 1 101 ? -0.759 10.253 -5.757 1.00 65.78 99 ALA E O 1
ATOM 5678 N N . THR E 1 102 ? -0.629 9.713 -3.578 1.00 64.17 100 THR E N 1
ATOM 5679 C CA . THR E 1 102 ? 0.105 8.479 -3.818 1.00 66.02 100 THR E CA 1
ATOM 5680 C C . THR E 1 102 ? -0.766 7.481 -4.571 1.00 69.66 100 THR E C 1
ATOM 5681 O O . THR E 1 102 ? -0.318 6.852 -5.526 1.00 69.10 100 THR E O 1
ATOM 5685 N N . ALA E 1 103 ? -2.021 7.358 -4.148 1.00 69.88 101 ALA E N 1
ATOM 5686 C CA . ALA E 1 103 ? -2.949 6.406 -4.751 1.00 75.72 101 ALA E CA 1
ATOM 5687 C C . ALA E 1 103 ? -3.306 6.783 -6.188 1.00 64.93 101 ALA E C 1
ATOM 5688 O O . ALA E 1 103 ? -3.643 5.920 -6.997 1.00 65.37 101 ALA E O 1
ATOM 5690 N N . LEU E 1 104 ? -3.240 8.074 -6.497 1.00 61.33 102 LEU E N 1
ATOM 5691 C CA . LEU E 1 104 ? -3.504 8.546 -7.853 1.00 57.62 102 LEU E CA 1
ATOM 5692 C C . LEU E 1 104 ? -2.385 8.127 -8.802 1.00 56.02 102 LEU E C 1
ATOM 5693 O O . LEU E 1 104 ? -2.637 7.702 -9.930 1.00 54.86 102 LEU E O 1
ATOM 5698 N N . ILE E 1 105 ? -1.149 8.241 -8.332 1.00 56.22 103 ILE E N 1
ATOM 5699 C CA . ILE E 1 105 ? 0.014 7.890 -9.137 1.00 59.87 103 ILE E CA 1
ATOM 5700 C C . ILE E 1 105 ? 0.137 6.375 -9.292 1.00 70.33 103 ILE E C 1
ATOM 5701 O O . ILE E 1 105 ? 0.492 5.882 -10.364 1.00 57.44 103 ILE E O 1
ATOM 5706 N N . GLU E 1 106 ? -0.171 5.640 -8.225 1.00 61.93 104 GLU E N 1
ATOM 5707 C CA . GLU E 1 106 ? -0.143 4.178 -8.272 1.00 76.44 104 GLU E CA 1
ATOM 5708 C C . GLU E 1 106 ? -1.135 3.645 -9.301 1.00 67.05 104 GLU E C 1
ATOM 5709 O O . GLU E 1 106 ? -0.855 2.675 -10.003 1.00 68.29 104 GLU E O 1
ATOM 5715 N N . LYS E 1 107 ? -2.296 4.288 -9.383 1.00 64.51 105 LYS E N 1
ATOM 5716 C CA . LYS E 1 107 ? -3.297 3.937 -10.383 1.00 63.31 105 LYS E CA 1
ATOM 5717 C C . LYS E 1 107 ? -2.781 4.239 -11.790 1.00 66.35 105 LYS E C 1
ATOM 5718 O O . LYS E 1 107 ? -3.015 3.479 -12.732 1.00 60.09 105 LYS E O 1
ATOM 5724 N N . LEU E 1 108 ? -2.070 5.352 -11.924 1.00 56.14 106 LEU E N 1
ATOM 5725 C CA . LEU E 1 108 ? -1.525 5.755 -13.213 1.00 52.63 106 LEU E CA 1
ATOM 5726 C C . LEU E 1 108 ? -0.428 4.790 -13.666 1.00 53.40 106 LEU E C 1
ATOM 5727 O O . LEU E 1 108 ? -0.262 4.544 -14.860 1.00 52.73 106 LEU E O 1
ATOM 5732 N N . LYS E 1 109 ? 0.314 4.246 -12.704 1.00 57.45 107 LYS E N 1
ATOM 5733 C CA . LYS E 1 109 ? 1.346 3.255 -12.992 1.00 57.43 107 LYS E CA 1
ATOM 5734 C C . LYS E 1 109 ? 0.748 2.008 -13.628 1.00 66.42 107 LYS E C 1
ATOM 5735 O O . LYS E 1 109 ? 1.302 1.454 -14.578 1.00 64.12 107 LYS E O 1
ATOM 5741 N N . GLU E 1 110 ? -0.383 1.568 -13.087 1.00 64.89 108 GLU E N 1
ATOM 5742 C CA . GLU E 1 110 ? -1.032 0.348 -13.547 1.00 80.91 108 GLU E CA 1
ATOM 5743 C C . GLU E 1 110 ? -1.626 0.521 -14.939 1.00 73.94 108 GLU E C 1
ATOM 5744 O O . GLU E 1 110 ? -1.697 -0.431 -15.715 1.00 78.87 108 GLU E O 1
ATOM 5750 N N . LEU E 1 111 ? -2.047 1.741 -15.260 1.00 69.36 109 LEU E N 1
ATOM 5751 C CA . LEU E 1 111 ? -2.629 2.011 -16.570 1.00 74.97 109 LEU E CA 1
ATOM 5752 C C . LEU E 1 111 ? -1.558 2.320 -17.603 1.00 64.17 109 LEU E C 1
ATOM 5753 O O . LEU E 1 111 ? -1.725 2.020 -18.786 1.00 58.96 109 LEU E O 1
ATOM 5758 N N . GLY E 1 112 ? -0.461 2.921 -17.151 1.00 52.63 110 GLY E N 1
ATOM 5759 C CA . GLY E 1 112 ? 0.674 3.180 -18.016 1.00 49.86 110 GLY E CA 1
ATOM 5760 C C . GLY E 1 112 ? 1.284 1.878 -18.497 1.00 61.22 110 GLY E C 1
ATOM 5761 O O . GLY E 1 112 ? 1.702 1.759 -19.649 1.00 62.62 110 GLY E O 1
ATOM 5762 N N . ALA E 1 113 ? 1.325 0.892 -17.606 1.00 65.55 111 ALA E N 1
ATOM 5763 C CA . ALA E 1 113 ? 1.858 -0.425 -17.934 1.00 81.37 111 ALA E CA 1
ATOM 5764 C C . ALA E 1 113 ? 1.021 -1.106 -19.014 1.00 75.93 111 ALA E C 1
ATOM 5765 O O . ALA E 1 113 ? 1.548 -1.840 -19.848 1.00 77.32 111 ALA E O 1
ATOM 5767 N N . ALA E 1 114 ? -0.283 -0.850 -18.996 1.00 72.12 112 ALA E N 1
ATOM 5768 C CA . ALA E 1 114 ? -1.193 -1.419 -19.985 1.00 77.21 112 ALA E CA 1
ATOM 5769 C C . ALA E 1 114 ? -1.168 -0.632 -21.294 1.00 84.98 112 ALA E C 1
ATOM 5770 O O . ALA E 1 114 ? -1.953 -0.899 -22.204 1.00 95.83 112 ALA E O 1
ATOM 5772 N N . ARG E 1 115 ? -0.267 0.339 -21.381 1.00 64.21 113 ARG E N 1
ATOM 5773 C CA . ARG E 1 115 ? -0.122 1.159 -22.578 1.00 66.82 113 ARG E CA 1
ATOM 5774 C C . ARG E 1 115 ? 1.300 1.082 -23.115 1.00 60.68 113 ARG E C 1
ATOM 5775 O O . ARG E 1 115 ? 1.622 1.692 -24.136 1.00 71.03 113 ARG E O 1
ATOM 5783 N N . GLY E 1 116 ? 2.151 0.334 -22.419 1.00 60.33 114 GLY E N 1
ATOM 5784 C CA . GLY E 1 116 ? 3.541 0.198 -22.816 1.00 49.28 114 GLY E CA 1
ATOM 5785 C C . GLY E 1 116 ? 4.391 1.362 -22.346 1.00 54.81 114 GLY E C 1
ATOM 5786 O O . GLY E 1 116 ? 5.487 1.592 -22.857 1.00 66.80 114 GLY E O 1
ATOM 5787 N N . ALA E 1 117 ? 3.880 2.106 -21.368 1.00 51.76 115 ALA E N 1
ATOM 5788 C CA . ALA E 1 117 ? 4.621 3.227 -20.809 1.00 43.19 115 ALA E CA 1
ATOM 5789 C C . ALA E 1 117 ? 5.694 2.730 -19.850 1.00 54.15 115 ALA E C 1
ATOM 5790 O O . ALA E 1 117 ? 5.419 1.916 -18.969 1.00 59.07 115 ALA E O 1
ATOM 5792 N N . TYR E 1 118 ? 6.916 3.221 -20.027 1.00 60.19 116 TYR E N 1
ATOM 5793 C CA . TYR E 1 118 ? 8.030 2.802 -19.184 1.00 66.92 116 TYR E CA 1
ATOM 5794 C C . TYR E 1 118 ? 8.328 3.842 -18.110 1.00 52.68 116 TYR E C 1
ATOM 5795 O O . TYR E 1 118 ? 9.042 3.564 -17.147 1.00 64.64 116 TYR E O 1
ATOM 5804 N N . VAL E 1 119 ? 7.775 5.039 -18.275 1.00 52.69 117 VAL E N 1
ATOM 5805 C CA . VAL E 1 119 ? 8.033 6.112 -17.325 1.00 51.65 117 VAL E CA 1
ATOM 5806 C C . VAL E 1 119 ? 6.866 7.094 -17.241 1.00 40.77 117 VAL E C 1
ATOM 5807 O O . VAL E 1 119 ? 6.167 7.347 -18.226 1.00 43.56 117 VAL E O 1
ATOM 5811 N N . ILE E 1 120 ? 6.644 7.613 -16.039 1.00 41.50 118 ILE E N 1
ATOM 5812 C CA . ILE E 1 120 ? 5.729 8.722 -15.822 1.00 40.03 118 ILE E CA 1
ATOM 5813 C C . ILE E 1 120 ? 6.540 9.910 -15.330 1.00 37.73 118 ILE E C 1
ATOM 5814 O O . ILE E 1 120 ? 7.250 9.805 -14.333 1.00 44.96 118 ILE E O 1
ATOM 5819 N N . PHE E 1 121 ? 6.462 11.035 -16.032 1.00 38.17 119 PHE E N 1
ATOM 5820 C CA . PHE E 1 121 ? 7.181 12.214 -15.572 1.00 44.73 119 PHE E CA 1
ATOM 5821 C C . PHE E 1 121 ? 6.232 13.373 -15.304 1.00 40.42 119 PHE E C 1
ATOM 5822 O O . PHE E 1 121 ? 5.177 13.500 -15.923 1.00 38.57 119 PHE E O 1
ATOM 5830 N N . VAL E 1 122 ? 6.602 14.200 -14.338 1.00 52.21 120 VAL E N 1
ATOM 5831 C CA . VAL E 1 122 ? 5.770 15.320 -13.938 1.00 50.64 120 VAL E CA 1
ATOM 5832 C C . VAL E 1 122 ? 6.656 16.503 -13.575 1.00 50.23 120 VAL E C 1
ATOM 5833 O O . VAL E 1 122 ? 7.715 16.333 -12.969 1.00 51.36 120 VAL E O 1
ATOM 5837 N N . GLN E 1 123 ? 6.243 17.715 -13.887 1.00 57.45 121 GLN E N 1
ATOM 5838 C CA . GLN E 1 123 ? 7.002 18.896 -13.534 1.00 46.82 121 GLN E CA 1
ATOM 5839 C C . GLN E 1 123 ? 6.487 19.487 -12.260 1.00 55.87 121 GLN E C 1
ATOM 5840 O O . GLN E 1 123 ? 5.351 19.482 -11.937 1.00 50.28 121 GLN E O 1
ATOM 5846 N N . ALA E 1 124 ? 7.395 20.022 -11.528 1.00 52.26 122 ALA E N 1
ATOM 5847 C CA . ALA E 1 124 ? 7.052 20.690 -10.292 1.00 42.79 122 ALA E CA 1
ATOM 5848 C C . ALA E 1 124 ? 7.783 22.018 -10.240 1.00 43.87 122 ALA E C 1
ATOM 5849 O O . ALA E 1 124 ? 9.004 22.071 -10.397 1.00 45.90 122 ALA E O 1
ATOM 5851 N N . ASP E 1 125 ? 7.046 23.102 -10.036 1.00 52.32 123 ASP E N 1
ATOM 5852 C CA A ASP E 1 125 ? 7.676 24.409 -9.914 0.50 61.81 123 ASP E CA 1
ATOM 5853 C CA B ASP E 1 125 ? 7.665 24.412 -9.909 0.50 61.80 123 ASP E CA 1
ATOM 5854 C C . ASP E 1 125 ? 8.445 24.486 -8.595 1.00 71.82 123 ASP E C 1
ATOM 5855 O O . ASP E 1 125 ? 8.610 23.480 -7.904 1.00 68.81 123 ASP E O 1
ATOM 5864 N N . THR E 1 126 ? 8.681 25.693 -8.094 1.00 71.22 124 THR E N 1
ATOM 5865 C CA . THR E 1 126 ? 9.550 25.866 -6.925 1.00 85.89 124 THR E CA 1
ATOM 5866 C C . THR E 1 126 ? 9.043 26.651 -5.733 1.00 94.54 124 THR E C 1
ATOM 5867 O O . THR E 1 126 ? 9.670 26.655 -4.679 1.00 95.06 124 THR E O 1
ATOM 5871 N N . ALA E 1 127 ? 7.888 27.285 -5.943 1.00 94.72 125 ALA E N 1
ATOM 5872 C CA . ALA E 1 127 ? 7.222 28.144 -4.971 1.00 101.70 125 ALA E CA 1
ATOM 5873 C C . ALA E 1 127 ? 6.869 27.394 -3.706 1.00 103.59 125 ALA E C 1
ATOM 5874 O O . ALA E 1 127 ? 6.532 26.210 -3.735 1.00 109.08 125 ALA E O 1
ATOM 5876 N N . ILE E 1 128 ? 6.916 28.105 -2.596 1.00 95.90 126 ILE E N 1
ATOM 5877 C CA . ILE E 1 128 ? 6.745 27.500 -1.298 1.00 90.35 126 ILE E CA 1
ATOM 5878 C C . ILE E 1 128 ? 5.452 26.734 -1.183 1.00 80.19 126 ILE E C 1
ATOM 5879 O O . ILE E 1 128 ? 5.339 25.850 -0.333 1.00 86.00 126 ILE E O 1
ATOM 5884 N N . GLU E 1 129 ? 4.458 27.058 -1.996 1.00 83.48 127 GLU E N 1
ATOM 5885 C CA . GLU E 1 129 ? 3.216 26.330 -1.806 1.00 94.43 127 GLU E CA 1
ATOM 5886 C C . GLU E 1 129 ? 3.352 24.900 -2.332 1.00 96.00 127 GLU E C 1
ATOM 5887 O O . GLU E 1 129 ? 2.547 24.033 -1.999 1.00 106.47 127 GLU E O 1
ATOM 5893 N N . ASP E 1 130 ? 4.390 24.653 -3.126 1.00 88.39 128 ASP E N 1
ATOM 5894 C CA . ASP E 1 130 ? 4.505 23.392 -3.861 1.00 82.57 128 ASP E CA 1
ATOM 5895 C C . ASP E 1 130 ? 5.464 22.374 -3.257 1.00 66.84 128 ASP E C 1
ATOM 5896 O O . ASP E 1 130 ? 5.783 21.368 -3.888 1.00 60.17 128 ASP E O 1
ATOM 5901 N N . GLU E 1 131 ? 5.912 22.627 -2.041 1.00 66.31 129 GLU E N 1
ATOM 5902 C CA . GLU E 1 131 ? 6.785 21.697 -1.348 1.00 69.12 129 GLU E CA 1
ATOM 5903 C C . GLU E 1 131 ? 6.155 20.320 -1.059 1.00 71.66 129 GLU E C 1
ATOM 5904 O O . GLU E 1 131 ? 6.865 19.313 -1.076 1.00 73.61 129 GLU E O 1
ATOM 5910 N N . PRO E 1 132 ? 4.832 20.269 -0.780 1.00 74.80 130 PRO E N 1
ATOM 5911 C CA . PRO E 1 132 ? 4.253 18.917 -0.682 1.00 80.65 130 PRO E CA 1
ATOM 5912 C C . PRO E 1 132 ? 4.387 18.112 -1.970 1.00 68.80 130 PRO E C 1
ATOM 5913 O O . PRO E 1 132 ? 4.670 16.915 -1.908 1.00 70.17 130 PRO E O 1
ATOM 5917 N N . ALA E 1 133 ? 4.193 18.759 -3.115 1.00 67.66 131 ALA E N 1
ATOM 5918 C CA . ALA E 1 133 ? 4.322 18.090 -4.404 1.00 60.99 131 ALA E CA 1
ATOM 5919 C C . ALA E 1 133 ? 5.742 17.598 -4.621 1.00 60.79 131 ALA E C 1
ATOM 5920 O O . ALA E 1 133 ? 5.960 16.449 -5.010 1.00 61.09 131 ALA E O 1
ATOM 5922 N N . ILE E 1 134 ? 6.700 18.483 -4.369 1.00 60.67 132 ILE E N 1
ATOM 5923 C CA . ILE E 1 134 ? 8.111 18.161 -4.511 1.00 60.81 132 ILE E CA 1
ATOM 5924 C C . ILE E 1 134 ? 8.488 17.007 -3.591 1.00 65.26 132 ILE E C 1
ATOM 5925 O O . ILE E 1 134 ? 9.253 16.122 -3.971 1.00 65.60 132 ILE E O 1
ATOM 5930 N N . ALA E 1 135 ? 7.936 17.015 -2.382 1.00 73.24 133 ALA E N 1
ATOM 5931 C CA . ALA E 1 135 ? 8.180 15.942 -1.427 1.00 73.95 133 ALA E CA 1
ATOM 5932 C C . ALA E 1 135 ? 7.586 14.625 -1.924 1.00 73.90 133 ALA E C 1
ATOM 5933 O O . ALA E 1 135 ? 8.244 13.583 -1.890 1.00 76.12 133 ALA E O 1
ATOM 5935 N N . LEU E 1 136 ? 6.339 14.681 -2.381 1.00 71.84 134 LEU E N 1
ATOM 5936 C CA . LEU E 1 136 ? 5.659 13.506 -2.920 1.00 71.90 134 LEU E CA 1
ATOM 5937 C C . LEU E 1 136 ? 6.406 12.936 -4.118 1.00 72.53 134 LEU E C 1
ATOM 5938 O O . LEU E 1 136 ? 6.591 11.725 -4.231 1.00 74.54 134 LEU E O 1
ATOM 5943 N N . TYR E 1 137 ? 6.836 13.824 -5.009 1.00 65.49 135 TYR E N 1
ATOM 5944 C CA . TYR E 1 137 ? 7.499 13.419 -6.240 1.00 63.17 135 TYR E CA 1
ATOM 5945 C C . TYR E 1 137 ? 8.924 12.923 -6.010 1.00 65.37 135 TYR E C 1
ATOM 5946 O O . TYR E 1 137 ? 9.401 12.059 -6.735 1.00 66.58 135 TYR E O 1
ATOM 5955 N N . SER E 1 138 ? 9.603 13.467 -5.005 1.00 67.35 136 SER E N 1
ATOM 5956 C CA . SER E 1 138 ? 11.009 13.139 -4.773 1.00 69.62 136 SER E CA 1
ATOM 5957 C C . SER E 1 138 ? 11.216 11.735 -4.209 1.00 76.48 136 SER E C 1
ATOM 5958 O O . SER E 1 138 ? 12.350 11.278 -4.073 1.00 77.17 136 SER E O 1
ATOM 5961 N N . LYS E 1 139 ? 10.124 11.052 -3.884 1.00 78.61 137 LYS E N 1
ATOM 5962 C CA . LYS E 1 139 ? 10.217 9.742 -3.253 1.00 86.06 137 LYS E CA 1
ATOM 5963 C C . LYS E 1 139 ? 9.803 8.606 -4.189 1.00 90.95 137 LYS E C 1
ATOM 5964 O O . LYS E 1 139 ? 10.029 7.434 -3.891 1.00 97.76 137 LYS E O 1
ATOM 5970 N N . LEU E 1 140 ? 9.147 8.989 -5.281 1.00 91.68 138 LEU E N 1
ATOM 5971 C CA . LEU E 1 140 ? 8.680 8.050 -6.287 1.00 89.10 138 LEU E CA 1
ATOM 5972 C C . LEU E 1 140 ? 9.506 8.108 -7.570 1.00 87.12 138 LEU E C 1
ATOM 5973 O O . LEU E 1 140 ? 9.271 7.324 -8.489 1.00 93.80 138 LEU E O 1
ATOM 5978 N N . GLY E 1 141 ? 10.363 9.100 -7.665 1.00 80.85 139 GLY E N 1
ATOM 5979 C CA . GLY E 1 141 ? 11.163 9.250 -8.847 1.00 88.32 139 GLY E CA 1
ATOM 5980 C C . GLY E 1 141 ? 12.349 10.056 -8.431 1.00 88.78 139 GLY E C 1
ATOM 5981 O O . GLY E 1 141 ? 12.309 10.781 -7.436 1.00 89.88 139 GLY E O 1
ATOM 5982 N N . VAL E 1 142 ? 13.412 9.941 -9.197 1.00 89.80 140 VAL E N 1
ATOM 5983 C CA . VAL E 1 142 ? 14.603 10.712 -8.875 1.00 88.31 140 VAL E CA 1
ATOM 5984 C C . VAL E 1 142 ? 14.511 12.079 -9.507 1.00 86.03 140 VAL E C 1
ATOM 5985 O O . VAL E 1 142 ? 14.151 12.211 -10.677 1.00 81.01 140 VAL E O 1
ATOM 5989 N N . ARG E 1 143 ? 14.826 13.103 -8.728 1.00 81.89 141 ARG E N 1
ATOM 5990 C CA . ARG E 1 143 ? 14.728 14.460 -9.253 1.00 66.37 141 ARG E CA 1
ATOM 5991 C C . ARG E 1 143 ? 15.833 14.867 -10.228 1.00 67.09 141 ARG E C 1
ATOM 5992 O O . ARG E 1 143 ? 16.953 14.367 -10.171 1.00 58.04 141 ARG E O 1
ATOM 6000 N N . GLU E 1 144 ? 15.489 15.784 -11.127 1.00 55.24 142 GLU E N 1
ATOM 6001 C CA . GLU E 1 144 ? 16.458 16.444 -11.991 1.00 70.15 142 GLU E CA 1
ATOM 6002 C C . GLU E 1 144 ? 16.013 17.884 -12.197 1.00 68.05 142 GLU E C 1
ATOM 6003 O O . GLU E 1 144 ? 14.848 18.138 -12.495 1.00 68.85 142 GLU E O 1
ATOM 6009 N N . GLU E 1 145 ? 16.924 18.837 -12.029 1.00 65.69 143 GLU E N 1
ATOM 6010 C CA . GLU E 1 145 ? 16.564 20.239 -12.213 1.00 57.82 143 GLU E CA 1
ATOM 6011 C C . GLU E 1 145 ? 16.750 20.658 -13.663 1.00 55.83 143 GLU E C 1
ATOM 6012 O O . GLU E 1 145 ? 17.845 20.556 -14.214 1.00 60.51 143 GLU E O 1
ATOM 6018 N N . VAL E 1 146 ? 15.667 21.118 -14.286 1.00 50.97 144 VAL E N 1
ATOM 6019 C CA . VAL E 1 146 ? 15.693 21.506 -15.688 1.00 61.80 144 VAL E CA 1
ATOM 6020 C C . VAL E 1 146 ? 15.231 22.945 -15.883 1.00 44.81 144 VAL E C 1
ATOM 6021 O O . VAL E 1 146 ? 14.760 23.595 -14.948 1.00 49.04 144 VAL E O 1
ATOM 6025 N N . LEU E 1 147 ? 15.372 23.432 -17.110 1.00 44.58 145 LEU E N 1
ATOM 6026 C CA . LEU E 1 147 ? 14.886 24.753 -17.484 1.00 43.76 145 LEU E CA 1
ATOM 6027 C C . LEU E 1 147 ? 13.633 24.648 -18.347 1.00 44.89 145 LEU E C 1
ATOM 6028 O O . LEU E 1 147 ? 13.579 23.856 -19.284 1.00 40.63 145 LEU E O 1
ATOM 6033 N N . HIS E 1 148 ? 12.641 25.448 -18.059 1.00 47.47 146 HIS E N 1
ATOM 6034 C CA . HIS E 1 148 ? 11.415 25.456 -18.799 1.00 42.68 146 HIS E CA 1
ATOM 6035 C C . HIS E 1 148 ? 11.286 26.738 -19.589 1.00 49.66 146 HIS E C 1
ATOM 6036 O O . HIS E 1 148 ? 11.512 27.784 -19.069 1.00 46.31 146 HIS E O 1
ATOM 6043 N N . PHE E 1 149 ? 10.940 26.651 -20.857 1.00 39.77 147 PHE E N 1
ATOM 6044 C CA . PHE E 1 149 ? 10.813 27.824 -21.718 1.00 40.06 147 PHE E CA 1
ATOM 6045 C C . PHE E 1 149 ? 9.436 27.913 -22.371 1.00 39.47 147 PHE E C 1
ATOM 6046 O O . PHE E 1 149 ? 8.957 26.948 -22.965 1.00 37.94 147 PHE E O 1
ATOM 6054 N N . ASP E 1 150 ? 8.803 29.076 -22.259 1.00 41.09 148 ASP E N 1
ATOM 6055 C CA . ASP E 1 150 ? 7.524 29.307 -22.919 1.00 40.75 148 ASP E CA 1
ATOM 6056 C C . ASP E 1 150 ? 7.710 30.214 -24.127 1.00 40.06 148 ASP E C 1
ATOM 6057 O O . ASP E 1 150 ? 7.984 31.404 -23.984 1.00 41.76 148 ASP E O 1
ATOM 6062 N N . ILE E 1 151 ? 7.561 29.642 -25.315 1.00 38.05 149 ILE E N 1
ATOM 6063 C CA . ILE E 1 151 ? 7.732 30.385 -26.557 1.00 37.55 149 ILE E CA 1
ATOM 6064 C C . ILE E 1 151 ? 6.384 30.759 -27.176 1.00 39.42 149 ILE E C 1
ATOM 6065 O O . ILE E 1 151 ? 5.584 29.888 -27.525 1.00 37.74 149 ILE E O 1
ATOM 6070 N N . PRO E 1 152 ? 6.121 32.066 -27.304 1.00 53.33 150 PRO E N 1
ATOM 6071 C CA . PRO E 1 152 ? 4.866 32.553 -27.889 1.00 46.83 150 PRO E CA 1
ATOM 6072 C C . PRO E 1 152 ? 4.735 32.184 -29.363 1.00 40.90 150 PRO E C 1
ATOM 6073 O O . PRO E 1 152 ? 5.711 32.252 -30.110 1.00 47.74 150 PRO E O 1
ATOM 6077 N N . VAL E 1 153 ? 3.536 31.782 -29.770 1.00 42.48 151 VAL E N 1
ATOM 6078 C CA . VAL E 1 153 ? 3.280 31.427 -31.160 1.00 49.77 151 VAL E CA 1
ATOM 6079 C C . VAL E 1 153 ? 3.075 32.669 -32.021 1.00 69.30 151 VAL E C 1
ATOM 6080 O O . VAL E 1 153 ? 3.061 32.582 -33.250 1.00 64.10 151 VAL E O 1
ATOM 6084 N N . SER E 1 154 ? 2.920 33.814 -31.356 1.00 72.41 152 SER E N 1
ATOM 6085 C CA . SER E 1 154 ? 2.597 35.095 -31.989 1.00 85.13 152 SER E CA 1
ATOM 6086 C C . SER E 1 154 ? 3.324 35.347 -33.309 1.00 94.16 152 SER E C 1
ATOM 6087 O O . SER E 1 154 ? 4.485 35.754 -33.326 1.00 100.98 152 SER E O 1
ATOM 6090 N N . SER F 1 4 ? -47.446 -28.372 -1.895 1.00 111.95 2 SER F N 1
ATOM 6091 C CA . SER F 1 4 ? -46.606 -27.250 -1.498 1.00 114.44 2 SER F CA 1
ATOM 6092 C C . SER F 1 4 ? -45.673 -26.837 -2.639 1.00 100.53 2 SER F C 1
ATOM 6093 O O . SER F 1 4 ? -46.125 -26.657 -3.770 1.00 105.90 2 SER F O 1
ATOM 6096 N N . LEU F 1 5 ? -44.387 -26.672 -2.345 1.00 100.63 3 LEU F N 1
ATOM 6097 C CA . LEU F 1 5 ? -43.472 -26.114 -3.344 1.00 104.44 3 LEU F CA 1
ATOM 6098 C C . LEU F 1 5 ? -43.161 -27.082 -4.484 1.00 100.96 3 LEU F C 1
ATOM 6099 O O . LEU F 1 5 ? -42.636 -28.175 -4.269 1.00 108.19 3 LEU F O 1
ATOM 6104 N N . ASP F 1 6 ? -43.485 -26.657 -5.701 1.00 79.86 4 ASP F N 1
ATOM 6105 C CA . ASP F 1 6 ? -43.213 -27.440 -6.901 1.00 75.96 4 ASP F CA 1
ATOM 6106 C C . ASP F 1 6 ? -42.742 -26.506 -8.012 1.00 85.39 4 ASP F C 1
ATOM 6107 O O . ASP F 1 6 ? -43.458 -25.582 -8.400 1.00 69.65 4 ASP F O 1
ATOM 6112 N N . VAL F 1 7 ? -41.535 -26.744 -8.517 1.00 67.67 5 VAL F N 1
ATOM 6113 C CA . VAL F 1 7 ? -40.978 -25.917 -9.582 1.00 63.17 5 VAL F CA 1
ATOM 6114 C C . VAL F 1 7 ? -41.394 -26.464 -10.945 1.00 69.78 5 VAL F C 1
ATOM 6115 O O . VAL F 1 7 ? -41.354 -27.672 -11.178 1.00 78.52 5 VAL F O 1
ATOM 6119 N N . HIS F 1 8 ? -41.789 -25.565 -11.841 1.00 56.59 6 HIS F N 1
ATOM 6120 C CA . HIS F 1 8 ? -42.384 -25.956 -13.113 1.00 56.27 6 HIS F CA 1
ATOM 6121 C C . HIS F 1 8 ? -41.802 -25.174 -14.296 1.00 60.15 6 HIS F C 1
ATOM 6122 O O . HIS F 1 8 ? -41.824 -23.942 -14.311 1.00 46.52 6 HIS F O 1
ATOM 6129 N N . GLN F 1 9 ? -41.270 -25.890 -15.283 1.00 50.25 7 GLN F N 1
ATOM 6130 C CA . GLN F 1 9 ? -40.784 -25.237 -16.497 1.00 45.27 7 GLN F CA 1
ATOM 6131 C C . GLN F 1 9 ? -41.928 -25.028 -17.476 1.00 49.49 7 GLN F C 1
ATOM 6132 O O . GLN F 1 9 ? -42.716 -25.939 -17.729 1.00 53.60 7 GLN F O 1
ATOM 6138 N N . LEU F 1 10 ? -42.011 -23.826 -18.028 1.00 43.24 8 LEU F N 1
ATOM 6139 C CA . LEU F 1 10 ? -43.103 -23.470 -18.920 1.00 57.81 8 LEU F CA 1
ATOM 6140 C C . LEU F 1 10 ? -42.914 -24.042 -20.319 1.00 58.37 8 LEU F C 1
ATOM 6141 O O . LEU F 1 10 ? -41.788 -24.196 -20.795 1.00 47.93 8 LEU F O 1
ATOM 6146 N N . SER F 1 11 ? -44.029 -24.352 -20.970 1.00 49.43 9 SER F N 1
ATOM 6147 C CA . SER F 1 11 ? -44.026 -24.814 -22.352 1.00 61.15 9 SER F CA 1
ATOM 6148 C C . SER F 1 11 ? -44.672 -23.741 -23.227 1.00 51.69 9 SER F C 1
ATOM 6149 O O . SER F 1 11 ? -45.377 -22.873 -22.711 1.00 54.09 9 SER F O 1
ATOM 6152 N N . PRO F 1 12 ? -44.435 -23.788 -24.550 1.00 48.12 10 PRO F N 1
ATOM 6153 C CA . PRO F 1 12 ? -45.008 -22.783 -25.458 1.00 57.37 10 PRO F CA 1
ATOM 6154 C C . PRO F 1 12 ? -46.533 -22.665 -25.412 1.00 63.21 10 PRO F C 1
ATOM 6155 O O . PRO F 1 12 ? -47.073 -21.674 -25.902 1.00 62.14 10 PRO F O 1
ATOM 6159 N N . ASN F 1 13 ? -47.215 -23.649 -24.833 1.00 58.52 11 ASN F N 1
ATOM 6160 C CA . ASN F 1 13 ? -48.663 -23.570 -24.681 1.00 64.37 11 ASN F CA 1
ATOM 6161 C C . ASN F 1 13 ? -49.072 -22.875 -23.386 1.00 60.71 11 ASN F C 1
ATOM 6162 O O . ASN F 1 13 ? -50.260 -22.691 -23.120 1.00 72.48 11 ASN F O 1
ATOM 6167 N N . GLU F 1 14 ? -48.087 -22.493 -22.580 1.00 57.38 12 GLU F N 1
ATOM 6168 C CA . GLU F 1 14 ? -48.363 -21.836 -21.307 1.00 60.87 12 GLU F CA 1
ATOM 6169 C C . GLU F 1 14 ? -47.965 -20.365 -21.340 1.00 70.30 12 GLU F C 1
ATOM 6170 O O . GLU F 1 14 ? -47.345 -19.860 -20.404 1.00 61.11 12 GLU F O 1
ATOM 6176 N N . VAL F 1 15 ? -48.326 -19.686 -22.424 1.00 73.65 13 VAL F N 1
ATOM 6177 C CA . VAL F 1 15 ? -48.026 -18.268 -22.583 1.00 72.43 13 VAL F CA 1
ATOM 6178 C C . VAL F 1 15 ? -48.727 -17.451 -21.503 1.00 61.36 13 VAL F C 1
ATOM 6179 O O . VAL F 1 15 ? -48.178 -16.471 -20.999 1.00 60.80 13 VAL F O 1
ATOM 6183 N N . ALA F 1 16 ? -49.935 -17.872 -21.143 1.00 72.89 14 ALA F N 1
ATOM 6184 C CA . ALA F 1 16 ? -50.711 -17.198 -20.107 1.00 72.62 14 ALA F CA 1
ATOM 6185 C C . ALA F 1 16 ? -50.005 -17.249 -18.753 1.00 73.28 14 ALA F C 1
ATOM 6186 O O . ALA F 1 16 ? -50.044 -16.285 -17.988 1.00 68.84 14 ALA F O 1
ATOM 6188 N N . LEU F 1 17 ? -49.356 -18.373 -18.462 1.00 79.61 15 LEU F N 1
ATOM 6189 C CA . LEU F 1 17 ? -48.640 -18.533 -17.201 1.00 70.20 15 LEU F CA 1
ATOM 6190 C C . LEU F 1 17 ? -47.359 -17.693 -17.200 1.00 64.60 15 LEU F C 1
ATOM 6191 O O . LEU F 1 17 ? -47.009 -17.082 -16.190 1.00 65.13 15 LEU F O 1
ATOM 6196 N N . MET F 1 18 ? -46.662 -17.662 -18.329 1.00 56.18 16 MET F N 1
ATOM 6197 C CA . MET F 1 18 ? -45.472 -16.825 -18.447 1.00 66.44 16 MET F CA 1
ATOM 6198 C C . MET F 1 18 ? -45.850 -15.357 -18.315 1.00 59.61 16 MET F C 1
ATOM 6199 O O . MET F 1 18 ? -45.053 -14.531 -17.870 1.00 69.27 16 MET F O 1
ATOM 6204 N N . GLU F 1 19 ? -47.075 -15.040 -18.708 1.00 60.00 17 GLU F N 1
ATOM 6205 C CA . GLU F 1 19 ? -47.557 -13.676 -18.606 1.00 81.49 17 GLU F CA 1
ATOM 6206 C C . GLU F 1 19 ? -47.790 -13.283 -17.151 1.00 82.19 17 GLU F C 1
ATOM 6207 O O . GLU F 1 19 ? -47.581 -12.130 -16.775 1.00 75.38 17 GLU F O 1
ATOM 6213 N N . THR F 1 20 ? -48.217 -14.239 -16.332 1.00 73.83 18 THR F N 1
ATOM 6214 C CA . THR F 1 20 ? -48.364 -13.981 -14.906 1.00 74.88 18 THR F CA 1
ATOM 6215 C C . THR F 1 20 ? -46.984 -13.897 -14.257 1.00 73.26 18 THR F C 1
ATOM 6216 O O . THR F 1 20 ? -46.787 -13.172 -13.281 1.00 68.75 18 THR F O 1
ATOM 6220 N N . LEU F 1 21 ? -46.026 -14.629 -14.817 1.00 61.52 19 LEU F N 1
ATOM 6221 C CA . LEU F 1 21 ? -44.671 -14.651 -14.274 1.00 58.48 19 LEU F CA 1
ATOM 6222 C C . LEU F 1 21 ? -43.978 -13.298 -14.417 1.00 66.77 19 LEU F C 1
ATOM 6223 O O . LEU F 1 21 ? -43.177 -12.911 -13.565 1.00 68.12 19 LEU F O 1
ATOM 6228 N N . LEU F 1 22 ? -44.285 -12.582 -15.495 1.00 59.75 20 LEU F N 1
ATOM 6229 C CA . LEU F 1 22 ? -43.721 -11.254 -15.720 1.00 63.61 20 LEU F CA 1
ATOM 6230 C C . LEU F 1 22 ? -44.175 -10.270 -14.645 1.00 71.65 20 LEU F C 1
ATOM 6231 O O . LEU F 1 22 ? -43.422 -9.380 -14.244 1.00 65.48 20 LEU F O 1
ATOM 6236 N N . ALA F 1 23 ? -45.411 -10.433 -14.183 1.00 68.46 21 ALA F N 1
ATOM 6237 C CA . ALA F 1 23 ? -45.938 -9.597 -13.114 1.00 73.72 21 ALA F CA 1
ATOM 6238 C C . ALA F 1 23 ? -45.204 -9.879 -11.807 1.00 76.12 21 ALA F C 1
ATOM 6239 O O . ALA F 1 23 ? -44.970 -8.976 -11.011 1.00 88.64 21 ALA F O 1
ATOM 6241 N N . THR F 1 24 ? -44.842 -11.141 -11.598 1.00 69.89 22 THR F N 1
ATOM 6242 C CA . THR F 1 24 ? -44.109 -11.549 -10.406 1.00 76.41 22 THR F CA 1
ATOM 6243 C C . THR F 1 24 ? -42.699 -10.967 -10.413 1.00 82.39 22 THR F C 1
ATOM 6244 O O . THR F 1 24 ? -42.181 -10.556 -9.373 1.00 69.26 22 THR F O 1
ATOM 6248 N N . PHE F 1 25 ? -42.087 -10.931 -11.595 1.00 63.39 23 PHE F N 1
ATOM 6249 C CA . PHE F 1 25 ? -40.757 -10.354 -11.766 1.00 68.48 23 PHE F CA 1
ATOM 6250 C C . PHE F 1 25 ? -40.726 -8.888 -11.347 1.00 71.26 23 PHE F C 1
ATOM 6251 O O . PHE F 1 25 ? -39.704 -8.383 -10.888 1.00 86.01 23 PHE F O 1
ATOM 6259 N N . GLY F 1 26 ? -41.858 -8.214 -11.505 1.00 69.60 24 GLY F N 1
ATOM 6260 C CA . GLY F 1 26 ? -41.955 -6.795 -11.218 1.00 92.44 24 GLY F CA 1
ATOM 6261 C C . GLY F 1 26 ? -41.781 -6.363 -9.766 1.00 87.02 24 GLY F C 1
ATOM 6262 O O . GLY F 1 26 ? -40.924 -5.538 -9.474 1.00 98.30 24 GLY F O 1
ATOM 6263 N N . GLU F 1 27 ? -42.596 -6.903 -8.862 1.00 95.35 25 GLU F N 1
ATOM 6264 C CA . GLU F 1 27 ? -42.631 -6.442 -7.468 1.00 103.08 25 GLU F CA 1
ATOM 6265 C C . GLU F 1 27 ? -41.325 -6.707 -6.769 1.00 104.66 25 GLU F C 1
ATOM 6266 O O . GLU F 1 27 ? -40.923 -5.953 -5.886 1.00 112.57 25 GLU F O 1
ATOM 6272 N N . ALA F 1 28 ? -40.658 -7.779 -7.175 1.00 98.17 26 ALA F N 1
ATOM 6273 C CA . ALA F 1 28 ? -39.365 -8.114 -6.613 1.00 97.18 26 ALA F CA 1
ATOM 6274 C C . ALA F 1 28 ? -38.305 -7.142 -7.113 1.00 104.18 26 ALA F C 1
ATOM 6275 O O . ALA F 1 28 ? -37.294 -6.920 -6.446 1.00 105.66 26 ALA F O 1
ATOM 6277 N N . PHE F 1 29 ? -38.536 -6.558 -8.281 1.00 101.31 27 PHE F N 1
ATOM 6278 C CA . PHE F 1 29 ? -37.552 -5.659 -8.871 1.00 99.20 27 PHE F CA 1
ATOM 6279 C C . PHE F 1 29 ? -37.970 -4.197 -8.762 1.00 91.74 27 PHE F C 1
ATOM 6280 O O . PHE F 1 29 ? -37.185 -3.307 -9.080 1.00 105.18 27 PHE F O 1
ATOM 6288 N N . ASN F 1 30 ? -39.198 -3.960 -8.300 1.00 94.43 28 ASN F N 1
ATOM 6289 C CA . ASN F 1 30 ? -39.740 -2.607 -8.155 1.00 107.64 28 ASN F CA 1
ATOM 6290 C C . ASN F 1 30 ? -39.682 -1.833 -9.469 1.00 110.50 28 ASN F C 1
ATOM 6291 O O . ASN F 1 30 ? -39.267 -0.674 -9.505 1.00 116.53 28 ASN F O 1
ATOM 6296 N N . ASP F 1 31 ? -40.102 -2.491 -10.545 1.00 106.91 29 ASP F N 1
ATOM 6297 C CA . ASP F 1 31 ? -40.033 -1.921 -11.885 1.00 108.19 29 ASP F CA 1
ATOM 6298 C C . ASP F 1 31 ? -40.970 -2.686 -12.812 1.00 101.37 29 ASP F C 1
ATOM 6299 O O . ASP F 1 31 ? -40.605 -3.729 -13.349 1.00 100.76 29 ASP F O 1
ATOM 6304 N N . MET F 1 32 ? -42.216 -2.223 -12.886 1.00 101.38 30 MET F N 1
ATOM 6305 C CA . MET F 1 32 ? -43.252 -2.891 -13.673 1.00 98.84 30 MET F CA 1
ATOM 6306 C C . MET F 1 32 ? -43.465 -2.441 -15.115 1.00 98.92 30 MET F C 1
ATOM 6307 O O . MET F 1 32 ? -43.934 -3.224 -15.940 1.00 96.03 30 MET F O 1
ATOM 6312 N N . GLU F 1 33 ? -43.137 -1.193 -15.428 1.00 105.07 31 GLU F N 1
ATOM 6313 C CA . GLU F 1 33 ? -43.350 -0.727 -16.783 1.00 111.47 31 GLU F CA 1
ATOM 6314 C C . GLU F 1 33 ? -42.425 -1.529 -17.698 1.00 86.92 31 GLU F C 1
ATOM 6315 O O . GLU F 1 33 ? -42.704 -1.710 -18.882 1.00 92.85 31 GLU F O 1
ATOM 6321 N N . THR F 1 34 ? -41.326 -2.010 -17.127 1.00 79.35 32 THR F N 1
ATOM 6322 C CA . THR F 1 34 ? -40.391 -2.862 -17.853 1.00 73.47 32 THR F CA 1
ATOM 6323 C C . THR F 1 34 ? -40.971 -4.257 -18.094 1.00 71.06 32 THR F C 1
ATOM 6324 O O . THR F 1 34 ? -40.887 -4.794 -19.201 1.00 83.99 32 THR F O 1
ATOM 6328 N N . TYR F 1 35 ? -41.571 -4.834 -17.057 1.00 71.51 33 TYR F N 1
ATOM 6329 C CA . TYR F 1 35 ? -42.025 -6.220 -17.119 1.00 69.32 33 TYR F CA 1
ATOM 6330 C C . TYR F 1 35 ? -43.506 -6.372 -17.474 1.00 82.42 33 TYR F C 1
ATOM 6331 O O . TYR F 1 35 ? -43.931 -7.441 -17.913 1.00 77.79 33 TYR F O 1
ATOM 6340 N N . THR F 1 36 ? -44.294 -5.315 -17.288 1.00 76.37 34 THR F N 1
ATOM 6341 C CA . THR F 1 36 ? -45.724 -5.391 -17.588 1.00 86.68 34 THR F CA 1
ATOM 6342 C C . THR F 1 36 ? -46.249 -4.208 -18.402 1.00 83.18 34 THR F C 1
ATOM 6343 O O . THR F 1 36 ? -47.348 -4.273 -18.951 1.00 85.93 34 THR F O 1
ATOM 6347 N N . GLY F 1 37 ? -45.477 -3.128 -18.472 1.00 89.27 35 GLY F N 1
ATOM 6348 C CA . GLY F 1 37 ? -45.914 -1.940 -19.185 1.00 92.55 35 GLY F CA 1
ATOM 6349 C C . GLY F 1 37 ? -45.993 -2.156 -20.685 1.00 95.44 35 GLY F C 1
ATOM 6350 O O . GLY F 1 37 ? -46.980 -1.801 -21.329 1.00 96.49 35 GLY F O 1
ATOM 6351 N N . ASN F 1 38 ? -44.938 -2.753 -21.231 1.00 86.69 36 ASN F N 1
ATOM 6352 C CA . ASN F 1 38 ? -44.819 -3.013 -22.662 1.00 80.77 36 ASN F CA 1
ATOM 6353 C C . ASN F 1 38 ? -44.632 -4.509 -22.892 1.00 88.36 36 ASN F C 1
ATOM 6354 O O . ASN F 1 38 ? -43.531 -5.025 -22.747 1.00 70.69 36 ASN F O 1
ATOM 6359 N N . ARG F 1 39 ? -45.704 -5.216 -23.237 1.00 87.93 37 ARG F N 1
ATOM 6360 C CA . ARG F 1 39 ? -45.627 -6.676 -23.274 1.00 84.44 37 ARG F CA 1
ATOM 6361 C C . ARG F 1 39 ? -45.828 -7.281 -24.660 1.00 77.11 37 ARG F C 1
ATOM 6362 O O . ARG F 1 39 ? -46.709 -6.868 -25.407 1.00 86.53 37 ARG F O 1
ATOM 6370 N N . PRO F 1 40 ? -45.001 -8.284 -24.993 1.00 65.63 38 PRO F N 1
ATOM 6371 C CA . PRO F 1 40 ? -45.002 -8.967 -26.291 1.00 64.54 38 PRO F CA 1
ATOM 6372 C C . PRO F 1 40 ? -46.324 -9.651 -26.621 1.00 75.02 38 PRO F C 1
ATOM 6373 O O . PRO F 1 40 ? -47.052 -10.056 -25.715 1.00 67.73 38 PRO F O 1
ATOM 6377 N N . ARG F 1 41 ? -46.627 -9.782 -27.910 1.00 68.43 39 ARG F N 1
ATOM 6378 C CA . ARG F 1 41 ? -47.792 -10.542 -28.347 1.00 82.73 39 ARG F CA 1
ATOM 6379 C C . ARG F 1 41 ? -47.645 -11.998 -27.932 1.00 76.61 39 ARG F C 1
ATOM 6380 O O . ARG F 1 41 ? -46.534 -12.474 -27.693 1.00 62.80 39 ARG F O 1
ATOM 6388 N N . GLY F 1 42 ? -48.768 -12.700 -27.843 1.00 75.55 40 GLY F N 1
ATOM 6389 C CA . GLY F 1 42 ? -48.760 -14.109 -27.504 1.00 70.59 40 GLY F CA 1
ATOM 6390 C C . GLY F 1 42 ? -47.970 -14.914 -28.514 1.00 64.52 40 GLY F C 1
ATOM 6391 O O . GLY F 1 42 ? -47.415 -15.964 -28.192 1.00 80.07 40 GLY F O 1
ATOM 6392 N N . ALA F 1 43 ? -47.919 -14.413 -29.742 1.00 66.22 41 ALA F N 1
ATOM 6393 C CA . ALA F 1 43 ? -47.142 -15.046 -30.795 1.00 64.45 41 ALA F CA 1
ATOM 6394 C C . ALA F 1 43 ? -45.654 -15.042 -30.454 1.00 62.37 41 ALA F C 1
ATOM 6395 O O . ALA F 1 43 ? -45.023 -16.095 -30.409 1.00 64.35 41 ALA F O 1
ATOM 6397 N N . TYR F 1 44 ? -45.107 -13.853 -30.213 1.00 59.43 42 TYR F N 1
ATOM 6398 C CA . TYR F 1 44 ? -43.692 -13.687 -29.879 1.00 55.66 42 TYR F CA 1
ATOM 6399 C C . TYR F 1 44 ? -43.263 -14.548 -28.693 1.00 55.63 42 TYR F C 1
ATOM 6400 O O . TYR F 1 44 ? -42.227 -15.216 -28.740 1.00 49.12 42 TYR F O 1
ATOM 6409 N N . SER F 1 45 ? -44.059 -14.511 -27.628 1.00 53.08 43 SER F N 1
ATOM 6410 C CA . SER F 1 45 ? -43.752 -15.250 -26.407 1.00 50.51 43 SER F CA 1
ATOM 6411 C C . SER F 1 45 ? -43.676 -16.749 -26.658 1.00 53.58 43 SER F C 1
ATOM 6412 O O . SER F 1 45 ? -42.845 -17.442 -26.068 1.00 49.21 43 SER F O 1
ATOM 6415 N N . ARG F 1 46 ? -44.533 -17.250 -27.536 1.00 51.43 44 ARG F N 1
ATOM 6416 C CA . ARG F 1 46 ? -44.555 -18.679 -27.803 1.00 55.28 44 ARG F CA 1
ATOM 6417 C C . ARG F 1 46 ? -43.313 -19.131 -28.567 1.00 48.48 44 ARG F C 1
ATOM 6418 O O . ARG F 1 46 ? -42.723 -20.152 -28.224 1.00 54.59 44 ARG F O 1
ATOM 6426 N N . ARG F 1 47 ? -42.904 -18.378 -29.585 1.00 49.10 45 ARG F N 1
ATOM 6427 C CA . ARG F 1 47 ? -41.725 -18.776 -30.355 1.00 50.42 45 ARG F CA 1
ATOM 6428 C C . ARG F 1 47 ? -40.472 -18.688 -29.485 1.00 50.01 45 ARG F C 1
ATOM 6429 O O . ARG F 1 47 ? -39.498 -19.398 -29.721 1.00 48.92 45 ARG F O 1
ATOM 6437 N N . LEU F 1 48 ? -40.503 -17.822 -28.477 1.00 43.26 46 LEU F N 1
ATOM 6438 C CA . LEU F 1 48 ? -39.407 -17.756 -27.515 1.00 53.39 46 LEU F CA 1
ATOM 6439 C C . LEU F 1 48 ? -39.387 -19.021 -26.663 1.00 40.23 46 LEU F C 1
ATOM 6440 O O . LEU F 1 48 ? -38.330 -19.592 -26.399 1.00 37.07 46 LEU F O 1
ATOM 6445 N N . LEU F 1 49 ? -40.562 -19.464 -26.235 1.00 42.18 47 LEU F N 1
ATOM 6446 C CA . LEU F 1 49 ? -40.654 -20.699 -25.467 1.00 41.80 47 LEU F CA 1
ATOM 6447 C C . LEU F 1 49 ? -40.400 -21.925 -26.320 1.00 41.64 47 LEU F C 1
ATOM 6448 O O . LEU F 1 49 ? -39.956 -22.956 -25.819 1.00 39.32 47 LEU F O 1
ATOM 6453 N N . GLU F 1 50 ? -40.715 -21.813 -27.605 1.00 41.88 48 GLU F N 1
ATOM 6454 C CA . GLU F 1 50 ? -40.429 -22.872 -28.561 1.00 46.39 48 GLU F CA 1
ATOM 6455 C C . GLU F 1 50 ? -38.932 -23.015 -28.803 1.00 51.36 48 GLU F C 1
ATOM 6456 O O . GLU F 1 50 ? -38.473 -24.040 -29.303 1.00 49.50 48 GLU F O 1
ATOM 6462 N N . SER F 1 51 ? -38.172 -21.984 -28.446 1.00 38.81 49 SER F N 1
ATOM 6463 C CA . SER F 1 51 ? -36.744 -21.962 -28.739 1.00 44.41 49 SER F CA 1
ATOM 6464 C C . SER F 1 51 ? -35.946 -22.896 -27.831 1.00 46.54 49 SER F C 1
ATOM 6465 O O . SER F 1 51 ? -36.318 -23.150 -26.688 1.00 44.53 49 SER F O 1
ATOM 6468 N N . ASP F 1 52 ? -34.833 -23.386 -28.365 1.00 51.57 50 ASP F N 1
ATOM 6469 C CA . ASP F 1 52 ? -33.947 -24.312 -27.674 1.00 60.95 50 ASP F CA 1
ATOM 6470 C C . ASP F 1 52 ? -33.274 -23.721 -26.442 1.00 50.46 50 ASP F C 1
ATOM 6471 O O . ASP F 1 52 ? -33.147 -24.380 -25.407 1.00 62.21 50 ASP F O 1
ATOM 6476 N N . TYR F 1 53 ? -32.858 -22.466 -26.564 1.00 41.85 51 TYR F N 1
ATOM 6477 C CA . TYR F 1 53 ? -31.955 -21.859 -25.593 1.00 51.42 51 TYR F CA 1
ATOM 6478 C C . TYR F 1 53 ? -32.665 -21.164 -24.432 1.00 41.77 51 TYR F C 1
ATOM 6479 O O . TYR F 1 53 ? -32.046 -20.876 -23.412 1.00 44.69 51 TYR F O 1
ATOM 6488 N N . PHE F 1 54 ? -33.959 -20.895 -24.578 1.00 37.70 52 PHE F N 1
ATOM 6489 C CA . PHE F 1 54 ? -34.667 -20.171 -23.522 1.00 33.89 52 PHE F CA 1
ATOM 6490 C C . PHE F 1 54 ? -35.294 -21.103 -22.496 1.00 45.16 52 PHE F C 1
ATOM 6491 O O . PHE F 1 54 ? -35.937 -22.096 -22.847 1.00 37.13 52 PHE F O 1
ATOM 6499 N N . ILE F 1 55 ? -35.097 -20.769 -21.222 1.00 35.90 53 ILE F N 1
ATOM 6500 C CA . ILE F 1 55 ? -35.652 -21.544 -20.120 1.00 39.83 53 ILE F CA 1
ATOM 6501 C C . ILE F 1 55 ? -36.383 -20.634 -19.132 1.00 47.28 53 ILE F C 1
ATOM 6502 O O . ILE F 1 55 ? -35.803 -19.688 -18.600 1.00 37.82 53 ILE F O 1
ATOM 6507 N N . ALA F 1 56 ? -37.661 -20.915 -18.907 1.00 37.96 54 ALA F N 1
ATOM 6508 C CA . ALA F 1 56 ? -38.450 -20.157 -17.945 1.00 40.69 54 ALA F CA 1
ATOM 6509 C C . ALA F 1 56 ? -39.007 -21.086 -16.878 1.00 42.09 54 ALA F C 1
ATOM 6510 O O . ALA F 1 56 ? -39.787 -21.989 -17.177 1.00 44.37 54 ALA F O 1
ATOM 6512 N N . LEU F 1 57 ? -38.596 -20.864 -15.633 1.00 41.04 55 LEU F N 1
ATOM 6513 C CA . LEU F 1 57 ? -39.072 -21.664 -14.515 1.00 40.88 55 LEU F CA 1
ATOM 6514 C C . LEU F 1 57 ? -40.044 -20.850 -13.672 1.00 54.45 55 LEU F C 1
ATOM 6515 O O . LEU F 1 57 ? -39.836 -19.657 -13.447 1.00 44.18 55 LEU F O 1
ATOM 6520 N N . ALA F 1 58 ? -41.110 -21.498 -13.216 1.00 46.38 56 ALA F N 1
ATOM 6521 C CA . ALA F 1 58 ? -42.104 -20.834 -12.384 1.00 50.49 56 ALA F CA 1
ATOM 6522 C C . ALA F 1 58 ? -42.314 -21.595 -11.085 1.00 52.53 56 ALA F C 1
ATOM 6523 O O . ALA F 1 58 ? -42.644 -22.778 -11.097 1.00 56.41 56 ALA F O 1
ATOM 6525 N N . ALA F 1 59 ? -42.112 -20.909 -9.966 1.00 58.30 57 ALA F N 1
ATOM 6526 C CA . ALA F 1 59 ? -42.339 -21.499 -8.656 1.00 60.65 57 ALA F CA 1
ATOM 6527 C C . ALA F 1 59 ? -43.791 -21.298 -8.240 1.00 69.37 57 ALA F C 1
ATOM 6528 O O . ALA F 1 59 ? -44.216 -20.182 -7.941 1.00 64.44 57 ALA F O 1
ATOM 6530 N N . LEU F 1 60 ? -44.550 -22.386 -8.236 1.00 66.73 58 LEU F N 1
ATOM 6531 C CA . LEU F 1 60 ? -45.970 -22.321 -7.923 1.00 68.59 58 LEU F CA 1
ATOM 6532 C C . LEU F 1 60 ? -46.262 -22.876 -6.544 1.00 79.28 58 LEU F C 1
ATOM 6533 O O . LEU F 1 60 ? -45.845 -23.982 -6.200 1.00 75.37 58 LEU F O 1
ATOM 6538 N N . GLU F 1 61 ? -46.977 -22.092 -5.750 1.00 88.56 59 GLU F N 1
ATOM 6539 C CA . GLU F 1 61 ? -47.524 -22.588 -4.501 1.00 101.61 59 GLU F CA 1
ATOM 6540 C C . GLU F 1 61 ? -48.980 -22.188 -4.394 1.00 100.98 59 GLU F C 1
ATOM 6541 O O . GLU F 1 61 ? -49.326 -21.012 -4.538 1.00 97.03 59 GLU F O 1
ATOM 6547 N N . TYR F 1 62 ? -49.827 -23.188 -4.173 1.00 86.63 60 TYR F N 1
ATOM 6548 C CA . TYR F 1 62 ? -51.239 -22.965 -3.911 1.00 91.82 60 TYR F CA 1
ATOM 6549 C C . TYR F 1 62 ? -51.950 -22.384 -5.135 1.00 93.54 60 TYR F C 1
ATOM 6550 O O . TYR F 1 62 ? -52.921 -21.639 -5.004 1.00 97.79 60 TYR F O 1
ATOM 6559 N N . GLY F 1 63 ? -51.460 -22.734 -6.321 1.00 96.90 61 GLY F N 1
ATOM 6560 C CA . GLY F 1 63 ? -52.025 -22.245 -7.567 1.00 99.91 61 GLY F CA 1
ATOM 6561 C C . GLY F 1 63 ? -51.491 -20.875 -7.937 1.00 96.90 61 GLY F C 1
ATOM 6562 O O . GLY F 1 63 ? -51.748 -20.366 -9.030 1.00 99.55 61 GLY F O 1
ATOM 6563 N N . GLU F 1 64 ? -50.745 -20.275 -7.015 1.00 93.83 62 GLU F N 1
ATOM 6564 C CA . GLU F 1 64 ? -50.209 -18.935 -7.209 1.00 85.39 62 GLU F CA 1
ATOM 6565 C C . GLU F 1 64 ? -48.711 -18.955 -7.459 1.00 81.01 62 GLU F C 1
ATOM 6566 O O . GLU F 1 64 ? -47.980 -19.739 -6.852 1.00 76.67 62 GLU F O 1
ATOM 6572 N N . ILE F 1 65 ? -48.262 -18.083 -8.355 1.00 65.82 63 ILE F N 1
ATOM 6573 C CA . ILE F 1 65 ? -46.840 -17.939 -8.621 1.00 64.80 63 ILE F CA 1
ATOM 6574 C C . ILE F 1 65 ? -46.172 -17.246 -7.446 1.00 72.77 63 ILE F C 1
ATOM 6575 O O . ILE F 1 65 ? -46.523 -16.120 -7.093 1.00 91.53 63 ILE F O 1
ATOM 6580 N N . VAL F 1 66 ? -45.212 -17.928 -6.837 1.00 60.64 64 VAL F N 1
ATOM 6581 C CA . VAL F 1 66 ? -44.501 -17.384 -5.693 1.00 61.67 64 VAL F CA 1
ATOM 6582 C C . VAL F 1 66 ? -43.042 -17.139 -6.054 1.00 79.26 64 VAL F C 1
ATOM 6583 O O . VAL F 1 66 ? -42.245 -16.711 -5.217 1.00 79.41 64 VAL F O 1
ATOM 6587 N N . GLY F 1 67 ? -42.698 -17.409 -7.311 1.00 63.39 65 GLY F N 1
ATOM 6588 C CA . GLY F 1 67 ? -41.342 -17.203 -7.779 1.00 56.28 65 GLY F CA 1
ATOM 6589 C C . GLY F 1 67 ? -41.117 -17.572 -9.233 1.00 50.89 65 GLY F C 1
ATOM 6590 O O . GLY F 1 67 ? -41.948 -18.231 -9.861 1.00 61.92 65 GLY F O 1
ATOM 6591 N N . GLY F 1 68 ? -39.978 -17.149 -9.769 1.00 48.84 66 GLY F N 1
ATOM 6592 C CA . GLY F 1 68 ? -39.666 -17.399 -11.163 1.00 51.01 66 GLY F CA 1
ATOM 6593 C C . GLY F 1 68 ? -38.202 -17.278 -11.532 1.00 54.51 66 GLY F C 1
ATOM 6594 O O . GLY F 1 68 ? -37.393 -16.722 -10.790 1.00 54.08 66 GLY F O 1
ATOM 6595 N N . LEU F 1 69 ? -37.868 -17.806 -12.703 1.00 42.11 67 LEU F N 1
ATOM 6596 C CA . LEU F 1 69 ? -36.504 -17.777 -13.199 1.00 44.06 67 LEU F CA 1
ATOM 6597 C C . LEU F 1 69 ? -36.513 -17.755 -14.719 1.00 39.47 67 LEU F C 1
ATOM 6598 O O . LEU F 1 69 ? -37.302 -18.455 -15.353 1.00 45.08 67 LEU F O 1
ATOM 6603 N N . ALA F 1 70 ? -35.637 -16.940 -15.299 1.00 41.25 68 ALA F N 1
ATOM 6604 C CA . ALA F 1 70 ? -35.483 -16.884 -16.746 1.00 35.86 68 ALA F CA 1
ATOM 6605 C C . ALA F 1 70 ? -34.014 -17.013 -17.107 1.00 38.81 68 ALA F C 1
ATOM 6606 O O . ALA F 1 70 ? -33.195 -16.186 -16.705 1.00 44.96 68 ALA F O 1
ATOM 6608 N N . ALA F 1 71 ? -33.680 -18.056 -17.861 1.00 39.43 69 ALA F N 1
ATOM 6609 C CA . ALA F 1 71 ? -32.288 -18.336 -18.198 1.00 39.78 69 ALA F CA 1
ATOM 6610 C C . ALA F 1 71 ? -32.095 -18.589 -19.690 1.00 41.17 69 ALA F C 1
ATOM 6611 O O . ALA F 1 71 ? -33.038 -18.928 -20.408 1.00 35.18 69 ALA F O 1
ATOM 6613 N N . TYR F 1 72 ? -30.859 -18.416 -20.144 1.00 31.71 70 TYR F N 1
ATOM 6614 C CA . TYR F 1 72 ? -30.495 -18.672 -21.533 1.00 38.01 70 TYR F CA 1
ATOM 6615 C C . TYR F 1 72 ? -29.403 -19.731 -21.616 1.00 37.30 70 TYR F C 1
ATOM 6616 O O . TYR F 1 72 ? -28.363 -19.607 -20.971 1.00 41.96 70 TYR F O 1
ATOM 6625 N N . GLU F 1 73 ? -29.640 -20.781 -22.394 1.00 38.63 71 GLU F N 1
ATOM 6626 C CA . GLU F 1 73 ? -28.605 -21.782 -22.622 1.00 45.96 71 GLU F CA 1
ATOM 6627 C C . GLU F 1 73 ? -27.669 -21.306 -23.723 1.00 51.53 71 GLU F C 1
ATOM 6628 O O . GLU F 1 73 ? -28.101 -21.062 -24.850 1.00 46.38 71 GLU F O 1
ATOM 6634 N N . LEU F 1 74 ? -26.391 -21.169 -23.395 1.00 43.76 72 LEU F N 1
ATOM 6635 C CA . LEU F 1 74 ? -25.410 -20.685 -24.357 1.00 40.60 72 LEU F CA 1
ATOM 6636 C C . LEU F 1 74 ? -24.603 -21.839 -24.938 1.00 43.60 72 LEU F C 1
ATOM 6637 O O . LEU F 1 74 ? -23.633 -22.295 -24.332 1.00 53.54 72 LEU F O 1
ATOM 6642 N N . LYS F 1 75 ? -25.022 -22.316 -26.108 1.00 46.21 73 LYS F N 1
ATOM 6643 C CA . LYS F 1 75 ? -24.290 -23.355 -26.819 1.00 41.67 73 LYS F CA 1
ATOM 6644 C C . LYS F 1 75 ? -22.957 -22.792 -27.292 1.00 53.75 73 LYS F C 1
ATOM 6645 O O . LYS F 1 75 ? -22.913 -21.831 -28.057 1.00 49.33 73 LYS F O 1
ATOM 6651 N N . LYS F 1 76 ? -21.868 -23.393 -26.831 1.00 50.75 74 LYS F N 1
ATOM 6652 C CA . LYS F 1 76 ? -20.548 -22.808 -27.033 1.00 45.66 74 LYS F CA 1
ATOM 6653 C C . LYS F 1 76 ? -19.832 -23.270 -28.303 1.00 38.94 74 LYS F C 1
ATOM 6654 O O . LYS F 1 76 ? -20.221 -24.249 -28.943 1.00 47.25 74 LYS F O 1
ATOM 6660 N N . PHE F 1 77 ? -18.775 -22.545 -28.648 1.00 41.64 75 PHE F N 1
ATOM 6661 C CA . PHE F 1 77 ? -18.143 -22.652 -29.958 1.00 41.77 75 PHE F CA 1
ATOM 6662 C C . PHE F 1 77 ? -16.757 -23.285 -29.928 1.00 38.49 75 PHE F C 1
ATOM 6663 O O . PHE F 1 77 ? -16.321 -23.878 -30.915 1.00 43.08 75 PHE F O 1
ATOM 6671 N N . GLU F 1 78 ? -16.059 -23.151 -28.805 1.00 42.90 76 GLU F N 1
ATOM 6672 C CA . GLU F 1 78 ? -14.697 -23.659 -28.719 1.00 49.93 76 GLU F CA 1
ATOM 6673 C C . GLU F 1 78 ? -14.683 -25.150 -28.375 1.00 46.58 76 GLU F C 1
ATOM 6674 O O . GLU F 1 78 ? -13.741 -25.870 -28.718 1.00 53.26 76 GLU F O 1
ATOM 6680 N N . GLN F 1 79 ? -15.725 -25.607 -27.687 1.00 48.44 77 GLN F N 1
ATOM 6681 C CA . GLN F 1 79 ? -15.898 -27.028 -27.393 1.00 56.94 77 GLN F CA 1
ATOM 6682 C C . GLN F 1 79 ? -17.378 -27.388 -27.391 1.00 55.16 77 GLN F C 1
ATOM 6683 O O . GLN F 1 79 ? -18.239 -26.518 -27.232 1.00 49.24 77 GLN F O 1
ATOM 6689 N N . GLU F 1 80 ? -17.671 -28.674 -27.554 1.00 53.90 78 GLU F N 1
ATOM 6690 C CA . GLU F 1 80 ? -19.050 -29.149 -27.531 1.00 70.65 78 GLU F CA 1
ATOM 6691 C C . GLU F 1 80 ? -19.597 -29.173 -26.110 1.00 60.68 78 GLU F C 1
ATOM 6692 O O . GLU F 1 80 ? -19.710 -30.234 -25.496 1.00 69.76 78 GLU F O 1
ATOM 6698 N N . ARG F 1 81 ? -19.931 -27.994 -25.594 1.00 57.38 79 ARG F N 1
ATOM 6699 C CA . ARG F 1 81 ? -20.479 -27.857 -24.249 1.00 50.70 79 ARG F CA 1
ATOM 6700 C C . ARG F 1 81 ? -21.469 -26.699 -24.201 1.00 54.63 79 ARG F C 1
ATOM 6701 O O . ARG F 1 81 ? -21.601 -25.955 -25.172 1.00 47.52 79 ARG F O 1
ATOM 6709 N N . SER F 1 82 ? -22.162 -26.549 -23.075 1.00 42.34 80 SER F N 1
ATOM 6710 C CA . SER F 1 82 ? -23.161 -25.497 -22.934 1.00 45.17 80 SER F CA 1
ATOM 6711 C C . SER F 1 82 ? -23.120 -24.851 -21.555 1.00 54.44 80 SER F C 1
ATOM 6712 O O . SER F 1 82 ? -22.835 -25.508 -20.556 1.00 62.25 80 SER F O 1
ATOM 6715 N N . GLU F 1 83 ? -23.407 -23.555 -21.516 1.00 50.57 81 GLU F N 1
ATOM 6716 C CA . GLU F 1 83 ? -23.458 -22.808 -20.265 1.00 48.42 81 GLU F CA 1
ATOM 6717 C C . GLU F 1 83 ? -24.816 -22.138 -20.102 1.00 57.27 81 GLU F C 1
ATOM 6718 O O . GLU F 1 83 ? -25.270 -21.417 -20.991 1.00 60.50 81 GLU F O 1
ATOM 6724 N N . ILE F 1 84 ? -25.466 -22.379 -18.968 1.00 47.08 82 ILE F N 1
ATOM 6725 C CA . ILE F 1 84 ? -26.764 -21.770 -18.699 1.00 44.36 82 ILE F CA 1
ATOM 6726 C C . ILE F 1 84 ? -26.604 -20.436 -17.976 1.00 39.40 82 ILE F C 1
ATOM 6727 O O . ILE F 1 84 ? -26.066 -20.374 -16.872 1.00 47.84 82 ILE F O 1
ATOM 6732 N N . TYR F 1 85 ? -27.076 -19.371 -18.612 1.00 36.77 83 TYR F N 1
ATOM 6733 C CA . TYR F 1 85 ? -26.940 -18.024 -18.071 1.00 40.63 83 TYR F CA 1
ATOM 6734 C C . TYR F 1 85 ? -28.266 -17.508 -17.514 1.00 45.65 83 TYR F C 1
ATOM 6735 O O . TYR F 1 85 ? -29.186 -17.188 -18.264 1.00 42.64 83 TYR F O 1
ATOM 6744 N N . ILE F 1 86 ? -28.364 -17.442 -16.191 1.00 40.46 84 ILE F N 1
ATOM 6745 C CA . ILE F 1 86 ? -29.563 -16.916 -15.548 1.00 35.23 84 ILE F CA 1
ATOM 6746 C C . ILE F 1 86 ? -29.612 -15.401 -15.668 1.00 54.11 84 ILE F C 1
ATOM 6747 O O . ILE F 1 86 ? -28.735 -14.705 -15.157 1.00 46.26 84 ILE F O 1
ATOM 6752 N N . TYR F 1 87 ? -30.637 -14.890 -16.340 1.00 38.75 85 TYR F N 1
ATOM 6753 C CA . TYR F 1 87 ? -30.773 -13.451 -16.503 1.00 54.77 85 TYR F CA 1
ATOM 6754 C C . TYR F 1 87 ? -31.476 -12.828 -15.305 1.00 51.07 85 TYR F C 1
ATOM 6755 O O . TYR F 1 87 ? -30.964 -11.889 -14.699 1.00 56.13 85 TYR F O 1
ATOM 6764 N N . ASP F 1 88 ? -32.653 -13.350 -14.973 1.00 55.72 86 ASP F N 1
ATOM 6765 C CA . ASP F 1 88 ? -33.438 -12.819 -13.863 1.00 43.17 86 ASP F CA 1
ATOM 6766 C C . ASP F 1 88 ? -33.938 -13.910 -12.928 1.00 51.93 86 ASP F C 1
ATOM 6767 O O . ASP F 1 88 ? -34.510 -14.909 -13.364 1.00 52.83 86 ASP F O 1
ATOM 6772 N N . LEU F 1 89 ? -33.712 -13.706 -11.635 1.00 48.09 87 LEU F N 1
ATOM 6773 C CA . LEU F 1 89 ? -34.239 -14.589 -10.608 1.00 49.88 87 LEU F CA 1
ATOM 6774 C C . LEU F 1 89 ? -35.023 -13.748 -9.612 1.00 64.00 87 LEU F C 1
ATOM 6775 O O . LEU F 1 89 ? -34.463 -12.874 -8.952 1.00 61.65 87 LEU F O 1
ATOM 6780 N N . ALA F 1 90 ? -36.322 -14.013 -9.517 1.00 56.86 88 ALA F N 1
ATOM 6781 C CA . ALA F 1 90 ? -37.164 -13.271 -8.595 1.00 60.35 88 ALA F CA 1
ATOM 6782 C C . ALA F 1 90 ? -38.281 -14.116 -8.008 1.00 70.16 88 ALA F C 1
ATOM 6783 O O . ALA F 1 90 ? -38.725 -15.121 -8.574 1.00 83.23 88 ALA F O 1
ATOM 6785 N N . VAL F 1 91 ? -38.563 -13.751 -6.738 1.00 122.04 89 VAL F N 1
ATOM 6786 C CA . VAL F 1 91 ? -39.481 -14.366 -5.731 1.00 115.87 89 VAL F CA 1
ATOM 6787 C C . VAL F 1 91 ? -40.508 -13.394 -5.085 1.00 112.34 89 VAL F C 1
ATOM 6788 O O . VAL F 1 91 ? -40.120 -12.299 -4.724 1.00 109.88 89 VAL F O 1
ATOM 6792 N N . ALA F 1 92 ? -41.783 -13.788 -4.888 1.00 109.88 90 ALA F N 1
ATOM 6793 C CA . ALA F 1 92 ? -42.667 -12.790 -4.275 1.00 107.75 90 ALA F CA 1
ATOM 6794 C C . ALA F 1 92 ? -42.139 -12.641 -2.863 1.00 104.94 90 ALA F C 1
ATOM 6795 O O . ALA F 1 92 ? -41.820 -13.652 -2.240 1.00 105.60 90 ALA F O 1
ATOM 6797 N N . LYS F 1 93 ? -41.973 -11.443 -2.350 1.00 112.21 91 LYS F N 1
ATOM 6798 C CA . LYS F 1 93 ? -41.393 -11.242 -1.006 1.00 121.99 91 LYS F CA 1
ATOM 6799 C C . LYS F 1 93 ? -42.143 -11.834 0.205 1.00 116.76 91 LYS F C 1
ATOM 6800 O O . LYS F 1 93 ? -41.547 -12.073 1.240 1.00 115.68 91 LYS F O 1
ATOM 6806 N N . ALA F 1 94 ? -43.438 -12.044 0.102 1.00 114.15 92 ALA F N 1
ATOM 6807 C CA . ALA F 1 94 ? -44.172 -12.606 1.220 1.00 113.84 92 ALA F CA 1
ATOM 6808 C C . ALA F 1 94 ? -43.637 -14.006 1.507 1.00 119.69 92 ALA F C 1
ATOM 6809 O O . ALA F 1 94 ? -43.750 -14.514 2.623 1.00 117.79 92 ALA F O 1
ATOM 6811 N N . HIS F 1 95 ? -43.072 -14.626 0.476 1.00 119.69 93 HIS F N 1
ATOM 6812 C CA . HIS F 1 95 ? -42.587 -15.986 0.545 1.00 122.14 93 HIS F CA 1
ATOM 6813 C C . HIS F 1 95 ? -41.092 -16.135 0.635 1.00 125.01 93 HIS F C 1
ATOM 6814 O O . HIS F 1 95 ? -40.538 -17.104 0.165 1.00 131.65 93 HIS F O 1
ATOM 6821 N N . ARG F 1 96 ? -40.401 -15.186 1.206 1.00 127.00 94 ARG F N 1
ATOM 6822 C CA . ARG F 1 96 ? -38.935 -15.263 1.164 1.00 132.56 94 ARG F CA 1
ATOM 6823 C C . ARG F 1 96 ? -38.181 -15.837 2.368 1.00 135.38 94 ARG F C 1
ATOM 6824 O O . ARG F 1 96 ? -38.664 -15.816 3.500 1.00 137.29 94 ARG F O 1
ATOM 6832 N N . ARG F 1 97 ? -36.982 -16.346 2.084 1.00 135.87 95 ARG F N 1
ATOM 6833 C CA . ARG F 1 97 ? -36.095 -16.929 3.090 1.00 135.41 95 ARG F CA 1
ATOM 6834 C C . ARG F 1 97 ? -36.425 -18.381 3.426 1.00 135.05 95 ARG F C 1
ATOM 6835 O O . ARG F 1 97 ? -35.873 -18.948 4.369 1.00 132.61 95 ARG F O 1
ATOM 6843 N N . ARG F 1 98 ? -37.330 -18.977 2.658 1.00 139.85 96 ARG F N 1
ATOM 6844 C CA . ARG F 1 98 ? -37.748 -20.355 2.900 1.00 141.91 96 ARG F CA 1
ATOM 6845 C C . ARG F 1 98 ? -37.379 -21.321 1.761 1.00 145.69 96 ARG F C 1
ATOM 6846 O O . ARG F 1 98 ? -38.186 -22.192 1.440 1.00 143.00 96 ARG F O 1
ATOM 6854 N N . GLY F 1 99 ? -36.210 -21.194 1.135 1.00 91.07 97 GLY F N 1
ATOM 6855 C CA . GLY F 1 99 ? -35.737 -22.303 0.275 1.00 87.25 97 GLY F CA 1
ATOM 6856 C C . GLY F 1 99 ? -36.285 -22.387 -1.165 1.00 81.08 97 GLY F C 1
ATOM 6857 O O . GLY F 1 99 ? -36.148 -23.314 -1.922 1.00 75.28 97 GLY F O 1
ATOM 6858 N N . ILE F 1 100 ? -36.921 -21.318 -1.490 1.00 63.75 98 ILE F N 1
ATOM 6859 C CA . ILE F 1 100 ? -37.641 -21.017 -2.722 1.00 54.29 98 ILE F CA 1
ATOM 6860 C C . ILE F 1 100 ? -36.674 -20.770 -3.883 1.00 72.89 98 ILE F C 1
ATOM 6861 O O . ILE F 1 100 ? -36.937 -21.175 -5.013 1.00 71.16 98 ILE F O 1
ATOM 6866 N N . ALA F 1 101 ? -35.543 -20.131 -3.604 1.00 70.65 99 ALA F N 1
ATOM 6867 C CA . ALA F 1 101 ? -34.566 -19.855 -4.645 1.00 68.72 99 ALA F CA 1
ATOM 6868 C C . ALA F 1 101 ? -33.652 -21.045 -4.873 1.00 64.07 99 ALA F C 1
ATOM 6869 O O . ALA F 1 101 ? -33.186 -21.260 -5.989 1.00 58.43 99 ALA F O 1
ATOM 6871 N N . THR F 1 102 ? -33.452 -21.783 -3.823 1.00 56.45 100 THR F N 1
ATOM 6872 C CA . THR F 1 102 ? -32.660 -22.930 -3.904 1.00 57.83 100 THR F CA 1
ATOM 6873 C C . THR F 1 102 ? -33.382 -23.934 -4.809 1.00 53.74 100 THR F C 1
ATOM 6874 O O . THR F 1 102 ? -32.743 -24.521 -5.591 1.00 58.79 100 THR F O 1
ATOM 6878 N N . ALA F 1 103 ? -34.688 -24.105 -4.685 1.00 51.87 101 ALA F N 1
ATOM 6879 C CA . ALA F 1 103 ? -35.540 -24.961 -5.500 1.00 63.59 101 ALA F CA 1
ATOM 6880 C C . ALA F 1 103 ? -35.480 -24.576 -6.972 1.00 44.36 101 ALA F C 1
ATOM 6881 O O . ALA F 1 103 ? -35.458 -25.441 -7.845 1.00 67.31 101 ALA F O 1
ATOM 6883 N N . LEU F 1 104 ? -35.450 -23.275 -7.240 1.00 53.47 102 LEU F N 1
ATOM 6884 C CA . LEU F 1 104 ? -35.360 -22.783 -8.613 1.00 58.17 102 LEU F CA 1
ATOM 6885 C C . LEU F 1 104 ? -34.015 -23.145 -9.241 1.00 54.66 102 LEU F C 1
ATOM 6886 O O . LEU F 1 104 ? -33.946 -23.520 -10.412 1.00 52.89 102 LEU F O 1
ATOM 6891 N N . ILE F 1 105 ? -32.950 -23.037 -8.452 1.00 55.61 103 ILE F N 1
ATOM 6892 C CA . ILE F 1 105 ? -31.610 -23.359 -8.929 1.00 53.68 103 ILE F CA 1
ATOM 6893 C C . ILE F 1 105 ? -31.409 -24.865 -9.062 1.00 57.35 103 ILE F C 1
ATOM 6894 O O . ILE F 1 105 ? -30.882 -25.338 -10.068 1.00 62.96 103 ILE F O 1
ATOM 6899 N N . GLU F 1 106 ? -31.826 -25.625 -8.054 1.00 54.96 104 GLU F N 1
ATOM 6900 C CA . GLU F 1 106 ? -31.634 -27.067 -8.092 1.00 54.62 104 GLU F CA 1
ATOM 6901 C C . GLU F 1 106 ? -32.458 -27.689 -9.227 1.00 57.44 104 GLU F C 1
ATOM 6902 O O . GLU F 1 106 ? -32.050 -28.683 -9.827 1.00 49.93 104 GLU F O 1
ATOM 6908 N N . LYS F 1 107 ? -33.612 -27.101 -9.523 1.00 49.34 105 LYS F N 1
ATOM 6909 C CA . LYS F 1 107 ? -34.413 -27.566 -10.653 1.00 47.07 105 LYS F CA 1
ATOM 6910 C C . LYS F 1 107 ? -33.699 -27.274 -11.971 1.00 42.86 105 LYS F C 1
ATOM 6911 O O . LYS F 1 107 ? -33.715 -28.086 -12.898 1.00 52.13 105 LYS F O 1
ATOM 6917 N N . LEU F 1 108 ? -33.063 -26.111 -12.043 1.00 45.84 106 LEU F N 1
ATOM 6918 C CA . LEU F 1 108 ? -32.377 -25.690 -13.256 1.00 46.31 106 LEU F CA 1
ATOM 6919 C C . LEU F 1 108 ? -31.131 -26.525 -13.510 1.00 52.55 106 LEU F C 1
ATOM 6920 O O . LEU F 1 108 ? -30.836 -26.886 -14.648 1.00 47.05 106 LEU F O 1
ATOM 6925 N N . LYS F 1 109 ? -30.397 -26.836 -12.446 1.00 51.28 107 LYS F N 1
ATOM 6926 C CA . LYS F 1 109 ? -29.162 -27.595 -12.599 1.00 62.65 107 LYS F CA 1
ATOM 6927 C C . LYS F 1 109 ? -29.455 -29.060 -12.921 1.00 53.73 107 LYS F C 1
ATOM 6928 O O . LYS F 1 109 ? -28.620 -29.753 -13.497 1.00 62.55 107 LYS F O 1
ATOM 6934 N N . GLU F 1 110 ? -30.646 -29.527 -12.560 1.00 56.71 108 GLU F N 1
ATOM 6935 C CA . GLU F 1 110 ? -31.062 -30.888 -12.896 1.00 70.66 108 GLU F CA 1
ATOM 6936 C C . GLU F 1 110 ? -31.445 -30.954 -14.371 1.00 64.05 108 GLU F C 1
ATOM 6937 O O . GLU F 1 110 ? -31.096 -31.892 -15.090 1.00 76.76 108 GLU F O 1
ATOM 6943 N N . LEU F 1 111 ? -32.184 -29.931 -14.785 1.00 60.96 109 LEU F N 1
ATOM 6944 C CA . LEU F 1 111 ? -32.556 -29.661 -16.168 1.00 53.16 109 LEU F CA 1
ATOM 6945 C C . LEU F 1 111 ? -31.338 -29.433 -17.042 1.00 51.81 109 LEU F C 1
ATOM 6946 O O . LEU F 1 111 ? -31.271 -29.873 -18.194 1.00 65.81 109 LEU F O 1
ATOM 6951 N N . GLY F 1 112 ? -30.392 -28.689 -16.483 1.00 47.62 110 GLY F N 1
ATOM 6952 C CA . GLY F 1 112 ? -29.170 -28.350 -17.177 1.00 49.93 110 GLY F CA 1
ATOM 6953 C C . GLY F 1 112 ? -28.332 -29.587 -17.405 1.00 61.56 110 GLY F C 1
ATOM 6954 O O . GLY F 1 112 ? -27.676 -29.722 -18.438 1.00 61.72 110 GLY F O 1
ATOM 6955 N N . ALA F 1 113 ? -28.361 -30.498 -16.437 1.00 48.73 111 ALA F N 1
ATOM 6956 C CA . ALA F 1 113 ? -27.627 -31.751 -16.556 1.00 61.43 111 ALA F CA 1
ATOM 6957 C C . ALA F 1 113 ? -28.294 -32.659 -17.582 1.00 61.62 111 ALA F C 1
ATOM 6958 O O . ALA F 1 113 ? -27.622 -33.381 -18.319 1.00 57.94 111 ALA F O 1
ATOM 6960 N N . ALA F 1 114 ? -29.621 -32.613 -17.626 1.00 65.25 112 ALA F N 1
ATOM 6961 C CA . ALA F 1 114 ? -30.383 -33.399 -18.591 1.00 70.19 112 ALA F CA 1
ATOM 6962 C C . ALA F 1 114 ? -30.222 -32.828 -19.995 1.00 76.17 112 ALA F C 1
ATOM 6963 O O . ALA F 1 114 ? -30.406 -33.531 -20.990 1.00 75.99 112 ALA F O 1
ATOM 6965 N N . ARG F 1 115 ? -29.875 -31.548 -20.066 1.00 75.03 113 ARG F N 1
ATOM 6966 C CA . ARG F 1 115 ? -29.714 -30.866 -21.342 1.00 65.72 113 ARG F CA 1
ATOM 6967 C C . ARG F 1 115 ? -28.279 -30.995 -21.853 1.00 77.72 113 ARG F C 1
ATOM 6968 O O . ARG F 1 115 ? -28.036 -30.973 -23.059 1.00 78.06 113 ARG F O 1
ATOM 6976 N N . GLY F 1 116 ? -27.333 -31.137 -20.930 1.00 73.27 114 GLY F N 1
ATOM 6977 C CA . GLY F 1 116 ? -25.944 -31.341 -21.296 1.00 72.22 114 GLY F CA 1
ATOM 6978 C C . GLY F 1 116 ? -25.008 -30.229 -20.865 1.00 66.99 114 GLY F C 1
ATOM 6979 O O . GLY F 1 116 ? -23.801 -30.318 -21.076 1.00 79.33 114 GLY F O 1
ATOM 6980 N N . ALA F 1 117 ? -25.561 -29.180 -20.263 1.00 63.48 115 ALA F N 1
ATOM 6981 C CA . ALA F 1 117 ? -24.758 -28.057 -19.787 1.00 62.85 115 ALA F CA 1
ATOM 6982 C C . ALA F 1 117 ? -23.843 -28.498 -18.649 1.00 68.37 115 ALA F C 1
ATOM 6983 O O . ALA F 1 117 ? -24.107 -29.507 -17.994 1.00 71.46 115 ALA F O 1
ATOM 6985 N N . TYR F 1 118 ? -22.771 -27.749 -18.410 1.00 50.00 116 TYR F N 1
ATOM 6986 C CA . TYR F 1 118 ? -21.816 -28.140 -17.378 1.00 61.91 116 TYR F CA 1
ATOM 6987 C C . TYR F 1 118 ? -21.727 -27.131 -16.231 1.00 69.91 116 TYR F C 1
ATOM 6988 O O . TYR F 1 118 ? -21.357 -27.495 -15.115 1.00 78.53 116 TYR F O 1
ATOM 6997 N N . VAL F 1 119 ? -22.070 -25.873 -16.497 1.00 73.03 117 VAL F N 1
ATOM 6998 C CA . VAL F 1 119 ? -22.123 -24.858 -15.442 1.00 58.58 117 VAL F CA 1
ATOM 6999 C C . VAL F 1 119 ? -23.323 -23.929 -15.592 1.00 63.52 117 VAL F C 1
ATOM 7000 O O . VAL F 1 119 ? -24.009 -23.936 -16.616 1.00 56.59 117 VAL F O 1
ATOM 7004 N N . ILE F 1 120 ? -23.564 -23.125 -14.562 1.00 53.50 118 ILE F N 1
ATOM 7005 C CA . ILE F 1 120 ? -24.640 -22.143 -14.582 1.00 47.03 118 ILE F CA 1
ATOM 7006 C C . ILE F 1 120 ? -24.127 -20.760 -14.187 1.00 63.33 118 ILE F C 1
ATOM 7007 O O . ILE F 1 120 ? -23.577 -20.579 -13.102 1.00 61.48 118 ILE F O 1
ATOM 7012 N N . PHE F 1 121 ? -24.306 -19.787 -15.075 1.00 67.40 119 PHE F N 1
ATOM 7013 C CA . PHE F 1 121 ? -23.853 -18.425 -14.815 1.00 72.79 119 PHE F CA 1
ATOM 7014 C C . PHE F 1 121 ? -24.985 -17.566 -14.287 1.00 70.03 119 PHE F C 1
ATOM 7015 O O . PHE F 1 121 ? -26.157 -17.843 -14.552 1.00 72.19 119 PHE F O 1
ATOM 7023 N N . VAL F 1 122 ? -24.624 -16.511 -13.562 1.00 73.62 120 VAL F N 1
ATOM 7024 C CA . VAL F 1 122 ? -25.604 -15.653 -12.909 1.00 65.48 120 VAL F CA 1
ATOM 7025 C C . VAL F 1 122 ? -24.911 -14.476 -12.216 1.00 72.86 120 VAL F C 1
ATOM 7026 O O . VAL F 1 122 ? -23.756 -14.585 -11.804 1.00 88.65 120 VAL F O 1
ATOM 7030 N N . GLN F 1 123 ? -25.613 -13.352 -12.090 1.00 93.95 121 GLN F N 1
ATOM 7031 C CA . GLN F 1 123 ? -24.990 -12.120 -11.609 1.00 91.47 121 GLN F CA 1
ATOM 7032 C C . GLN F 1 123 ? -25.732 -11.434 -10.477 1.00 81.21 121 GLN F C 1
ATOM 7033 O O . GLN F 1 123 ? -26.917 -11.657 -10.278 1.00 86.96 121 GLN F O 1
ATOM 7039 N N . ALA F 1 124 ? -25.031 -10.633 -9.714 1.00 82.55 122 ALA F N 1
ATOM 7040 C CA . ALA F 1 124 ? -25.696 -9.930 -8.658 1.00 83.38 122 ALA F CA 1
ATOM 7041 C C . ALA F 1 124 ? -25.138 -8.540 -8.560 1.00 84.81 122 ALA F C 1
ATOM 7042 O O . ALA F 1 124 ? -23.964 -8.339 -8.691 1.00 85.44 122 ALA F O 1
ATOM 7044 N N . ASP F 1 125 ? -26.043 -7.589 -8.344 1.00 97.47 123 ASP F N 1
ATOM 7045 C CA . ASP F 1 125 ? -25.701 -6.184 -8.204 1.00 102.66 123 ASP F CA 1
ATOM 7046 C C . ASP F 1 125 ? -24.985 -5.950 -6.883 1.00 112.03 123 ASP F C 1
ATOM 7047 O O . ASP F 1 125 ? -25.269 -6.609 -5.883 1.00 100.21 123 ASP F O 1
ATOM 7052 N N . THR F 1 126 ? -24.055 -5.006 -6.889 1.00 125.93 124 THR F N 1
ATOM 7053 C CA . THR F 1 126 ? -23.284 -4.672 -5.701 1.00 133.60 124 THR F CA 1
ATOM 7054 C C . THR F 1 126 ? -23.984 -3.908 -4.577 1.00 134.14 124 THR F C 1
ATOM 7055 O O . THR F 1 126 ? -23.457 -3.810 -3.469 1.00 136.71 124 THR F O 1
ATOM 7059 N N . ALA F 1 127 ? -25.152 -3.359 -4.897 1.00 135.87 125 ALA F N 1
ATOM 7060 C CA . ALA F 1 127 ? -25.946 -2.577 -3.958 1.00 144.85 125 ALA F CA 1
ATOM 7061 C C . ALA F 1 127 ? -26.344 -3.331 -2.697 1.00 151.84 125 ALA F C 1
ATOM 7062 O O . ALA F 1 127 ? -26.243 -4.557 -2.631 1.00 153.40 125 ALA F O 1
ATOM 7064 N N . ILE F 1 128 ? -26.796 -2.581 -1.699 1.00 158.00 126 ILE F N 1
ATOM 7065 C CA . ILE F 1 128 ? -26.943 -3.051 -0.330 1.00 159.10 126 ILE F CA 1
ATOM 7066 C C . ILE F 1 128 ? -28.232 -3.844 -0.149 1.00 157.78 126 ILE F C 1
ATOM 7067 O O . ILE F 1 128 ? -28.430 -4.484 0.883 1.00 160.98 126 ILE F O 1
ATOM 7072 N N . GLU F 1 129 ? -29.109 -3.804 -1.149 1.00 154.23 127 GLU F N 1
ATOM 7073 C CA . GLU F 1 129 ? -30.348 -4.526 -1.052 1.00 152.61 127 GLU F CA 1
ATOM 7074 C C . GLU F 1 129 ? -30.157 -5.939 -1.615 1.00 142.53 127 GLU F C 1
ATOM 7075 O O . GLU F 1 129 ? -31.035 -6.787 -1.488 1.00 143.38 127 GLU F O 1
ATOM 7081 N N . ASP F 1 130 ? -29.026 -6.171 -2.263 1.00 129.64 128 ASP F N 1
ATOM 7082 C CA . ASP F 1 130 ? -28.740 -7.403 -2.982 1.00 120.30 128 ASP F CA 1
ATOM 7083 C C . ASP F 1 130 ? -28.030 -8.483 -2.226 1.00 115.55 128 ASP F C 1
ATOM 7084 O O . ASP F 1 130 ? -27.552 -9.460 -2.772 1.00 105.31 128 ASP F O 1
ATOM 7089 N N . GLU F 1 131 ? -27.911 -8.326 -0.935 1.00 125.16 129 GLU F N 1
ATOM 7090 C CA . GLU F 1 131 ? -26.959 -9.222 -0.267 1.00 130.43 129 GLU F CA 1
ATOM 7091 C C . GLU F 1 131 ? -27.470 -10.663 -0.114 1.00 127.87 129 GLU F C 1
ATOM 7092 O O . GLU F 1 131 ? -26.722 -11.611 -0.354 1.00 128.93 129 GLU F O 1
ATOM 7098 N N . PRO F 1 132 ? -28.733 -10.834 0.266 1.00 119.27 130 PRO F N 1
ATOM 7099 C CA . PRO F 1 132 ? -29.327 -12.176 0.390 1.00 114.41 130 PRO F CA 1
ATOM 7100 C C . PRO F 1 132 ? -29.020 -13.004 -0.858 1.00 110.28 130 PRO F C 1
ATOM 7101 O O . PRO F 1 132 ? -28.711 -14.182 -0.778 1.00 115.67 130 PRO F O 1
ATOM 7105 N N . ALA F 1 133 ? -29.092 -12.394 -2.012 1.00 95.54 131 ALA F N 1
ATOM 7106 C CA . ALA F 1 133 ? -28.681 -13.050 -3.213 1.00 89.75 131 ALA F CA 1
ATOM 7107 C C . ALA F 1 133 ? -27.242 -13.466 -3.128 1.00 92.73 131 ALA F C 1
ATOM 7108 O O . ALA F 1 133 ? -26.819 -14.511 -3.608 1.00 88.94 131 ALA F O 1
ATOM 7110 N N . ILE F 1 134 ? -26.464 -12.605 -2.507 1.00 92.07 132 ILE F N 1
ATOM 7111 C CA . ILE F 1 134 ? -25.059 -12.799 -2.577 1.00 92.56 132 ILE F CA 1
ATOM 7112 C C . ILE F 1 134 ? -24.789 -14.009 -1.708 1.00 103.03 132 ILE F C 1
ATOM 7113 O O . ILE F 1 134 ? -23.989 -14.888 -2.056 1.00 95.67 132 ILE F O 1
ATOM 7118 N N . ALA F 1 135 ? -25.481 -14.064 -0.575 1.00 96.92 133 ALA F N 1
ATOM 7119 C CA . ALA F 1 135 ? -25.234 -15.216 0.261 1.00 99.13 133 ALA F CA 1
ATOM 7120 C C . ALA F 1 135 ? -25.770 -16.449 -0.394 1.00 100.84 133 ALA F C 1
ATOM 7121 O O . ALA F 1 135 ? -25.199 -17.528 -0.309 1.00 97.61 133 ALA F O 1
ATOM 7123 N N . LEU F 1 136 ? -26.895 -16.293 -1.093 1.00 104.22 134 LEU F N 1
ATOM 7124 C CA . LEU F 1 136 ? -27.553 -17.419 -1.766 1.00 112.48 134 LEU F CA 1
ATOM 7125 C C . LEU F 1 136 ? -26.695 -18.088 -2.841 1.00 113.12 134 LEU F C 1
ATOM 7126 O O . LEU F 1 136 ? -26.630 -19.315 -2.906 1.00 119.90 134 LEU F O 1
ATOM 7131 N N . TYR F 1 137 ? -26.026 -17.293 -3.670 1.00 102.25 135 TYR F N 1
ATOM 7132 C CA . TYR F 1 137 ? -25.133 -17.857 -4.701 1.00 88.55 135 TYR F CA 1
ATOM 7133 C C . TYR F 1 137 ? -23.837 -18.365 -4.171 1.00 93.85 135 TYR F C 1
ATOM 7134 O O . TYR F 1 137 ? -23.252 -19.268 -4.692 1.00 92.49 135 TYR F O 1
ATOM 7143 N N . SER F 1 138 ? -23.410 -17.752 -3.088 1.00 101.37 136 SER F N 1
ATOM 7144 C CA . SER F 1 138 ? -22.122 -17.982 -2.460 1.00 102.93 136 SER F CA 1
ATOM 7145 C C . SER F 1 138 ? -21.774 -19.401 -1.997 1.00 101.49 136 SER F C 1
ATOM 7146 O O . SER F 1 138 ? -20.636 -19.788 -2.080 1.00 99.02 136 SER F O 1
ATOM 7149 N N . LYS F 1 139 ? -22.750 -20.164 -1.539 1.00 98.08 137 LYS F N 1
ATOM 7150 C CA . LYS F 1 139 ? -22.520 -21.534 -1.142 1.00 102.38 137 LYS F CA 1
ATOM 7151 C C . LYS F 1 139 ? -22.733 -22.519 -2.313 1.00 109.24 137 LYS F C 1
ATOM 7152 O O . LYS F 1 139 ? -22.836 -23.721 -2.118 1.00 112.28 137 LYS F O 1
ATOM 7158 N N . LEU F 1 140 ? -22.869 -21.979 -3.520 1.00 107.97 138 LEU F N 1
ATOM 7159 C CA . LEU F 1 140 ? -23.079 -22.816 -4.697 1.00 106.11 138 LEU F CA 1
ATOM 7160 C C . LEU F 1 140 ? -21.860 -22.811 -5.610 1.00 105.55 138 LEU F C 1
ATOM 7161 O O . LEU F 1 140 ? -21.363 -23.863 -6.012 1.00 108.66 138 LEU F O 1
ATOM 7166 N N . GLY F 1 141 ? -21.383 -21.612 -5.929 1.00 113.17 139 GLY F N 1
ATOM 7167 C CA . GLY F 1 141 ? -20.223 -21.447 -6.781 1.00 119.59 139 GLY F CA 1
ATOM 7168 C C . GLY F 1 141 ? -19.360 -20.292 -6.317 1.00 116.84 139 GLY F C 1
ATOM 7169 O O . GLY F 1 141 ? -19.867 -19.307 -5.780 1.00 112.29 139 GLY F O 1
ATOM 7170 N N . VAL F 1 142 ? -18.054 -20.409 -6.524 1.00 115.36 140 VAL F N 1
ATOM 7171 C CA . VAL F 1 142 ? -17.129 -19.357 -6.125 1.00 117.58 140 VAL F CA 1
ATOM 7172 C C . VAL F 1 142 ? -17.275 -18.113 -6.998 1.00 113.72 140 VAL F C 1
ATOM 7173 O O . VAL F 1 142 ? -17.472 -18.211 -8.209 1.00 116.10 140 VAL F O 1
ATOM 7177 N N . ARG F 1 143 ? -17.170 -16.944 -6.374 1.00 108.34 141 ARG F N 1
ATOM 7178 C CA . ARG F 1 143 ? -17.257 -15.708 -7.071 1.00 101.87 141 ARG F CA 1
ATOM 7179 C C . ARG F 1 143 ? -15.975 -15.061 -7.508 1.00 116.61 141 ARG F C 1
ATOM 7180 O O . ARG F 1 143 ? -14.901 -15.485 -7.156 1.00 121.74 141 ARG F O 1
ATOM 7188 N N . GLU F 1 144 ? -16.125 -14.030 -8.316 1.00 118.36 142 GLU F N 1
ATOM 7189 C CA . GLU F 1 144 ? -15.057 -13.139 -8.676 1.00 125.74 142 GLU F CA 1
ATOM 7190 C C . GLU F 1 144 ? -15.770 -11.933 -9.179 1.00 112.65 142 GLU F C 1
ATOM 7191 O O . GLU F 1 144 ? -16.903 -12.056 -9.553 1.00 108.37 142 GLU F O 1
ATOM 7197 N N . GLU F 1 145 ? -15.142 -10.767 -9.172 1.00 108.78 143 GLU F N 1
ATOM 7198 C CA . GLU F 1 145 ? -15.856 -9.572 -9.706 1.00 100.03 143 GLU F CA 1
ATOM 7199 C C . GLU F 1 145 ? -15.573 -9.341 -11.207 1.00 94.70 143 GLU F C 1
ATOM 7200 O O . GLU F 1 145 ? -14.554 -9.778 -11.690 1.00 100.07 143 GLU F O 1
ATOM 7206 N N . VAL F 1 146 ? -16.488 -8.648 -11.892 1.00 92.22 144 VAL F N 1
ATOM 7207 C CA . VAL F 1 146 ? -16.598 -8.366 -13.279 1.00 89.80 144 VAL F CA 1
ATOM 7208 C C . VAL F 1 146 ? -17.191 -6.990 -13.501 1.00 87.24 144 VAL F C 1
ATOM 7209 O O . VAL F 1 146 ? -18.129 -6.574 -12.822 1.00 91.74 144 VAL F O 1
ATOM 7213 N N . LEU F 1 147 ? -16.621 -6.284 -14.461 1.00 75.64 145 LEU F N 1
ATOM 7214 C CA . LEU F 1 147 ? -17.128 -4.983 -14.840 1.00 78.40 145 LEU F CA 1
ATOM 7215 C C . LEU F 1 147 ? -18.152 -5.119 -15.957 1.00 75.74 145 LEU F C 1
ATOM 7216 O O . LEU F 1 147 ? -17.878 -5.718 -16.995 1.00 79.21 145 LEU F O 1
ATOM 7221 N N . HIS F 1 148 ? -19.325 -4.563 -15.769 1.00 66.60 146 HIS F N 1
ATOM 7222 C CA . HIS F 1 148 ? -20.346 -4.680 -16.771 1.00 68.51 146 HIS F CA 1
ATOM 7223 C C . HIS F 1 148 ? -20.543 -3.382 -17.501 1.00 70.57 146 HIS F C 1
ATOM 7224 O O . HIS F 1 148 ? -20.766 -2.337 -16.924 1.00 77.70 146 HIS F O 1
ATOM 7231 N N . PHE F 1 149 ? -20.436 -3.468 -18.807 1.00 58.49 147 PHE F N 1
ATOM 7232 C CA . PHE F 1 149 ? -20.556 -2.306 -19.674 1.00 57.46 147 PHE F CA 1
ATOM 7233 C C . PHE F 1 149 ? -21.760 -2.432 -20.596 1.00 69.85 147 PHE F C 1
ATOM 7234 O O . PHE F 1 149 ? -21.886 -3.413 -21.324 1.00 69.33 147 PHE F O 1
ATOM 7242 N N . ASP F 1 150 ? -22.643 -1.440 -20.564 1.00 63.89 148 ASP F N 1
ATOM 7243 C CA . ASP F 1 150 ? -23.776 -1.402 -21.480 1.00 67.57 148 ASP F CA 1
ATOM 7244 C C . ASP F 1 150 ? -23.475 -0.485 -22.660 1.00 70.84 148 ASP F C 1
ATOM 7245 O O . ASP F 1 150 ? -23.478 0.739 -22.527 1.00 79.60 148 ASP F O 1
ATOM 7250 N N . ILE F 1 151 ? -23.214 -1.087 -23.816 1.00 49.23 149 ILE F N 1
ATOM 7251 C CA . ILE F 1 151 ? -22.865 -0.331 -25.011 1.00 51.31 149 ILE F CA 1
ATOM 7252 C C . ILE F 1 151 ? -24.089 -0.099 -25.889 1.00 63.59 149 ILE F C 1
ATOM 7253 O O . ILE F 1 151 ? -24.701 -1.052 -26.375 1.00 61.00 149 ILE F O 1
ATOM 7258 N N . PRO F 1 152 ? -24.450 1.175 -26.097 1.00 74.26 150 PRO F N 1
ATOM 7259 C CA . PRO F 1 152 ? -25.605 1.531 -26.928 1.00 70.44 150 PRO F CA 1
ATOM 7260 C C . PRO F 1 152 ? -25.385 1.160 -28.389 1.00 61.40 150 PRO F C 1
ATOM 7261 O O . PRO F 1 152 ? -24.305 1.403 -28.922 1.00 57.68 150 PRO F O 1
ATOM 7265 N N . VAL F 1 153 ? -26.395 0.573 -29.025 1.00 59.84 151 VAL F N 1
ATOM 7266 C CA . VAL F 1 153 ? -26.268 0.159 -30.419 1.00 58.81 151 VAL F CA 1
ATOM 7267 C C . VAL F 1 153 ? -26.081 1.383 -31.316 1.00 65.40 151 VAL F C 1
ATOM 7268 O O . VAL F 1 153 ? -25.243 1.373 -32.218 1.00 74.16 151 VAL F O 1
ATOM 7272 N N . SER F 1 154 ? -26.858 2.431 -31.046 1.00 76.63 152 SER F N 1
ATOM 7273 C CA . SER F 1 154 ? -26.634 3.764 -31.613 1.00 89.47 152 SER F CA 1
ATOM 7274 C C . SER F 1 154 ? -27.601 4.773 -31.001 1.00 84.42 152 SER F C 1
ATOM 7275 O O . SER F 1 154 ? -27.207 5.608 -30.186 1.00 97.15 152 SER F O 1
#

InterPro domains:
  IPR000182 GNAT domain [PF00583] (39-139)
  IPR000182 GNAT domain [PS51186] (3-158)
  IPR016181 Acyl-CoA N-acyltransferase [SSF55729] (17-140)

Organism: NCBI:txid77133

CATH classification: 3.40.630.30

Radius of gyration: 33.02 Å; Cα contacts (8 Å, |Δi|>4): 1908; chains: 6; bounding box: 81×68×91 Å

Solvent-accessible surface area: 42844 Å² total; per-residue (Å²): 109,72,75,23,68,58,7,35,34,118,39,19,72,53,4,68,68,0,2,36,16,0,0,110,21,76,127,58,69,133,41,22,27,44,102,114,15,182,37,51,31,8,104,146,4,16,96,26,96,11,6,0,1,0,0,0,29,21,197,67,99,21,0,0,0,0,0,0,0,12,0,71,5,3,2,29,78,66,8,6,0,12,2,58,15,27,8,13,26,144,89,30,102,234,149,42,6,21,55,28,0,0,76,51,0,16,117,30,0,57,90,89,50,4,93,19,0,8,6,39,6,72,78,37,153,133,31,90,92,33,11,56,40,12,45,183,37,13,94,129,73,113,5,12,17,0,48,0,72,15,142,193,66,152,62,53,73,20,53,62,6,43,41,120,41,26,80,39,3,56,70,0,2,34,18,0,0,97,14,70,82,58,77,101,37,22,33,42,94,96,9,143,38,61,28,6,96,128,8,17,102,36,76,3,5,0,1,0,0,0,45,16,142,66,106,21,2,0,0,0,0,0,0,13,0,46,4,3,3,32,72,58,6,6,0,13,1,57,18,24,2,17,16,95,96,47,99,243,103,40,2,17,53,29,0,1,80,55,0,38,114,34,0,61,94,74,49,7,97,16,0,6,5,38,7,63,78,45,165,132,35,98,87,32,7,54,41,11,46,181,50,12,93,113,60,102,3,6,25,0,60,0,49,19,37,104,100,79,140,145,145,58,53,82,34,59,59,6,36,36,57,40,21,55,54,3,41,71,0,0,33,14,0,0,94,18,72,137,58,98,146,35,24,26,57,102,129,13,134,9,57,28,5,60,74,2,16,86,28,128,21,6,0,2,0,0,0,26,24,205,69,100,20,1,0,0,0,0,0,0,6,0,94,4,3,2,30,90,62,4,7,0,13,1,54,15,26,7,13,15,157,91,32,111,238,98,45,2,20,42,24,0,0,109,52,0,46,103,30,0,64,89,79,53,4,100,20,0,6,3,32,4,66,60,53,177,123,7,94,100,33,7,55,28,12,44,125,36,15,108,111,81,111,9,18,28,0,62,0,82,18,147,169,40,142,68,49,60,17,52,62,7,41,40,117,46,25,72,42,4,51,72,0,2,33,20,0,0,118,21,69,123,48,81,133,39,22,34,56,106,116,11,142,31,61,10,9,84,113,8,19,106,30,125,12,4,0,1,0,0,0,47,15,140,71,91,25,1,0,0,0,0,0,0,12,0,80,3,4,3,24,96,63,3,6,0,23,1,42,21,30,2,16,24,173,49,46,96,128,55,39,3,12,57,26,0,2,77,42,0,42,52,31,0,57,84,82,52,6,98,17,0,5,2,37,13,56,88,45,174,129,48,30,65,37,16,30,40,9,14,42,48,15,102,89,67,105,10,19,42,0,48,1,86,15,136,144,59,74,26,31,20,4,12,6,125,47,32,77,46,5,51,68,0,3,27,16,0,1,124,25,72,138,47,90,125,40,25,36,54,98,84,13,156,39,32,39,9,89,170,12,5,84,26,94,22,2,0,1,0,0,0,26,50,203,66,130,25,5,0,0,0,0,0,0,1,0,44,5,4,1,36,80,54,4,5,0,7,1,61,17,28,4,15,26,155,90,75,93,229,183,47,6,21,52,30,0,0,66,41,0,46,97,17,0,50,35,31,45,6,92,15,0,8,4,42,6,65,88,62,144,157,40,96,88,31,24,66,37,8,44,187,33,10,119,124,94,95,8,10,16,0,49,0,62,22,130,118,60,94,22,59,56,11,49,33,118,47,23,80,43,8,72,72,0,4,41,18,0,0,126,42,69,132,64,78,142,33,19,46,53,98,87,10,162,40,46,31,10,73,150,12,19,82,30,82,12,8,0,1,0,0,0,45,4,179,66,115,23,2,0,0,0,0,0,0,6,1,63,9,4,1,35,79,59,6,3,0,12,2,65,19,32,4,20,19,159,101,60,120,229,145,45,10,12,61,23,0,0,72,71,0,28,124,36,0,44,94,88,50,6,76,19,0,21,4,46,7,64,63,56,142,158,47,92,65,24,41,67,46,11,55,197,46,8,128,128,123,85,17,19,22,0,53,0,65,10,138

Nearest PDB structures (foldseek):
  5hmn-assembly1_C  TM=9.910E-01  e=1.656E-28  uncultured bacterium
  4yfj-assembly1_A  TM=9.796E-01  e=1.416E-20  Pseudomonas aeruginosa
  6bvc-assembly1_A-2  TM=9.748E-01  e=5.057E-20  Serratia marcescens
  1bo4-assembly1_B  TM=9.337E-01  e=2.525E-15  Serratia marcescens
  5u08-assembly1_A  TM=9.157E-01  e=3.220E-14  uncultured bacterium

Sequence (918 aa):
SLDVHQLSPNEVALMETLLATFGEAFNDMETYTGNRPRGAYSRRRLLESDYFIALAALEYGEIVGGLAAYELKKFEQERSEIYIYDLAVAKAHRRRGIATALIIEKLKELGAARGAYVIFVQQADTAIEDEPAIALYSKLGVREEVLHFDIPVSQSMSLDVHQLSPNEVALMETLLATFGEAFNDMETYTGNRPRGAYSRRLLESDYFIALLAALLEYGEIVGGLAAYELKKFEQERSEIIYIYDLAVAKAHRRRGIATALIEKLKELGAARGAYVIFVQADTAIEDEPAIALYSKLGVREEVLHFDIPVVSQNNVDMSLDVHQLSPNEVALMETLLATFGEAFNDMETYTGNRPRGAYSRRLLESDYFIALAALEYGEIVGGLAAYELKKFEQERSEIYIYDLLAVAKAHRRRGIATALIEKLKELGAARGAYVIFVQADTAIEDEPAIALYSKLGVREEVLHFDIPVSQSMSLDVHQLSPNEVALMETLLATFGEAFNDMETYTGNRPRGAYSRRLLESDYYFIALAALEYGEIVGGLAAYELKKFEQERSEIYIYDLAVAKAHRRRGIATALIEKLKELGAARGAYVIFVQADTAIEDEPAIALYSKLGVREEVLHFDIPVSSLDVHQLSPNEVALMETLLATFGEAFNDMETYTGNRPRGAYSRRLLESDYFIALAALEYGEIVGGLAAYELKKFEQERSEIYIYDLAVAKAHRRRGIATALIEKLKELGAARGAYVIFVQADDTAIEDEPAIALYSKLGVREEVLHFDIPVSSLDVHQLSPNEVALMETLLATFGEAFNDMETYTGNRPRGAYSRRLLESDYFIALAALEYGEIVGGLAAYELKKFEQERSEIYIYDLAVAKAHRRRGIATALIEKLKELGAARGAYVIFVQADTAIEDEPAIALYSKLGVREEVLHFDIPVS

Foldseek 3Di:
DKDKDKDALVVLVVVLLQLCLQCVQVVHCCVSPVDDDDSVVSSVQRVDPFWIKIFIDDPRHTFWIWIWGWAQDDVDRAIEIETEDTGGHPVPPPPCRSVVRVVVVVVVCVVVRHDYYDYDFDDDPVRVVVVVVVVVVDDDDDDDDDDDDDD/DQADKDKDWDALVVLVVVLVQLCQQCQQVVHCCVSNVDDDDSVVSSVQNVDDFWTKMFIHHNRDTFWIWIWGWAQDDVDRAIEIETEDTGGHPVCPPPCRSVNRVVVVVVVRVVVRHDYYDYDFDPDPSCVSVVVVCVVVHPDDDDDDDDDDPDDDDDD/DQKDKDKDALVPVVVVQLQLCLQCVQVVNNCVSNVDDDDNVVSSVQRPDPFWIKMFMDDPRHTFWIWIWGWAQDDVDRAIEIETDDTGGHPVCPPPCRSVVRVVVVVVVCVVVRHPYYDYDFDDDPVTVVVVVVDVVVDPDDDDDDDDDDDD/DQQDKDKDWDALVVLVVVLVQLCQQCQQVVHNCVSNVDDDDSVVSSVQRPDDFWIKMFIGHNHDTFWIWIWGWAQDDVDREIEIETEDTGGHPVDPDDCNSVNHVVVVVVVCVVVRHDYYDYDFDPDDPTPSVVVVVVVVDDDDDDDDDDDDDD/DKDKDWDALVCLVVVLVVLCQLCVQVVNCCVSPVDDDDNVVVSVQRVDDFWIKMFMDDPPDGFKIWIWGWAQDDVDRAIEIETEDIGGHPVDPPPCRSVVNVVVVVVVNVVRRYPYYDYDFDDDPSGVVVVVVVVVVDPDDDDDDDDDDPD/DKDKDKDALVVLVVVLLQLVQLCVQVVHNCVSPVDDDDSVVSSVQRVDDFWIKMFIDDPNDTFWIWIWGWAQDDPDRAIEIETDGTGGRVVPPPPCRRVNVVVVVVVVCVVSGHDYYHYDFDPDPVTVVVVVVCPVPDDDDDDDDDDDDPD

B-factor: mean 59.29, std 28.01, range [16.32, 250.01]

Secondary structure (DSSP, 8-state):
-EEEEEPPGGGHHHHHHHHHHHHHHTT-HIIIIITPPPHHHHHHHHHSSSEEEEEEEETTEEEEEEEEEEEE-SSSS-EEEEEEEEEE-GGG-SSSHHHHHHHHHHHHHHHHT--EEEEEEE-SGGGHHHHHHHHHHSEEEEEEEEEEE--/-TTS-EEEEPPTT-HHHHHHHHHHHHHHTT-HHHHHTTPPPHHHHHHHHHSSSEEEEEEEETTEEEEEEEEEEEE-SSSS-EEEEEEEEEE-GGG-SSSHHHHHHHHHHHHHHHTTEEEEEEEEE-SGGGHHHHHHHHHHSEEEEEEEEEEESS-----/--EEEEEPPTT-HHHHHHHHHHHHHHTT-HHHHHTTPPPHHHHHHHHTSSSEEEEEEEETTEEEEEEEEEEEE-SSSS-EEEEEEEEEE-GGG-SSSHHHHHHHHHHHHHHHHT--EEEEEE--STT-HHHHHHHHHHSEEEEEEEEEEE--/-TTS-EEEEPPTT-HHHHHHHHHHHHHHTT-HHHHTTTPPPHHHHHHHHTSSSEEEEEEEETTEEEEEEEEEEEE-SSSS-EEEEEEEEEE-GGGTTSSHHHHHHHHHHHHHHHHTEEEEEEEE--SSS-HHHHHHHHHHSEEEEEEEEEEE--/--EEEE--TT-HHHHHHHHHHHHHHTT-TTTSSSSPPPHHHHHHHHHSSSEEEEEEESSSSEEEEEEEEEEE-SSSS-EEEEEEEEEE-STT-SSSHHHHHHHHHHHHHHTTTEEEEEEEE--SGGGHHHHHHHTTTSEEEEEEEEEEE--/--EEEE--TT-HHHHHHHHHHHHHHHT-HIIIIIS---HHHHHHHHHSSSEEEEEEEETTEEEEEEEEEEEE-SSSS-EEEEEEEEEE-GGGTTSSHHHHHHHHHHHHHHHHT--EEEEEEE-STT-HHHHHHHHTTS-EEEEEEEEEE--

=== Feature glossary ===
Reading guide. The protein is described through the following features:

Foldseek 3Di. A 3Di character summarizes, for each residue, the relative orientation of the Cα frame of its nearest spatial neighbor. Because it encodes fold topology rather than chemistry, 3Di alignments detect remote structural similarity that sequence alignment misses.

Contact-map, Ramachandran, and PAE plots. Plot images: a contact map (which residues are close in 3D, as an N×N binary image), a Ramachandran scatter (backbone torsion angles, revealing secondary-structure composition at a glance), and — for AlphaFold structures — a PAE heatmap (pairwise prediction confidence).

Radius of gyration, Cα contacts, bounding box. Radius of gyration (Rg) is the root-mean-square distance of Cα atoms from their centroid — a single number for overall size and compactness. A globular domain of N residues has Rg ≈ 2.2·N^0.38 Å; an extended or disordered chain has a much larger Rg. The Cα contact count is the number of residue pairs whose Cα atoms are within 8 Å and are more than four positions apart in sequence — a standard proxy for tertiary packing density. The bounding box is the smallest axis-aligned box enclosing all Cα atoms.

Secondary structure (8-state, DSSP). Eight-state secondary structure (DSSP): H is the canonical α-helix, G the tighter 3₁₀-helix, I the wider π-helix; E/B are β-structure, T and S are turns and bends, and '-' is everything else. DSSP derives these from the pattern of main-chain N–H···O=C hydrogen bonds, not from the sequence.

B-factor. B-factor (Debye–Waller factor) reflects atomic displacement in the crystal lattice. It is an experimental observable (units Å²), not a prediction; low values mean the atom is pinned down, high values mean it moves or is heterogeneous across the crystal.

pLDDT. pLDDT is the predicted lDDT-Cα score: AlphaFold's confidence that the local environment of each residue (all inter-atomic distances within 15 Å) is correctly placed. It is a per-residue number between 0 and 100, with higher meaning more reliable.

Nearest PDB structures. Nearest PDB neighbors are the top structural matches found by Foldseek when searching this structure against the entire Protein Data Bank. Each hit reports a TM-score (0 to 1; >0.5 almost always implies the same fold) and an E-value. These are *structural* homologs — they may share no detectable sequence similarity.

Solvent-accessible surface area. Accessible surface area quantifies burial. A residue with SASA near zero is packed into the hydrophobic core; one with SASA >100 Å² sits on the surface. Computed here via the Shrake–Rupley numerical algorithm with a 1.4 Å probe.

Rendered structure images. Structure images are PyMOL renders from six orthogonal camera directions. Cartoon representation draws helices as coils and strands as arrows; sticks shows the backbone as bonds; surface shows the solvent-excluded envelope. Rainbow coloring maps sequence position to hue (blue→red, N→C); chain coloring assigns a distinct color per polypeptide.

Backbone torsions (φ/ψ). φ (phi) and ψ (psi) are the two rotatable backbone dihedrals per residue: φ is the C(i-1)–N–Cα–C torsion, ψ is the N–Cα–C–N(i+1) torsion, both in degrees on (−180°, 180°]. α-helical residues cluster near (−60°, −45°); β-strand residues near (−120°, +130°). A Ramachandran plot is simply a scatter of (φ, ψ) for every residue.

Predicted aligned error. Predicted Aligned Error (PAE) is an AlphaFold confidence matrix: entry (i, j) is the expected error in the position of residue j, in ångströms, when the prediction is superimposed on the true structure at residue i. Low PAE within a block of residues means that block is internally rigid and well-predicted; high PAE between two blocks means their relative placement is uncertain even if each block individually is confident.

mmCIF coordinates. Structure coordinates are given as an mmCIF _atom_site loop: one row per atom with element, residue name, chain id, sequence number, and x/y/z position in Å. Only the four main-chain atoms per residue are included here; side chains are omitted to keep the record compact.

InterPro / GO / CATH / organism. Database cross-references. InterPro integrates a dozen domain/family signature databases into unified entries with residue-range hits. GO terms attach function/process/location labels with evidence codes. CATH codes position the fold in a four-level structural taxonomy. Organism is the NCBI-taxonomy species name.

Secondary structure (3-state, P-SEA). SS3 is a coarse helix/strand/coil call (letters a/b/c) made by the P-SEA algorithm from inter-Cα distances and dihedrals. It is less detailed than DSSP but needs only Cα positions.

Sequence. Sequence gives the chain of amino acids in standard one-letter code (A=alanine, C=cysteine, …, Y=tyrosine), read N→C. It is the only feature that is directly encoded by the gene; all structural features are derived from the folded form of this sequence.